Protein 4CVU (pdb70)

Organism: Trichoderma harzianum (NCBI:txid5544)

Secondary structure (DSSP, 8-state):
-PPEEEEGGGS-EEEE-SSS--EEEE-SS--HHHHHHHTTSS--TTSTTHHHHTHHHHTS-EEEEEPPPP-----TTEEEEEEES--BSSEEEEETTEEEE----TT--EEEE-HHHHHH-SSSPPEEEEEPPHHHHHHHHHH-TTS----TTTS--SSSS-GGGS-S-GGGG-BTTB------B--S-EEEEEEETTS--EEEEEEEEEEETT--TTS---TTSPEEEEEEEEEES-PPSSEEEEEEEEE--EEEEEE-EEEEE-SSEEEEEEEE-TTSSPPB--TTSS-B--EEEEEEEEETT-SS-SEEEEEEE----EEEE-SBPPHHHHHHTPPSBB--EEEETTEE--EEEEEE--S-SSGGG--HHHHHHHHHHHHHTT-SEEEE-TTS-PPPHHHHHHHHHHT-EEEEE-S-BSS-----HHHHHHHHHHHHHHHHHHTT-TTEEEEES-BSIIIIIHHHHHHH-TTTHHHHHHHHHIIIIIIHHHHHHHH-SS--EESSSS-S-EEEE-TTSSSSEEE-TT---TT-B-S-EEE----TTSTT-GGGS---S-EEEE---B---HHHHHHHS-GGG-STT-HHHHHH--SS--SSSS--HHHHHHHHHHHHHHHHHHS-----SSHHHHHHHHHHHHHHHHHHHHHHHHHHHHHGGGSTT---EEEES-SB-SSSSSBS-SB-TTS-B-SHHHHHHHHTSSEEEEEEEETTTTEEEEEEEE-SSS-EEEEEEEEEE-TTSPBPGGGGGS-SEEEEEE-TTEEEEEEEEETTTT---S-GGG-EEEEEEEEEE--TT-SSSSPEEEEEEEEE-SS-GGG-------EEEEEETTTTEEEEEESSS-EEEEEEE--TTEEEEES--SEEE-TT-EEEEEEEEEEESSTTGGGGG-EEE-GGGGG--

Nearest PDB structures (foldseek):
  4cvu-assembly1_A-2  TM=1.001E+00  e=0.000E+00  Trichoderma harzianum
  4uoj-assembly2_B  TM=1.001E+00  e=0.000E+00  Trichoderma harzianum
  6ddu-assembly1_A  TM=9.123E-01  e=2.995E-72  Mus musculus
  6byg-assembly1_A  TM=8.603E-01  e=2.531E-66  Xanthomonas citri pv. citri str. 306
  6bye-assembly1_B  TM=8.693E-01  e=4.840E-65  Xanthomonas citri pv. citri str. 306

Solvent-accessible surface area: 32308 Å² total; per-residue (Å²): 82,128,21,49,96,40,60,0,45,154,40,123,6,35,0,44,14,70,137,72,116,36,92,9,102,11,100,8,53,5,3,0,2,27,6,0,67,89,50,64,67,17,45,40,1,2,54,22,37,26,7,34,80,12,48,98,2,6,56,12,32,1,26,0,43,5,103,76,1,71,67,23,35,112,134,120,109,34,34,1,44,0,0,0,36,1,0,0,0,32,7,39,0,71,0,26,120,83,107,38,10,91,2,52,0,2,8,58,20,33,63,31,71,1,37,92,4,9,76,65,12,161,86,71,5,50,0,19,0,55,0,6,2,1,11,105,52,0,65,68,51,40,77,45,144,100,43,44,92,25,39,83,58,2,36,118,24,21,9,16,46,21,13,6,29,1,3,0,2,0,4,6,1,0,14,31,3,1,3,1,8,3,1,7,0,0,12,35,59,1,35,0,0,9,12,37,84,90,13,62,13,31,32,17,6,1,6,1,4,9,19,9,114,80,16,59,2,8,88,71,19,76,58,117,10,48,0,12,0,40,0,13,0,21,0,6,28,118,17,65,84,164,9,52,2,49,2,89,0,42,71,65,118,98,39,62,79,20,115,13,104,69,49,91,67,74,124,84,27,0,29,2,29,7,52,9,98,31,95,47,8,142,45,0,22,0,40,52,9,24,112,52,30,10,8,36,0,36,1,22,0,26,11,86,90,49,107,92,55,24,3,75,7,100,63,66,1,4,0,8,3,1,12,0,18,3,7,79,11,69,123,77,39,72,95,86,48,28,23,35,8,0,10,1,11,1,29,0,5,40,83,56,2,5,0,4,0,0,0,6,1,7,10,0,8,0,16,36,60,11,65,60,96,55,2,49,49,19,0,42,4,0,40,31,0,31,1,9,0,0,0,10,7,0,0,0,4,11,6,12,63,85,0,2,40,10,0,1,79,45,0,0,0,0,0,1,3,0,3,0,0,32,3,8,11,1,23,62,118,124,18,51,63,19,0,46,18,0,0,41,36,3,0,25,37,0,5,12,1,2,0,0,0,0,2,0,0,0,3,28,1,5,65,69,7,0,56,59,4,87,57,48,50,91,95,59,18,90,138,13,40,33,21,6,39,47,2,5,0,41,22,0,0,62,20,0,12,84,24,2,70,4,0,1,2,4,3,0,1,10,11,38,1,34,57,97,18,59,79,137,66,113,40,0,1,54,5,31,29,109,97,70,71,109,68,68,29,29,1,16,21,71,25,60,55,47,77,10,43,40,3,27,40,44,105,34,10,32,84,4,7,0,0,3,10,0,1,2,2,0,0,0,16,15,45,1,0,98,78,6,9,90,114,151,35,20,53,26,88,15,79,12,0,18,8,3,0,18,6,72,22,23,21,15,86,90,120,32,79,130,29,7,47,78,0,2,69,20,1,34,92,0,0,86,123,5,3,20,66,7,120,31,118,82,100,71,38,43,4,36,17,37,1,21,0,3,7,2,1,0,1,18,4,0,37,16,1,0,10,21,4,1,25,0,3,32,58,75,16,55,4,3,0,0,0,0,13,0,0,4,4,1,4,7,1,0,0,7,0,0,4,4,42,47,30,18,8,1,1,0,0,4,8,1,23,35,6,0,43,26,1,1,0,3,17,13,49,81,65,124,55,50,51,0,52,0,34,0,4,2,14,0,57,63,98,9,51,11,54,0,44,0,38,0,1,31,3,111,18,146,98,13,78,134,15,0,52,13,65,158,62,30,125,9,114,3,28,39,10,52,16,34,79,28,23,87,4,29,8,79,91,86,6,119,24,119,64,51,29,34,0,0,0,14,0,64,2,56,0,102,6,69,43,15,82,53,110,65,94,85,79,58,84,18,64,5,89,19,30,12,14,8,21,56,12,59,98,12,126,21,32,50,4,111,38,107,54,69,61,72,158,104,79,145,74,2,42,0,39,0,72,37,0,1,1,1,22,0,22,2,29,9,20,82,20,2,23,5,10,1,74,15,1,7,14,28,0,72,45,54,71,132,42,104,0,9,32,66,86,49,78,48,100,32,77,39,125,13,14,128,86,11,76,31,42,3,2,69,50,2,68,36,124

B-factor: mean 47.25, std 11.09, range [24.35, 125.66]

Sequence (913 aa):
GKASIHDLALQKWTVTNEYGNITVPGKFPSQAHLDLHAAGVIGESNNGLNDFDLRWIAAQNWTYTSKPISGLSKHSDIATWLVFDGLDTYATVKFCDHIVVGTPDNQFRQWFYDVSSALASCKSDPVLSINFGSVPRIINAINASDEVQHWPASVVYPFEYPNRQWVRKEQNDFGWDWGPAFSPVGPWQPGRIVQLSKGGELYSLNTDIDIFRKGQFNNFAPDQTAPWVVNASLDFLGTLPKHASMSVIITTDASVLYSGKLEGVTQSDMMTVTGSVTIDAHKPKLWWPRDMGNQQLYNITVSVSSAGSKTPILVSQRRVGFRRTILFSSGNITDAQIASGITPGNNWHFEINGHEFYAKGANLIPPDAFWPRVTSDRMNRLFDSVESQNFNMLRVWSSGTYLPDWIYDIADERGVLLWSEFQFSDTLYPDSDDFKANVVGEITYNVRRLNHHASLACWMGGNEFENLMLPIAQGADPATYPYVLGQYENLFITTLFNVLAANSHSISYSPCSANNGWLEIDLDLPVPIVERYYNTTSGHIYGDTDFYNYDTSVSFDTSAYPVGRFANEFGFISMPSIQTWQQAVVDPEELSFNSTTVILRNHHYPAGGLTRNIHNSTLGQVEMTLAVERYYPTPDKTDPVANFSSWCHATQLFQADMYKSEIQFYRRGSGLPERQLGSLYWQLNDIWQAPTWAGLEYDGRWKVLPYVSRRTYEHVIASAFWNYTANELEIWVTSDLWEPVAGEVSLTWVDLKGKPIANNAGMTKSTKFNVGAINTTQIITANIQSDLKIPDTSDAVLVIELTAHGKLPNAASSKTTTFTHHNHFLPVWPNQAKVSDPKLHHLSYNKSTKKFTVEATAGVSLYTWLTHPAGVLGFFDDNAFVLRPGEKKEVGFTLQQDTTGGKWTEQVTVESLWDLTTP

Radius of gyration: 28.89 Å; Cα contacts (8 Å, |Δi|>4): 2274; chains: 1; bounding box: 66×83×69 Å

Foldseek 3Di:
DDKDKDWCQPFWKWKDWDPRPDIFTDGPPFWPLVRCCVRVVDPDCQFFVNLQVVVVRLQTKMKIKTDQDDDDDLDLLKWKKKKAQFWQAFKFKDKLRDGFDTGFARQFIDMGTCNVVSNPRPGRIMIMIIGGSPLVVQVVVVVDPPFDDADCLQQQDQARGRLQAGNAQSCCCPDLFDGNNSITGSQDIIIMIMDGPPAAKAWDAKFWAKDFPPFFFQDDDDLQGWIKIKIKTFIDFDDDPPKWKWKWKPWCPTLDTGTFPPWDDDGGMIMGMDIGHSPRFDAAAAPLFAALTKIKMKMFMGDVPDPGGRDIDIDIFGHKFKHFHWEWCDPVLVVVQAFTFTAGFMAISRHTFFFAAAEDEDLASRNNVDDPLLLLLLVVLRVLLVGQEYEDAARDHQDDPVNLVSCSRNRRAYAEEDRDESHAHDQDPVVLVSVLSSLLRSLRRCNRRPNYRAYEHHEDDLPHSLVVRCVRPVVCSVVSVVSLLVRQFQRNVVSNSVRYRRHHYHSYDWAFGFHAADNVDSRRTHGCRPVDDPRGAGIEDEDDDLPLVCLLPLVPDDQHQAHHEYFAWAADAVLQVVVHYDPVQLALLRLSQLQSSVQPGPSYNDSCSPNSVVNSVSLVCNLVVFAAQFDDPPRNVNSRLSRQSSLVSGQVSLLSRLLSQQQSCAHNNNHRYDHYPHDEHNGRHIGRHQAYSSGDGRLNSQSSSLSSFQKEWDWRAPLVQQKIWIKIFGRAQAKKKWKKAKFKDFQQQHGDPPSQQDDRMDMDIAGHSHMGITDMDRSPPRGHDPDLLGMKIKMKIWIWAGRHPDPDPHIDIGMHTDMDRSGRNNSRPHDQQPWDWDADPVVQKIKIFRAGGKFFQKAKDFDNFWDWAKSHGRHIHGHPDIDIIHIDTSDGPPVPCRRVVIDIDGSVVSNDD

CATH classification: 2.60.120.260 (+4 more: 2.60.40.10, 3.20.20.80, 2.60.40.10)

InterPro domains:
  IPR006102 Glycoside hydrolase family 2, immunoglobulin-like beta-sandwich [PF00703] (276-349)
  IPR008979 Galactose-binding-like domain superfamily [SSF49785] (37-218)
  IPR013783 Immunoglobulin-like fold [G3DSA:2.60.40.10] (225-347)
  IPR013783 Immunoglobulin-like fold [G3DSA:2.60.40.10] (738-853)
  IPR013783 Immunoglobulin-like fold [G3DSA:2.60.40.10] (854-942)
  IPR017853 Glycoside hydrolase superfamily [SSF51445] (346-738)
  IPR036156 Beta-Galactosidase/glucuronidase domain superfamily [SSF49303] (246-349)
  IPR036156 Beta-Galactosidase/glucuronidase domain superfamily [SSF49303] (861-937)
  IPR041447 Mannosidase Ig/CBM-like domain [PF17786] (752-832)
  IPR041625 Beta-mannosidase, Ig-fold domain [PF17753] (860-938)
  IPR050887 Beta-mannosidase glycosyl hydrolases [PTHR43730] (18-939)
  IPR054593 Beta-mannosidase-like, galactose-binding domain-like [PF22666] (38-213)

Structure (mmCIF, N/CA/C/O backbone):
data_4CVU
#
_entry.id   4CVU
#
_cell.length_a   166.456
_cell.length_b   166.456
_cell.length_c   121.452
_cell.angle_alpha   90.00
_cell.angle_beta   90.00
_cell.angle_gamma   90.00
#
_symmetry.space_group_name_H-M   'P 41 21 2'
#
loop_
_entity.id
_entity.type
_entity.pdbx_description
1 polymer BETA-MANNOSIDASE
2 branched beta-D-mannopyranose-(1-4)-2-acetamido-2-deoxy-beta-D-glucopyranose-(1-4)-2-acetamido-2-deoxy-beta-D-glucopyranose
3 branched alpha-D-mannopyranose-(1-2)-alpha-D-mannopyranose-(1-6)-alpha-D-mannopyranose-(1-6)-[alpha-D-mannopyranose-(1-2)-alpha-D-mannopyranose-(1-3)]beta-D-mannopyranose-(1-4)-2-acetamido-2-deoxy-beta-D-glucopyranose-(1-4)-2-acetamido-2-deoxy-beta-D-glucopyranose
4 branched alpha-D-mannopyranose-(1-2)-alpha-D-mannopyranose-(1-3)-[alpha-D-mannopyranose-(2-6)]beta-D-mannopyranose-(1-4)-2-acetamido-2-deoxy-beta-D-glucopyranose-(1-4)-2-acetamido-2-deoxy-beta-D-glucopyranose
5 branched alpha-D-mannopyranose-(1-2)-alpha-D-mannopyranose-(1-2)-alpha-D-mannopyranose-(1-3)-[alpha-D-mannopyranose-(1-2)-alpha-D-mannopyranose-(1-3)-[alpha-D-mannopyranose-(1-2)-alpha-D-mannopyranose-(1-6)]alpha-D-mannopyranose-(1-6)]beta-D-mannopyranose-(1-4)-2-acetamido-2-deoxy-beta-D-glucopyranose-(1-4)-2-acetamido-2-deoxy-beta-D-glucopyranose
6 non-polymer 2-acetamido-2-deoxy-beta-D-glucopyranose
7 non-polymer 'CADMIUM ION'
8 non-polymer 'SODIUM ION'
9 non-polymer 'TETRAETHYLENE GLYCOL'
10 non-polymer DI(HYDROXYETHYL)ETHER
11 non-polymer 'CALCIUM ION'
12 non-polymer 'CHLORIDE ION'
13 water water
#
loop_
_atom_site.group_PDB
_atom_site.id
_atom_site.type_symbol
_atom_site.label_atom_id
_atom_site.label_alt_id
_atom_site.label_comp_id
_atom_site.label_asym_id
_atom_site.label_entity_id
_atom_site.label_seq_id
_atom_site.pdbx_PDB_ins_code
_atom_site.Cartn_x
_atom_site.Cartn_y
_atom_site.Cartn_z
_atom_site.occupancy
_atom_site.B_iso_or_equiv
_atom_site.auth_seq_id
_atom_site.auth_comp_id
_atom_site.auth_asym_id
_atom_site.auth_atom_id
_atom_site.pdbx_PDB_model_num
ATOM 1 N N . GLY A 1 26 ? 51.466 -24.336 -10.666 1.00 77.72 26 GLY A N 1
ATOM 2 C CA . GLY A 1 26 ? 50.167 -24.418 -9.925 1.00 77.60 26 GLY A CA 1
ATOM 3 C C . GLY A 1 26 ? 49.889 -23.224 -9.015 1.00 73.97 26 GLY A C 1
ATOM 4 O O . GLY A 1 26 ? 49.425 -23.376 -7.881 1.00 72.25 26 GLY A O 1
ATOM 5 N N . LYS A 1 27 ? 50.155 -22.028 -9.527 1.00 72.72 27 LYS A N 1
ATOM 6 C CA . LYS A 1 27 ? 49.978 -20.808 -8.754 1.00 73.82 27 LYS A CA 1
ATOM 7 C C . LYS A 1 27 ? 48.502 -20.513 -8.469 1.00 70.54 27 LYS A C 1
ATOM 8 O O . LYS A 1 27 ? 47.602 -20.946 -9.195 1.00 67.32 27 LYS A O 1
ATOM 12 N N . ALA A 1 28 ? 48.273 -19.782 -7.386 1.00 68.87 28 ALA A N 1
ATOM 13 C CA . ALA A 1 28 ? 46.925 -19.381 -7.001 1.00 67.44 28 ALA A CA 1
ATOM 14 C C . ALA A 1 28 ? 46.423 -18.336 -7.990 1.00 62.41 28 ALA A C 1
ATOM 15 O O . ALA A 1 28 ? 47.119 -17.380 -8.279 1.00 64.04 28 ALA A O 1
ATOM 17 N N . SER A 1 29 ? 45.221 -18.538 -8.511 1.00 62.30 29 SER A N 1
ATOM 18 C CA . SER A 1 29 ? 44.605 -17.605 -9.456 1.00 62.73 29 SER A CA 1
ATOM 19 C C . SER A 1 29 ? 43.627 -16.685 -8.696 1.00 61.76 29 SER A C 1
ATOM 20 O O . SER A 1 29 ? 42.688 -17.161 -8.049 1.00 61.15 29 SER A O 1
ATOM 23 N N . ILE A 1 30 ? 43.869 -15.380 -8.766 1.00 60.39 30 ILE A N 1
ATOM 24 C CA . ILE A 1 30 ? 43.078 -14.397 -8.017 1.00 60.38 30 ILE A CA 1
ATOM 25 C C . ILE A 1 30 ? 42.408 -13.356 -8.910 1.00 58.68 30 ILE A C 1
ATOM 26 O O . ILE A 1 30 ? 43.087 -12.642 -9.640 1.00 59.45 30 ILE A O 1
ATOM 31 N N . HIS A 1 31 ? 41.080 -13.270 -8.808 1.00 57.83 31 HIS A N 1
ATOM 32 C CA . HIS A 1 31 ? 40.286 -12.162 -9.358 1.00 56.39 31 HIS A CA 1
ATOM 33 C C . HIS A 1 31 ? 39.911 -11.144 -8.249 1.00 53.00 31 HIS A C 1
ATOM 34 O O . HIS A 1 31 ? 39.113 -11.452 -7.355 1.00 52.90 31 HIS A O 1
ATOM 41 N N . ASP A 1 32 ? 40.484 -9.947 -8.315 1.00 49.25 32 ASP A N 1
ATOM 42 C CA . ASP A 1 32 ? 40.156 -8.871 -7.392 1.00 48.46 32 ASP A CA 1
ATOM 43 C C . ASP A 1 32 ? 38.745 -8.411 -7.711 1.00 46.98 32 ASP A C 1
ATOM 44 O O . ASP A 1 32 ? 38.442 -8.062 -8.842 1.00 49.11 32 ASP A O 1
ATOM 49 N N . LEU A 1 33 ? 37.863 -8.430 -6.715 1.00 46.64 33 LEU A N 1
ATOM 50 C CA . LEU A 1 33 ? 36.477 -7.984 -6.918 1.00 45.91 33 LEU A CA 1
ATOM 51 C C . LEU A 1 33 ? 36.342 -6.501 -7.306 1.00 45.24 33 LEU A C 1
ATOM 52 O O . LEU A 1 33 ? 35.314 -6.100 -7.853 1.00 45.18 33 LEU A O 1
ATOM 57 N N . ALA A 1 34 ? 37.386 -5.707 -7.074 1.00 44.39 34 ALA A N 1
ATOM 58 C CA . ALA A 1 34 ? 37.409 -4.322 -7.493 1.00 44.62 34 ALA A CA 1
ATOM 59 C C . ALA A 1 34 ? 37.400 -4.151 -9.000 1.00 46.38 34 ALA A C 1
ATOM 60 O O . ALA A 1 34 ? 36.923 -3.135 -9.495 1.00 44.72 34 ALA A O 1
ATOM 62 N N . LEU A 1 35 ? 37.955 -5.112 -9.723 1.00 47.53 35 LEU A N 1
ATOM 63 C CA . LEU A 1 35 ? 38.073 -5.019 -11.181 1.00 48.26 35 LEU A CA 1
ATOM 64 C C . LEU A 1 35 ? 36.856 -5.596 -11.857 1.00 50.88 35 LEU A C 1
ATOM 65 O O . LEU A 1 35 ? 36.756 -5.545 -13.076 1.00 54.08 35 LEU A O 1
ATOM 70 N N . GLN A 1 36 ? 35.934 -6.173 -11.077 1.00 51.30 36 GLN A N 1
ATOM 71 C CA . GLN A 1 36 ? 34.684 -6.677 -11.622 1.00 51.44 36 GLN A CA 1
ATOM 72 C C . GLN A 1 36 ? 33.701 -5.526 -11.721 1.00 52.88 36 GLN A C 1
ATOM 73 O O . GLN A 1 36 ? 33.918 -4.462 -11.155 1.00 52.96 36 GLN A O 1
ATOM 79 N N . LYS A 1 37 ? 32.606 -5.750 -12.419 1.00 52.98 37 LYS A N 1
ATOM 80 C CA . LYS A 1 37 ? 31.667 -4.687 -12.715 1.00 53.43 37 LYS A CA 1
ATOM 81 C C . LYS A 1 37 ? 30.393 -4.838 -11.854 1.00 50.83 37 LYS A C 1
ATOM 82 O O . LYS A 1 37 ? 29.712 -5.867 -11.922 1.00 50.19 37 LYS A O 1
ATOM 88 N N . TRP A 1 38 ? 30.097 -3.818 -11.048 1.00 46.42 38 TRP A N 1
ATOM 89 C CA . TRP A 1 38 ? 29.013 -3.874 -10.053 1.00 46.08 38 TRP A CA 1
ATOM 90 C C . TRP A 1 38 ? 27.821 -2.936 -10.340 1.00 45.08 38 TRP A C 1
ATOM 91 O O . TRP A 1 38 ? 27.997 -1.785 -10.765 1.00 44.81 38 TRP A O 1
ATOM 102 N N . THR A 1 39 ? 26.625 -3.423 -10.044 1.00 44.83 39 THR A N 1
ATOM 103 C CA . THR A 1 39 ? 25.407 -2.643 -10.065 1.00 46.00 39 THR A CA 1
ATOM 104 C C . THR A 1 39 ? 24.743 -2.710 -8.699 1.00 46.71 39 THR A C 1
ATOM 105 O O . THR A 1 39 ? 24.717 -3.761 -8.058 1.00 50.13 39 THR A O 1
ATOM 109 N N . VAL A 1 40 ? 24.202 -1.587 -8.243 1.00 45.69 40 VAL A N 1
ATOM 110 C CA . VAL A 1 40 ? 23.529 -1.532 -6.938 1.00 44.26 40 VAL A CA 1
ATOM 111 C C . VAL A 1 40 ? 22.050 -1.276 -7.128 1.00 44.62 40 VAL A C 1
ATOM 112 O O . VAL A 1 40 ? 21.677 -0.328 -7.827 1.00 44.25 40 VAL A O 1
ATOM 116 N N . THR A 1 41 ? 21.224 -2.106 -6.491 1.00 42.87 41 THR A N 1
ATOM 117 C CA . THR A 1 41 ? 19.770 -1.978 -6.568 1.00 45.79 41 THR A CA 1
ATOM 118 C C . THR A 1 41 ? 19.182 -1.917 -5.165 1.00 45.84 41 THR A C 1
ATOM 119 O O . THR A 1 41 ? 19.711 -2.533 -4.249 1.00 44.64 41 THR A O 1
ATOM 123 N N . ASN A 1 42 ? 18.071 -1.200 -5.027 1.00 45.02 42 ASN A N 1
ATOM 124 C CA . ASN A 1 42 ? 17.418 -1.072 -3.745 1.00 45.21 42 ASN A CA 1
ATOM 125 C C . ASN A 1 42 ? 16.487 -2.245 -3.494 1.00 49.03 42 ASN A C 1
ATOM 126 O O . ASN A 1 42 ? 16.518 -3.244 -4.218 1.00 48.30 42 ASN A O 1
ATOM 131 N N . GLU A 1 43 ? 15.677 -2.152 -2.447 1.00 49.18 43 GLU A N 1
ATOM 132 C CA . GLU A 1 43 ? 14.758 -3.225 -2.100 1.00 49.82 43 GLU A CA 1
ATOM 133 C C . GLU A 1 43 ? 13.493 -3.258 -2.963 1.00 51.20 43 GLU A C 1
ATOM 134 O O . GLU A 1 43 ? 12.959 -4.331 -3.233 1.00 52.16 43 GLU A O 1
ATOM 140 N N . TYR A 1 44 ? 13.014 -2.103 -3.398 1.00 50.89 44 TYR A N 1
ATOM 141 C CA . TYR A 1 44 ? 11.719 -2.013 -4.044 1.00 52.83 44 TYR A CA 1
ATOM 142 C C . TYR A 1 44 ? 11.780 -1.996 -5.581 1.00 55.06 44 TYR A C 1
ATOM 143 O O . TYR A 1 44 ? 10.809 -1.653 -6.233 1.00 58.67 44 TYR A O 1
ATOM 152 N N . GLY A 1 45 ? 12.902 -2.394 -6.163 1.00 55.82 45 GLY A N 1
ATOM 153 C CA . GLY A 1 45 ? 13.001 -2.506 -7.625 1.00 56.96 45 GLY A CA 1
ATOM 154 C C . GLY A 1 45 ? 12.998 -1.219 -8.445 1.00 56.80 45 GLY A C 1
ATOM 155 O O . GLY A 1 45 ? 12.935 -1.277 -9.664 1.00 57.23 45 GLY A O 1
ATOM 156 N N . ASN A 1 46 ? 13.093 -0.061 -7.796 1.00 55.25 46 ASN A N 1
ATOM 157 C CA . ASN A 1 46 ? 12.959 1.215 -8.503 1.00 54.49 46 ASN A CA 1
ATOM 158 C C . ASN A 1 46 ? 14.184 2.139 -8.458 1.00 53.15 46 ASN A C 1
ATOM 159 O O . ASN A 1 46 ? 14.119 3.258 -8.936 1.00 52.50 46 ASN A O 1
ATOM 164 N N . ILE A 1 47 ? 15.286 1.664 -7.891 1.00 52.01 47 ILE A N 1
ATOM 165 C CA . ILE A 1 47 ? 16.550 2.395 -7.889 1.00 50.50 47 ILE A CA 1
ATOM 166 C C . ILE A 1 47 ? 17.677 1.478 -8.343 1.00 50.45 47 ILE A C 1
ATOM 167 O O . ILE A 1 47 ? 17.930 0.441 -7.715 1.00 49.51 47 ILE A O 1
ATOM 172 N N . THR A 1 48 ? 18.325 1.851 -9.449 1.00 49.14 48 THR A N 1
ATOM 173 C CA . THR A 1 48 ? 19.456 1.098 -9.992 1.00 50.85 48 THR A CA 1
ATOM 174 C C . THR A 1 48 ? 20.570 2.056 -10.395 1.00 51.47 48 THR A C 1
ATOM 175 O O . THR A 1 48 ? 20.361 2.914 -11.267 1.00 52.21 48 THR A O 1
ATOM 179 N N . VAL A 1 49 ? 21.752 1.888 -9.800 1.00 47.97 49 VAL A N 1
ATOM 180 C CA . VAL A 1 49 ? 22.894 2.766 -10.102 1.00 47.76 49 VAL A CA 1
ATOM 181 C C . VAL A 1 49 ? 24.168 1.949 -10.233 1.00 47.22 49 VAL A C 1
ATOM 182 O O . VAL A 1 49 ? 24.227 0.843 -9.712 1.00 46.26 49 VAL A O 1
ATOM 186 N N . PRO A 1 50 ? 25.203 2.496 -10.910 1.00 47.38 50 PRO A N 1
ATOM 187 C CA . PRO A 1 50 ? 26.500 1.816 -10.945 1.00 46.74 50 PRO A CA 1
ATOM 188 C C . PRO A 1 50 ? 27.101 1.639 -9.549 1.00 46.35 50 PRO A C 1
ATOM 189 O O . PRO A 1 50 ? 26.962 2.498 -8.696 1.00 46.31 50 PRO A O 1
ATOM 193 N N . GLY A 1 51 ? 27.733 0.500 -9.320 1.00 47.90 51 GLY A N 1
ATOM 194 C CA . GLY A 1 51 ? 28.308 0.155 -8.011 1.00 46.51 51 GLY A CA 1
ATOM 195 C C . GLY A 1 51 ? 29.824 0.174 -8.034 1.00 46.57 51 GLY A C 1
ATOM 196 O O . GLY A 1 51 ? 30.447 0.183 -9.096 1.00 46.39 51 GLY A O 1
ATOM 197 N N . LYS A 1 52 ? 30.417 0.201 -6.848 1.00 47.17 52 LYS A N 1
ATOM 198 C CA . LYS A 1 52 ? 31.870 0.086 -6.707 1.00 47.47 52 LYS A CA 1
ATOM 199 C C . LYS A 1 52 ? 32.175 -0.890 -5.578 1.00 47.27 52 LYS A C 1
ATOM 200 O O . LYS A 1 52 ? 31.374 -1.055 -4.642 1.00 44.82 52 LYS A O 1
ATOM 204 N N . PHE A 1 53 ? 33.345 -1.522 -5.667 1.00 46.33 53 PHE A N 1
ATOM 205 C CA . PHE A 1 53 ? 33.798 -2.482 -4.646 1.00 47.08 53 PHE A CA 1
ATOM 206 C C . PHE A 1 53 ? 35.265 -2.164 -4.416 1.00 46.82 53 PHE A C 1
ATOM 207 O O . PHE A 1 53 ? 36.076 -2.225 -5.358 1.00 47.54 53 PHE A O 1
ATOM 215 N N . PRO A 1 54 ? 35.631 -1.797 -3.194 1.00 44.06 54 PRO A N 1
ATOM 216 C CA . PRO A 1 54 ? 34.815 -1.584 -1.986 1.00 42.41 54 PRO A CA 1
ATOM 217 C C . PRO A 1 54 ? 33.981 -0.274 -2.012 1.00 40.80 54 PRO A C 1
ATOM 218 O O . PRO A 1 54 ? 34.410 0.718 -2.568 1.00 39.49 54 PRO A O 1
ATOM 222 N N . SER A 1 55 ? 32.797 -0.309 -1.413 1.00 39.17 55 SER A N 1
ATOM 223 C CA . SER A 1 55 ? 31.967 0.866 -1.207 1.00 38.56 55 SER A CA 1
ATOM 224 C C . SER A 1 55 ? 30.852 0.620 -0.189 1.00 37.50 55 SER A C 1
ATOM 225 O O . SER A 1 55 ? 30.747 -0.442 0.374 1.00 36.66 55 SER A O 1
ATOM 228 N N . GLN A 1 56 ? 30.010 1.632 0.001 1.00 36.38 56 GLN A N 1
ATOM 229 C CA . GLN A 1 56 ? 28.742 1.489 0.674 1.00 36.66 56 GLN A CA 1
ATOM 230 C C . GLN A 1 56 ? 27.679 2.229 -0.127 1.00 37.57 56 GLN A C 1
ATOM 231 O O . GLN A 1 56 ? 27.985 3.142 -0.862 1.00 39.76 56 GLN A O 1
ATOM 237 N N . ALA A 1 57 ? 26.423 1.844 0.032 1.00 38.81 57 ALA A N 1
ATOM 238 C CA . ALA A 1 57 ? 25.346 2.319 -0.818 1.00 39.26 57 ALA A CA 1
ATOM 239 C C . ALA A 1 57 ? 25.164 3.847 -0.852 1.00 37.44 57 ALA A C 1
ATOM 240 O O . ALA A 1 57 ? 24.948 4.405 -1.929 1.00 36.75 57 ALA A O 1
ATOM 242 N N . HIS A 1 58 ? 25.273 4.518 0.303 1.00 38.67 58 HIS A N 1
ATOM 243 C CA . HIS A 1 58 ? 25.253 6.006 0.322 1.00 38.32 58 HIS A CA 1
ATOM 244 C C . HIS A 1 58 ? 26.252 6.584 -0.677 1.00 39.56 58 HIS A C 1
ATOM 245 O O . HIS A 1 58 ? 25.933 7.538 -1.417 1.00 39.80 58 HIS A O 1
ATOM 252 N N . LEU A 1 59 ? 27.445 6.015 -0.727 1.00 38.24 59 LEU A N 1
ATOM 253 C CA . LEU A 1 59 ? 28.481 6.576 -1.598 1.00 39.13 59 LEU A CA 1
ATOM 254 C C . LEU A 1 59 ? 28.150 6.337 -3.085 1.00 38.11 59 LEU A C 1
ATOM 255 O O . LEU A 1 59 ? 28.387 7.206 -3.900 1.00 37.34 59 LEU A O 1
ATOM 260 N N . ASP A 1 60 ? 27.603 5.177 -3.425 1.00 39.01 60 ASP A N 1
ATOM 261 C CA . ASP A 1 60 ? 27.311 4.873 -4.845 1.00 39.65 60 ASP A CA 1
ATOM 262 C C . ASP A 1 60 ? 26.077 5.649 -5.330 1.00 41.97 60 ASP A C 1
ATOM 263 O O . ASP A 1 60 ? 26.033 6.108 -6.491 1.00 41.66 60 ASP A O 1
ATOM 268 N N . LEU A 1 61 ? 25.088 5.823 -4.434 1.00 39.62 61 LEU A N 1
ATOM 269 C CA . LEU A 1 61 ? 23.947 6.714 -4.650 1.00 39.51 61 LEU A CA 1
ATOM 270 C C . LEU A 1 61 ? 24.341 8.191 -4.855 1.00 39.33 61 LEU A C 1
ATOM 271 O O . LEU A 1 61 ? 23.797 8.858 -5.730 1.00 39.76 61 LEU A O 1
ATOM 276 N N . HIS A 1 62 ? 25.260 8.699 -4.040 1.00 37.67 62 HIS A N 1
ATOM 277 C CA . HIS A 1 62 ? 25.763 10.053 -4.200 1.00 36.37 62 HIS A CA 1
ATOM 278 C C . HIS A 1 62 ? 26.514 10.185 -5.517 1.00 37.53 62 HIS A C 1
ATOM 279 O O . HIS A 1 62 ? 26.290 11.133 -6.242 1.00 39.39 62 HIS A O 1
ATOM 286 N N . ALA A 1 63 ? 27.382 9.229 -5.828 1.00 38.53 63 ALA A N 1
ATOM 287 C CA . ALA A 1 63 ? 28.153 9.257 -7.096 1.00 40.18 63 ALA A CA 1
ATOM 288 C C . ALA A 1 63 ? 27.251 9.350 -8.326 1.00 41.75 63 ALA A C 1
ATOM 289 O O . ALA A 1 63 ? 27.574 10.065 -9.272 1.00 42.46 63 ALA A O 1
ATOM 291 N N . ALA A 1 64 ? 26.113 8.642 -8.310 1.00 42.38 64 ALA A N 1
ATOM 292 C CA . ALA A 1 64 ? 25.152 8.670 -9.443 1.00 42.87 64 ALA A CA 1
ATOM 293 C C . ALA A 1 64 ? 24.211 9.896 -9.471 1.00 43.44 64 ALA A C 1
ATOM 294 O O . ALA A 1 64 ? 23.434 10.056 -10.399 1.00 44.71 64 ALA A O 1
ATOM 296 N N . GLY A 1 65 ? 24.267 10.734 -8.455 1.00 42.76 65 GLY A N 1
ATOM 297 C CA . GLY A 1 65 ? 23.464 11.954 -8.434 1.00 43.69 65 GLY A CA 1
ATOM 298 C C . GLY A 1 65 ? 22.063 11.758 -7.867 1.00 43.22 65 GLY A C 1
ATOM 299 O O . GLY A 1 65 ? 21.229 12.654 -7.956 1.00 42.96 65 GLY A O 1
ATOM 300 N N . VAL A 1 66 ? 21.827 10.608 -7.249 1.00 42.88 66 VAL A N 1
ATOM 301 C CA . VAL A 1 66 ? 20.531 10.319 -6.631 1.00 43.66 66 VAL A CA 1
ATOM 302 C C . VAL A 1 66 ? 20.407 11.097 -5.308 1.00 43.73 66 VAL A C 1
ATOM 303 O O . VAL A 1 66 ? 19.331 11.565 -4.931 1.00 41.51 66 VAL A O 1
ATOM 307 N N . ILE A 1 67 ? 21.522 11.250 -4.611 1.00 41.70 67 ILE A N 1
ATOM 308 C CA . ILE A 1 67 ? 21.534 12.077 -3.423 1.00 41.31 67 ILE A CA 1
ATOM 309 C C . ILE A 1 67 ? 22.695 13.076 -3.437 1.00 42.87 67 ILE A C 1
ATOM 310 O O . ILE A 1 67 ? 23.653 12.916 -4.206 1.00 42.58 67 ILE A O 1
ATOM 315 N N . GLY A 1 68 ? 22.590 14.100 -2.591 1.00 41.96 68 GLY A N 1
ATOM 316 C CA . GLY A 1 68 ? 23.688 15.012 -2.370 1.00 42.40 68 GLY A CA 1
ATOM 317 C C . GLY A 1 68 ? 24.641 14.472 -1.301 1.00 39.95 68 GLY A C 1
ATOM 318 O O . GLY A 1 68 ? 24.420 13.399 -0.702 1.00 40.32 68 GLY A O 1
ATOM 319 N N . GLU A 1 69 ? 25.703 15.196 -1.072 1.00 39.12 69 GLU A N 1
ATOM 320 C CA . GLU A 1 69 ? 26.743 14.749 -0.200 1.00 37.89 69 GLU A CA 1
ATOM 321 C C . GLU A 1 69 ? 26.019 14.422 1.074 1.00 38.02 69 GLU A C 1
ATOM 322 O O . GLU A 1 69 ? 25.205 15.190 1.518 1.00 36.04 69 GLU A O 1
ATOM 328 N N . SER A 1 70 ? 26.265 13.225 1.583 1.00 38.46 70 SER A N 1
ATOM 329 C CA . SER A 1 70 ? 25.575 12.818 2.782 1.00 38.30 70 SER A CA 1
ATOM 330 C C . SER A 1 70 ? 25.782 13.759 3.961 1.00 38.38 70 SER A C 1
ATOM 331 O O . SER A 1 70 ? 24.835 13.970 4.667 1.00 38.77 70 SER A O 1
ATOM 334 N N . ASN A 1 71 ? 26.975 14.353 4.149 1.00 36.15 71 ASN A N 1
ATOM 335 C CA . ASN A 1 71 ? 27.212 15.252 5.313 1.00 36.84 71 ASN A CA 1
ATOM 336 C C . ASN A 1 71 ? 26.415 16.569 5.316 1.00 35.52 71 ASN A C 1
ATOM 337 O O . ASN A 1 71 ? 26.438 17.276 6.287 1.00 34.37 71 ASN A O 1
ATOM 342 N N . ASN A 1 72 ? 25.823 16.934 4.177 1.00 34.12 72 ASN A N 1
ATOM 343 C CA . ASN A 1 72 ? 25.128 18.217 4.027 1.00 34.11 72 ASN A CA 1
ATOM 344 C C . ASN A 1 72 ? 23.806 18.411 4.746 1.00 33.97 72 ASN A C 1
ATOM 345 O O . ASN A 1 72 ? 23.017 17.486 4.839 1.00 32.63 72 ASN A O 1
ATOM 350 N N . GLY A 1 73 ? 23.580 19.630 5.265 1.00 33.83 73 GLY A N 1
ATOM 351 C CA . GLY A 1 73 ? 22.238 20.104 5.603 1.00 35.38 73 GLY A CA 1
ATOM 352 C C . GLY A 1 73 ? 21.570 19.275 6.694 1.00 38.22 73 GLY A C 1
ATOM 353 O O . GLY A 1 73 ? 22.164 19.085 7.772 1.00 34.95 73 GLY A O 1
ATOM 354 N N . LEU A 1 74 ? 20.344 18.795 6.444 1.00 37.72 74 LEU A N 1
ATOM 355 C CA . LEU A 1 74 ? 19.663 17.964 7.448 1.00 38.84 74 LEU A CA 1
ATOM 356 C C . LEU A 1 74 ? 19.539 16.547 6.940 1.00 37.93 74 LEU A C 1
ATOM 357 O O . LEU A 1 74 ? 18.566 15.862 7.252 1.00 38.48 74 LEU A O 1
ATOM 362 N N . ASN A 1 75 ? 20.547 16.103 6.181 1.00 37.49 75 ASN A N 1
ATOM 363 C CA . ASN A 1 75 ? 20.593 14.744 5.606 1.00 37.23 75 ASN A CA 1
ATOM 364 C C . ASN A 1 75 ? 20.623 13.614 6.593 1.00 37.85 75 ASN A C 1
ATOM 365 O O . ASN A 1 75 ? 20.321 12.493 6.212 1.00 38.10 75 ASN A O 1
ATOM 370 N N . ASP A 1 76 ? 20.999 13.890 7.843 1.00 37.50 76 ASP A N 1
ATOM 371 C CA . ASP A 1 76 ? 20.930 12.860 8.881 1.00 37.83 76 ASP A CA 1
ATOM 372 C C . ASP A 1 76 ? 19.485 12.441 9.005 1.00 36.94 76 ASP A C 1
ATOM 373 O O . ASP A 1 76 ? 19.220 11.313 9.342 1.00 37.14 76 ASP A O 1
ATOM 378 N N . PHE A 1 77 ? 18.555 13.370 8.754 1.00 38.85 77 PHE A N 1
ATOM 379 C CA . PHE A 1 77 ? 17.127 13.075 8.785 1.00 39.85 77 PHE A CA 1
ATOM 380 C C . PHE A 1 77 ? 16.644 12.616 7.422 1.00 40.91 77 PHE A C 1
ATOM 381 O O . PHE A 1 77 ? 16.057 11.519 7.295 1.00 40.71 77 PHE A O 1
ATOM 389 N N . ASP A 1 78 ? 16.938 13.428 6.418 1.00 38.95 78 ASP A N 1
ATOM 390 C CA . ASP A 1 78 ? 16.360 13.276 5.103 1.00 41.57 78 ASP A CA 1
ATOM 391 C C . ASP A 1 78 ? 16.787 12.000 4.392 1.00 42.31 78 ASP A C 1
ATOM 392 O O . ASP A 1 78 ? 16.092 11.549 3.479 1.00 42.21 78 ASP A O 1
ATOM 397 N N . LEU A 1 79 ? 17.932 11.420 4.786 1.00 42.52 79 LEU A N 1
ATOM 398 C CA . LEU A 1 79 ? 18.448 10.209 4.121 1.00 42.43 79 LEU A CA 1
ATOM 399 C C . LEU A 1 79 ? 18.078 8.868 4.790 1.00 42.31 79 LEU A C 1
ATOM 400 O O . LEU A 1 79 ? 18.550 7.816 4.367 1.00 40.77 79 LEU A O 1
ATOM 405 N N . ARG A 1 80 ? 17.211 8.902 5.800 1.00 40.41 80 ARG A N 1
ATOM 406 C CA . ARG A 1 80 ? 16.909 7.702 6.555 1.00 41.29 80 ARG A CA 1
ATOM 407 C C . ARG A 1 80 ? 16.189 6.612 5.736 1.00 40.39 80 ARG A C 1
ATOM 408 O O . ARG A 1 80 ? 16.281 5.430 6.063 1.00 38.74 80 ARG A O 1
ATOM 416 N N . TRP A 1 81 ? 15.556 6.989 4.627 1.00 40.82 81 TRP A N 1
ATOM 417 C CA . TRP A 1 81 ? 15.010 5.996 3.712 1.00 42.59 81 TRP A CA 1
ATOM 418 C C . TRP A 1 81 ? 16.043 5.009 3.187 1.00 42.02 81 TRP A C 1
ATOM 419 O O . TRP A 1 81 ? 15.687 3.956 2.645 1.00 41.13 81 TRP A O 1
ATOM 430 N N . ILE A 1 82 ? 17.321 5.357 3.287 1.00 39.97 82 ILE A N 1
ATOM 431 C CA . ILE A 1 82 ? 18.377 4.494 2.812 1.00 39.24 82 ILE A CA 1
ATOM 432 C C . ILE A 1 82 ? 18.659 3.416 3.835 1.00 39.50 82 ILE A C 1
ATOM 433 O O . ILE A 1 82 ? 18.598 2.227 3.512 1.00 41.89 82 ILE A O 1
ATOM 438 N N . ALA A 1 83 ? 18.937 3.801 5.081 1.00 39.80 83 ALA A N 1
ATOM 439 C CA . ALA A 1 83 ? 19.207 2.803 6.125 1.00 39.83 83 ALA A CA 1
ATOM 440 C C . ALA A 1 83 ? 18.003 1.863 6.350 1.00 41.74 83 ALA A C 1
ATOM 441 O O . ALA A 1 83 ? 18.175 0.753 6.820 1.00 42.50 83 ALA A O 1
ATOM 443 N N . ALA A 1 84 ? 16.801 2.346 6.097 1.00 42.08 84 ALA A N 1
ATOM 444 C CA . ALA A 1 84 ? 15.601 1.581 6.342 1.00 43.16 84 ALA A CA 1
ATOM 445 C C . ALA A 1 84 ? 15.327 0.413 5.366 1.00 45.01 84 ALA A C 1
ATOM 446 O O . ALA A 1 84 ? 14.388 -0.337 5.578 1.00 47.62 84 ALA A O 1
ATOM 448 N N . GLN A 1 85 ? 16.100 0.280 4.292 1.00 43.08 85 GLN A N 1
ATOM 449 C CA . GLN A 1 85 ? 15.900 -0.794 3.311 1.00 44.88 85 GLN A CA 1
ATOM 450 C C . GLN A 1 85 ? 17.153 -1.583 2.904 1.00 45.47 85 GLN A C 1
ATOM 451 O O . GLN A 1 85 ? 18.253 -1.193 3.198 1.00 43.35 85 GLN A O 1
ATOM 457 N N . ASN A 1 86 ? 16.960 -2.716 2.241 1.00 45.05 86 ASN A N 1
ATOM 458 C CA . ASN A 1 86 ? 18.049 -3.520 1.669 1.00 46.11 86 ASN A CA 1
ATOM 459 C C . ASN A 1 86 ? 18.712 -2.938 0.430 1.00 44.75 86 ASN A C 1
ATOM 460 O O . ASN A 1 86 ? 18.075 -2.329 -0.373 1.00 45.49 86 ASN A O 1
ATOM 465 N N . TRP A 1 87 ? 19.997 -3.160 0.285 1.00 42.85 87 TRP A N 1
ATOM 466 C CA . TRP A 1 87 ? 20.732 -2.800 -0.923 1.00 42.53 87 TRP A CA 1
ATOM 467 C C . TRP A 1 87 ? 21.504 -4.002 -1.404 1.00 41.91 87 TRP A C 1
ATOM 468 O O . TRP A 1 87 ? 22.196 -4.634 -0.648 1.00 42.53 87 TRP A O 1
ATOM 479 N N . THR A 1 88 ? 21.422 -4.292 -2.687 1.00 42.96 88 THR A N 1
ATOM 480 C CA . THR A 1 88 ? 22.085 -5.452 -3.217 1.00 43.30 88 THR A CA 1
ATOM 481 C C . THR A 1 88 ? 23.143 -5.039 -4.217 1.00 44.95 88 THR A C 1
ATOM 482 O O . THR A 1 88 ? 22.849 -4.279 -5.177 1.00 45.67 88 THR A O 1
ATOM 486 N N . TYR A 1 89 ? 24.357 -5.541 -3.984 1.00 44.83 89 TYR A N 1
ATOM 487 C CA . TYR A 1 89 ? 25.506 -5.385 -4.901 1.00 46.07 89 TYR A CA 1
ATOM 488 C C . TYR A 1 89 ? 25.575 -6.610 -5.821 1.00 49.01 89 TYR A C 1
ATOM 489 O O . TYR A 1 89 ? 25.757 -7.733 -5.350 1.00 49.78 89 TYR A O 1
ATOM 498 N N . THR A 1 90 ? 25.430 -6.404 -7.128 1.00 50.06 90 THR A N 1
ATOM 499 C CA . THR A 1 90 ? 25.400 -7.520 -8.088 1.00 51.71 90 THR A CA 1
ATOM 500 C C . THR A 1 90 ? 26.455 -7.325 -9.154 1.00 52.48 90 THR A C 1
ATOM 501 O O . THR A 1 90 ? 26.510 -6.260 -9.763 1.00 50.94 90 THR A O 1
ATOM 505 N N . SER A 1 91 ? 27.262 -8.364 -9.395 1.00 53.47 91 SER A N 1
ATOM 506 C CA . SER A 1 91 ? 28.248 -8.339 -10.488 1.00 52.42 91 SER A CA 1
ATOM 507 C C . SER A 1 91 ? 27.651 -8.699 -11.826 1.00 53.96 91 SER A C 1
ATOM 508 O O . SER A 1 91 ? 26.586 -9.303 -11.903 1.00 56.55 91 SER A O 1
ATOM 511 N N . LYS A 1 92 ? 28.367 -8.338 -12.882 1.00 55.89 92 LYS A N 1
ATOM 512 C CA . LYS A 1 92 ? 28.137 -8.907 -14.184 1.00 59.19 92 LYS A CA 1
ATOM 513 C C . LYS A 1 92 ? 28.700 -10.331 -14.121 1.00 59.86 92 LYS A C 1
ATOM 514 O O . LYS A 1 92 ? 29.522 -10.636 -13.243 1.00 61.58 92 LYS A O 1
ATOM 520 N N . PRO A 1 93 ? 28.264 -11.200 -15.045 1.00 61.37 93 PRO A N 1
ATOM 521 C CA . PRO A 1 93 ? 28.840 -12.541 -15.108 1.00 61.95 93 PRO A CA 1
ATOM 522 C C . PRO A 1 93 ? 30.366 -12.488 -15.069 1.00 62.73 93 PRO A C 1
ATOM 523 O O . PRO A 1 93 ? 30.964 -11.737 -15.851 1.00 60.95 93 PRO A O 1
ATOM 527 N N . ILE A 1 94 ? 30.971 -13.248 -14.138 1.00 61.59 94 ILE A N 1
ATOM 528 C CA . ILE A 1 94 ? 32.429 -13.249 -13.926 1.00 59.13 94 ILE A CA 1
ATOM 529 C C . ILE A 1 94 ? 33.081 -14.199 -14.921 1.00 60.93 94 ILE A C 1
ATOM 530 O O . ILE A 1 94 ? 32.748 -15.382 -14.969 1.00 61.59 94 ILE A O 1
ATOM 535 N N . SER A 1 95 ? 34.008 -13.687 -15.714 1.00 58.41 95 SER A N 1
ATOM 536 C CA . SER A 1 95 ? 34.669 -14.493 -16.729 1.00 60.29 95 SER A CA 1
ATOM 537 C C . SER A 1 95 ? 36.040 -14.967 -16.236 1.00 60.57 95 SER A C 1
ATOM 538 O O . SER A 1 95 ? 36.543 -14.491 -15.213 1.00 61.17 95 SER A O 1
ATOM 541 N N . GLY A 1 96 ? 36.621 -15.932 -16.948 1.00 60.98 96 GLY A N 1
ATOM 542 C CA . GLY A 1 96 ? 37.985 -16.393 -16.686 1.00 61.82 96 GLY A CA 1
ATOM 543 C C . GLY A 1 96 ? 38.218 -17.355 -15.519 1.00 61.16 96 GLY A C 1
ATOM 544 O O . GLY A 1 96 ? 39.354 -17.572 -15.132 1.00 62.52 96 GLY A O 1
ATOM 545 N N . LEU A 1 97 ? 37.169 -17.919 -14.933 1.00 60.90 97 LEU A N 1
ATOM 546 C CA . LEU A 1 97 ? 37.359 -18.925 -13.876 1.00 61.79 97 LEU A CA 1
ATOM 547 C C . LEU A 1 97 ? 37.499 -20.305 -14.557 1.00 64.22 97 LEU A C 1
ATOM 548 O O . LEU A 1 97 ? 36.797 -20.591 -15.525 1.00 63.42 97 LEU A O 1
ATOM 553 N N . SER A 1 98 ? 38.422 -21.133 -14.072 1.00 64.86 98 SER A N 1
ATOM 554 C CA . SER A 1 98 ? 38.531 -22.508 -14.551 1.00 66.80 98 SER A CA 1
ATOM 555 C C . SER A 1 98 ? 37.384 -23.354 -14.009 1.00 67.33 98 SER A C 1
ATOM 556 O O . SER A 1 98 ? 37.034 -23.253 -12.830 1.00 66.68 98 SER A O 1
ATOM 559 N N . LYS A 1 99 ? 36.827 -24.202 -14.868 1.00 70.63 99 LYS A N 1
ATOM 560 C CA . LYS A 1 99 ? 35.754 -25.122 -14.478 1.00 72.78 99 LYS A CA 1
ATOM 561 C C . LYS A 1 99 ? 36.237 -26.562 -14.237 1.00 75.40 99 LYS A C 1
ATOM 562 O O . LYS A 1 99 ? 35.418 -27.471 -14.104 1.00 71.03 99 LYS A O 1
ATOM 568 N N . HIS A 1 100 ? 37.553 -26.760 -14.153 1.00 76.85 100 HIS A N 1
ATOM 569 C CA . HIS A 1 100 ? 38.112 -28.077 -13.834 1.00 79.36 100 HIS A CA 1
ATOM 570 C C . HIS A 1 100 ? 37.825 -28.404 -12.370 1.00 77.33 100 HIS A C 1
ATOM 571 O O . HIS A 1 100 ? 38.015 -27.568 -11.498 1.00 75.72 100 HIS A O 1
ATOM 578 N N . SER A 1 101 ? 37.371 -29.622 -12.093 1.00 78.42 101 SER A N 1
ATOM 579 C CA . SER A 1 101 ? 37.030 -30.022 -10.713 1.00 76.33 101 SER A CA 1
ATOM 580 C C . SER A 1 101 ? 38.265 -30.390 -9.851 1.00 75.56 101 SER A C 1
ATOM 581 O O . SER A 1 101 ? 38.133 -30.677 -8.656 1.00 71.40 101 SER A O 1
ATOM 584 N N . ASP A 1 102 ? 39.458 -30.355 -10.465 1.00 80.12 102 ASP A N 1
ATOM 585 C CA . ASP A 1 102 ? 40.757 -30.391 -9.744 1.00 80.48 102 ASP A CA 1
ATOM 586 C C . ASP A 1 102 ? 40.990 -29.120 -8.889 1.00 82.46 102 ASP A C 1
ATOM 587 O O . ASP A 1 102 ? 42.010 -29.014 -8.185 1.00 80.65 102 ASP A O 1
ATOM 592 N N . ILE A 1 103 ? 40.049 -28.173 -8.955 1.00 78.55 103 ILE A N 1
ATOM 593 C CA . ILE A 1 103 ? 40.263 -26.797 -8.483 1.00 75.17 103 ILE A CA 1
ATOM 594 C C . ILE A 1 103 ? 39.251 -26.376 -7.410 1.00 69.52 103 ILE A C 1
ATOM 595 O O . ILE A 1 103 ? 38.069 -26.661 -7.518 1.00 69.92 103 ILE A O 1
ATOM 600 N N . ALA A 1 104 ? 39.736 -25.714 -6.367 1.00 65.93 104 ALA A N 1
ATOM 601 C CA . ALA A 1 104 ? 38.869 -25.178 -5.325 1.00 63.71 104 ALA A CA 1
ATOM 602 C C . ALA A 1 104 ? 38.700 -23.664 -5.555 1.00 62.87 104 ALA A C 1
ATOM 603 O O . ALA A 1 104 ? 39.691 -22.943 -5.697 1.00 59.89 104 ALA A O 1
ATOM 605 N N . THR A 1 105 ? 37.447 -23.206 -5.581 1.00 60.78 105 THR A N 1
ATOM 606 C CA . THR A 1 105 ? 37.136 -21.797 -5.796 1.00 57.95 105 THR A CA 1
ATOM 607 C C . THR A 1 105 ? 36.562 -21.215 -4.518 1.00 57.26 105 THR A C 1
ATOM 608 O O . THR A 1 105 ? 35.510 -21.651 -4.062 1.00 55.48 105 THR A O 1
ATOM 612 N N . TRP A 1 106 ? 37.252 -20.207 -3.968 1.00 57.08 106 TRP A N 1
ATOM 613 C CA . TRP A 1 106 ? 36.836 -19.527 -2.742 1.00 55.49 106 TRP A CA 1
ATOM 614 C C . TRP A 1 106 ? 36.463 -18.056 -2.978 1.00 52.98 106 TRP A C 1
ATOM 615 O O . TRP A 1 106 ? 37.058 -17.375 -3.807 1.00 51.14 106 TRP A O 1
ATOM 626 N N . LEU A 1 107 ? 35.469 -17.593 -2.229 1.00 52.20 107 LEU A N 1
ATOM 627 C CA . LEU A 1 107 ? 35.228 -16.159 -2.053 1.00 51.82 107 LEU A CA 1
ATOM 628 C C . LEU A 1 107 ? 35.923 -15.747 -0.768 1.00 50.51 107 LEU A C 1
ATOM 629 O O . LEU A 1 107 ? 35.714 -16.356 0.283 1.00 49.17 107 LEU A O 1
ATOM 634 N N . VAL A 1 108 ? 36.746 -14.712 -0.848 1.00 51.18 108 VAL A N 1
ATOM 635 C CA . VAL A 1 108 ? 37.376 -14.157 0.347 1.00 50.50 108 VAL A CA 1
ATOM 636 C C . VAL A 1 108 ? 36.981 -12.693 0.480 1.00 47.28 108 VAL A C 1
ATOM 637 O O . VAL A 1 108 ? 37.259 -11.898 -0.406 1.00 45.30 108 VAL A O 1
ATOM 641 N N . PHE A 1 109 ? 36.343 -12.369 1.602 1.00 45.11 109 PHE A N 1
ATOM 642 C CA . PHE A 1 109 ? 35.834 -11.017 1.880 1.00 45.41 109 PHE A CA 1
ATOM 643 C C . PHE A 1 109 ? 36.510 -10.454 3.116 1.00 43.40 109 PHE A C 1
ATOM 644 O O . PHE A 1 109 ? 36.331 -10.968 4.222 1.00 43.59 109 PHE A O 1
ATOM 652 N N . ASP A 1 110 ? 37.311 -9.416 2.940 1.00 43.93 110 ASP A N 1
ATOM 653 C CA . ASP A 1 110 ? 37.991 -8.818 4.085 1.00 43.38 110 ASP A CA 1
ATOM 654 C C . ASP A 1 110 ? 37.037 -7.950 4.942 1.00 44.49 110 ASP A C 1
ATOM 655 O O . ASP A 1 110 ? 37.343 -7.653 6.120 1.00 42.71 110 ASP A O 1
ATOM 660 N N . GLY A 1 111 ? 35.876 -7.592 4.387 1.00 42.03 111 GLY A N 1
ATOM 661 C CA . GLY A 1 111 ? 34.863 -6.913 5.196 1.00 41.93 111 GLY A CA 1
ATOM 662 C C . GLY A 1 111 ? 33.552 -6.667 4.476 1.00 42.13 111 GLY A C 1
ATOM 663 O O . GLY A 1 111 ? 33.535 -6.115 3.366 1.00 42.36 111 GLY A O 1
ATOM 664 N N . LEU A 1 112 ? 32.454 -7.098 5.100 1.00 40.38 112 LEU A N 1
ATOM 665 C CA . LEU A 1 112 ? 31.127 -6.859 4.586 1.00 41.97 112 LEU A CA 1
ATOM 666 C C . LEU A 1 112 ? 30.310 -6.234 5.711 1.00 42.20 112 LEU A C 1
ATOM 667 O O . LEU A 1 112 ? 30.332 -6.706 6.831 1.00 41.34 112 LEU A O 1
ATOM 672 N N . ASP A 1 113 ? 29.596 -5.157 5.394 1.00 42.51 113 ASP A N 1
ATOM 673 C CA . ASP A 1 113 ? 28.969 -4.305 6.393 1.00 41.06 113 ASP A CA 1
ATOM 674 C C . ASP A 1 113 ? 27.486 -4.288 6.146 1.00 41.34 113 ASP A C 1
ATOM 675 O O . ASP A 1 113 ? 27.061 -3.732 5.121 1.00 43.16 113 ASP A O 1
ATOM 680 N N . THR A 1 114 ? 26.668 -4.944 6.984 1.00 41.15 114 THR A N 1
ATOM 681 C CA . THR A 1 114 ? 27.047 -5.991 7.945 1.00 41.59 114 THR A CA 1
ATOM 682 C C . THR A 1 114 ? 26.275 -7.332 7.650 1.00 42.50 114 THR A C 1
ATOM 683 O O . THR A 1 114 ? 26.853 -8.277 7.131 1.00 42.16 114 THR A O 1
ATOM 687 N N . TYR A 1 115 ? 24.975 -7.386 7.986 1.00 42.28 115 TYR A N 1
ATOM 688 C CA . TYR A 1 115 ? 24.123 -8.537 7.675 1.00 40.88 115 TYR A CA 1
ATOM 689 C C . TYR A 1 115 ? 23.962 -8.603 6.158 1.00 42.57 115 TYR A C 1
ATOM 690 O O . TYR A 1 115 ? 23.502 -7.640 5.536 1.00 42.65 115 TYR A O 1
ATOM 699 N N . ALA A 1 116 ? 24.351 -9.728 5.567 1.00 43.15 116 ALA A N 1
ATOM 700 C CA . ALA A 1 116 ? 24.328 -9.896 4.116 1.00 44.42 116 ALA A CA 1
ATOM 701 C C . ALA A 1 116 ? 23.921 -11.339 3.739 1.00 46.17 116 ALA A C 1
ATOM 702 O O . ALA A 1 116 ? 23.987 -12.268 4.539 1.00 45.46 116 ALA A O 1
ATOM 704 N N . THR A 1 117 ? 23.477 -11.490 2.508 1.00 46.16 117 THR A N 1
ATOM 705 C CA . THR A 1 117 ? 23.183 -12.801 1.963 1.00 48.72 117 THR A CA 1
ATOM 706 C C . THR A 1 117 ? 24.011 -12.905 0.684 1.00 48.98 117 THR A C 1
ATOM 707 O O . THR A 1 117 ? 23.764 -12.177 -0.271 1.00 48.01 117 THR A O 1
ATOM 711 N N . VAL A 1 118 ? 25.010 -13.780 0.690 1.00 47.71 118 VAL A N 1
ATOM 712 C CA . VAL A 1 118 ? 25.907 -13.922 -0.450 1.00 49.05 118 VAL A CA 1
ATOM 713 C C . VAL A 1 118 ? 25.386 -15.042 -1.353 1.00 50.39 118 VAL A C 1
ATOM 714 O O . VAL A 1 118 ? 25.074 -16.136 -0.860 1.00 51.98 118 VAL A O 1
ATOM 718 N N . LYS A 1 119 ? 25.295 -14.762 -2.654 1.00 50.18 119 LYS A N 1
ATOM 719 C CA . LYS A 1 119 ? 24.859 -15.727 -3.651 1.00 53.95 119 LYS A CA 1
ATOM 720 C C . LYS A 1 119 ? 25.847 -15.826 -4.794 1.00 55.92 119 LYS A C 1
ATOM 721 O O . LYS A 1 119 ? 26.354 -14.822 -5.277 1.00 54.91 119 LYS A O 1
ATOM 727 N N . PHE A 1 120 ? 26.085 -17.050 -5.249 1.00 55.32 120 PHE A N 1
ATOM 728 C CA . PHE A 1 120 ? 26.996 -17.305 -6.347 1.00 56.39 120 PHE A CA 1
ATOM 729 C C . PHE A 1 120 ? 26.291 -18.278 -7.298 1.00 59.83 120 PHE A C 1
ATOM 730 O O . PHE A 1 120 ? 25.912 -19.396 -6.909 1.00 58.60 120 PHE A O 1
ATOM 738 N N . CYS A 1 121 ? 26.108 -17.828 -8.535 1.00 62.05 121 CYS A N 1
ATOM 739 C CA . CYS A 1 121 ? 25.238 -18.494 -9.506 1.00 65.41 121 CYS A CA 1
ATOM 740 C C . CYS A 1 121 ? 23.897 -18.854 -8.866 1.00 66.15 121 CYS A C 1
ATOM 741 O O . CYS A 1 121 ? 23.465 -20.002 -8.916 1.00 68.70 121 CYS A O 1
ATOM 744 N N . ASP A 1 122 ? 23.281 -17.902 -8.190 1.00 64.57 122 ASP A N 1
ATOM 745 C CA . ASP A 1 122 ? 21.931 -18.048 -7.638 1.00 69.02 122 ASP A CA 1
ATOM 746 C C . ASP A 1 122 ? 21.781 -18.975 -6.399 1.00 67.12 122 ASP A C 1
ATOM 747 O O . ASP A 1 122 ? 20.686 -19.224 -5.932 1.00 65.95 122 ASP A O 1
ATOM 752 N N . HIS A 1 123 ? 22.895 -19.429 -5.849 1.00 64.70 123 HIS A N 1
ATOM 753 C CA . HIS A 1 123 ? 22.907 -20.241 -4.658 1.00 63.53 123 HIS A CA 1
ATOM 754 C C . HIS A 1 123 ? 23.355 -19.452 -3.442 1.00 59.91 123 HIS A C 1
ATOM 755 O O . HIS A 1 123 ? 24.397 -18.874 -3.479 1.00 57.71 123 HIS A O 1
ATOM 762 N N . ILE A 1 124 ? 22.592 -19.485 -2.360 1.00 58.48 124 ILE A N 1
ATOM 763 C CA . ILE A 1 124 ? 23.032 -18.854 -1.143 1.00 55.69 124 ILE A CA 1
ATOM 764 C C . ILE A 1 124 ? 24.193 -19.659 -0.615 1.00 57.71 124 ILE A C 1
ATOM 765 O O . ILE A 1 124 ? 24.041 -20.800 -0.237 1.00 54.63 124 ILE A O 1
ATOM 770 N N . VAL A 1 125 ? 25.357 -19.035 -0.578 1.00 54.72 125 VAL A N 1
ATOM 771 C CA A VAL A 1 125 ? 26.561 -19.702 -0.102 0.50 55.51 125 VAL A CA 1
ATOM 772 C CA B VAL A 1 125 ? 26.558 -19.711 -0.081 0.50 55.11 125 VAL A CA 1
ATOM 773 C C . VAL A 1 125 ? 27.010 -19.195 1.283 1.00 54.32 125 VAL A C 1
ATOM 774 O O . VAL A 1 125 ? 27.867 -19.807 1.922 1.00 52.99 125 VAL A O 1
ATOM 781 N N . GLY A 1 126 ? 26.433 -18.081 1.749 1.00 52.38 126 GLY A N 1
ATOM 782 C CA . GLY A 1 126 ? 26.792 -17.546 3.064 1.00 52.01 126 GLY A CA 1
ATOM 783 C C . GLY A 1 126 ? 25.919 -16.411 3.554 1.00 50.59 126 GLY A C 1
ATOM 784 O O . GLY A 1 126 ? 25.330 -15.704 2.756 1.00 51.42 126 GLY A O 1
ATOM 785 N N . THR A 1 127 ? 25.833 -16.255 4.874 1.00 49.93 127 THR A N 1
ATOM 786 C CA . THR A 1 127 ? 25.037 -15.186 5.477 1.00 51.36 127 THR A CA 1
ATOM 787 C C . THR A 1 127 ? 25.813 -14.461 6.581 1.00 49.17 127 THR A C 1
ATOM 788 O O . THR A 1 127 ? 25.467 -14.589 7.763 1.00 46.93 127 THR A O 1
ATOM 792 N N . PRO A 1 128 ? 26.860 -13.688 6.183 1.00 47.22 128 PRO A N 1
ATOM 793 C CA . PRO A 1 128 ? 27.732 -12.958 7.111 1.00 47.00 128 PRO A CA 1
ATOM 794 C C . PRO A 1 128 ? 26.970 -12.009 8.040 1.00 45.47 128 PRO A C 1
ATOM 795 O O . PRO A 1 128 ? 25.988 -11.374 7.624 1.00 45.83 128 PRO A O 1
ATOM 799 N N . ASP A 1 129 ? 27.415 -11.906 9.285 1.00 45.15 129 ASP A N 1
ATOM 800 C CA . ASP A 1 129 ? 26.796 -10.976 10.232 1.00 44.56 129 ASP A CA 1
ATOM 801 C C . ASP A 1 129 ? 27.784 -10.296 11.175 1.00 42.68 129 ASP A C 1
ATOM 802 O O . ASP A 1 129 ? 27.518 -10.145 12.360 1.00 42.11 129 ASP A O 1
ATOM 807 N N . ASN A 1 130 ? 28.928 -9.894 10.637 1.00 41.66 130 ASN A N 1
ATOM 808 C CA . ASN A 1 130 ? 29.938 -9.183 11.423 1.00 42.29 130 ASN A CA 1
ATOM 809 C C . ASN A 1 130 ? 30.783 -8.306 10.538 1.00 39.20 130 ASN A C 1
ATOM 810 O O . ASN A 1 130 ? 31.540 -8.785 9.695 1.00 40.47 130 ASN A O 1
ATOM 815 N N . GLN A 1 131 ? 30.666 -7.003 10.741 1.00 39.60 131 GLN A N 1
ATOM 816 C CA . GLN A 1 131 ? 31.472 -6.042 10.014 1.00 39.21 131 GLN A CA 1
ATOM 817 C C . GLN A 1 131 ? 32.966 -6.299 10.174 1.00 39.33 131 GLN A C 1
ATOM 818 O O . GLN A 1 131 ? 33.725 -6.033 9.270 1.00 38.97 131 GLN A O 1
ATOM 824 N N . PHE A 1 132 ? 33.371 -6.783 11.352 1.00 38.73 132 PHE A N 1
ATOM 825 C CA . PHE A 1 132 ? 34.766 -6.849 11.763 1.00 38.18 132 PHE A CA 1
ATOM 826 C C . PHE A 1 132 ? 35.463 -8.204 11.469 1.00 40.88 132 PHE A C 1
ATOM 827 O O . PHE A 1 132 ? 36.547 -8.450 12.021 1.00 39.89 132 PHE A O 1
ATOM 835 N N . ARG A 1 133 ? 34.865 -9.041 10.600 1.00 41.19 133 ARG A N 1
ATOM 836 C CA . ARG A 1 133 ? 35.395 -10.382 10.267 1.00 41.87 133 ARG A CA 1
ATOM 837 C C . ARG A 1 133 ? 35.705 -10.569 8.791 1.00 42.43 133 ARG A C 1
ATOM 838 O O . ARG A 1 133 ? 35.032 -10.017 7.924 1.00 40.16 133 ARG A O 1
ATOM 846 N N . GLN A 1 134 ? 36.745 -11.373 8.537 1.00 42.52 134 GLN A N 1
ATOM 847 C CA . GLN A 1 134 ? 37.063 -11.843 7.205 1.00 43.63 134 GLN A CA 1
ATOM 848 C C . GLN A 1 134 ? 36.221 -13.089 6.986 1.00 46.85 134 GLN A C 1
ATOM 849 O O . GLN A 1 134 ? 36.261 -14.030 7.810 1.00 47.45 134 GLN A O 1
ATOM 855 N N . TRP A 1 135 ? 35.452 -13.096 5.899 1.00 46.05 135 TRP A N 1
ATOM 856 C CA . TRP A 1 135 ? 34.603 -14.235 5.586 1.00 48.83 135 TRP A CA 1
ATOM 857 C C . TRP A 1 135 ? 35.128 -14.917 4.335 1.00 49.56 135 TRP A C 1
ATOM 858 O O . TRP A 1 135 ? 35.582 -14.248 3.411 1.00 48.53 135 TRP A O 1
ATOM 869 N N . PHE A 1 136 ? 35.057 -16.250 4.309 1.00 50.92 136 PHE A N 1
ATOM 870 C CA . PHE A 1 136 ? 35.432 -17.031 3.128 1.00 50.89 136 PHE A CA 1
ATOM 871 C C . PHE A 1 136 ? 34.491 -18.228 2.910 1.00 52.66 136 PHE A C 1
ATOM 872 O O . PHE A 1 136 ? 34.083 -18.890 3.849 1.00 49.22 136 PHE A O 1
ATOM 880 N N . TYR A 1 137 ? 34.140 -18.459 1.647 1.00 53.37 137 TYR A N 1
ATOM 881 C CA . TYR A 1 137 ? 33.125 -19.429 1.275 1.00 54.09 137 TYR A CA 1
ATOM 882 C C . TYR A 1 137 ? 33.597 -20.240 0.080 1.00 54.88 137 TYR A C 1
ATOM 883 O O . TYR A 1 137 ? 34.101 -19.695 -0.889 1.00 54.49 137 TYR A O 1
ATOM 892 N N . ASP A 1 138 ? 33.445 -21.558 0.174 1.00 57.17 138 ASP A N 1
ATOM 893 C CA . ASP A 1 138 ? 33.814 -22.465 -0.911 1.00 58.79 138 ASP A CA 1
ATOM 894 C C . ASP A 1 138 ? 32.654 -22.535 -1.903 1.00 56.55 138 ASP A C 1
ATOM 895 O O . ASP A 1 138 ? 31.607 -23.083 -1.588 1.00 59.72 138 ASP A O 1
ATOM 900 N N . VAL A 1 139 ? 32.847 -21.980 -3.095 1.00 56.88 139 VAL A N 1
ATOM 901 C CA . VAL A 1 139 ? 31.791 -21.960 -4.125 1.00 59.37 139 VAL A CA 1
ATOM 902 C C . VAL A 1 139 ? 32.035 -22.954 -5.272 1.00 60.60 139 VAL A C 1
ATOM 903 O O . VAL A 1 139 ? 31.432 -22.828 -6.352 1.00 58.33 139 VAL A O 1
ATOM 907 N N . SER A 1 140 ? 32.877 -23.955 -5.030 1.00 59.51 140 SER A N 1
ATOM 908 C CA . SER A 1 140 ? 33.247 -24.894 -6.089 1.00 61.98 140 SER A CA 1
ATOM 909 C C . SER A 1 140 ? 32.035 -25.553 -6.735 1.00 61.87 140 SER A C 1
ATOM 910 O O . SER A 1 140 ? 31.957 -25.648 -7.964 1.00 63.97 140 SER A O 1
ATOM 913 N N . SER A 1 141 ? 31.088 -25.986 -5.905 1.00 61.63 141 SER A N 1
ATOM 914 C CA . SER A 1 141 ? 29.917 -26.726 -6.390 1.00 64.36 141 SER A CA 1
ATOM 915 C C . SER A 1 141 ? 28.887 -25.813 -7.070 1.00 63.12 141 SER A C 1
ATOM 916 O O . SER A 1 141 ? 28.243 -26.202 -8.026 1.00 60.69 141 SER A O 1
ATOM 919 N N . ALA A 1 142 ? 28.738 -24.583 -6.581 1.00 65.11 142 ALA A N 1
ATOM 920 C CA . ALA A 1 142 ? 27.880 -23.606 -7.256 1.00 61.59 142 ALA A CA 1
ATOM 921 C C . ALA A 1 142 ? 28.421 -23.330 -8.659 1.00 61.02 142 ALA A C 1
ATOM 922 O O . ALA A 1 142 ? 27.671 -23.311 -9.625 1.00 62.33 142 ALA A O 1
ATOM 924 N N . LEU A 1 143 ? 29.733 -23.152 -8.760 1.00 60.54 143 LEU A N 1
ATOM 925 C CA . LEU A 1 143 ? 30.385 -22.939 -10.047 1.00 62.04 143 LEU A CA 1
ATOM 926 C C . LEU A 1 143 ? 30.150 -24.118 -10.994 1.00 66.13 143 LEU A C 1
ATOM 927 O O . LEU A 1 143 ? 29.867 -23.920 -12.170 1.00 65.99 143 LEU A O 1
ATOM 932 N N . ALA A 1 144 ? 30.264 -25.340 -10.475 1.00 67.20 144 ALA A N 1
ATOM 933 C CA . ALA A 1 144 ? 30.102 -26.547 -11.299 1.00 69.80 144 ALA A CA 1
ATOM 934 C C . ALA A 1 144 ? 28.697 -26.673 -11.866 1.00 69.14 144 ALA A C 1
ATOM 935 O O . ALA A 1 144 ? 28.540 -27.015 -13.018 1.00 72.68 144 ALA A O 1
ATOM 937 N N . SER A 1 145 ? 27.682 -26.385 -11.058 1.00 69.88 145 SER A N 1
ATOM 938 C CA . SER A 1 145 ? 26.283 -26.389 -11.521 1.00 72.54 145 SER A CA 1
ATOM 939 C C . SER A 1 145 ? 25.945 -25.227 -12.476 1.00 70.96 145 SER A C 1
ATOM 940 O O . SER A 1 145 ? 24.902 -25.248 -13.135 1.00 69.65 145 SER A O 1
ATOM 943 N N . CYS A 1 146 ? 26.810 -24.220 -12.542 1.00 69.76 146 CYS A N 1
ATOM 944 C CA . CYS A 1 146 ? 26.477 -22.992 -13.263 1.00 71.94 146 CYS A CA 1
ATOM 945 C C . CYS A 1 146 ? 26.504 -23.201 -14.760 1.00 73.01 146 CYS A C 1
ATOM 946 O O . CYS A 1 146 ? 27.531 -23.561 -15.330 1.00 75.20 146 CYS A O 1
ATOM 949 N N . LYS A 1 147 ? 25.367 -22.933 -15.385 1.00 73.57 147 LYS A N 1
ATOM 950 C CA . LYS A 1 147 ? 25.175 -23.159 -16.820 1.00 73.75 147 LYS A CA 1
ATOM 951 C C . LYS A 1 147 ? 25.823 -22.060 -17.695 1.00 75.91 147 LYS A C 1
ATOM 952 O O . LYS A 1 147 ? 26.000 -22.244 -18.896 1.00 74.53 147 LYS A O 1
ATOM 956 N N . SER A 1 148 ? 26.176 -20.927 -17.080 1.00 72.92 148 SER A N 1
ATOM 957 C CA . SER A 1 148 ? 26.996 -19.884 -17.713 1.00 71.79 148 SER A CA 1
ATOM 958 C C . SER A 1 148 ? 27.923 -19.211 -16.669 1.00 69.53 148 SER A C 1
ATOM 959 O O . SER A 1 148 ? 28.012 -19.667 -15.530 1.00 67.53 148 SER A O 1
ATOM 962 N N . ASP A 1 149 ? 28.613 -18.146 -17.070 1.00 66.39 149 ASP A N 1
ATOM 963 C CA . ASP A 1 149 ? 29.492 -17.394 -16.169 1.00 66.97 149 ASP A CA 1
ATOM 964 C C . ASP A 1 149 ? 28.759 -16.928 -14.908 1.00 62.22 149 ASP A C 1
ATOM 965 O O . ASP A 1 149 ? 27.652 -16.404 -14.994 1.00 60.90 149 ASP A O 1
ATOM 970 N N . PRO A 1 150 ? 29.383 -17.111 -13.733 1.00 60.05 150 PRO A N 1
ATOM 971 C CA . PRO A 1 150 ? 28.629 -16.920 -12.497 1.00 57.12 150 PRO A CA 1
ATOM 972 C C . PRO A 1 150 ? 28.475 -15.448 -12.097 1.00 56.34 150 PRO A C 1
ATOM 973 O O . PRO A 1 150 ? 29.384 -14.649 -12.286 1.00 53.62 150 PRO A O 1
ATOM 977 N N . VAL A 1 151 ? 27.297 -15.116 -11.581 1.00 54.42 151 VAL A N 1
ATOM 978 C CA . VAL A 1 151 ? 27.010 -13.807 -11.039 1.00 52.99 151 VAL A CA 1
ATOM 979 C C . VAL A 1 151 ? 27.131 -13.931 -9.524 1.00 53.50 151 VAL A C 1
ATOM 980 O O . VAL A 1 151 ? 26.576 -14.864 -8.911 1.00 53.11 151 VAL A O 1
ATOM 984 N N . LEU A 1 152 ? 27.907 -13.023 -8.946 1.00 52.34 152 LEU A N 1
ATOM 985 C CA . LEU A 1 152 ? 28.013 -12.865 -7.503 1.00 51.81 152 LEU A CA 1
ATOM 986 C C . LEU A 1 152 ? 27.126 -11.715 -7.070 1.00 52.60 152 LEU A C 1
ATOM 987 O O . LEU A 1 152 ? 27.240 -10.613 -7.614 1.00 51.79 152 LEU A O 1
ATOM 992 N N . SER A 1 153 ? 26.233 -11.972 -6.117 1.00 50.94 153 SER A N 1
ATOM 993 C CA . SER A 1 153 ? 25.403 -10.930 -5.571 1.00 51.77 153 SER A CA 1
ATOM 994 C C . SER A 1 153 ? 25.457 -10.974 -4.061 1.00 51.24 153 SER A C 1
ATOM 995 O O . SER A 1 153 ? 25.564 -12.060 -3.474 1.00 52.28 153 SER A O 1
ATOM 998 N N . ILE A 1 154 ? 25.389 -9.785 -3.456 1.00 47.70 154 ILE A N 1
ATOM 999 C CA . ILE A 1 154 ? 25.452 -9.624 -2.014 1.00 47.20 154 ILE A CA 1
ATOM 1000 C C . ILE A 1 154 ? 24.313 -8.718 -1.552 1.00 46.01 154 ILE A C 1
ATOM 1001 O O . ILE A 1 154 ? 24.342 -7.481 -1.733 1.00 46.27 154 ILE A O 1
ATOM 1006 N N . ASN A 1 155 ? 23.296 -9.318 -0.969 1.00 45.05 155 ASN A N 1
ATOM 1007 C CA . ASN A 1 155 ? 22.108 -8.579 -0.558 1.00 44.91 155 ASN A CA 1
ATOM 1008 C C . ASN A 1 155 ? 22.274 -8.131 0.888 1.00 42.60 155 ASN A C 1
ATOM 1009 O O . ASN A 1 155 ? 22.239 -8.958 1.777 1.00 42.58 155 ASN A O 1
ATOM 1014 N N . PHE A 1 156 ? 22.485 -6.824 1.094 1.00 41.80 156 PHE A N 1
ATOM 1015 C CA . PHE A 1 156 ? 22.738 -6.236 2.418 1.00 40.19 156 PHE A CA 1
ATOM 1016 C C . PHE A 1 156 ? 21.449 -5.790 3.102 1.00 40.60 156 PHE A C 1
ATOM 1017 O O . PHE A 1 156 ? 20.645 -5.073 2.511 1.00 42.01 156 PHE A O 1
ATOM 1025 N N . GLY A 1 157 ? 21.237 -6.227 4.347 1.00 41.49 157 GLY A N 1
ATOM 1026 C CA . GLY A 1 157 ? 20.018 -5.882 5.081 1.00 41.66 157 GLY A CA 1
ATOM 1027 C C . GLY A 1 157 ? 19.939 -4.445 5.543 1.00 41.45 157 GLY A C 1
ATOM 1028 O O . GLY A 1 157 ? 20.937 -3.722 5.583 1.00 39.81 157 GLY A O 1
ATOM 1029 N N . SER A 1 158 ? 18.724 -4.019 5.867 1.00 41.62 158 SER A N 1
ATOM 1030 C CA . SER A 1 158 ? 18.487 -2.842 6.674 1.00 41.33 158 SER A CA 1
ATOM 1031 C C . SER A 1 158 ? 18.836 -3.248 8.109 1.00 41.82 158 SER A C 1
ATOM 1032 O O . SER A 1 158 ? 18.227 -4.159 8.638 1.00 40.34 158 SER A O 1
ATOM 1035 N N . VAL A 1 159 ? 19.845 -2.591 8.710 1.00 39.07 159 VAL A N 1
ATOM 1036 C CA . VAL A 1 159 ? 20.327 -3.009 10.015 1.00 39.11 159 VAL A CA 1
ATOM 1037 C C . VAL A 1 159 ? 19.357 -2.678 11.169 1.00 41.89 159 VAL A C 1
ATOM 1038 O O . VAL A 1 159 ? 19.151 -3.518 12.061 1.00 44.67 159 VAL A O 1
ATOM 1042 N N . PRO A 1 160 ? 18.760 -1.466 11.175 1.00 42.60 160 PRO A N 1
ATOM 1043 C CA . PRO A 1 160 ? 17.755 -1.110 12.159 1.00 43.81 160 PRO A CA 1
ATOM 1044 C C . PRO A 1 160 ? 16.589 -2.087 12.203 1.00 42.81 160 PRO A C 1
ATOM 1045 O O . PRO A 1 160 ? 16.108 -2.434 13.274 1.00 43.95 160 PRO A O 1
ATOM 1049 N N . ARG A 1 161 ? 16.138 -2.496 11.033 1.00 43.56 161 ARG A N 1
ATOM 1050 C CA . ARG A 1 161 ? 15.010 -3.433 10.931 1.00 47.09 161 ARG A CA 1
ATOM 1051 C C . ARG A 1 161 ? 15.372 -4.779 11.525 1.00 46.42 161 ARG A C 1
ATOM 1052 O O . ARG A 1 161 ? 14.599 -5.342 12.295 1.00 50.72 161 ARG A O 1
ATOM 1060 N N . ILE A 1 162 ? 16.560 -5.272 11.191 1.00 45.96 162 ILE A N 1
ATOM 1061 C CA . ILE A 1 162 ? 17.008 -6.554 11.696 1.00 44.64 162 ILE A CA 1
ATOM 1062 C C . ILE A 1 162 ? 17.217 -6.502 13.230 1.00 45.64 162 ILE A C 1
ATOM 1063 O O . ILE A 1 162 ? 16.754 -7.388 13.942 1.00 46.15 162 ILE A O 1
ATOM 1068 N N . ILE A 1 163 ? 17.901 -5.479 13.749 1.00 45.06 163 ILE A N 1
ATOM 1069 C CA . ILE A 1 163 ? 18.085 -5.359 15.228 1.00 43.88 163 ILE A CA 1
ATOM 1070 C C . ILE A 1 163 ? 16.778 -5.050 15.982 1.00 45.15 163 ILE A C 1
ATOM 1071 O O . ILE A 1 163 ? 16.616 -5.442 17.163 1.00 44.06 163 ILE A O 1
ATOM 1076 N N . ASN A 1 164 ? 15.853 -4.343 15.333 1.00 44.14 164 ASN A N 1
ATOM 1077 C CA . ASN A 1 164 ? 14.526 -4.181 15.905 1.00 47.26 164 ASN A CA 1
ATOM 1078 C C . ASN A 1 164 ? 13.807 -5.540 16.009 1.00 48.00 164 ASN A C 1
ATOM 1079 O O . ASN A 1 164 ? 13.204 -5.819 17.030 1.00 49.90 164 ASN A O 1
ATOM 1084 N N . ALA A 1 165 ? 13.932 -6.366 14.977 1.00 49.83 165 ALA A N 1
ATOM 1085 C CA . ALA A 1 165 ? 13.302 -7.696 14.953 1.00 53.50 165 ALA A CA 1
ATOM 1086 C C . ALA A 1 165 ? 13.919 -8.617 16.006 1.00 55.43 165 ALA A C 1
ATOM 1087 O O . ALA A 1 165 ? 13.197 -9.336 16.697 1.00 55.71 165 ALA A O 1
ATOM 1089 N N . ILE A 1 166 ? 15.248 -8.566 16.151 1.00 54.07 166 ILE A N 1
ATOM 1090 C CA . ILE A 1 166 ? 15.947 -9.317 17.195 1.00 53.11 166 ILE A CA 1
ATOM 1091 C C . ILE A 1 166 ? 15.438 -8.903 18.576 1.00 55.59 166 ILE A C 1
ATOM 1092 O O . ILE A 1 166 ? 15.093 -9.763 19.419 1.00 53.42 166 ILE A O 1
ATOM 1097 N N . ASN A 1 167 ? 15.390 -7.595 18.816 1.00 53.37 167 ASN A N 1
ATOM 1098 C CA . ASN A 1 167 ? 15.007 -7.108 20.132 1.00 54.15 167 ASN A CA 1
ATOM 1099 C C . ASN A 1 167 ? 13.528 -7.428 20.508 1.00 55.31 167 ASN A C 1
ATOM 1100 O O . ASN A 1 167 ? 13.206 -7.645 21.673 1.00 54.10 167 ASN A O 1
ATOM 1105 N N . ALA A 1 168 ? 12.646 -7.391 19.520 1.00 55.90 168 ALA A N 1
ATOM 1106 C CA . ALA A 1 168 ? 11.208 -7.530 19.758 1.00 58.91 168 ALA A CA 1
ATOM 1107 C C . ALA A 1 168 ? 10.859 -8.895 20.377 1.00 60.49 168 ALA A C 1
ATOM 1108 O O . ALA A 1 168 ? 9.866 -9.018 21.080 1.00 62.00 168 ALA A O 1
ATOM 1110 N N . SER A 1 169 ? 11.674 -9.910 20.102 1.00 59.45 169 SER A N 1
ATOM 1111 C CA . SER A 1 169 ? 11.480 -11.246 20.646 1.00 60.08 169 SER A CA 1
ATOM 1112 C C . SER A 1 169 ? 11.616 -11.235 22.157 1.00 62.16 169 SER A C 1
ATOM 1113 O O . SER A 1 169 ? 12.585 -10.706 22.686 1.00 59.38 169 SER A O 1
ATOM 1116 N N . ASP A 1 170 ? 10.653 -11.849 22.838 1.00 64.30 170 ASP A N 1
ATOM 1117 C CA . ASP A 1 170 ? 10.693 -12.006 24.296 1.00 67.15 170 ASP A CA 1
ATOM 1118 C C . ASP A 1 170 ? 11.665 -13.100 24.730 1.00 62.26 170 ASP A C 1
ATOM 1119 O O . ASP A 1 170 ? 11.873 -13.277 25.925 1.00 63.65 170 ASP A O 1
ATOM 1124 N N . GLU A 1 171 ? 12.241 -13.826 23.768 1.00 58.81 171 GLU A N 1
ATOM 1125 C CA . GLU A 1 171 ? 13.240 -14.865 24.035 1.00 58.17 171 GLU A CA 1
ATOM 1126 C C . GLU A 1 171 ? 14.695 -14.374 24.192 1.00 60.26 171 GLU A C 1
ATOM 1127 O O . GLU A 1 171 ? 15.579 -15.172 24.515 1.00 59.74 171 GLU A O 1
ATOM 1129 N N . VAL A 1 172 ? 14.958 -13.089 23.937 1.00 55.17 172 VAL A N 1
ATOM 1130 C CA . VAL A 1 172 ? 16.321 -12.543 24.077 1.00 54.00 172 VAL A CA 1
ATOM 1131 C C . VAL A 1 172 ? 16.432 -11.660 25.314 1.00 51.92 172 VAL A C 1
ATOM 1132 O O . VAL A 1 172 ? 15.430 -11.230 25.896 1.00 52.04 172 VAL A O 1
ATOM 1136 N N . GLN A 1 173 ? 17.666 -11.372 25.685 1.00 50.97 173 GLN A N 1
ATOM 1137 C CA . GLN A 1 173 ? 17.941 -10.478 26.794 1.00 50.46 173 GLN A CA 1
ATOM 1138 C C . GLN A 1 173 ? 17.452 -9.048 26.551 1.00 48.64 173 GLN A C 1
ATOM 1139 O O . GLN A 1 173 ? 17.460 -8.531 25.418 1.00 48.68 173 GLN A O 1
ATOM 1145 N N . HIS A 1 174 ? 16.999 -8.436 27.636 1.00 47.19 174 HIS A N 1
ATOM 1146 C CA . HIS A 1 174 ? 16.647 -7.032 27.664 1.00 47.87 174 HIS A CA 1
ATOM 1147 C C . HIS A 1 174 ? 17.274 -6.380 28.877 1.00 48.49 174 HIS A C 1
ATOM 1148 O O . HIS A 1 174 ? 17.536 -7.046 29.880 1.00 47.69 174 HIS A O 1
ATOM 1155 N N . TRP A 1 175 ? 17.518 -5.078 28.759 1.00 46.22 175 TRP A N 1
ATOM 1156 C CA . TRP A 1 175 ? 18.199 -4.323 29.783 1.00 46.16 175 TRP A CA 1
ATOM 1157 C C . TRP A 1 175 ? 17.331 -3.120 30.119 1.00 46.65 175 TRP A C 1
ATOM 1158 O O . TRP A 1 175 ? 16.452 -2.734 29.313 1.00 46.01 175 TRP A O 1
ATOM 1169 N N . PRO A 1 176 ? 17.590 -2.501 31.279 1.00 46.17 176 PRO A N 1
ATOM 1170 C CA . PRO A 1 176 ? 16.921 -1.246 31.624 1.00 48.18 176 PRO A CA 1
ATOM 1171 C C . PRO A 1 176 ? 17.162 -0.175 30.569 1.00 47.01 176 PRO A C 1
ATOM 1172 O O . PRO A 1 176 ? 18.198 -0.179 29.908 1.00 46.07 176 PRO A O 1
ATOM 1176 N N . ALA A 1 177 ? 16.187 0.716 30.425 1.00 47.24 177 ALA A N 1
ATOM 1177 C CA . ALA A 1 177 ? 16.209 1.757 29.429 1.00 47.42 177 ALA A CA 1
ATOM 1178 C C . ALA A 1 177 ? 17.472 2.630 29.533 1.00 47.04 177 ALA A C 1
ATOM 1179 O O . ALA A 1 177 ? 18.055 2.986 28.525 1.00 46.33 177 ALA A O 1
ATOM 1181 N N . SER A 1 178 ? 17.907 2.932 30.755 1.00 47.50 178 SER A N 1
ATOM 1182 C CA . SER A 1 178 ? 19.080 3.767 30.959 1.00 47.35 178 SER A CA 1
ATOM 1183 C C . SER A 1 178 ? 20.378 3.108 30.456 1.00 46.34 178 SER A C 1
ATOM 1184 O O . SER A 1 178 ? 21.323 3.800 30.089 1.00 44.64 178 SER A O 1
ATOM 1187 N N . VAL A 1 179 ? 20.399 1.775 30.425 1.00 44.52 179 VAL A N 1
ATOM 1188 C CA . VAL A 1 179 ? 21.556 1.007 29.977 1.00 43.44 179 VAL A CA 1
ATOM 1189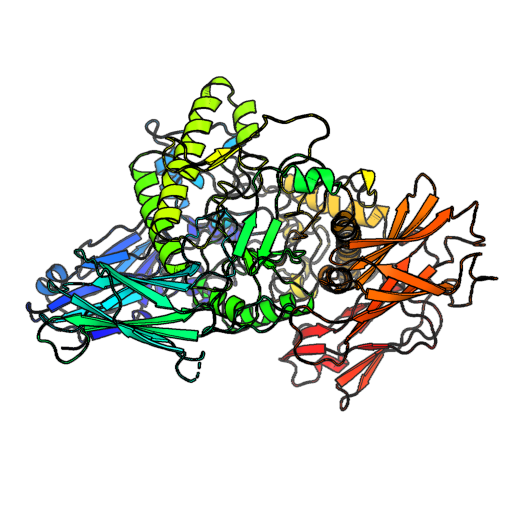 C C . VAL A 1 179 ? 21.640 0.956 28.435 1.00 42.78 179 VAL A C 1
ATOM 1190 O O . VAL A 1 179 ? 22.735 0.980 27.889 1.00 43.36 179 VAL A O 1
ATOM 1194 N N . VAL A 1 180 ? 20.506 0.894 27.753 1.00 43.80 180 VAL A N 1
ATOM 1195 C CA . VAL A 1 180 ? 20.476 0.792 26.272 1.00 43.02 180 VAL A CA 1
ATOM 1196 C C . VAL A 1 180 ? 19.914 2.063 25.606 1.00 42.54 180 VAL A C 1
ATOM 1197 O O . VAL A 1 180 ? 19.483 2.056 24.461 1.00 42.59 180 VAL A O 1
ATOM 1201 N N . TYR A 1 181 ? 19.901 3.152 26.354 1.00 43.50 181 TYR A N 1
ATOM 1202 C CA . TYR A 1 181 ? 19.462 4.447 25.864 1.00 43.59 181 TYR A CA 1
ATOM 1203 C C . TYR A 1 181 ? 20.170 4.782 24.567 1.00 41.32 181 TYR A C 1
ATOM 1204 O O . TYR A 1 181 ? 21.399 4.761 24.523 1.00 42.19 181 TYR A O 1
ATOM 1213 N N . PRO A 1 182 ? 19.424 5.053 23.498 1.00 41.10 182 PRO A N 1
ATOM 1214 C CA . PRO A 1 182 ? 20.116 5.297 22.234 1.00 40.62 182 PRO A CA 1
ATOM 1215 C C . PRO A 1 182 ? 20.656 6.718 22.056 1.00 41.28 182 PRO A C 1
ATOM 1216 O O . PRO A 1 182 ? 20.394 7.596 22.889 1.00 40.98 182 PRO A O 1
ATOM 1220 N N . PHE A 1 183 ? 21.390 6.907 20.953 1.00 39.81 183 PHE A N 1
ATOM 1221 C CA . PHE A 1 183 ? 21.794 8.215 20.464 1.00 39.49 183 PHE A CA 1
ATOM 1222 C C . PHE A 1 183 ? 20.746 8.584 19.443 1.00 40.05 183 PHE A C 1
ATOM 1223 O O . PHE A 1 183 ? 19.971 9.533 19.638 1.00 38.40 183 PHE A O 1
ATOM 1231 N N . GLU A 1 184 ? 20.703 7.810 18.360 1.00 39.54 184 GLU A N 1
ATOM 1232 C CA . GLU A 1 184 ? 19.617 7.912 17.417 1.00 40.01 184 GLU A CA 1
ATOM 1233 C C . GLU A 1 184 ? 18.892 6.562 17.302 1.00 41.22 184 GLU A C 1
ATOM 1234 O O . GLU A 1 184 ? 17.856 6.413 17.943 1.00 43.60 184 GLU A O 1
ATOM 1240 N N . TYR A 1 185 ? 19.397 5.604 16.508 1.00 40.06 185 TYR A N 1
ATOM 1241 C CA . TYR A 1 185 ? 18.760 4.266 16.441 1.00 40.83 185 TYR A CA 1
ATOM 1242 C C . TYR A 1 185 ? 18.927 3.461 17.731 1.00 39.77 185 TYR A C 1
ATOM 1243 O O . TYR A 1 185 ? 19.975 3.468 18.319 1.00 38.04 185 TYR A O 1
ATOM 1252 N N . PRO A 1 186 ? 17.876 2.774 18.173 1.00 40.29 186 PRO A N 1
ATOM 1253 C CA . PRO A 1 186 ? 17.947 1.863 19.307 1.00 39.79 186 PRO A CA 1
ATOM 1254 C C . PRO A 1 186 ? 18.463 0.500 18.916 1.00 40.60 186 PRO A C 1
ATOM 1255 O O . PRO A 1 186 ? 18.550 0.164 17.750 1.00 39.50 186 PRO A O 1
ATOM 1259 N N . ASN A 1 187 ? 18.760 -0.304 19.919 1.00 39.69 187 ASN A N 1
ATOM 1260 C CA . ASN A 1 187 ? 19.095 -1.713 19.751 1.00 40.12 187 ASN A CA 1
ATOM 1261 C C . ASN A 1 187 ? 20.461 -2.096 19.201 1.00 40.71 187 ASN A C 1
ATOM 1262 O O . ASN A 1 187 ? 20.644 -3.246 18.868 1.00 40.58 187 ASN A O 1
ATOM 1267 N N . ARG A 1 188 ? 21.417 -1.162 19.161 1.00 37.87 188 ARG A N 1
ATOM 1268 C CA . ARG A 1 188 ? 22.729 -1.373 18.564 1.00 39.46 188 ARG A CA 1
ATOM 1269 C C . ARG A 1 188 ? 23.553 -2.469 19.247 1.00 38.64 188 ARG A C 1
ATOM 1270 O O . ARG A 1 188 ? 24.458 -3.015 18.680 1.00 36.92 188 ARG A O 1
ATOM 1278 N N . GLN A 1 189 ? 23.224 -2.780 20.498 1.00 40.26 189 GLN A N 1
ATOM 1279 C CA . GLN A 1 189 ? 23.982 -3.785 21.230 1.00 40.49 189 GLN A CA 1
ATOM 1280 C C . GLN A 1 189 ? 23.894 -5.177 20.561 1.00 41.88 189 GLN A C 1
ATOM 1281 O O . GLN A 1 189 ? 24.735 -6.050 20.815 1.00 41.03 189 GLN A O 1
ATOM 1287 N N . TRP A 1 190 ? 22.876 -5.371 19.721 1.00 41.47 190 TRP A N 1
ATOM 1288 C CA . TRP A 1 190 ? 22.597 -6.683 19.097 1.00 44.09 190 TRP A CA 1
ATOM 1289 C C . TRP A 1 190 ? 23.375 -6.926 17.815 1.00 43.01 190 TRP A C 1
ATOM 1290 O O . TRP A 1 190 ? 23.342 -8.021 17.285 1.00 44.02 190 TRP A O 1
ATOM 1301 N N . VAL A 1 191 ? 24.094 -5.922 17.321 1.00 41.59 191 VAL A N 1
ATOM 1302 C CA . VAL A 1 191 ? 24.781 -6.083 16.028 1.00 39.52 191 VAL A CA 1
ATOM 1303 C C . VAL A 1 191 ? 26.267 -5.777 16.110 1.00 38.67 191 VAL A C 1
ATOM 1304 O O . VAL A 1 191 ? 26.665 -4.755 16.638 1.00 37.59 191 VAL A O 1
ATOM 1308 N N . ARG A 1 192 ? 27.086 -6.664 15.563 1.00 37.97 192 ARG A N 1
ATOM 1309 C CA . ARG A 1 192 ? 28.513 -6.424 15.447 1.00 36.95 192 ARG A CA 1
ATOM 1310 C C . ARG A 1 192 ? 28.791 -5.534 14.228 1.00 37.53 192 ARG A C 1
ATOM 1311 O O . ARG A 1 192 ? 29.203 -6.000 13.155 1.00 36.66 192 ARG A O 1
ATOM 1319 N N . LYS A 1 193 ? 28.550 -4.235 14.450 1.00 36.78 193 LYS A N 1
ATOM 1320 C CA . LYS A 1 193 ? 28.688 -3.155 13.468 1.00 36.91 193 LYS A CA 1
ATOM 1321 C C . LYS A 1 193 ? 29.171 -1.967 14.279 1.00 34.43 193 LYS A C 1
ATOM 1322 O O . LYS A 1 193 ? 28.898 -1.828 15.507 1.00 34.38 193 LYS A O 1
ATOM 1328 N N . GLU A 1 194 ? 29.914 -1.118 13.603 1.00 34.83 194 GLU A N 1
ATOM 1329 C CA . GLU A 1 194 ? 30.539 0.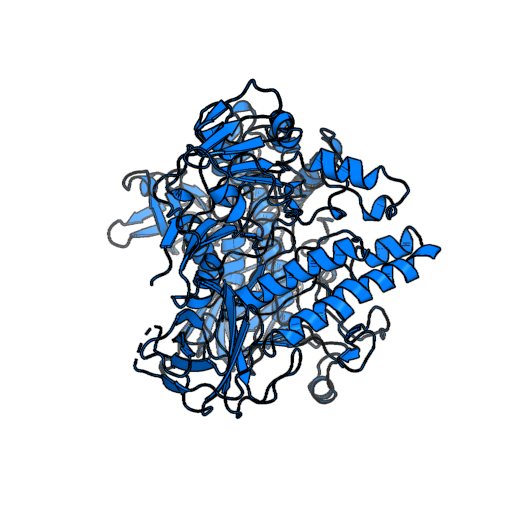069 14.181 1.00 32.22 194 GLU A CA 1
ATOM 1330 C C . GLU A 1 194 ? 29.431 0.824 14.857 1.00 31.71 194 GLU A C 1
ATOM 1331 O O . GLU A 1 194 ? 28.459 1.211 14.275 1.00 30.57 194 GLU A O 1
ATOM 1337 N N . GLN A 1 195 ? 29.563 0.990 16.166 1.00 31.54 195 GLN A N 1
ATOM 1338 C CA . GLN A 1 195 ? 28.495 1.500 16.927 1.00 30.52 195 GLN A CA 1
ATOM 1339 C C . GLN A 1 195 ? 28.087 2.927 16.607 1.00 30.44 195 GLN A C 1
ATOM 1340 O O . GLN A 1 195 ? 26.930 3.227 16.697 1.00 30.71 195 GLN A O 1
ATOM 1346 N N . ASN A 1 196 ? 29.019 3.796 16.251 1.00 29.75 196 ASN A N 1
ATOM 1347 C CA . ASN A 1 196 ? 28.719 5.137 15.933 1.00 30.44 196 ASN A CA 1
ATOM 1348 C C . ASN A 1 196 ? 27.920 5.313 14.661 1.00 31.33 196 ASN A C 1
ATOM 1349 O O . ASN A 1 196 ? 27.407 6.352 14.431 1.00 29.95 196 ASN A O 1
ATOM 1354 N N . ASP A 1 197 ? 27.770 4.249 13.909 1.00 33.05 197 ASP A N 1
ATOM 1355 C CA . ASP A 1 197 ? 26.966 4.260 12.680 1.00 33.94 197 ASP A CA 1
ATOM 1356 C C . ASP A 1 197 ? 25.473 4.492 12.936 1.00 35.59 197 ASP A C 1
ATOM 1357 O O . ASP A 1 197 ? 24.741 4.831 12.032 1.00 36.70 197 ASP A O 1
ATOM 1362 N N . PHE A 1 198 ? 25.042 4.289 14.183 1.00 35.71 198 PHE A N 1
ATOM 1363 C CA . PHE A 1 198 ? 23.693 4.578 14.615 1.00 37.10 198 PHE A CA 1
ATOM 1364 C C . PHE A 1 198 ? 23.565 5.914 15.356 1.00 38.59 198 PHE A C 1
ATOM 1365 O O . PHE A 1 198 ? 22.546 6.154 16.047 1.00 36.95 198 PHE A O 1
ATOM 1373 N N . GLY A 1 199 ? 24.620 6.750 15.227 1.00 35.70 199 GLY A N 1
ATOM 1374 C CA . GLY A 1 199 ? 24.660 8.065 15.766 1.00 36.12 199 GLY A CA 1
ATOM 1375 C C . GLY A 1 199 ? 25.564 8.155 16.972 1.00 36.35 199 GLY A C 1
ATOM 1376 O O . GLY A 1 199 ? 25.700 7.199 17.702 1.00 36.44 199 GLY A O 1
ATOM 1377 N N . TRP A 1 200 ? 26.209 9.303 17.171 1.00 36.19 200 TRP A N 1
ATOM 1378 C CA . TRP A 1 200 ? 26.890 9.574 18.461 1.00 34.25 200 TRP A CA 1
ATOM 1379 C C . TRP A 1 200 ? 26.716 11.065 18.741 1.00 34.21 200 TRP A C 1
ATOM 1380 O O . TRP A 1 200 ? 26.136 11.821 17.919 1.00 34.46 200 TRP A O 1
ATOM 1391 N N . ASP A 1 201 ? 27.210 11.506 19.898 1.00 33.54 201 ASP A N 1
ATOM 1392 C CA . ASP A 1 201 ? 27.073 12.883 20.295 1.00 32.80 201 ASP A CA 1
ATOM 1393 C C . ASP A 1 201 ? 28.035 13.833 19.571 1.00 30.16 201 ASP A C 1
ATOM 1394 O O . ASP A 1 201 ? 28.006 15.006 19.856 1.00 30.53 201 ASP A O 1
ATOM 1399 N N . TRP A 1 202 ? 28.786 13.341 18.585 1.00 30.13 202 TRP A N 1
ATOM 1400 C CA . TRP A 1 202 ? 29.545 14.175 17.681 1.00 29.20 202 TRP A CA 1
ATOM 1401 C C . TRP A 1 202 ? 29.351 13.792 16.213 1.00 29.46 202 TRP A C 1
ATOM 1402 O O . TRP A 1 202 ? 30.083 14.283 15.408 1.00 30.07 202 TRP A O 1
ATOM 1413 N N . GLY A 1 203 ? 28.429 12.918 15.885 1.00 31.39 203 GLY A N 1
ATOM 1414 C CA . GLY A 1 203 ? 28.321 12.399 14.482 1.00 32.93 203 GLY A CA 1
ATOM 1415 C C . GLY A 1 203 ? 26.937 11.936 14.134 1.00 33.57 203 GLY A C 1
ATOM 1416 O O . GLY A 1 203 ? 26.066 11.790 15.032 1.00 32.16 203 GLY A O 1
ATOM 1417 N N . PRO A 1 204 ? 26.680 11.752 12.814 1.00 33.20 204 PRO A N 1
ATOM 1418 C CA . PRO A 1 204 ? 25.379 11.384 12.259 1.00 32.93 204 PRO A CA 1
ATOM 1419 C C . PRO A 1 204 ? 25.139 9.878 12.317 1.00 34.44 204 PRO A C 1
ATOM 1420 O O . PRO A 1 204 ? 26.051 9.083 12.722 1.00 34.30 204 PRO A O 1
ATOM 1424 N N . ALA A 1 205 ? 23.941 9.469 11.919 1.00 32.51 205 ALA A N 1
ATOM 1425 C CA . ALA A 1 205 ? 23.542 8.084 11.989 1.00 33.35 205 ALA A CA 1
ATOM 1426 C C . ALA A 1 205 ? 23.099 7.577 10.644 1.00 34.51 205 ALA A C 1
ATOM 1427 O O . ALA A 1 205 ? 21.880 7.401 10.436 1.00 34.68 205 ALA A O 1
ATOM 1429 N N . PHE A 1 206 ? 24.054 7.300 9.764 1.00 33.96 206 PHE A N 1
ATOM 1430 C CA . PHE A 1 206 ? 23.722 6.893 8.390 1.00 35.57 206 PHE A CA 1
ATOM 1431 C C . PHE A 1 206 ? 23.502 5.397 8.185 1.00 35.29 206 PHE A C 1
ATOM 1432 O O . PHE A 1 206 ? 22.970 4.994 7.141 1.00 36.37 206 PHE A O 1
ATOM 1440 N N . SER A 1 207 ? 23.945 4.585 9.159 1.00 35.29 207 SER A N 1
ATOM 1441 C CA . SER A 1 207 ? 23.896 3.127 9.083 1.00 33.51 207 SER A CA 1
ATOM 1442 C C . SER A 1 207 ? 24.167 2.600 7.663 1.00 34.27 207 SER A C 1
ATOM 1443 O O . SER A 1 207 ? 23.328 1.875 7.099 1.00 33.14 207 SER A O 1
ATOM 1446 N N . PRO A 1 208 ? 25.367 2.876 7.136 1.00 34.82 208 PRO A N 1
ATOM 1447 C CA . PRO A 1 208 ? 25.721 2.453 5.775 1.00 35.99 208 PRO A CA 1
ATOM 1448 C C . PRO A 1 208 ? 25.967 0.954 5.690 1.00 35.45 208 PRO A C 1
ATOM 1449 O O . PRO A 1 208 ? 26.209 0.278 6.728 1.00 37.44 208 PRO A O 1
ATOM 1453 N N . VAL A 1 209 ? 25.838 0.429 4.475 1.00 36.33 209 VAL A N 1
ATOM 1454 C CA . VAL A 1 209 ? 26.021 -1.004 4.216 1.00 37.67 209 VAL A CA 1
ATOM 1455 C C . VAL A 1 209 ? 26.712 -1.164 2.888 1.00 38.86 209 VAL A C 1
ATOM 1456 O O . VAL A 1 209 ? 26.566 -0.308 2.005 1.00 36.27 209 VAL A O 1
ATOM 1460 N N . GLY A 1 210 ? 27.463 -2.252 2.771 1.00 37.65 210 GLY A N 1
ATOM 1461 C CA . GLY A 1 210 ? 28.153 -2.570 1.524 1.00 39.60 210 GLY A CA 1
ATOM 1462 C C . GLY A 1 210 ? 29.449 -3.331 1.749 1.00 39.04 210 GLY A C 1
ATOM 1463 O O . GLY A 1 210 ? 29.833 -3.598 2.909 1.00 38.71 210 GLY A O 1
ATOM 1464 N N . PRO A 1 211 ? 30.133 -3.670 0.648 1.00 39.88 211 PRO A N 1
ATOM 1465 C CA . PRO A 1 211 ? 31.411 -4.319 0.714 1.00 39.82 211 PRO A CA 1
ATOM 1466 C C . PRO A 1 211 ? 32.436 -3.272 1.123 1.00 39.76 211 PRO A C 1
ATOM 1467 O O . PRO A 1 211 ? 33.054 -2.620 0.282 1.00 40.29 211 PRO A O 1
ATOM 1471 N N . TRP A 1 212 ? 32.600 -3.096 2.421 1.00 38.53 212 TRP A N 1
ATOM 1472 C CA . TRP A 1 212 ? 33.351 -1.986 2.949 1.00 39.15 212 TRP A CA 1
ATOM 1473 C C . TRP A 1 212 ? 34.852 -2.160 2.967 1.00 41.74 212 TRP A C 1
ATOM 1474 O O . TRP A 1 212 ? 35.575 -1.232 3.226 1.00 41.50 212 TRP A O 1
ATOM 1485 N N . GLN A 1 213 ? 35.312 -3.366 2.711 1.00 42.45 213 GLN A N 1
ATOM 1486 C CA . GLN A 1 213 ? 36.730 -3.650 2.615 1.00 43.61 213 GLN A CA 1
ATOM 1487 C C . GLN A 1 213 ? 36.982 -4.540 1.394 1.00 44.57 213 GLN A C 1
ATOM 1488 O O . GLN A 1 213 ? 36.069 -5.028 0.782 1.00 43.74 213 GLN A O 1
ATOM 1494 N N . PRO A 1 214 ? 38.289 -4.689 1.040 1.00 44.76 214 PRO A N 1
ATOM 1495 C CA . PRO A 1 214 ? 38.535 -5.480 -0.177 1.00 45.69 214 PRO A CA 1
ATOM 1496 C C . PRO A 1 214 ? 38.137 -6.933 -0.142 1.00 44.24 214 PRO A C 1
ATOM 1497 O O . PRO A 1 214 ? 37.907 -7.517 0.892 1.00 43.98 214 PRO A O 1
ATOM 1501 N N . GLY A 1 215 ? 38.018 -7.498 -1.319 1.00 44.51 215 GLY A N 1
ATOM 1502 C CA . GLY A 1 215 ? 37.580 -8.868 -1.464 1.00 46.43 215 GLY A CA 1
ATOM 1503 C C . GLY A 1 215 ? 38.032 -9.442 -2.782 1.00 48.76 215 GLY A C 1
ATOM 1504 O O . GLY A 1 215 ? 38.369 -8.711 -3.704 1.00 48.73 215 GLY A O 1
ATOM 1505 N N . ARG A 1 216 ? 38.047 -10.758 -2.877 1.00 51.73 216 ARG A N 1
ATOM 1506 C CA . ARG A 1 216 ? 38.477 -11.390 -4.111 1.00 53.06 216 ARG A CA 1
ATOM 1507 C C . ARG A 1 216 ? 38.034 -12.829 -4.233 1.00 53.63 216 ARG A C 1
ATOM 1508 O O . ARG A 1 216 ? 37.531 -13.398 -3.299 1.00 50.52 216 ARG A O 1
ATOM 1516 N N . ILE A 1 217 ? 38.202 -13.378 -5.427 1.00 53.84 217 ILE A N 1
ATOM 1517 C CA . ILE A 1 217 ? 37.973 -14.795 -5.669 1.00 55.05 217 ILE A CA 1
ATOM 1518 C C . ILE A 1 217 ? 39.304 -15.501 -5.829 1.00 57.32 217 ILE A C 1
ATOM 1519 O O . ILE A 1 217 ? 40.173 -15.018 -6.538 1.00 54.44 217 ILE A O 1
ATOM 1524 N N . VAL A 1 218 ? 39.476 -16.613 -5.114 1.00 56.05 218 VAL A N 1
ATOM 1525 C CA . VAL A 1 218 ? 40.726 -17.366 -5.155 1.00 57.35 218 VAL A CA 1
ATOM 1526 C C . VAL A 1 218 ? 40.456 -18.766 -5.716 1.00 57.75 218 VAL A C 1
ATOM 1527 O O . VAL A 1 218 ? 39.641 -19.498 -5.155 1.00 56.12 218 VAL A O 1
ATOM 1531 N N . GLN A 1 219 ? 41.117 -19.103 -6.833 1.00 58.17 219 GLN A N 1
ATOM 1532 C CA . GLN A 1 219 ? 41.104 -20.460 -7.387 1.00 58.37 219 GLN A CA 1
ATOM 1533 C C . GLN A 1 219 ? 42.420 -21.201 -7.107 1.00 59.52 219 GLN A C 1
ATOM 1534 O O . GLN A 1 219 ? 43.493 -20.799 -7.560 1.00 58.69 219 GLN A O 1
ATOM 1540 N N . LEU A 1 220 ? 42.300 -22.281 -6.334 1.00 61.24 220 LEU A N 1
ATOM 1541 C CA . LEU A 1 220 ? 43.449 -23.078 -5.876 1.00 63.82 220 LEU A CA 1
ATOM 1542 C C . LEU A 1 220 ? 43.468 -24.445 -6.546 1.00 65.36 220 LEU A C 1
ATOM 1543 O O . LEU A 1 220 ? 42.478 -25.169 -6.483 1.00 66.28 220 LEU A O 1
ATOM 1548 N N . SER A 1 221 ? 44.600 -24.795 -7.156 1.00 69.01 221 SER A N 1
ATOM 1549 C CA . SER A 1 221 ? 44.770 -26.097 -7.810 1.00 69.45 221 SER A CA 1
ATOM 1550 C C . SER A 1 221 ? 45.420 -27.131 -6.878 1.00 68.20 221 SER A C 1
ATOM 1551 O O . SER A 1 221 ? 46.244 -26.789 -6.018 1.00 66.36 221 SER A O 1
ATOM 1554 N N . LYS A 1 222 ? 45.032 -28.396 -7.058 1.00 68.72 222 LYS A N 1
ATOM 1555 C CA . LYS A 1 222 ? 45.533 -29.521 -6.243 1.00 68.68 222 LYS A CA 1
ATOM 1556 C C . LYS A 1 222 ? 47.052 -29.623 -6.273 1.00 66.35 222 LYS A C 1
ATOM 1557 O O . LYS A 1 222 ? 47.654 -29.536 -7.329 1.00 67.81 222 LYS A O 1
ATOM 1559 N N . GLY A 1 223 ? 47.662 -29.785 -5.101 1.00 66.73 223 GLY A N 1
ATOM 1560 C CA . GLY A 1 223 ? 49.125 -29.840 -4.976 1.00 67.42 223 GLY A CA 1
ATOM 1561 C C . GLY A 1 223 ? 49.869 -28.558 -5.333 1.00 70.50 223 GLY A C 1
ATOM 1562 O O . GLY A 1 223 ? 51.071 -28.583 -5.608 1.00 69.03 223 GLY A O 1
ATOM 1563 N N . GLY A 1 224 ? 49.164 -27.427 -5.311 1.00 69.39 224 GLY A N 1
ATOM 1564 C CA . GLY A 1 224 ? 49.745 -26.160 -5.731 1.00 69.65 224 GLY A CA 1
ATOM 1565 C C . GLY A 1 224 ? 49.953 -25.180 -4.589 1.00 68.92 224 GLY A C 1
ATOM 1566 O O . GLY A 1 224 ? 50.073 -25.558 -3.415 1.00 66.22 224 GLY A O 1
ATOM 1567 N N . GLU A 1 225 ? 49.994 -23.908 -4.957 1.00 67.02 225 GLU A N 1
ATOM 1568 C CA . GLU A 1 225 ? 50.210 -22.829 -4.009 1.00 66.62 225 GLU A CA 1
ATOM 1569 C C . GLU A 1 225 ? 49.019 -22.729 -3.059 1.00 61.90 225 GLU A C 1
ATOM 1570 O O . GLU A 1 225 ? 47.891 -22.984 -3.443 1.00 61.79 225 GLU A O 1
ATOM 1576 N N . LEU A 1 226 ? 49.272 -22.361 -1.816 1.00 59.72 226 LEU A N 1
ATOM 1577 C CA . LEU A 1 226 ? 48.200 -22.042 -0.885 1.00 58.83 226 LEU A CA 1
ATOM 1578 C C . LEU A 1 226 ? 47.886 -20.517 -0.969 1.00 57.22 226 LEU A C 1
ATOM 1579 O O . LEU A 1 226 ? 48.630 -19.762 -1.584 1.00 56.75 226 LEU A O 1
ATOM 1584 N N . TYR A 1 227 ? 46.787 -20.103 -0.351 1.00 54.59 227 TYR A N 1
ATOM 1585 C CA . TYR A 1 227 ? 46.420 -18.679 -0.257 1.00 54.75 227 TYR A CA 1
ATOM 1586 C C . TYR A 1 227 ? 46.475 -18.184 1.194 1.00 52.74 227 TYR A C 1
ATOM 1587 O O . TYR A 1 227 ? 45.930 -18.816 2.082 1.00 51.83 227 TYR A O 1
ATOM 1596 N N . SER A 1 228 ? 47.106 -17.043 1.418 1.00 52.99 228 SER A N 1
ATOM 1597 C CA . SER A 1 228 ? 47.270 -16.506 2.771 1.00 53.08 228 SER A CA 1
ATOM 1598 C C . SER A 1 228 ? 46.041 -15.689 3.202 1.00 52.35 228 SER A C 1
ATOM 1599 O O . SER A 1 228 ? 45.689 -14.710 2.556 1.00 50.65 228 SER A O 1
ATOM 1602 N N . LEU A 1 229 ? 45.401 -16.097 4.294 1.00 51.02 229 LEU A N 1
ATOM 1603 C CA . LEU A 1 229 ? 44.263 -15.358 4.847 1.00 51.29 229 LEU A CA 1
ATOM 1604 C C . LEU A 1 229 ? 44.676 -14.252 5.807 1.00 49.91 229 LEU A C 1
ATOM 1605 O O . LEU A 1 229 ? 44.171 -13.131 5.725 1.00 48.79 229 LEU A O 1
ATOM 1610 N N . ASN A 1 230 ? 45.577 -14.583 6.722 1.00 46.48 230 ASN A N 1
ATOM 1611 C CA . ASN A 1 230 ? 45.895 -13.740 7.880 1.00 46.24 230 ASN A CA 1
ATOM 1612 C C . ASN A 1 230 ? 47.175 -14.298 8.555 1.00 46.39 230 ASN A C 1
ATOM 1613 O O . ASN A 1 230 ? 47.411 -15.509 8.549 1.00 49.00 230 ASN A O 1
ATOM 1618 N N . THR A 1 231 ? 47.981 -13.423 9.150 1.00 46.93 231 THR A N 1
ATOM 1619 C CA . THR A 1 231 ? 49.281 -13.824 9.717 1.00 46.22 231 THR A CA 1
ATOM 1620 C C . THR A 1 231 ? 49.549 -13.101 11.039 1.00 45.93 231 THR A C 1
ATOM 1621 O O . THR A 1 231 ? 49.567 -11.869 11.085 1.00 46.38 231 THR A O 1
ATOM 1625 N N . ASP A 1 232 ? 49.730 -13.875 12.110 1.00 44.41 232 ASP A N 1
ATOM 1626 C CA . ASP A 1 232 ? 50.046 -13.342 13.437 1.00 43.34 232 ASP A CA 1
ATOM 1627 C C . ASP A 1 232 ? 51.547 -13.463 13.629 1.00 42.98 232 ASP A C 1
ATOM 1628 O O . ASP A 1 232 ? 52.079 -14.592 13.668 1.00 44.11 232 ASP A O 1
ATOM 1633 N N . ILE A 1 233 ? 52.229 -12.318 13.718 1.00 41.67 233 ILE A N 1
ATOM 1634 C CA . ILE A 1 233 ? 53.646 -12.255 14.106 1.00 41.78 233 ILE A CA 1
ATOM 1635 C C . ILE A 1 233 ? 53.687 -11.658 15.496 1.00 42.18 233 ILE A C 1
ATOM 1636 O O . ILE A 1 233 ? 53.087 -10.558 15.739 1.00 40.61 233 ILE A O 1
ATOM 1641 N N . ASP A 1 234 ? 54.326 -12.371 16.410 1.00 41.00 234 ASP A N 1
ATOM 1642 C CA . ASP A 1 234 ? 54.424 -11.942 17.809 1.00 42.22 234 ASP A CA 1
ATOM 1643 C C . ASP A 1 234 ? 55.908 -11.919 18.152 1.00 44.22 234 ASP A C 1
ATOM 1644 O O . ASP A 1 234 ? 56.552 -12.976 18.228 1.00 44.25 234 ASP A O 1
ATOM 1649 N N . ILE A 1 235 ? 56.456 -10.715 18.255 1.00 41.36 235 ILE A N 1
ATOM 1650 C CA . ILE A 1 235 ? 57.829 -10.525 18.656 1.00 44.55 235 ILE A CA 1
ATOM 1651 C C . ILE A 1 235 ? 57.823 -10.034 20.094 1.00 44.83 235 ILE A C 1
ATOM 1652 O O . ILE A 1 235 ? 57.260 -8.971 20.401 1.00 44.91 235 ILE A O 1
ATOM 1657 N N . PHE A 1 236 ? 58.402 -10.837 20.972 1.00 43.20 236 PHE A N 1
ATOM 1658 C CA . PHE A 1 236 ? 58.415 -10.552 22.407 1.00 43.90 236 PHE A CA 1
ATOM 1659 C C . PHE A 1 236 ? 59.758 -10.976 23.016 1.00 45.19 236 PHE A C 1
ATOM 1660 O O . PHE A 1 236 ? 60.564 -11.625 22.352 1.00 44.96 236 PHE A O 1
ATOM 1668 N N . ARG A 1 237 ? 59.993 -10.574 24.263 1.00 45.47 237 ARG A N 1
ATOM 1669 C CA . ARG A 1 237 ? 61.178 -11.008 24.989 1.00 47.90 237 ARG A CA 1
ATOM 1670 C C . ARG A 1 237 ? 60.894 -12.385 25.550 1.00 49.03 237 ARG A C 1
ATOM 1671 O O . ARG A 1 237 ? 59.767 -12.697 25.963 1.00 47.75 237 ARG A O 1
ATOM 1679 N N . LYS A 1 238 ? 61.919 -13.217 25.590 1.00 51.19 238 LYS A N 1
ATOM 1680 C CA . LYS A 1 238 ? 61.731 -14.553 26.095 1.00 51.73 238 LYS A CA 1
ATOM 1681 C C . LYS A 1 238 ? 61.235 -14.490 27.553 1.00 49.84 238 LYS A C 1
ATOM 1682 O O . LYS A 1 238 ? 61.735 -13.716 28.364 1.00 50.01 238 LYS A O 1
ATOM 1688 N N . GLY A 1 239 ? 60.226 -15.288 27.865 1.00 49.28 239 GLY A N 1
ATOM 1689 C CA . GLY A 1 239 ? 59.607 -15.293 29.200 1.00 50.26 239 GLY A CA 1
ATOM 1690 C C . GLY A 1 239 ? 58.517 -14.232 29.411 1.00 49.39 239 GLY A C 1
ATOM 1691 O O . GLY A 1 239 ? 57.927 -14.166 30.479 1.00 47.73 239 GLY A O 1
ATOM 1692 N N . GLN A 1 240 ? 58.275 -13.392 28.407 1.00 47.72 240 GLN A N 1
ATOM 1693 C CA . GLN A 1 240 ? 57.331 -12.262 28.544 1.00 47.38 240 GLN A CA 1
ATOM 1694 C C . GLN A 1 240 ? 55.896 -12.747 28.601 1.00 47.34 240 GLN A C 1
ATOM 1695 O O . GLN A 1 240 ? 55.482 -13.600 27.816 1.00 47.32 240 GLN A O 1
ATOM 1701 N N . PHE A 1 241 ? 55.122 -12.151 29.487 1.00 48.54 241 PHE A N 1
ATOM 1702 C CA . PHE A 1 241 ? 53.687 -12.340 29.507 1.00 48.81 241 PHE A CA 1
ATOM 1703 C C . PHE A 1 241 ? 52.907 -11.014 29.477 1.00 46.61 241 PHE A C 1
ATOM 1704 O O . PHE A 1 241 ? 53.435 -9.979 29.833 1.00 49.11 241 PHE A O 1
ATOM 1712 N N . ASN A 1 242 ? 51.655 -11.058 29.082 1.00 44.41 242 ASN A N 1
ATOM 1713 C CA . ASN A 1 242 ? 50.839 -9.865 29.024 1.00 43.12 242 ASN A CA 1
ATOM 1714 C C . ASN A 1 242 ? 50.720 -9.168 30.367 1.00 42.47 242 ASN A C 1
ATOM 1715 O O . ASN A 1 242 ? 50.503 -9.801 31.373 1.00 41.80 242 ASN A O 1
ATOM 1720 N N . ASN A 1 243 ? 50.858 -7.851 30.360 1.00 42.37 243 ASN A N 1
ATOM 1721 C CA . ASN A 1 243 ? 50.614 -7.029 31.538 1.00 40.87 243 ASN A CA 1
ATOM 1722 C C . ASN A 1 243 ? 51.736 -7.035 32.596 1.00 40.49 243 ASN A C 1
ATOM 1723 O O . ASN A 1 243 ? 51.612 -6.441 33.634 1.00 41.28 243 ASN A O 1
ATOM 1728 N N . PHE A 1 244 ? 52.852 -7.695 32.307 1.00 42.36 244 PHE A N 1
ATOM 1729 C CA . PHE A 1 244 ? 54.003 -7.747 33.215 1.00 41.97 244 PHE A CA 1
ATOM 1730 C C . PHE A 1 244 ? 55.265 -7.247 32.487 1.00 43.17 244 PHE A C 1
ATOM 1731 O O . PHE A 1 244 ? 55.460 -7.514 31.281 1.00 41.35 244 PHE A O 1
ATOM 1739 N N . ALA A 1 245 ? 56.080 -6.475 33.200 1.00 42.76 245 ALA A N 1
ATOM 1740 C CA . ALA A 1 245 ? 57.278 -5.881 32.619 1.00 43.62 245 ALA A CA 1
ATOM 1741 C C . ALA A 1 245 ? 58.243 -6.989 32.185 1.00 45.01 245 ALA A C 1
ATOM 1742 O O . ALA A 1 245 ? 58.594 -7.817 32.999 1.00 45.19 245 ALA A O 1
ATOM 1744 N N . PRO A 1 246 ? 58.619 -7.035 30.891 1.00 45.12 246 PRO A N 1
ATOM 1745 C CA . PRO A 1 246 ? 59.527 -8.087 30.455 1.00 47.23 246 PRO A CA 1
ATOM 1746 C C . PRO A 1 246 ? 60.992 -7.834 30.849 1.00 46.70 246 PRO A C 1
ATOM 1747 O O . PRO A 1 246 ? 61.352 -6.752 31.330 1.00 46.38 246 PRO A O 1
ATOM 1751 N N . ASP A 1 247 ? 61.811 -8.859 30.657 1.00 49.66 247 ASP A N 1
ATOM 1752 C CA . ASP A 1 247 ? 63.269 -8.775 30.885 1.00 49.53 247 ASP A CA 1
ATOM 1753 C C . ASP A 1 247 ? 63.936 -8.182 29.648 1.00 46.70 247 ASP A C 1
ATOM 1754 O O . ASP A 1 247 ? 63.922 -8.809 28.573 1.00 46.08 247 ASP A O 1
ATOM 1759 N N . GLN A 1 248 ? 64.503 -6.989 29.809 1.00 45.25 248 GLN A N 1
ATOM 1760 C CA . GLN A 1 248 ? 65.093 -6.252 28.693 1.00 46.35 248 GLN A CA 1
ATOM 1761 C C . GLN A 1 248 ? 66.437 -6.834 28.215 1.00 49.83 248 GLN A C 1
ATOM 1762 O O . GLN A 1 248 ? 66.916 -6.474 27.135 1.00 50.70 248 GLN A O 1
ATOM 1768 N N . THR A 1 249 ? 67.029 -7.728 29.011 1.00 50.23 249 THR A N 1
ATOM 1769 C CA . THR A 1 249 ? 68.316 -8.355 28.679 1.00 51.67 249 THR A CA 1
ATOM 1770 C C . THR A 1 249 ? 68.145 -9.701 27.950 1.00 53.49 249 THR A C 1
ATOM 1771 O O . THR A 1 249 ? 69.111 -10.284 27.516 1.00 55.50 249 THR A O 1
ATOM 1775 N N . ALA A 1 250 ? 66.908 -10.176 27.817 1.00 53.22 250 ALA A N 1
ATOM 1776 C CA . ALA A 1 250 ? 66.613 -11.490 27.293 1.00 51.42 250 ALA A CA 1
ATOM 1777 C C . ALA A 1 250 ? 66.562 -11.531 25.775 1.00 51.17 250 ALA A C 1
ATOM 1778 O O . ALA A 1 250 ? 66.393 -10.503 25.133 1.00 49.39 250 ALA A O 1
ATOM 1780 N N . PRO A 1 251 ? 66.724 -12.729 25.196 1.00 51.68 251 PRO A N 1
ATOM 1781 C CA . PRO A 1 251 ? 66.623 -12.849 23.732 1.00 54.10 251 PRO A CA 1
ATOM 1782 C C . PRO A 1 251 ? 65.210 -12.600 23.167 1.00 52.17 251 PRO A C 1
ATOM 1783 O O . PRO A 1 251 ? 64.210 -12.769 23.870 1.00 50.26 251 PRO A O 1
ATOM 1787 N N . TRP A 1 252 ? 65.153 -12.205 21.903 1.00 52.09 252 TRP A N 1
ATOM 1788 C CA . TRP A 1 252 ? 63.866 -11.994 21.221 1.00 52.73 252 TRP A CA 1
ATOM 1789 C C . TRP A 1 252 ? 63.333 -13.330 20.724 1.00 54.27 252 TRP A C 1
ATOM 1790 O O . TRP A 1 252 ? 64.102 -14.152 20.247 1.00 56.10 252 TRP A O 1
ATOM 1801 N N . VAL A 1 253 ? 62.035 -13.570 20.876 1.00 50.76 253 VAL A N 1
ATOM 1802 C CA . VAL A 1 253 ? 61.395 -14.697 20.225 1.00 49.30 253 VAL A CA 1
ATOM 1803 C C . VAL A 1 253 ? 60.491 -14.122 19.149 1.00 50.93 253 VAL A C 1
ATOM 1804 O O . VAL A 1 253 ? 59.693 -13.213 19.430 1.00 51.20 253 VAL A O 1
ATOM 1808 N N . VAL A 1 254 ? 60.667 -14.597 17.921 1.00 48.74 254 VAL A N 1
ATOM 1809 C CA . VAL A 1 254 ? 59.797 -14.283 16.803 1.00 47.54 254 VAL A CA 1
ATOM 1810 C C . VAL A 1 254 ? 58.895 -15.482 16.536 1.00 49.92 254 VAL A C 1
ATOM 1811 O O . VAL A 1 254 ? 59.370 -16.530 16.147 1.00 50.54 254 VAL A O 1
ATOM 1815 N N . ASN A 1 255 ? 57.595 -15.328 16.774 1.00 48.91 255 ASN A N 1
ATOM 1816 C CA . ASN A 1 255 ? 56.624 -16.373 16.547 1.00 49.81 255 ASN A CA 1
ATOM 1817 C C . ASN A 1 255 ? 55.747 -16.030 15.346 1.00 49.78 255 ASN A C 1
ATOM 1818 O O . ASN A 1 255 ? 55.241 -14.926 15.261 1.00 47.99 255 ASN A O 1
ATOM 1823 N N . ALA A 1 256 ? 55.572 -16.968 14.430 1.00 47.56 256 ALA A N 1
ATOM 1824 C CA . ALA A 1 256 ? 54.848 -16.718 13.205 1.00 46.29 256 ALA A CA 1
ATOM 1825 C C . ALA A 1 256 ? 53.789 -17.772 13.031 1.00 47.92 256 ALA A C 1
ATOM 1826 O O . ALA A 1 256 ? 54.101 -18.928 12.913 1.00 49.25 256 ALA A O 1
ATOM 1828 N N . SER A 1 257 ? 52.527 -17.360 12.998 1.00 46.66 257 SER A N 1
ATOM 1829 C CA . SER A 1 257 ? 51.397 -18.258 12.843 1.00 46.12 257 SER A CA 1
ATOM 1830 C C . SER A 1 257 ? 50.573 -17.802 11.629 1.00 48.33 257 SER A C 1
ATOM 1831 O O . SER A 1 257 ? 50.090 -16.646 11.570 1.00 44.56 257 SER A O 1
ATOM 1834 N N . LEU A 1 258 ? 50.430 -18.684 10.653 1.00 47.13 258 LEU A N 1
ATOM 1835 C CA . LEU A 1 258 ? 49.823 -18.315 9.362 1.00 48.46 258 LEU A CA 1
ATOM 1836 C C . LEU A 1 258 ? 48.505 -19.041 9.089 1.00 49.00 258 LEU A C 1
ATOM 1837 O O . LEU A 1 258 ? 48.478 -20.277 9.102 1.00 49.06 258 LEU A O 1
ATOM 1842 N N . ASP A 1 259 ? 47.439 -18.278 8.814 1.00 46.39 259 ASP A N 1
ATOM 1843 C CA . ASP A 1 259 ? 46.158 -18.828 8.376 1.00 46.63 259 ASP A CA 1
ATOM 1844 C C . ASP A 1 259 ? 46.117 -18.876 6.841 1.00 48.33 259 ASP A C 1
ATOM 1845 O O . ASP A 1 259 ? 46.676 -18.004 6.189 1.00 48.32 259 ASP A O 1
ATOM 1850 N N . PHE A 1 260 ? 45.461 -19.893 6.274 1.00 49.56 260 PHE A N 1
ATOM 1851 C CA . PHE A 1 260 ? 45.485 -20.113 4.816 1.00 50.13 260 PHE A CA 1
ATOM 1852 C C . PHE A 1 260 ? 44.289 -20.930 4.290 1.00 50.85 260 PHE A C 1
ATOM 1853 O O . PHE A 1 260 ? 43.529 -21.507 5.058 1.00 50.90 260 PHE A O 1
ATOM 1861 N N . LEU A 1 261 ? 44.114 -20.917 2.974 1.00 51.66 261 LEU A N 1
ATOM 1862 C CA . LEU A 1 261 ? 43.313 -21.904 2.255 1.00 57.82 261 LEU A CA 1
ATOM 1863 C C . LEU A 1 261 ? 44.262 -22.620 1.237 1.00 56.44 261 LEU A C 1
ATOM 1864 O O . LEU A 1 261 ? 45.220 -22.011 0.820 1.00 57.55 261 LEU A O 1
ATOM 1869 N N . GLY A 1 262 ? 44.101 -23.890 0.851 1.00 64.06 262 GLY A N 1
ATOM 1870 C CA . GLY A 1 262 ? 43.346 -24.944 1.503 1.00 63.76 262 GLY A CA 1
ATOM 1871 C C . GLY A 1 262 ? 44.250 -26.040 2.117 1.00 62.77 262 GLY A C 1
ATOM 1872 O O . GLY A 1 262 ? 44.364 -26.129 3.345 1.00 61.63 262 GLY A O 1
ATOM 1873 N N . THR A 1 263 ? 44.896 -26.883 1.302 1.00 64.09 263 THR A N 1
ATOM 1874 C CA . THR A 1 263 ? 45.521 -28.138 1.844 1.00 63.81 263 THR A CA 1
ATOM 1875 C C . THR A 1 263 ? 47.055 -28.124 2.023 1.00 60.66 263 THR A C 1
ATOM 1876 O O . THR A 1 263 ? 47.803 -28.191 1.052 1.00 61.28 263 THR A O 1
ATOM 1880 N N . LEU A 1 264 ? 47.512 -28.049 3.269 1.00 58.20 264 LEU A N 1
ATOM 1881 C CA . LEU A 1 264 ? 48.940 -28.096 3.580 1.00 59.35 264 LEU A CA 1
ATOM 1882 C C . LEU A 1 264 ? 49.316 -29.534 3.971 1.00 63.23 264 LEU A C 1
ATOM 1883 O O . LEU A 1 264 ? 48.794 -30.051 4.966 1.00 59.66 264 LEU A O 1
ATOM 1888 N N . PRO A 1 265 ? 50.226 -30.170 3.210 1.00 65.25 265 PRO A N 1
ATOM 1889 C CA . PRO A 1 265 ? 50.584 -31.559 3.577 1.00 69.52 265 PRO A CA 1
ATOM 1890 C C . PRO A 1 265 ? 51.274 -31.695 4.940 1.00 68.44 265 PRO A C 1
ATOM 1891 O O . PRO A 1 265 ? 51.851 -30.739 5.463 1.00 65.73 265 PRO A O 1
ATOM 1895 N N . LYS A 1 266 ? 51.208 -32.902 5.495 1.00 72.59 266 LYS A N 1
ATOM 1896 C CA . LYS A 1 266 ? 51.824 -33.222 6.785 1.00 71.14 266 LYS A CA 1
ATOM 1897 C C . LYS A 1 266 ? 53.337 -32.985 6.741 1.00 69.67 266 LYS A C 1
ATOM 1898 O O . LYS A 1 266 ? 53.936 -32.971 5.669 1.00 67.88 266 LYS A O 1
ATOM 1900 N N . HIS A 1 267 ? 53.932 -32.774 7.916 1.00 72.64 267 HIS A N 1
ATOM 1901 C CA . HIS A 1 267 ? 55.376 -32.518 8.051 1.00 77.40 267 HIS A CA 1
ATOM 1902 C C . HIS A 1 267 ? 55.859 -31.297 7.246 1.00 75.32 267 HIS A C 1
ATOM 1903 O O . HIS A 1 267 ? 56.829 -31.369 6.497 1.00 76.06 267 HIS A O 1
ATOM 1910 N N . ALA A 1 268 ? 55.168 -30.168 7.415 1.00 75.30 268 ALA A N 1
ATOM 1911 C CA . ALA A 1 268 ? 55.554 -28.907 6.766 1.00 71.34 268 ALA A CA 1
ATOM 1912 C C . ALA A 1 268 ? 56.657 -28.206 7.547 1.00 65.08 268 ALA A C 1
ATOM 1913 O O . ALA A 1 268 ? 56.744 -28.338 8.764 1.00 65.39 268 ALA A O 1
ATOM 1915 N N . SER A 1 269 ? 57.486 -27.455 6.830 1.00 64.84 269 SER A N 1
ATOM 1916 C CA . SER A 1 269 ? 58.618 -26.733 7.409 1.00 65.66 269 SER A CA 1
ATOM 1917 C C . SER A 1 269 ? 58.554 -25.222 7.119 1.00 62.77 269 SER A C 1
ATOM 1918 O O . SER A 1 269 ? 58.011 -24.812 6.093 1.00 61.56 269 SER A O 1
ATOM 1921 N N . MET A 1 270 ? 59.162 -24.423 7.996 1.00 60.66 270 MET A N 1
ATOM 1922 C CA . MET A 1 270 ? 59.067 -22.965 7.907 1.00 62.64 270 MET A CA 1
ATOM 1923 C C . MET A 1 270 ? 60.440 -22.306 8.025 1.00 62.45 270 MET A C 1
ATOM 1924 O O . MET A 1 270 ? 61.275 -22.676 8.862 1.00 63.51 270 MET A O 1
ATOM 1929 N N . SER A 1 271 ? 60.665 -21.326 7.168 1.00 60.66 271 SER A N 1
ATOM 1930 C CA . SER A 1 271 ? 61.874 -20.524 7.191 1.00 61.78 271 SER A CA 1
ATOM 1931 C C . SER A 1 271 ? 61.495 -19.038 7.139 1.00 61.59 271 SER A C 1
ATOM 1932 O O . SER A 1 271 ? 60.396 -18.693 6.685 1.00 60.35 271 SER A O 1
ATOM 1935 N N . VAL A 1 272 ? 62.392 -18.171 7.605 1.00 61.31 272 VAL A N 1
ATOM 1936 C CA . VAL A 1 272 ? 62.164 -16.726 7.592 1.00 60.22 272 VAL A CA 1
ATOM 1937 C C . VAL A 1 272 ? 63.402 -15.954 7.185 1.00 61.26 272 VAL A C 1
ATOM 1938 O O . VAL A 1 272 ? 64.517 -16.333 7.538 1.00 63.41 272 VAL A O 1
ATOM 1942 N N . ILE A 1 273 ? 63.193 -14.876 6.435 1.00 60.11 273 ILE A N 1
ATOM 1943 C CA . ILE A 1 273 ? 64.218 -13.862 6.190 1.00 60.88 273 ILE A CA 1
ATOM 1944 C C . ILE A 1 273 ? 63.739 -12.554 6.815 1.00 59.31 273 ILE A C 1
ATOM 1945 O O . ILE A 1 273 ? 62.647 -12.070 6.499 1.00 60.06 273 ILE A O 1
ATOM 1950 N N . ILE A 1 274 ? 64.544 -12.000 7.709 1.00 58.67 274 ILE A N 1
ATOM 1951 C CA . ILE A 1 274 ? 64.257 -10.732 8.362 1.00 56.50 274 ILE A CA 1
ATOM 1952 C C . ILE A 1 274 ? 65.310 -9.746 7.902 1.00 59.40 274 ILE A C 1
ATOM 1953 O O . ILE A 1 274 ? 66.492 -9.940 8.144 1.00 59.94 274 ILE A O 1
ATOM 1958 N N . THR A 1 275 ? 64.850 -8.667 7.273 1.00 60.15 275 THR A N 1
ATOM 1959 C CA A THR A 1 275 ? 65.713 -7.704 6.604 0.50 61.25 275 THR A CA 1
ATOM 1960 C CA B THR A 1 275 ? 65.718 -7.689 6.613 0.50 61.03 275 THR A CA 1
ATOM 1961 C C . THR A 1 275 ? 65.331 -6.268 6.995 1.00 63.02 275 THR A C 1
ATOM 1962 O O . THR A 1 275 ? 64.206 -6.008 7.441 1.00 60.34 275 THR A O 1
ATOM 1969 N N . ASP A 1 276 ? 66.264 -5.340 6.816 1.00 66.25 276 ASP A N 1
ATOM 1970 C CA . ASP A 1 276 ? 66.016 -3.948 7.148 1.00 70.31 276 ASP A CA 1
ATOM 1971 C C . ASP A 1 276 ? 64.913 -3.403 6.245 1.00 71.73 276 ASP A C 1
ATOM 1972 O O . ASP A 1 276 ? 64.962 -3.583 5.026 1.00 72.07 276 ASP A O 1
ATOM 1977 N N . ALA A 1 277 ? 63.928 -2.731 6.851 1.00 70.38 277 ALA A N 1
ATOM 1978 C CA . ALA A 1 277 ? 62.733 -2.308 6.133 1.00 68.80 277 ALA A CA 1
ATOM 1979 C C . ALA A 1 277 ? 63.024 -1.252 5.072 1.00 71.26 277 ALA A C 1
ATOM 1980 O O . ALA A 1 277 ? 62.330 -1.211 4.044 1.00 71.33 277 ALA A O 1
ATOM 1982 N N . SER A 1 282 ? 70.719 -5.530 3.981 1.00 74.99 282 SER A N 1
ATOM 1983 C CA . SER A 1 282 ? 71.027 -5.761 5.386 1.00 73.01 282 SER A CA 1
ATOM 1984 C C . SER A 1 282 ? 70.100 -6.826 5.981 1.00 71.92 282 SER A C 1
ATOM 1985 O O . SER A 1 282 ? 68.961 -6.525 6.332 1.00 67.10 282 SER A O 1
ATOM 1988 N N . VAL A 1 283 ? 70.590 -8.067 6.070 1.00 67.60 283 VAL A N 1
ATOM 1989 C CA . VAL A 1 283 ? 69.850 -9.164 6.683 1.00 65.79 283 VAL A CA 1
ATOM 1990 C C . VAL A 1 283 ? 70.114 -9.209 8.191 1.00 65.75 283 VAL A C 1
ATOM 1991 O O . VAL A 1 283 ? 71.257 -9.210 8.639 1.00 67.52 283 VAL A O 1
ATOM 1995 N N . LEU A 1 284 ? 69.045 -9.235 8.971 1.00 63.13 284 LEU A N 1
ATOM 1996 C CA . LEU A 1 284 ? 69.146 -9.453 10.399 1.00 62.55 284 LEU A CA 1
ATOM 1997 C C . LEU A 1 284 ? 69.234 -10.948 10.668 1.00 62.82 284 LEU A C 1
ATOM 1998 O O . LEU A 1 284 ? 69.972 -11.378 11.528 1.00 62.82 284 LEU A O 1
ATOM 2003 N N . TYR A 1 285 ? 68.455 -11.737 9.943 1.00 62.98 285 TYR A N 1
ATOM 2004 C CA . TYR A 1 285 ? 68.367 -13.154 10.211 1.00 64.49 285 TYR A CA 1
ATOM 2005 C C . TYR A 1 285 ? 67.777 -13.915 9.018 1.00 66.55 285 TYR A C 1
ATOM 2006 O O . TYR A 1 285 ? 66.791 -13.487 8.397 1.00 64.18 285 TYR A O 1
ATOM 2015 N N . SER A 1 286 ? 68.411 -15.031 8.684 1.00 63.73 286 SER A N 1
ATOM 2016 C CA . SER A 1 286 ? 67.846 -15.986 7.767 1.00 64.84 286 SER A CA 1
ATOM 2017 C C . SER A 1 286 ? 67.995 -17.365 8.393 1.00 70.14 286 SER A C 1
ATOM 2018 O O . SER A 1 286 ? 69.106 -17.803 8.701 1.00 69.40 286 SER A O 1
ATOM 2021 N N . GLY A 1 287 ? 66.879 -18.048 8.597 1.00 69.13 287 GLY A N 1
ATOM 2022 C CA . GLY A 1 287 ? 66.904 -19.321 9.300 1.00 71.68 287 GLY A CA 1
ATOM 2023 C C . GLY A 1 287 ? 65.617 -20.101 9.190 1.00 72.36 287 GLY A C 1
ATOM 2024 O O . GLY A 1 287 ? 64.610 -19.620 8.649 1.00 68.71 287 GLY A O 1
ATOM 2025 N N . LYS A 1 288 ? 65.659 -21.323 9.701 1.00 69.84 288 LYS A N 1
ATOM 2026 C CA . LYS A 1 288 ? 64.463 -22.137 9.826 1.00 70.37 288 LYS A CA 1
ATOM 2027 C C . LYS A 1 288 ? 63.752 -21.764 11.123 1.00 65.65 288 LYS A C 1
ATOM 2028 O O . LYS A 1 288 ? 64.346 -21.180 12.026 1.00 65.87 288 LYS A O 1
ATOM 2032 N N . LEU A 1 289 ? 62.469 -22.087 11.187 1.00 63.71 289 LEU A N 1
ATOM 2033 C CA . LEU A 1 289 ? 61.704 -21.964 12.416 1.00 63.26 289 LEU A CA 1
ATOM 2034 C C . LEU A 1 289 ? 61.654 -23.328 13.094 1.00 64.06 289 LEU A C 1
ATOM 2035 O O . LEU A 1 289 ? 61.781 -24.359 12.428 1.00 61.58 289 LEU A O 1
ATOM 2040 N N . GLU A 1 290 ? 61.433 -23.321 14.406 1.00 62.06 290 GLU A N 1
ATOM 2041 C CA . GLU A 1 290 ? 61.420 -24.547 15.201 1.00 61.51 290 GLU A CA 1
ATOM 2042 C C . GLU A 1 290 ? 60.098 -24.692 15.936 1.00 61.22 290 GLU A C 1
ATOM 2043 O O . GLU A 1 290 ? 59.331 -23.724 16.063 1.00 58.12 290 GLU A O 1
ATOM 2049 N N . GLY A 1 291 ? 59.827 -25.903 16.406 1.00 55.82 291 GLY A N 1
ATOM 2050 C CA . GLY A 1 291 ? 58.596 -26.206 17.099 1.00 56.28 291 GLY A CA 1
ATOM 2051 C C . GLY A 1 291 ? 57.379 -25.992 16.218 1.00 55.95 291 GLY A C 1
ATOM 2052 O O . GLY A 1 291 ? 56.348 -25.544 16.678 1.00 54.78 291 GLY A O 1
ATOM 2053 N N . VAL A 1 292 ? 57.503 -26.346 14.946 1.00 56.93 292 VAL A N 1
ATOM 2054 C CA . VAL A 1 292 ? 56.430 -26.198 13.994 1.00 55.82 292 VAL A CA 1
ATOM 2055 C C . VAL A 1 292 ? 55.225 -27.036 14.410 1.00 57.47 292 VAL A C 1
ATOM 2056 O O . VAL A 1 292 ? 55.377 -28.188 14.786 1.00 57.76 292 VAL A O 1
ATOM 2060 N N . THR A 1 293 ? 54.043 -26.425 14.386 1.00 56.24 293 THR A N 1
ATOM 2061 C CA . THR A 1 293 ? 52.762 -27.130 14.521 1.00 57.77 293 THR A CA 1
ATOM 2062 C C . THR A 1 293 ? 51.840 -26.745 13.357 1.00 56.89 293 THR A C 1
ATOM 2063 O O . THR A 1 293 ? 51.971 -25.665 12.782 1.00 57.53 293 THR A O 1
ATOM 2067 N N . GLN A 1 294 ? 50.921 -27.634 13.008 1.00 56.13 294 GLN A N 1
ATOM 2068 C CA . GLN A 1 294 ? 49.959 -27.368 11.957 1.00 57.88 294 GLN A CA 1
ATOM 2069 C C . GLN A 1 294 ? 48.596 -28.011 12.213 1.00 58.16 294 GLN A C 1
ATOM 2070 O O . GLN A 1 294 ? 48.469 -28.992 12.948 1.00 60.22 294 GLN A O 1
ATOM 2076 N N . SER A 1 295 ? 47.579 -27.420 11.601 1.00 56.68 295 SER A N 1
ATOM 2077 C CA . SER A 1 295 ? 46.227 -27.939 11.618 1.00 55.80 295 SER A CA 1
ATOM 2078 C C . SER A 1 295 ? 45.621 -27.692 10.234 1.00 54.47 295 SER A C 1
ATOM 2079 O O . SER A 1 295 ? 46.329 -27.361 9.300 1.00 56.00 295 SER A O 1
ATOM 2082 N N . ASP A 1 296 ? 44.321 -27.876 10.093 1.00 56.43 296 ASP A N 1
ATOM 2083 C CA . ASP A 1 296 ? 43.656 -27.777 8.789 1.00 58.30 296 ASP A CA 1
ATOM 2084 C C . ASP A 1 296 ? 43.944 -26.475 8.011 1.00 58.76 296 ASP A C 1
ATOM 2085 O O . ASP A 1 296 ? 44.235 -26.516 6.812 1.00 58.80 296 ASP A O 1
ATOM 2090 N N A MET A 1 297 ? 43.842 -25.341 8.698 0.50 57.66 297 MET A N 1
ATOM 2091 N N B MET A 1 297 ? 43.839 -25.336 8.693 0.50 57.93 297 MET A N 1
ATOM 2092 C CA A MET A 1 297 ? 44.020 -24.025 8.078 0.50 57.87 297 MET A CA 1
ATOM 2093 C CA B MET A 1 297 ? 44.031 -24.021 8.073 0.50 58.36 297 MET A CA 1
ATOM 2094 C C A MET A 1 297 ? 45.090 -23.134 8.698 0.50 55.80 297 MET A C 1
ATOM 2095 C C B MET A 1 297 ? 45.110 -23.137 8.678 0.50 55.99 297 MET A C 1
ATOM 2096 O O A MET A 1 297 ? 45.113 -21.952 8.461 0.50 55.23 297 MET A O 1
ATOM 2097 O O B MET A 1 297 ? 45.118 -21.950 8.465 0.50 55.33 297 MET A O 1
ATOM 2106 N N . THR A 1 298 ? 45.982 -23.704 9.468 1.00 53.95 298 THR A N 1
ATOM 2107 C CA . THR A 1 298 ? 47.001 -22.901 10.122 1.00 53.47 298 THR A CA 1
ATOM 2108 C C . THR A 1 298 ? 48.324 -23.624 10.279 1.00 55.28 298 THR A C 1
ATOM 2109 O O . THR A 1 298 ? 48.361 -24.841 10.464 1.00 54.59 298 THR A O 1
ATOM 2113 N N . VAL A 1 299 ? 49.407 -22.860 10.167 1.00 54.18 299 VAL A N 1
ATOM 2114 C CA . VAL A 1 299 ? 50.747 -23.383 10.393 1.00 53.83 299 VAL A CA 1
ATOM 2115 C C . VAL A 1 299 ? 51.547 -22.348 11.193 1.00 53.93 299 VAL A C 1
ATOM 2116 O O . VAL A 1 299 ? 51.482 -21.132 10.915 1.00 53.31 299 VAL A O 1
ATOM 2120 N N . THR A 1 300 ? 52.273 -22.833 12.200 1.00 51.71 300 THR A N 1
ATOM 2121 C CA . THR A 1 300 ? 52.955 -21.986 13.168 1.00 51.38 300 THR A CA 1
ATOM 2122 C C . THR A 1 300 ? 54.366 -22.470 13.465 1.00 52.97 300 THR A C 1
ATOM 2123 O O . THR A 1 300 ? 54.611 -23.682 13.558 1.00 54.40 300 THR A O 1
ATOM 2127 N N . GLY A 1 301 ? 55.288 -21.535 13.638 1.00 52.65 301 GLY A N 1
ATOM 2128 C CA . GLY A 1 301 ? 56.636 -21.851 14.131 1.00 53.66 301 GLY A CA 1
ATOM 2129 C C . GLY A 1 301 ? 57.290 -20.641 14.761 1.00 53.96 301 GLY A C 1
ATOM 2130 O O . GLY A 1 301 ? 56.791 -19.508 14.624 1.00 51.79 301 GLY A O 1
ATOM 2131 N N . SER A 1 302 ? 58.409 -20.859 15.454 1.00 54.28 302 SER A N 1
ATOM 2132 C CA . SER A 1 302 ? 59.125 -19.761 16.094 1.00 54.20 302 SER A CA 1
ATOM 2133 C C . SER A 1 302 ? 60.629 -19.848 15.941 1.00 57.12 302 SER A C 1
ATOM 2134 O O . SER A 1 302 ? 61.172 -20.877 15.537 1.00 60.19 302 SER A O 1
ATOM 2137 N N . VAL A 1 303 ? 61.298 -18.756 16.284 1.00 54.16 303 VAL A N 1
ATOM 2138 C CA . VAL A 1 303 ? 62.758 -18.708 16.286 1.00 57.13 303 VAL A CA 1
ATOM 2139 C C . VAL A 1 303 ? 63.236 -17.708 17.318 1.00 56.39 303 VAL A C 1
ATOM 2140 O O . VAL A 1 303 ? 62.563 -16.709 17.577 1.00 54.64 303 VAL A O 1
ATOM 2144 N N . THR A 1 304 ? 64.382 -17.974 17.925 1.00 54.10 304 THR A N 1
ATOM 2145 C CA . THR A 1 304 ? 64.908 -17.095 18.973 1.00 56.60 304 THR A CA 1
ATOM 2146 C C . THR A 1 304 ? 66.145 -16.372 18.448 1.00 56.20 304 THR A C 1
ATOM 2147 O O . THR A 1 304 ? 66.940 -16.979 17.769 1.00 57.73 304 THR A O 1
ATOM 2151 N N . ILE A 1 305 ? 66.276 -15.081 18.757 1.00 55.81 305 ILE A N 1
ATOM 2152 C CA . ILE A 1 305 ? 67.367 -14.221 18.259 1.00 59.13 305 ILE A CA 1
ATOM 2153 C C . ILE A 1 305 ? 68.097 -13.498 19.401 1.00 60.78 305 ILE A C 1
ATOM 2154 O O . ILE A 1 305 ? 67.463 -13.049 20.358 1.00 59.07 305 ILE A O 1
ATOM 2159 N N . ASP A 1 306 ? 69.415 -13.382 19.287 1.00 65.29 306 ASP A N 1
ATOM 2160 C CA . ASP A 1 306 ? 70.206 -12.809 20.358 1.00 67.94 306 ASP A CA 1
ATOM 2161 C C . ASP A 1 306 ? 69.753 -11.380 20.608 1.00 64.07 306 ASP A C 1
ATOM 2162 O O . ASP A 1 306 ? 69.565 -10.608 19.669 1.00 60.17 306 ASP A O 1
ATOM 2167 N N . ALA A 1 307 ? 69.603 -11.053 21.886 1.00 61.66 307 ALA A N 1
ATOM 2168 C CA . ALA A 1 307 ? 69.196 -9.715 22.320 1.00 62.96 307 ALA A CA 1
ATOM 2169 C C . ALA A 1 307 ? 70.027 -8.601 21.688 1.00 63.46 307 ALA A C 1
ATOM 2170 O O . ALA A 1 307 ? 69.556 -7.490 21.523 1.00 64.95 307 ALA A O 1
ATOM 2172 N N . HIS A 1 308 ? 71.263 -8.900 21.331 1.00 63.82 308 HIS A N 1
ATOM 2173 C CA . HIS A 1 308 ? 72.160 -7.903 20.780 1.00 64.01 308 HIS A CA 1
ATOM 2174 C C . HIS A 1 308 ? 71.958 -7.623 19.290 1.00 61.85 308 HIS A C 1
ATOM 2175 O O . HIS A 1 308 ? 72.522 -6.664 18.787 1.00 64.36 308 HIS A O 1
ATOM 2177 N N . LYS A 1 309 ? 71.190 -8.439 18.574 1.00 60.33 309 LYS A N 1
ATOM 2178 C CA . LYS A 1 309 ? 71.134 -8.300 17.105 1.00 59.59 309 LYS A CA 1
ATOM 2179 C C . LYS A 1 309 ? 70.163 -7.193 16.603 1.00 59.35 309 LYS A C 1
ATOM 2180 O O . LYS A 1 309 ? 70.563 -6.303 15.868 1.00 58.00 309 LYS A O 1
ATOM 2182 N N . PRO A 1 310 ? 68.886 -7.252 16.994 1.00 59.67 310 PRO A N 1
ATOM 2183 C CA . PRO A 1 310 ? 67.939 -6.288 16.402 1.00 57.08 310 PRO A CA 1
ATOM 2184 C C . PRO A 1 310 ? 67.985 -4.903 17.040 1.00 55.34 310 PRO A C 1
ATOM 2185 O O . PRO A 1 310 ? 68.048 -4.797 18.256 1.00 52.57 310 PRO A O 1
ATOM 2189 N N . LYS A 1 311 ? 67.956 -3.866 16.200 1.00 54.97 311 LYS A N 1
ATOM 2190 C CA . LYS A 1 311 ? 67.825 -2.488 16.649 1.00 54.69 311 LYS A CA 1
ATOM 2191 C C . LYS A 1 311 ? 66.374 -2.161 17.048 1.00 52.19 311 LYS A C 1
ATOM 2192 O O . LYS A 1 311 ? 65.442 -2.595 16.380 1.00 49.87 311 LYS A O 1
ATOM 2198 N N . LEU A 1 312 ? 66.206 -1.423 18.147 1.00 50.91 312 LEU A N 1
ATOM 2199 C CA . LEU A 1 312 ? 64.893 -1.212 18.760 1.00 49.28 312 LEU A CA 1
ATOM 2200 C C . LEU A 1 312 ? 64.027 -0.132 18.074 1.00 46.84 312 LEU A C 1
ATOM 2201 O O . LEU A 1 312 ? 64.523 0.863 17.576 1.00 48.75 312 LEU A O 1
ATOM 2206 N N . TRP A 1 313 ? 62.734 -0.385 18.039 1.00 45.31 313 TRP A N 1
ATOM 2207 C CA . TRP A 1 313 ? 61.743 0.610 17.645 1.00 45.50 313 TRP A CA 1
ATOM 2208 C C . TRP A 1 313 ? 61.412 1.478 18.851 1.00 43.46 313 TRP A C 1
ATOM 2209 O O . TRP A 1 313 ? 61.226 0.969 19.965 1.00 43.44 313 TRP A O 1
ATOM 2220 N N . TRP A 1 314 ? 61.352 2.779 18.608 1.00 43.00 314 TRP A N 1
ATOM 2221 C CA . TRP A 1 314 ? 60.899 3.751 19.601 1.00 42.89 314 TRP A CA 1
ATOM 2222 C C . TRP A 1 314 ? 59.803 4.651 18.999 1.00 41.86 314 TRP A C 1
ATOM 2223 O O . TRP A 1 314 ? 59.760 4.873 17.784 1.00 39.85 314 TRP A O 1
ATOM 2234 N N . PRO A 1 315 ? 58.941 5.192 19.850 1.00 40.50 315 PRO A N 1
ATOM 2235 C CA . PRO A 1 315 ? 58.034 6.271 19.406 1.00 41.33 315 PRO A CA 1
ATOM 2236 C C . PRO A 1 315 ? 58.778 7.542 18.933 1.00 41.04 315 PRO A C 1
ATOM 2237 O O . PRO A 1 315 ? 59.992 7.678 19.122 1.00 42.31 315 PRO A O 1
ATOM 2241 N N . ARG A 1 316 ? 58.051 8.451 18.305 1.00 40.79 316 ARG A N 1
ATOM 2242 C CA . ARG A 1 316 ? 58.628 9.716 17.852 1.00 40.36 316 ARG A CA 1
ATOM 2243 C C . ARG A 1 316 ? 59.195 10.527 19.014 1.00 41.64 316 ARG A C 1
ATOM 2244 O O . ARG A 1 316 ? 58.627 10.545 20.107 1.00 40.62 316 ARG A O 1
ATOM 2252 N N . ASP A 1 317 ? 60.329 11.192 18.752 1.00 43.47 317 ASP A N 1
ATOM 2253 C CA . ASP A 1 317 ? 61.082 11.945 19.769 1.00 44.76 317 ASP A CA 1
ATOM 2254 C C . ASP A 1 317 ? 61.580 11.079 20.959 1.00 43.39 317 ASP A C 1
ATOM 2255 O O . ASP A 1 317 ? 61.927 11.612 22.011 1.00 43.60 317 ASP A O 1
ATOM 2260 N N . MET A 1 318 ? 61.626 9.757 20.773 1.00 43.41 318 MET A N 1
ATOM 2261 C CA . MET A 1 318 ? 62.300 8.869 21.714 1.00 44.51 318 MET A CA 1
ATOM 2262 C C . MET A 1 318 ? 63.367 7.997 21.032 1.00 44.45 318 MET A C 1
ATOM 2263 O O . MET A 1 318 ? 63.873 7.073 21.642 1.00 44.36 318 MET A O 1
ATOM 2268 N N . GLY A 1 319 ? 63.697 8.259 19.772 1.00 44.36 319 GLY A N 1
ATOM 2269 C CA . GLY A 1 319 ? 64.670 7.442 19.079 1.00 45.15 319 GLY A CA 1
ATOM 2270 C C . GLY A 1 319 ? 64.226 7.142 17.679 1.00 46.18 319 GLY A C 1
ATOM 2271 O O . GLY A 1 319 ? 63.418 7.875 17.115 1.00 45.19 319 GLY A O 1
ATOM 2272 N N . ASN A 1 320 ? 64.741 6.054 17.110 1.00 47.06 320 ASN A N 1
ATOM 2273 C CA . ASN A 1 320 ? 64.440 5.745 15.701 1.00 48.57 320 ASN A CA 1
ATOM 2274 C C . ASN A 1 320 ? 63.250 4.838 15.589 1.00 47.84 320 ASN A C 1
ATOM 2275 O O . ASN A 1 320 ? 62.985 4.047 16.494 1.00 46.33 320 ASN A O 1
ATOM 2280 N N . GLN A 1 321 ? 62.561 4.935 14.452 1.00 47.05 321 GLN A N 1
ATOM 2281 C CA . GLN A 1 321 ? 61.432 4.083 14.173 1.00 47.16 321 GLN A CA 1
ATOM 2282 C C . GLN A 1 321 ? 61.900 2.888 13.343 1.00 47.60 321 GLN A C 1
ATOM 2283 O O . GLN A 1 321 ? 61.427 2.641 12.246 1.00 47.29 321 GLN A O 1
ATOM 2289 N N . GLN A 1 322 ? 62.831 2.130 13.918 1.00 49.66 322 GLN A N 1
ATOM 2290 C CA . GLN A 1 322 ? 63.425 0.985 13.239 1.00 48.10 322 GLN A CA 1
ATOM 2291 C C . GLN A 1 322 ? 62.388 -0.091 12.960 1.00 45.57 322 GLN A C 1
ATOM 2292 O O . GLN A 1 322 ? 61.749 -0.601 13.874 1.00 43.97 322 GLN A O 1
ATOM 2298 N N . LEU A 1 323 ? 62.251 -0.444 11.696 1.00 45.38 323 LEU A N 1
ATOM 2299 C CA . LEU A 1 323 ? 61.340 -1.505 11.300 1.00 48.48 323 LEU A CA 1
ATOM 2300 C C . LEU A 1 323 ? 62.102 -2.514 10.451 1.00 49.62 323 LEU A C 1
ATOM 2301 O O . LEU A 1 323 ? 63.133 -2.178 9.886 1.00 49.06 323 LEU A O 1
ATOM 2306 N N . TYR A 1 324 ? 61.541 -3.719 10.338 1.00 48.49 324 TYR A N 1
ATOM 2307 C CA . TYR A 1 324 ? 62.117 -4.769 9.532 1.00 50.61 324 TYR A CA 1
ATOM 2308 C C . TYR A 1 324 ? 61.033 -5.475 8.738 1.00 50.19 324 TYR A C 1
ATOM 2309 O O . TYR A 1 324 ? 59.923 -5.615 9.222 1.00 49.42 324 TYR A O 1
ATOM 2318 N N . ASN A 1 325 ? 61.365 -5.938 7.538 1.00 51.47 325 ASN A N 1
ATOM 2319 C CA . ASN A 1 325 ? 60.499 -6.851 6.806 1.00 53.89 325 ASN A CA 1
ATOM 2320 C C . ASN A 1 325 ? 60.825 -8.313 7.162 1.00 57.19 325 ASN A C 1
ATOM 2321 O O . ASN A 1 325 ? 61.981 -8.711 7.157 1.00 58.24 325 ASN A O 1
ATOM 2326 N N . ILE A 1 326 ? 59.796 -9.085 7.486 1.00 56.90 326 ILE A N 1
ATOM 2327 C CA . ILE A 1 326 ? 59.915 -10.494 7.762 1.00 58.00 326 ILE A CA 1
ATOM 2328 C C . ILE A 1 326 ? 59.064 -11.206 6.738 1.00 59.73 326 ILE A C 1
ATOM 2329 O O . ILE A 1 326 ? 57.841 -11.016 6.701 1.00 57.82 326 ILE A O 1
ATOM 2334 N N . THR A 1 327 ? 59.727 -11.996 5.888 1.00 57.95 327 THR A N 1
ATOM 2335 C CA . THR A 1 327 ? 59.054 -12.861 4.931 1.00 58.19 327 THR A CA 1
ATOM 2336 C C . THR A 1 327 ? 59.127 -14.296 5.459 1.00 61.05 327 THR A C 1
ATOM 2337 O O . THR A 1 327 ? 60.216 -14.794 5.792 1.00 59.45 327 THR A O 1
ATOM 2341 N N . VAL A 1 328 ? 57.967 -14.948 5.543 1.00 59.63 328 VAL A N 1
ATOM 2342 C CA . VAL A 1 328 ? 57.844 -16.301 6.091 1.00 59.38 328 VAL A CA 1
ATOM 2343 C C . VAL A 1 328 ? 57.398 -17.243 4.992 1.00 59.61 328 VAL A C 1
ATOM 2344 O O . VAL A 1 328 ? 56.347 -17.033 4.410 1.00 58.19 328 VAL A O 1
ATOM 2348 N N . SER A 1 329 ? 58.181 -18.288 4.722 1.00 61.27 329 SER A N 1
ATOM 2349 C CA . SER A 1 329 ? 57.851 -19.273 3.686 1.00 62.61 329 SER A CA 1
ATOM 2350 C C . SER A 1 329 ? 57.547 -20.644 4.304 1.00 64.71 329 SER A C 1
ATOM 2351 O O . SER A 1 329 ? 58.251 -21.101 5.212 1.00 65.95 329 SER A O 1
ATOM 2354 N N . VAL A 1 330 ? 56.497 -21.285 3.804 1.00 63.05 330 VAL A N 1
ATOM 2355 C CA . VAL A 1 330 ? 56.120 -22.614 4.231 1.00 65.98 330 VAL A CA 1
ATOM 2356 C C . VAL A 1 330 ? 56.369 -23.608 3.092 1.00 67.98 330 VAL A C 1
ATOM 2357 O O . VAL A 1 330 ? 55.822 -23.474 1.999 1.00 62.40 330 VAL A O 1
ATOM 2361 N N . SER A 1 331 ? 57.224 -24.594 3.364 1.00 72.78 331 SER A N 1
ATOM 2362 C CA . SER A 1 331 ? 57.527 -25.651 2.404 1.00 75.70 331 SER A CA 1
ATOM 2363 C C . SER A 1 331 ? 57.127 -27.009 2.942 1.00 76.01 331 SER A C 1
ATOM 2364 O O . SER A 1 331 ? 56.918 -27.195 4.150 1.00 72.43 331 SER A O 1
ATOM 2367 N N . SER A 1 332 ? 57.026 -27.953 2.014 1.00 80.17 332 SER A N 1
ATOM 2368 C CA . SER A 1 332 ? 56.539 -29.296 2.310 1.00 82.15 332 SER A CA 1
ATOM 2369 C C . SER A 1 332 ? 57.581 -30.306 1.886 1.00 84.34 332 SER A C 1
ATOM 2370 O O . SER A 1 332 ? 58.148 -30.183 0.802 1.00 82.60 332 SER A O 1
ATOM 2373 N N . ALA A 1 333 ? 57.826 -31.298 2.746 1.00 90.65 333 ALA A N 1
ATOM 2374 C CA . ALA A 1 333 ? 58.753 -32.397 2.452 1.00 93.80 333 ALA A CA 1
ATOM 2375 C C . ALA A 1 333 ? 58.631 -32.8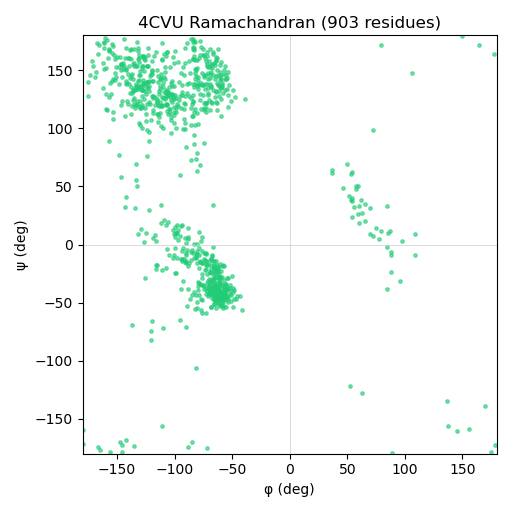28 0.992 1.00 94.48 333 ALA A C 1
ATOM 2376 O O . ALA A 1 333 ? 57.529 -33.122 0.512 1.00 91.90 333 ALA A O 1
ATOM 2378 N N . GLY A 1 334 ? 59.760 -32.817 0.285 1.00 97.20 334 GLY A N 1
ATOM 2379 C CA . GLY A 1 334 ? 59.797 -33.189 -1.132 1.00 100.88 334 GLY A CA 1
ATOM 2380 C C . GLY A 1 334 ? 59.720 -32.025 -2.108 1.00 101.69 334 GLY A C 1
ATOM 2381 O O . GLY A 1 334 ? 60.286 -32.101 -3.203 1.00 104.22 334 GLY A O 1
ATOM 2382 N N . SER A 1 335 ? 59.027 -30.950 -1.723 1.00 99.45 335 SER A N 1
ATOM 2383 C CA . SER A 1 335 ? 58.829 -29.798 -2.605 1.00 95.63 335 SER A CA 1
ATOM 2384 C C . SER A 1 335 ? 60.058 -28.902 -2.638 1.00 93.13 335 SER A C 1
ATOM 2385 O O . SER A 1 335 ? 60.632 -28.575 -1.600 1.00 88.76 335 SER A O 1
ATOM 2387 N N . LYS A 1 336 ? 60.453 -28.518 -3.847 1.00 95.61 336 LYS A N 1
ATOM 2388 C CA . LYS A 1 336 ? 61.598 -27.633 -4.062 1.00 97.89 336 LYS A CA 1
ATOM 2389 C C . LYS A 1 336 ? 61.311 -26.186 -3.604 1.00 97.30 336 LYS A C 1
ATOM 2390 O O . LYS A 1 336 ? 62.195 -25.513 -3.062 1.00 99.34 336 LYS A O 1
ATOM 2392 N N . THR A 1 337 ? 60.077 -25.722 -3.811 1.00 91.77 337 THR A N 1
ATOM 2393 C CA . THR A 1 337 ? 59.723 -24.317 -3.571 1.00 87.82 337 THR A CA 1
ATOM 2394 C C . THR A 1 337 ? 58.554 -24.177 -2.580 1.00 82.12 337 THR A C 1
ATOM 2395 O O . THR A 1 337 ? 57.726 -25.080 -2.462 1.00 80.52 337 THR A O 1
ATOM 2399 N N . PRO A 1 338 ? 58.481 -23.038 -1.870 1.00 78.48 338 PRO A N 1
ATOM 2400 C CA . PRO A 1 338 ? 57.388 -22.813 -0.923 1.00 73.44 338 PRO A CA 1
ATOM 2401 C C . PRO A 1 338 ? 56.029 -22.790 -1.578 1.00 66.97 338 PRO A C 1
ATOM 2402 O O . PRO A 1 338 ? 55.907 -22.370 -2.710 1.00 67.44 338 PRO A O 1
ATOM 2406 N N . ILE A 1 339 ? 55.028 -23.274 -0.865 1.00 64.74 339 ILE A N 1
ATOM 2407 C CA . ILE A 1 339 ? 53.645 -23.205 -1.327 1.00 66.52 339 ILE A CA 1
ATOM 2408 C C . ILE A 1 339 ? 52.822 -22.131 -0.588 1.00 61.50 339 ILE A C 1
ATOM 2409 O O . ILE A 1 339 ? 51.696 -21.874 -0.975 1.00 62.13 339 ILE A O 1
ATOM 2414 N N . LEU A 1 340 ? 53.379 -21.548 0.480 1.00 60.11 340 LEU A N 1
ATOM 2415 C CA . LEU A 1 340 ? 52.748 -20.420 1.203 1.00 58.93 340 LEU A CA 1
ATOM 2416 C C . LEU A 1 340 ? 53.819 -19.418 1.635 1.00 57.33 340 LEU A C 1
ATOM 2417 O O . LEU A 1 340 ? 54.766 -19.769 2.316 1.00 57.89 340 LEU A O 1
ATOM 2422 N N . VAL A 1 341 ? 53.668 -18.169 1.219 1.00 57.93 341 VAL A N 1
ATOM 2423 C CA . VAL A 1 341 ? 54.611 -17.102 1.548 1.00 56.92 341 VAL A CA 1
ATOM 2424 C C . VAL A 1 341 ? 53.824 -15.921 2.115 1.00 55.80 341 VAL A C 1
ATOM 2425 O O . VAL A 1 341 ? 52.769 -15.580 1.601 1.00 59.21 341 VAL A O 1
ATOM 2429 N N . SER A 1 342 ? 54.302 -15.330 3.196 1.00 55.83 342 SER A N 1
ATOM 2430 C CA . SER A 1 342 ? 53.612 -14.186 3.826 1.00 57.05 342 SER A CA 1
ATOM 2431 C C . SER A 1 342 ? 54.655 -13.178 4.254 1.00 56.92 342 SER A C 1
ATOM 2432 O O . SER A 1 342 ? 55.702 -13.560 4.766 1.00 58.20 342 SER A O 1
ATOM 2435 N N . GLN A 1 343 ? 54.376 -11.898 4.041 1.00 55.98 343 GLN A N 1
ATOM 2436 C CA . GLN A 1 343 ? 55.289 -10.835 4.415 1.00 55.17 343 GLN A CA 1
ATOM 2437 C C . GLN A 1 343 ? 54.576 -9.775 5.247 1.00 53.43 343 GLN A C 1
ATOM 2438 O O . GLN A 1 343 ? 53.493 -9.353 4.904 1.00 54.69 343 GLN A O 1
ATOM 2444 N N . ARG A 1 344 ? 55.194 -9.385 6.351 1.00 51.73 344 ARG A N 1
ATOM 2445 C CA . ARG A 1 344 ? 54.746 -8.288 7.176 1.00 49.78 344 ARG A CA 1
ATOM 2446 C C . ARG A 1 344 ? 55.910 -7.350 7.505 1.00 47.73 344 ARG A C 1
ATOM 2447 O O . ARG A 1 344 ? 57.076 -7.743 7.444 1.00 49.92 344 ARG A O 1
ATOM 2455 N N . ARG A 1 345 ? 55.596 -6.115 7.878 1.00 46.05 345 ARG A N 1
ATOM 2456 C CA . ARG A 1 345 ? 56.610 -5.203 8.407 1.00 44.78 345 ARG A CA 1
ATOM 2457 C C . ARG A 1 345 ? 56.467 -5.131 9.929 1.00 43.52 345 ARG A C 1
ATOM 2458 O O . ARG A 1 345 ? 55.380 -4.928 10.453 1.00 44.17 345 ARG A O 1
ATOM 2466 N N . VAL A 1 346 ? 57.568 -5.323 10.634 1.00 44.05 346 VAL A N 1
ATOM 2467 C CA . VAL A 1 346 ? 57.546 -5.471 12.093 1.00 44.27 346 VAL A CA 1
ATOM 2468 C C . VAL A 1 346 ? 58.579 -4.602 12.813 1.00 42.93 346 VAL A C 1
ATOM 2469 O O . VAL A 1 346 ? 59.467 -4.050 12.202 1.00 43.06 346 VAL A O 1
ATOM 2473 N N . GLY A 1 347 ? 58.464 -4.524 14.135 1.00 44.14 347 GLY A N 1
ATOM 2474 C CA . GLY A 1 347 ? 59.452 -3.850 14.975 1.00 43.67 347 GLY A CA 1
ATOM 2475 C C . GLY A 1 347 ? 59.815 -4.692 16.187 1.00 46.04 347 GLY A C 1
ATOM 2476 O O . GLY A 1 347 ? 59.018 -5.533 16.643 1.00 45.48 347 GLY A O 1
ATOM 2477 N N . PHE A 1 348 ? 61.024 -4.479 16.690 1.00 46.13 348 PHE A N 1
ATOM 2478 C CA . PHE A 1 348 ? 61.481 -5.085 17.917 1.00 46.55 348 PHE A CA 1
ATOM 2479 C C . PHE A 1 348 ? 61.367 -4.064 19.015 1.00 45.78 348 PHE A C 1
ATOM 2480 O O . PHE A 1 348 ? 62.141 -3.117 19.068 1.00 47.96 348 PHE A O 1
ATOM 2488 N N . ARG A 1 349 ? 60.349 -4.245 19.853 1.00 45.95 349 ARG A N 1
ATOM 2489 C CA A ARG A 1 349 ? 60.180 -3.445 21.055 0.50 44.43 349 ARG A CA 1
ATOM 2490 C CA B ARG A 1 349 ? 60.112 -3.397 21.016 0.50 43.47 349 ARG A CA 1
ATOM 2491 C C . ARG A 1 349 ? 59.207 -4.086 22.012 1.00 42.98 349 ARG A C 1
ATOM 2492 O O . ARG A 1 349 ? 58.439 -4.965 21.641 1.00 44.28 349 ARG A O 1
ATOM 2507 N N . THR A 1 350 ? 59.283 -3.656 23.259 1.00 42.20 350 THR A N 1
ATOM 2508 C CA . THR A 1 350 ? 58.327 -4.061 24.271 1.00 42.50 350 THR A CA 1
ATOM 2509 C C . THR A 1 350 ? 57.482 -2.852 24.595 1.00 41.10 350 THR A C 1
ATOM 2510 O O . THR A 1 350 ? 58.009 -1.732 24.709 1.00 41.25 350 THR A O 1
ATOM 2514 N N . ILE A 1 351 ? 56.177 -3.057 24.691 1.00 39.48 351 ILE A N 1
ATOM 2515 C CA . ILE A 1 351 ? 55.275 -2.036 25.185 1.00 38.82 351 ILE A CA 1
ATOM 2516 C C . ILE A 1 351 ? 54.378 -2.614 26.253 1.00 38.83 351 ILE A C 1
ATOM 2517 O O . ILE A 1 351 ? 53.633 -3.550 26.002 1.00 40.34 351 ILE A O 1
ATOM 2522 N N . LEU A 1 352 ? 54.510 -2.072 27.465 1.00 38.66 352 LEU A N 1
ATOM 2523 C CA . LEU A 1 352 ? 53.760 -2.499 28.619 1.00 38.01 352 LEU A CA 1
ATOM 2524 C C . LEU A 1 352 ? 52.692 -1.476 28.979 1.00 38.96 352 LEU A C 1
ATOM 2525 O O . LEU A 1 352 ? 52.994 -0.265 29.043 1.00 38.28 352 LEU A O 1
ATOM 2530 N N . PHE A 1 353 ? 51.470 -1.938 29.207 1.00 37.20 353 PHE A N 1
ATOM 2531 C CA . PHE A 1 353 ? 50.469 -1.150 29.897 1.00 38.17 353 PHE A CA 1
ATOM 2532 C C . PHE A 1 353 ? 50.437 -1.666 31.330 1.00 38.34 353 PHE A C 1
ATOM 2533 O O . PHE A 1 353 ? 50.100 -2.811 31.567 1.00 39.01 353 PHE A O 1
ATOM 2541 N N . SER A 1 354 ? 50.765 -0.788 32.271 1.00 39.14 354 SER A N 1
ATOM 2542 C CA . SER A 1 354 ? 50.931 -1.157 33.669 1.00 39.63 354 SER A CA 1
ATOM 2543 C C . SER A 1 354 ? 49.737 -0.673 34.488 1.00 39.92 354 SER A C 1
ATOM 2544 O O . SER A 1 354 ? 49.548 0.534 34.633 1.00 38.92 354 SER A O 1
ATOM 2547 N N . SER A 1 355 ? 48.941 -1.608 34.985 1.00 39.07 355 SER A N 1
ATOM 2548 C CA . SER A 1 355 ? 47.745 -1.327 35.769 1.00 39.49 355 SER A CA 1
ATOM 2549 C C . SER A 1 355 ? 47.644 -2.073 37.109 1.00 39.51 355 SER A C 1
ATOM 2550 O O . SER A 1 355 ? 46.578 -2.108 37.714 1.00 40.07 355 SER A O 1
ATOM 2553 N N . GLY A 1 356 ? 48.734 -2.667 37.561 1.00 40.18 356 GLY A N 1
ATOM 2554 C CA . GLY A 1 356 ? 48.750 -3.449 38.799 1.00 40.43 356 GLY A CA 1
ATOM 2555 C C . GLY A 1 356 ? 49.047 -2.546 39.955 1.00 41.81 356 GLY A C 1
ATOM 2556 O O . GLY A 1 356 ? 49.156 -1.309 39.776 1.00 40.19 356 GLY A O 1
ATOM 2557 N N . ASN A 1 357 ? 49.207 -3.145 41.141 1.00 42.64 357 ASN A N 1
ATOM 2558 C CA . ASN A 1 357 ? 49.380 -2.362 42.364 1.00 44.58 357 ASN A CA 1
ATOM 2559 C C . ASN A 1 357 ? 50.617 -1.463 42.348 1.00 45.23 357 ASN A C 1
ATOM 2560 O O . ASN A 1 357 ? 51.652 -1.824 41.787 1.00 43.92 357 ASN A O 1
ATOM 2565 N N . ILE A 1 358 ? 50.509 -0.325 43.027 1.00 45.82 358 ILE A N 1
ATOM 2566 C CA . ILE A 1 358 ? 51.652 0.510 43.323 1.00 46.51 358 ILE A CA 1
ATOM 2567 C C . ILE A 1 358 ? 52.518 -0.258 44.315 1.00 47.09 358 ILE A C 1
ATOM 2568 O O . ILE A 1 358 ? 52.056 -0.602 45.384 1.00 47.61 358 ILE A O 1
ATOM 2573 N N . THR A 1 359 ? 53.779 -0.491 43.961 1.00 49.13 359 THR A N 1
ATOM 2574 C CA . THR A 1 359 ? 54.673 -1.355 44.748 1.00 49.55 359 THR A CA 1
ATOM 2575 C C . THR A 1 359 ? 55.213 -0.665 45.991 1.00 51.26 359 THR A C 1
ATOM 2576 O O . THR A 1 359 ? 55.188 0.568 46.102 1.00 52.03 359 THR A O 1
ATOM 2580 N N . ASP A 1 360 ? 55.732 -1.453 46.933 1.00 53.68 360 ASP A N 1
ATOM 2581 C CA . ASP A 1 360 ? 56.354 -0.886 48.142 1.00 54.54 360 ASP A CA 1
ATOM 2582 C C . ASP A 1 360 ? 57.482 0.061 47.762 1.00 54.10 360 ASP A C 1
ATOM 2583 O O . ASP A 1 360 ? 57.622 1.132 48.337 1.00 53.65 360 ASP A O 1
ATOM 2588 N N . ALA A 1 361 ? 58.275 -0.355 46.776 1.00 54.59 361 ALA A N 1
ATOM 2589 C CA . ALA A 1 361 ? 59.321 0.483 46.190 1.00 53.64 361 ALA A CA 1
ATOM 2590 C C . ALA A 1 361 ? 58.785 1.830 45.700 1.00 53.49 361 ALA A C 1
ATOM 2591 O O . ALA A 1 361 ? 59.383 2.890 45.936 1.00 53.12 361 ALA A O 1
ATOM 2593 N N . GLN A 1 362 ? 57.664 1.814 45.005 1.00 53.77 362 GLN A N 1
ATOM 2594 C CA . GLN A 1 362 ? 57.097 3.080 44.519 1.00 51.67 362 GLN A CA 1
ATOM 2595 C C . GLN A 1 362 ? 56.628 3.915 45.718 1.00 50.84 362 GLN A C 1
ATOM 2596 O O . GLN A 1 362 ? 56.845 5.130 45.785 1.00 49.35 362 GLN A O 1
ATOM 2602 N N . ILE A 1 363 ? 55.975 3.260 46.670 1.00 52.25 363 ILE A N 1
ATOM 2603 C CA . ILE A 1 363 ? 55.506 3.952 47.863 1.00 53.06 363 ILE A CA 1
ATOM 2604 C C . ILE A 1 363 ? 56.661 4.628 48.623 1.00 55.78 363 ILE A C 1
ATOM 2605 O O . ILE A 1 363 ? 56.564 5.801 48.989 1.00 54.71 363 ILE A O 1
ATOM 2610 N N . ALA A 1 364 ? 57.756 3.901 48.841 1.00 55.93 364 ALA A N 1
ATOM 2611 C CA . ALA A 1 364 ? 58.916 4.464 49.542 1.00 55.94 364 ALA A CA 1
ATOM 2612 C C . ALA A 1 364 ? 59.571 5.600 48.751 1.00 57.23 364 ALA A C 1
ATOM 2613 O O . ALA A 1 364 ? 60.217 6.467 49.341 1.00 58.73 364 ALA A O 1
ATOM 2615 N N . SER A 1 365 ? 59.394 5.619 47.428 1.00 53.27 365 SER A N 1
ATOM 2616 C CA . SER A 1 365 ? 59.864 6.730 46.632 1.00 53.92 365 SER A CA 1
ATOM 2617 C C . SER A 1 365 ? 58.975 7.981 46.788 1.00 55.06 365 SER A C 1
ATOM 2618 O O . SER A 1 365 ? 59.371 9.077 46.388 1.00 55.47 365 SER A O 1
ATOM 2621 N N . GLY A 1 366 ? 57.800 7.818 47.397 1.00 52.62 366 GLY A N 1
ATOM 2622 C CA . GLY A 1 366 ? 56.903 8.925 47.664 1.00 52.31 366 GLY A CA 1
ATOM 2623 C C . GLY A 1 366 ? 55.647 8.954 46.805 1.00 50.60 366 GLY A C 1
ATOM 2624 O O . GLY A 1 366 ? 54.911 9.920 46.827 1.00 51.00 366 GLY A O 1
ATOM 2625 N N . ILE A 1 367 ? 55.400 7.894 46.054 1.00 49.16 367 ILE A N 1
ATOM 2626 C CA . ILE A 1 367 ? 54.206 7.792 45.222 1.00 48.12 367 ILE A CA 1
ATOM 2627 C C . ILE A 1 367 ? 53.022 7.278 46.035 1.00 46.25 367 ILE A C 1
ATOM 2628 O O . ILE A 1 367 ? 53.118 6.261 46.705 1.00 48.25 367 ILE A O 1
ATOM 2633 N N . THR A 1 368 ? 51.907 7.986 45.968 1.00 44.40 368 THR A N 1
ATOM 2634 C CA . THR A 1 368 ? 50.648 7.510 46.530 1.00 44.41 368 THR A CA 1
ATOM 2635 C C . THR A 1 368 ? 50.283 6.072 46.120 1.00 43.68 368 THR A C 1
ATOM 2636 O O . THR A 1 368 ? 50.328 5.723 44.924 1.00 43.67 368 THR A O 1
ATOM 2640 N N . PRO A 1 369 ? 49.892 5.250 47.111 1.00 43.91 369 PRO A N 1
ATOM 2641 C CA . PRO A 1 369 ? 49.482 3.851 46.921 1.00 44.72 369 PRO A CA 1
ATOM 2642 C C . PRO A 1 369 ? 48.197 3.763 46.126 1.00 44.34 369 PRO A C 1
ATOM 2643 O O . PRO A 1 369 ? 47.485 4.757 45.978 1.00 42.47 369 PRO A O 1
ATOM 2647 N N . GLY A 1 370 ? 47.934 2.568 45.625 1.00 44.00 370 GLY A N 1
ATOM 2648 C CA . GLY A 1 370 ? 46.823 2.311 44.745 1.00 44.49 370 GLY A CA 1
ATOM 2649 C C . GLY A 1 370 ? 47.250 1.423 43.596 1.00 43.64 370 GLY A C 1
ATOM 2650 O O . GLY A 1 370 ? 47.919 0.403 43.784 1.00 43.88 370 GLY A O 1
ATOM 2651 N N . ASN A 1 371 ? 46.829 1.817 42.396 1.00 41.85 371 ASN A N 1
ATOM 2652 C CA . ASN A 1 371 ? 47.173 1.070 41.204 1.00 41.90 371 ASN A CA 1
ATOM 2653 C C . ASN A 1 371 ? 47.718 2.001 40.125 1.00 40.80 371 ASN A C 1
ATOM 2654 O O . ASN A 1 371 ? 47.270 3.110 39.963 1.00 38.98 371 ASN A O 1
ATOM 2659 N N . ASN A 1 372 ? 48.636 1.486 39.365 1.00 40.65 372 ASN A N 1
ATOM 2660 C CA . ASN A 1 372 ? 49.255 2.225 38.333 1.00 40.54 372 ASN A CA 1
ATOM 2661 C C . ASN A 1 372 ? 48.248 2.385 37.250 1.00 39.78 372 ASN A C 1
ATOM 2662 O O . ASN A 1 372 ? 47.227 1.702 37.253 1.00 39.24 372 ASN A O 1
ATOM 2667 N N . TRP A 1 373 ? 48.535 3.288 36.338 1.00 37.75 373 TRP A N 1
ATOM 2668 C CA . TRP A 1 373 ? 47.945 3.327 34.992 1.00 36.86 373 TRP A CA 1
ATOM 2669 C C . TRP A 1 373 ? 48.930 4.101 34.138 1.00 37.88 373 TRP A C 1
ATOM 2670 O O . TRP A 1 373 ? 48.826 5.283 34.050 1.00 37.55 373 TRP A O 1
ATOM 2681 N N . HIS A 1 374 ? 49.890 3.411 33.549 1.00 39.44 374 HIS A N 1
ATOM 2682 C CA . HIS A 1 374 ? 50.877 4.018 32.689 1.00 39.67 374 HIS A CA 1
ATOM 2683 C C . HIS A 1 374 ? 51.470 3.052 31.665 1.00 40.00 374 HIS A C 1
ATOM 2684 O O . HIS A 1 374 ? 51.243 1.882 31.708 1.00 40.66 374 HIS A O 1
ATOM 2691 N N . PHE A 1 375 ? 52.260 3.606 30.766 1.00 40.22 375 PHE A N 1
ATOM 2692 C CA . PHE A 1 375 ? 52.882 2.861 29.715 1.00 41.03 375 PHE A CA 1
ATOM 2693 C C . PHE A 1 375 ? 54.411 2.867 29.881 1.00 41.06 375 PHE A C 1
ATOM 2694 O O . PHE A 1 375 ? 54.962 3.836 30.389 1.00 42.39 375 PHE A O 1
ATOM 2702 N N . GLU A 1 376 ? 55.078 1.811 29.436 1.00 40.96 376 GLU A N 1
ATOM 2703 C CA . GLU A 1 376 ? 56.546 1.727 29.376 1.00 42.63 376 GLU A CA 1
ATOM 2704 C C . GLU A 1 376 ? 57.016 1.233 28.006 1.00 42.27 376 GLU A C 1
ATOM 2705 O O . GLU A 1 376 ? 56.481 0.258 27.489 1.00 41.30 376 GLU A O 1
ATOM 2711 N N . ILE A 1 377 ? 58.010 1.892 27.427 1.00 41.48 377 ILE A N 1
ATOM 2712 C CA . ILE A 1 377 ? 58.530 1.486 26.121 1.00 41.98 377 ILE A CA 1
ATOM 2713 C C . ILE A 1 377 ? 59.950 0.982 26.291 1.00 44.05 377 ILE A C 1
ATOM 2714 O O . ILE A 1 377 ? 60.807 1.691 26.751 1.00 42.15 377 ILE A O 1
ATOM 2719 N N . ASN A 1 378 ? 60.155 -0.284 25.943 1.00 45.29 378 ASN A N 1
ATOM 2720 C CA . ASN A 1 378 ? 61.437 -0.932 26.111 1.00 45.65 378 ASN A CA 1
ATOM 2721 C C . ASN A 1 378 ? 61.931 -0.732 27.554 1.00 45.66 378 ASN A C 1
ATOM 2722 O O . ASN A 1 378 ? 63.055 -0.449 27.765 1.00 46.42 378 ASN A O 1
ATOM 2727 N N . GLY A 1 379 ? 61.057 -0.852 28.516 1.00 45.32 379 GLY A N 1
ATOM 2728 C CA . GLY A 1 379 ? 61.434 -0.749 29.907 1.00 46.20 379 GLY A CA 1
ATOM 2729 C C . GLY A 1 379 ? 61.439 0.640 30.501 1.00 47.83 379 GLY A C 1
ATOM 2730 O O . GLY A 1 379 ? 61.520 0.776 31.693 1.00 48.94 379 GLY A O 1
ATOM 2731 N N . HIS A 1 380 ? 61.288 1.671 29.683 1.00 48.45 380 HIS A N 1
ATOM 2732 C CA . HIS A 1 380 ? 61.277 3.062 30.184 1.00 49.38 380 HIS A CA 1
ATOM 2733 C C . HIS A 1 380 ? 59.862 3.616 30.271 1.00 45.93 380 HIS A C 1
ATOM 2734 O O . HIS A 1 380 ? 59.110 3.563 29.301 1.00 44.69 380 HIS A O 1
ATOM 2741 N N . GLU A 1 381 ? 59.505 4.115 31.451 1.00 44.18 381 GLU A N 1
ATOM 2742 C CA . GLU A 1 381 ? 58.345 4.996 31.616 1.00 42.64 381 GLU A CA 1
ATOM 2743 C C . GLU A 1 381 ? 58.429 6.198 30.692 1.00 42.05 381 GLU A C 1
ATOM 2744 O O . GLU A 1 381 ? 59.515 6.751 30.476 1.00 40.04 381 GLU A O 1
ATOM 2750 N N . PHE A 1 382 ? 57.283 6.642 30.162 1.00 40.12 382 PHE A N 1
ATOM 2751 C CA . PHE A 1 382 ? 57.252 7.902 29.445 1.00 40.18 382 PHE A CA 1
ATOM 2752 C C . PHE A 1 382 ? 55.926 8.621 29.688 1.00 39.70 382 PHE A C 1
ATOM 2753 O O . PHE A 1 382 ? 54.918 7.968 30.022 1.00 39.83 382 PHE A O 1
ATOM 2761 N N . TYR A 1 383 ? 55.928 9.941 29.523 1.00 38.91 383 TYR A N 1
ATOM 2762 C CA . TYR A 1 383 ? 54.695 10.719 29.631 1.00 38.11 383 TYR A CA 1
ATOM 2763 C C . TYR A 1 383 ? 53.942 10.646 28.289 1.00 37.58 383 TYR A C 1
ATOM 2764 O O . TYR A 1 383 ? 54.469 11.129 27.284 1.00 37.33 383 TYR A O 1
ATOM 2773 N N . ALA A 1 384 ? 52.749 10.060 28.276 1.00 35.73 384 ALA A N 1
ATOM 2774 C CA . ALA A 1 384 ? 51.971 9.967 27.018 1.00 35.63 384 ALA A CA 1
ATOM 2775 C C . ALA A 1 384 ? 51.290 11.293 26.736 1.00 34.27 384 ALA A C 1
ATOM 2776 O O . ALA A 1 384 ? 50.803 11.953 27.654 1.00 33.20 384 ALA A O 1
ATOM 2778 N N . LYS A 1 385 ? 51.329 11.719 25.474 1.00 32.86 385 LYS A N 1
ATOM 2779 C CA . LYS A 1 385 ? 50.783 12.996 25.101 1.00 33.43 385 LYS A CA 1
ATOM 2780 C C . LYS A 1 385 ? 50.006 12.758 23.813 1.00 33.59 385 LYS A C 1
ATOM 2781 O O . LYS A 1 385 ? 50.562 12.195 22.898 1.00 32.99 385 LYS A O 1
ATOM 2787 N N . GLY A 1 386 ? 48.736 13.114 23.777 1.00 33.35 386 GLY A N 1
ATOM 2788 C CA . GLY A 1 386 ? 47.976 13.021 22.526 1.00 34.74 386 GLY A CA 1
ATOM 2789 C C . GLY A 1 386 ? 46.494 13.228 22.742 1.00 34.95 386 GLY A C 1
ATOM 2790 O O . GLY A 1 386 ? 46.093 14.158 23.492 1.00 33.28 386 GLY A O 1
ATOM 2791 N N . ALA A 1 387 ? 45.695 12.405 22.043 1.00 33.70 387 ALA A N 1
ATOM 2792 C CA . ALA A 1 387 ? 44.224 12.601 21.942 1.00 33.94 387 ALA A CA 1
ATOM 2793 C C . ALA A 1 387 ? 43.487 11.326 21.530 1.00 32.22 387 ALA A C 1
ATOM 2794 O O . ALA A 1 387 ? 44.127 10.304 21.282 1.00 33.43 387 ALA A O 1
ATOM 2796 N N . ASN A 1 388 ? 42.151 11.398 21.469 1.00 32.05 388 ASN A N 1
ATOM 2797 C CA . ASN A 1 388 ? 41.308 10.269 21.061 1.00 32.08 388 ASN A CA 1
ATOM 2798 C C . ASN A 1 388 ? 40.958 10.382 19.571 1.00 31.58 388 ASN A C 1
ATOM 2799 O O . ASN A 1 388 ? 40.458 11.385 19.127 1.00 31.49 388 ASN A O 1
ATOM 2804 N N . LEU A 1 389 ? 41.265 9.359 18.829 1.00 31.57 389 LEU A N 1
ATOM 2805 C CA . LEU A 1 389 ? 40.973 9.292 17.395 1.00 31.21 389 LEU A CA 1
ATOM 2806 C C . LEU A 1 389 ? 39.618 8.635 17.213 1.00 31.76 389 LEU A C 1
ATOM 2807 O O . LEU A 1 389 ? 39.403 7.489 17.634 1.00 32.68 389 LEU A O 1
ATOM 2812 N N . ILE A 1 390 ? 38.705 9.348 16.572 1.00 30.88 390 ILE A N 1
ATOM 2813 C CA . ILE A 1 390 ? 37.406 8.811 16.195 1.00 30.30 390 ILE A CA 1
ATOM 2814 C C . ILE A 1 390 ? 37.418 8.592 14.669 1.00 31.38 390 ILE A C 1
ATOM 2815 O O . ILE A 1 390 ? 38.331 9.062 13.981 1.00 31.30 390 ILE A O 1
ATOM 2820 N N . PRO A 1 391 ? 36.457 7.842 14.144 1.00 32.38 391 PRO A N 1
ATOM 2821 C CA . PRO A 1 391 ? 36.495 7.630 12.678 1.00 33.51 391 PRO A CA 1
ATOM 2822 C C . PRO A 1 391 ? 36.458 8.960 11.937 1.00 33.47 391 PRO A C 1
ATOM 2823 O O . PRO A 1 391 ? 35.603 9.788 12.219 1.00 35.07 391 PRO A O 1
ATOM 2827 N N . PRO A 1 392 ? 37.366 9.163 10.985 1.00 35.80 392 PRO A N 1
ATOM 2828 C CA . PRO A 1 392 ? 37.374 10.452 10.203 1.00 36.85 392 PRO A CA 1
ATOM 2829 C C . PRO A 1 392 ? 36.169 10.653 9.255 1.00 35.50 392 PRO A C 1
ATOM 2830 O O . PRO A 1 392 ? 35.960 11.769 8.788 1.00 34.12 392 PRO A O 1
ATOM 2834 N N . ASP A 1 393 ? 35.364 9.613 9.002 1.00 34.52 393 ASP A N 1
ATOM 2835 C CA . ASP A 1 393 ? 34.295 9.703 8.031 1.00 35.64 393 ASP A CA 1
ATOM 2836 C C . ASP A 1 393 ? 33.194 8.754 8.464 1.00 36.50 393 ASP A C 1
ATOM 2837 O O . ASP A 1 393 ? 33.442 7.772 9.168 1.00 37.91 393 ASP A O 1
ATOM 2842 N N . ALA A 1 394 ? 31.960 9.057 8.076 1.00 35.67 394 ALA A N 1
ATOM 2843 C CA . ALA A 1 394 ? 30.885 8.116 8.335 1.00 35.53 394 ALA A CA 1
ATOM 2844 C C . ALA A 1 394 ? 30.936 6.931 7.346 1.00 36.24 394 ALA A C 1
ATOM 2845 O O . ALA A 1 394 ? 30.282 5.899 7.575 1.00 37.05 394 ALA A O 1
ATOM 2847 N N . PHE A 1 395 ? 31.685 7.087 6.256 1.00 34.27 395 PHE A N 1
ATOM 2848 C CA . PHE A 1 395 ? 31.829 6.061 5.242 1.00 33.67 395 PHE A CA 1
ATOM 2849 C C . PHE A 1 395 ? 33.302 5.677 5.057 1.00 34.35 395 PHE A C 1
ATOM 2850 O O . PHE A 1 395 ? 34.068 6.319 4.344 1.00 36.53 395 PHE A O 1
ATOM 2858 N N . TRP A 1 396 ? 33.688 4.609 5.712 1.00 34.29 396 TRP A N 1
ATOM 2859 C CA . TRP A 1 396 ? 35.090 4.195 5.775 1.00 34.44 396 TRP A CA 1
ATOM 2860 C C . TRP A 1 396 ? 35.708 3.986 4.390 1.00 34.76 396 TRP A C 1
ATOM 2861 O O . TRP A 1 396 ? 36.838 4.385 4.171 1.00 33.85 396 TRP A O 1
ATOM 2872 N N . PRO A 1 397 ? 34.942 3.435 3.440 1.00 35.66 397 PRO A N 1
ATOM 2873 C CA . PRO A 1 397 ? 35.566 3.285 2.133 1.00 36.48 397 PRO A CA 1
ATOM 2874 C C . PRO A 1 397 ? 36.176 4.543 1.505 1.00 37.18 397 PRO A C 1
ATOM 2875 O O . PRO A 1 397 ? 37.127 4.425 0.736 1.00 39.72 397 PRO A O 1
ATOM 2879 N N . ARG A 1 398 ? 35.661 5.739 1.798 1.00 35.94 398 ARG A N 1
ATOM 2880 C CA . ARG A 1 398 ? 36.211 6.918 1.120 1.00 36.39 398 ARG A CA 1
ATOM 2881 C C . ARG A 1 398 ? 37.369 7.535 1.887 1.00 35.27 398 ARG A C 1
ATOM 2882 O O . ARG A 1 398 ? 37.932 8.550 1.473 1.00 34.08 398 ARG A O 1
ATOM 2890 N N . VAL A 1 399 ? 37.738 6.933 3.025 1.00 35.09 399 VAL A N 1
ATOM 2891 C CA . VAL A 1 399 ? 38.881 7.402 3.738 1.00 34.51 399 VAL A CA 1
ATOM 2892 C C . VAL A 1 399 ? 40.170 7.042 3.031 1.00 34.76 399 VAL A C 1
ATOM 2893 O O . VAL A 1 399 ? 40.499 5.867 2.904 1.00 36.45 399 VAL A O 1
ATOM 2897 N N . THR A 1 400 ? 40.925 8.065 2.612 1.00 35.20 400 THR A N 1
ATOM 2898 C CA . THR A 1 400 ? 42.101 7.891 1.827 1.00 35.39 400 THR A CA 1
ATOM 2899 C C . THR A 1 400 ? 43.399 7.994 2.603 1.00 36.96 400 THR A C 1
ATOM 2900 O O . THR A 1 400 ? 43.475 8.491 3.773 1.00 36.78 400 THR A O 1
ATOM 2904 N N . SER A 1 401 ? 44.415 7.457 1.946 1.00 36.61 401 SER A N 1
ATOM 2905 C CA . SER A 1 401 ? 45.805 7.566 2.381 1.00 38.43 401 SER A CA 1
ATOM 2906 C C . SER A 1 401 ? 46.264 9.032 2.538 1.00 37.99 401 SER A C 1
ATOM 2907 O O . SER A 1 401 ? 46.850 9.416 3.564 1.00 37.61 401 SER A O 1
ATOM 2910 N N . ASP A 1 402 ? 45.962 9.859 1.546 1.00 38.84 402 ASP A N 1
ATOM 2911 C CA . ASP A 1 402 ? 46.225 11.294 1.645 1.00 38.81 402 ASP A CA 1
ATOM 2912 C C . ASP A 1 402 ? 45.548 11.930 2.845 1.00 37.37 402 ASP A C 1
ATOM 2913 O O . ASP A 1 402 ? 46.169 12.701 3.559 1.00 35.51 402 ASP A O 1
ATOM 2918 N N . ARG A 1 403 ? 44.262 11.626 3.040 1.00 37.03 403 ARG A N 1
ATOM 2919 C CA . ARG A 1 403 ? 43.513 12.184 4.140 1.00 36.63 403 ARG A CA 1
ATOM 2920 C C . ARG A 1 403 ? 44.142 11.770 5.479 1.00 36.02 403 ARG A C 1
ATOM 2921 O O . ARG A 1 403 ? 44.224 12.575 6.391 1.00 38.83 403 ARG A O 1
ATOM 2929 N N . MET A 1 404 ? 44.566 10.510 5.603 1.00 36.02 404 MET A N 1
ATOM 2930 C CA . MET A 1 404 ? 45.095 10.018 6.876 1.00 36.45 404 MET A CA 1
ATOM 2931 C C . MET A 1 404 ? 46.555 10.458 7.063 1.00 36.58 404 MET A C 1
ATOM 2932 O O . MET A 1 404 ? 46.979 10.744 8.173 1.00 34.45 404 MET A O 1
ATOM 2937 N N . ASN A 1 405 ? 47.307 10.576 5.971 1.00 35.03 405 ASN A N 1
ATOM 2938 C CA . ASN A 1 405 ? 48.629 11.179 6.074 1.00 36.53 405 ASN A CA 1
ATOM 2939 C C . ASN A 1 405 ? 48.601 12.641 6.578 1.00 36.05 405 ASN A C 1
ATOM 2940 O O . ASN A 1 405 ? 49.369 12.986 7.500 1.00 35.45 405 ASN A O 1
ATOM 2945 N N . ARG A 1 406 ? 47.675 13.464 6.054 1.00 34.41 406 ARG A N 1
ATOM 2946 C CA . ARG A 1 406 ? 47.520 14.843 6.554 1.00 33.06 406 ARG A CA 1
ATOM 2947 C C . ARG A 1 406 ? 47.160 14.865 8.037 1.00 33.04 406 ARG A C 1
ATOM 2948 O O . ARG A 1 406 ? 47.614 15.714 8.799 1.00 31.74 406 ARG A O 1
ATOM 2956 N N . LEU A 1 407 ? 46.264 13.959 8.423 1.00 33.74 407 LEU A N 1
ATOM 2957 C CA . LEU A 1 407 ? 45.892 13.845 9.837 1.00 33.28 407 LEU A CA 1
ATOM 2958 C C . LEU A 1 407 ? 47.104 13.448 10.689 1.00 34.82 407 LEU A C 1
ATOM 2959 O O . LEU A 1 407 ? 47.269 13.946 11.838 1.00 35.75 407 LEU A O 1
ATOM 2964 N N . PHE A 1 408 ? 47.913 12.512 10.209 1.00 33.84 408 PHE A N 1
ATOM 2965 C CA . PHE A 1 408 ? 49.105 12.160 11.003 1.00 35.53 408 PHE A CA 1
ATOM 2966 C C . PHE A 1 408 ? 50.142 13.281 11.052 1.00 35.62 408 PHE A C 1
ATOM 2967 O O . PHE A 1 408 ? 50.755 13.479 12.094 1.00 34.55 408 PHE A O 1
ATOM 2975 N N . ASP A 1 409 ? 50.286 14.044 9.968 1.00 33.95 409 ASP A N 1
ATOM 2976 C CA . ASP A 1 409 ? 51.134 15.235 10.029 1.00 34.95 409 ASP A CA 1
ATOM 2977 C C . ASP A 1 409 ? 50.697 16.139 11.190 1.00 34.10 409 ASP A C 1
ATOM 2978 O O . ASP A 1 409 ? 51.525 16.659 11.879 1.00 35.45 409 ASP A O 1
ATOM 2983 N N . SER A 1 410 ? 49.385 16.371 11.327 1.00 34.95 410 SER A N 1
ATOM 2984 C CA . SER A 1 410 ? 48.843 17.278 12.357 1.00 34.89 410 SER A CA 1
ATOM 2985 C C . SER A 1 410 ? 49.051 16.717 13.766 1.00 34.87 410 SER A C 1
ATOM 2986 O O . SER A 1 410 ? 49.211 17.469 14.739 1.00 35.95 410 SER A O 1
ATOM 2989 N N . VAL A 1 411 ? 49.023 15.382 13.873 1.00 35.96 411 VAL A N 1
ATOM 2990 C CA . VAL A 1 411 ? 49.284 14.671 15.147 1.00 34.98 411 VAL A CA 1
ATOM 2991 C C . VAL A 1 411 ? 50.754 14.886 15.608 1.00 36.08 411 VAL A C 1
ATOM 2992 O O . VAL A 1 411 ? 51.030 15.224 16.768 1.00 36.93 411 VAL A O 1
ATOM 2996 N N . GLU A 1 412 ? 51.691 14.643 14.703 1.00 36.82 412 GLU A N 1
ATOM 2997 C CA . GLU A 1 412 ? 53.130 14.841 15.000 1.00 37.79 412 GLU A CA 1
ATOM 2998 C C . GLU A 1 412 ? 53.424 16.291 15.384 1.00 37.48 412 GLU A C 1
ATOM 2999 O O . GLU A 1 412 ? 54.092 16.576 16.426 1.00 38.11 412 GLU A O 1
ATOM 3005 N N . SER A 1 413 ? 52.843 17.209 14.601 1.00 37.11 413 SER A N 1
ATOM 3006 C CA . SER A 1 413 ? 53.086 18.625 14.802 1.00 36.05 413 SER A CA 1
ATOM 3007 C C . SER A 1 413 ? 52.615 19.145 16.154 1.00 36.59 413 SER A C 1
ATOM 3008 O O . SER A 1 413 ? 53.123 20.167 16.631 1.00 36.13 413 SER A O 1
ATOM 3011 N N . GLN A 1 414 ? 51.685 18.455 16.758 1.00 35.03 414 GLN A N 1
ATOM 3012 C CA . GLN A 1 414 ? 51.132 18.827 18.043 1.00 35.81 414 GLN A CA 1
ATOM 3013 C C . GLN A 1 414 ? 51.937 18.220 19.165 1.00 35.49 414 GLN A C 1
ATOM 3014 O O . GLN A 1 414 ? 51.594 18.361 20.305 1.00 37.49 414 GLN A O 1
ATOM 3020 N N . ASN A 1 415 ? 53.033 17.589 18.811 1.00 37.12 415 ASN A N 1
ATOM 3021 C CA . ASN A 1 415 ? 53.941 16.866 19.689 1.00 38.46 415 ASN A CA 1
ATOM 3022 C C . ASN A 1 415 ? 53.336 15.614 20.344 1.00 37.97 415 ASN A C 1
ATOM 3023 O O . ASN A 1 415 ? 53.695 15.311 21.453 1.00 38.07 415 ASN A O 1
ATOM 3028 N N . PHE A 1 416 ? 52.451 14.901 19.640 1.00 34.38 416 PHE A N 1
ATOM 3029 C CA . PHE A 1 416 ? 51.857 13.679 20.143 1.00 34.95 416 PHE A CA 1
ATOM 3030 C C . PHE A 1 416 ? 52.881 12.535 20.191 1.00 35.71 416 PHE A C 1
ATOM 3031 O O . PHE A 1 416 ? 53.813 12.533 19.464 1.00 36.02 416 PHE A O 1
ATOM 3039 N N . ASN A 1 417 ? 52.714 11.579 21.081 1.00 34.23 417 ASN A N 1
ATOM 3040 C CA . ASN A 1 417 ? 53.341 10.279 20.937 1.00 33.93 417 ASN A CA 1
ATOM 3041 C C . ASN A 1 417 ? 52.343 9.147 21.024 1.00 33.80 417 ASN A C 1
ATOM 3042 O O . ASN A 1 417 ? 52.727 7.987 20.869 1.00 34.31 417 ASN A O 1
ATOM 3047 N N . MET A 1 418 ? 51.050 9.476 21.173 1.00 32.56 418 MET A N 1
ATOM 3048 C CA . MET A 1 418 ? 50.006 8.463 21.316 1.00 33.26 418 MET A CA 1
ATOM 3049 C C . MET A 1 418 ? 48.655 8.982 20.830 1.00 31.90 418 MET A C 1
ATOM 3050 O O . MET A 1 418 ? 48.349 10.176 20.990 1.00 31.95 418 MET A O 1
ATOM 3055 N N . LEU A 1 419 ? 47.899 8.081 20.187 1.00 32.72 419 LEU A N 1
ATOM 3056 C CA . LEU A 1 419 ? 46.473 8.198 19.996 1.00 32.56 419 LEU A CA 1
ATOM 3057 C C . LEU A 1 419 ? 45.768 7.039 20.672 1.00 34.25 419 LEU A C 1
ATOM 3058 O O . LEU A 1 419 ? 46.216 5.871 20.601 1.00 36.42 419 LEU A O 1
ATOM 3063 N N . ARG A 1 420 ? 44.626 7.327 21.292 1.00 33.62 420 ARG A N 1
ATOM 3064 C CA . ARG A 1 420 ? 43.714 6.291 21.678 1.00 34.36 420 ARG A CA 1
ATOM 3065 C C . ARG A 1 420 ? 42.717 6.068 20.576 1.00 34.14 420 ARG A C 1
ATOM 3066 O O . ARG A 1 420 ? 41.947 6.975 20.273 1.00 34.37 420 ARG A O 1
ATOM 3074 N N . VAL A 1 421 ? 42.729 4.873 19.998 1.00 34.20 421 VAL A N 1
ATOM 3075 C CA . VAL A 1 421 ? 41.804 4.497 18.951 1.00 35.14 421 VAL A CA 1
ATOM 3076 C C . VAL A 1 421 ? 40.503 4.040 19.629 1.00 34.79 421 VAL A C 1
ATOM 3077 O O . VAL A 1 421 ? 40.336 2.886 20.009 1.00 35.39 421 VAL A O 1
ATOM 3081 N N . TRP A 1 422 ? 39.593 5.000 19.744 1.00 35.20 422 TRP A N 1
ATOM 3082 C CA . TRP A 1 422 ? 38.375 4.926 20.506 1.00 35.20 422 TRP A CA 1
ATOM 3083 C C . TRP A 1 422 ? 37.403 3.860 20.009 1.00 35.43 422 TRP A C 1
ATOM 3084 O O . TRP A 1 422 ? 37.220 3.704 18.812 1.00 34.10 422 TRP A O 1
ATOM 3095 N N . SER A 1 423 ? 36.770 3.137 20.930 1.00 35.40 423 SER A N 1
ATOM 3096 C CA . SER A 1 423 ? 35.677 2.204 20.557 1.00 35.29 423 SER A CA 1
ATOM 3097 C C . SER A 1 423 ? 34.338 2.879 20.853 1.00 34.29 423 SER A C 1
ATOM 3098 O O . SER A 1 423 ? 34.195 3.475 21.919 1.00 34.85 423 SER A O 1
ATOM 3101 N N . SER A 1 424 ? 33.343 2.794 19.961 1.00 34.35 424 SER A N 1
ATOM 3102 C CA . SER A 1 424 ? 33.354 2.030 18.732 1.00 33.82 424 SER A CA 1
ATOM 3103 C C . SER A 1 424 ? 32.915 2.849 17.556 1.00 34.38 424 SER A C 1
ATOM 3104 O O . SER A 1 424 ? 31.761 3.308 17.479 1.00 33.14 424 SER A O 1
ATOM 3107 N N . GLY A 1 425 ? 33.968 3.208 16.836 1.00 37.81 425 GLY A N 1
ATOM 3108 C CA . GLY A 1 425 ? 34.143 3.066 15.394 1.00 38.68 425 GLY A CA 1
ATOM 3109 C C . GLY A 1 425 ? 34.589 1.636 15.106 1.00 35.96 425 GLY A C 1
ATOM 3110 O O . GLY A 1 425 ? 33.771 0.694 15.180 1.00 34.21 425 GLY A O 1
ATOM 3111 N N . THR A 1 426 ? 35.856 1.455 14.771 1.00 35.85 426 THR A N 1
ATOM 3112 C CA . THR A 1 426 ? 36.253 0.178 14.223 1.00 36.81 426 THR A CA 1
ATOM 3113 C C . THR A 1 426 ? 37.693 -0.243 14.424 1.00 37.95 426 THR A C 1
ATOM 3114 O O . THR A 1 426 ? 38.513 0.583 14.820 1.00 38.87 426 THR A O 1
ATOM 3118 N N . TYR A 1 427 ? 38.003 -1.510 14.075 1.00 36.93 427 TYR A N 1
ATOM 3119 C CA . TYR A 1 427 ? 39.393 -1.983 13.971 1.00 37.02 427 TYR A CA 1
ATOM 3120 C C . TYR A 1 427 ? 40.010 -1.384 12.727 1.00 37.91 427 TYR A C 1
ATOM 3121 O O . TYR A 1 427 ? 39.507 -1.585 11.633 1.00 38.26 427 TYR A O 1
ATOM 3130 N N . LEU A 1 428 ? 41.112 -0.645 12.895 1.00 39.12 428 LEU A N 1
ATOM 3131 C CA . LEU A 1 428 ? 41.708 0.049 11.773 1.00 38.49 428 LEU A CA 1
ATOM 3132 C C . LEU A 1 428 ? 42.316 -0.913 10.786 1.00 41.63 428 LEU A C 1
ATOM 3133 O O . LEU A 1 428 ? 42.909 -1.951 11.149 1.00 40.93 428 LEU A O 1
ATOM 3138 N N . PRO A 1 429 ? 42.196 -0.579 9.510 1.00 41.59 429 PRO A N 1
ATOM 3139 C CA . PRO A 1 429 ? 42.866 -1.393 8.499 1.00 41.71 429 PRO A CA 1
ATOM 3140 C C . PRO A 1 429 ? 44.386 -1.340 8.632 1.00 41.86 429 PRO A C 1
ATOM 3141 O O . PRO A 1 429 ? 44.919 -0.364 9.164 1.00 41.63 429 PRO A O 1
ATOM 3145 N N . ASP A 1 430 ? 45.070 -2.391 8.165 1.00 41.83 430 ASP A N 1
ATOM 3146 C CA . ASP A 1 430 ? 46.519 -2.485 8.201 1.00 41.73 430 ASP A CA 1
ATOM 3147 C C . ASP A 1 430 ? 47.218 -1.189 7.728 1.00 40.31 430 ASP A C 1
ATOM 3148 O O . ASP A 1 430 ? 48.193 -0.755 8.342 1.00 41.05 430 ASP A O 1
ATOM 3153 N N . TRP A 1 431 ? 46.742 -0.599 6.637 1.00 39.59 431 TRP A N 1
ATOM 3154 C CA . TRP A 1 431 ? 47.418 0.550 6.079 1.00 40.33 431 TRP A CA 1
ATOM 3155 C C . TRP A 1 431 ? 47.492 1.769 7.014 1.00 39.59 431 TRP A C 1
ATOM 3156 O O . TRP A 1 431 ? 48.424 2.551 6.901 1.00 38.73 431 TRP A O 1
ATOM 3167 N N . ILE A 1 432 ? 46.566 1.889 7.964 1.00 39.33 432 ILE A N 1
ATOM 3168 C CA . ILE A 1 432 ? 46.573 3.006 8.902 1.00 39.85 432 ILE A CA 1
ATOM 3169 C C . ILE A 1 432 ? 47.575 2.747 10.045 1.00 38.98 432 ILE A C 1
ATOM 3170 O O . ILE A 1 432 ? 48.289 3.658 10.440 1.00 38.51 432 ILE A O 1
ATOM 3175 N N . TYR A 1 433 ? 47.594 1.531 10.587 1.00 38.08 433 TYR A N 1
ATOM 3176 C CA . TYR A 1 433 ? 48.629 1.124 11.544 1.00 38.03 433 TYR A CA 1
ATOM 3177 C C . TYR A 1 433 ? 50.010 1.251 10.894 1.00 38.80 433 TYR A C 1
ATOM 3178 O O . TYR A 1 433 ? 50.962 1.590 11.557 1.00 38.57 433 TYR A O 1
ATOM 3187 N N . ASP A 1 434 ? 50.121 0.997 9.592 1.00 38.01 434 ASP A N 1
ATOM 3188 C CA . ASP A 1 434 ? 51.394 1.199 8.902 1.00 38.52 434 ASP A CA 1
ATOM 3189 C C . ASP A 1 434 ? 51.924 2.610 9.031 1.00 36.53 434 ASP A C 1
ATOM 3190 O O . ASP A 1 434 ? 53.134 2.813 9.211 1.00 38.16 434 ASP A O 1
ATOM 3195 N N . ILE A 1 435 ? 51.039 3.579 8.910 1.00 33.82 435 ILE A N 1
ATOM 3196 C CA . ILE A 1 435 ? 51.403 4.964 8.997 1.00 33.21 435 ILE A CA 1
ATOM 3197 C C . ILE A 1 435 ? 51.895 5.225 10.431 1.00 33.62 435 ILE A C 1
ATOM 3198 O O . ILE A 1 435 ? 52.942 5.821 10.678 1.00 33.84 435 ILE A O 1
ATOM 3203 N N . ALA A 1 436 ? 51.143 4.739 11.373 1.00 33.61 436 ALA A N 1
ATOM 3204 C CA . ALA A 1 436 ? 51.542 4.906 12.793 1.00 33.79 436 ALA A CA 1
ATOM 3205 C C . ALA A 1 436 ? 52.914 4.285 13.039 1.00 35.48 436 ALA A C 1
ATOM 3206 O O . ALA A 1 436 ? 53.836 4.952 13.496 1.00 35.95 436 ALA A O 1
ATOM 3208 N N . ASP A 1 437 ? 53.076 3.020 12.657 1.00 36.18 437 ASP A N 1
ATOM 3209 C CA . ASP A 1 437 ? 54.360 2.311 12.752 1.00 37.83 437 ASP A CA 1
ATOM 3210 C C . ASP A 1 437 ? 55.576 3.140 12.346 1.00 39.07 437 ASP A C 1
ATOM 3211 O O . ASP A 1 437 ? 56.544 3.283 13.099 1.00 39.18 437 ASP A O 1
ATOM 3216 N N . GLU A 1 438 ? 55.540 3.667 11.126 1.00 39.08 438 GLU A N 1
ATOM 3217 C CA . GLU A 1 438 ? 56.694 4.351 10.572 1.00 39.78 438 GLU A CA 1
ATOM 3218 C C . GLU A 1 438 ? 56.947 5.748 11.106 1.00 39.70 438 GLU A C 1
ATOM 3219 O O . GLU A 1 438 ? 58.088 6.211 11.076 1.00 39.85 438 GLU A O 1
ATOM 3225 N N . ARG A 1 439 ? 55.901 6.421 11.584 1.00 39.98 439 ARG A N 1
ATOM 3226 C CA . ARG A 1 439 ? 56.013 7.737 12.203 1.00 39.12 439 ARG A CA 1
ATOM 3227 C C . ARG A 1 439 ? 56.272 7.669 13.710 1.00 39.59 439 ARG A C 1
ATOM 3228 O O . ARG A 1 439 ? 56.656 8.668 14.317 1.00 40.06 439 ARG A O 1
ATOM 3236 N N . GLY A 1 440 ? 55.993 6.537 14.329 1.00 38.58 440 GLY A N 1
ATOM 3237 C CA . GLY A 1 440 ? 56.214 6.415 15.779 1.00 39.46 440 GLY A CA 1
ATOM 3238 C C . GLY A 1 440 ? 55.115 6.910 16.707 1.00 39.10 440 GLY A C 1
ATOM 3239 O O . GLY A 1 440 ? 55.395 7.401 17.810 1.00 39.29 440 GLY A O 1
ATOM 3240 N N . VAL A 1 441 ? 53.860 6.780 16.274 1.00 37.81 441 VAL A N 1
ATOM 3241 C CA . VAL A 1 441 ? 52.734 7.154 17.103 1.00 36.73 441 VAL A CA 1
ATOM 3242 C C . VAL A 1 441 ? 52.182 5.882 17.743 1.00 35.52 441 VAL A C 1
ATOM 3243 O O . VAL A 1 441 ? 51.719 4.964 17.056 1.00 34.69 441 VAL A O 1
ATOM 3247 N N . LEU A 1 442 ? 52.216 5.795 19.082 1.00 34.48 442 LEU A N 1
ATOM 3248 C CA . LEU A 1 442 ? 51.631 4.633 19.754 1.00 33.69 442 LEU A CA 1
ATOM 3249 C C . LEU A 1 442 ? 50.134 4.640 19.601 1.00 33.89 442 LEU A C 1
ATOM 3250 O O . LEU A 1 442 ? 49.519 5.716 19.750 1.00 34.76 442 LEU A O 1
ATOM 3255 N N . LEU A 1 443 ? 49.538 3.482 19.282 1.00 33.26 443 LEU A N 1
ATOM 3256 C CA . LEU A 1 443 ? 48.112 3.327 19.154 1.00 33.38 443 LEU A CA 1
ATOM 3257 C C . LEU A 1 443 ? 47.516 2.453 20.260 1.00 33.89 443 LEU A C 1
ATOM 3258 O O . LEU A 1 443 ? 47.578 1.225 20.199 1.00 34.37 443 LEU A O 1
ATOM 3263 N N . TRP A 1 444 ? 46.910 3.078 21.240 1.00 33.19 444 TRP A N 1
ATOM 3264 C CA . TRP A 1 444 ? 46.178 2.361 22.228 1.00 34.71 444 TRP A CA 1
ATOM 3265 C C . TRP A 1 444 ? 44.887 1.922 21.572 1.00 35.15 444 TRP A C 1
ATOM 3266 O O . TRP A 1 444 ? 44.074 2.737 21.325 1.00 36.54 444 TRP A O 1
ATOM 3277 N N . SER A 1 445 ? 44.669 0.630 21.418 1.00 33.91 445 SER A N 1
ATOM 3278 C CA . SER A 1 445 ? 43.584 0.102 20.662 1.00 35.15 445 SER A CA 1
ATOM 3279 C C . SER A 1 445 ? 42.519 -0.586 21.480 1.00 37.15 445 SER A C 1
ATOM 3280 O O . SER A 1 445 ? 42.767 -0.971 22.613 1.00 35.49 445 SER A O 1
ATOM 3283 N N . GLU A 1 446 ? 41.329 -0.687 20.899 1.00 36.86 446 GLU A N 1
ATOM 3284 C CA . GLU A 1 446 ? 40.168 -1.162 21.656 1.00 37.18 446 GLU A CA 1
ATOM 3285 C C . GLU A 1 446 ? 39.307 -2.098 20.827 1.00 36.91 446 GLU A C 1
ATOM 3286 O O . GLU A 1 446 ? 39.302 -2.036 19.598 1.00 36.77 446 GLU A O 1
ATOM 3292 N N . PHE A 1 447 ? 38.592 -2.983 21.514 1.00 38.04 447 PHE A N 1
ATOM 3293 C CA . PHE A 1 447 ? 37.596 -3.835 20.881 1.00 37.70 447 PHE A CA 1
ATOM 3294 C C . PHE A 1 447 ? 36.267 -3.077 20.719 1.00 37.56 447 PHE A C 1
ATOM 3295 O O . PHE A 1 447 ? 35.944 -2.210 21.535 1.00 35.14 447 PHE A O 1
ATOM 3303 N N . GLN A 1 448 ? 35.460 -3.417 19.696 1.00 36.24 448 GLN A N 1
ATOM 3304 C CA . GLN A 1 448 ? 34.312 -2.560 19.348 1.00 35.02 448 GLN A CA 1
ATOM 3305 C C . GLN A 1 448 ? 33.099 -2.704 20.270 1.00 36.09 448 GLN A C 1
ATOM 3306 O O . GLN A 1 448 ? 32.063 -3.214 19.898 1.00 36.53 448 GLN A O 1
ATOM 3312 N N . PHE A 1 449 ? 33.245 -2.262 21.509 1.00 36.29 449 PHE A N 1
ATOM 3313 C CA . PHE A 1 449 ? 32.163 -2.301 22.455 1.00 37.63 449 PHE A CA 1
ATOM 3314 C C . PHE A 1 449 ? 32.162 -0.982 23.258 1.00 37.90 449 PHE A C 1
ATOM 3315 O O . PHE A 1 449 ? 33.202 -0.575 23.773 1.00 36.27 449 PHE A O 1
ATOM 3323 N N . SER A 1 450 ? 31.001 -0.322 23.365 1.00 37.85 450 SER A N 1
ATOM 3324 C CA . SER A 1 450 ? 31.013 1.084 23.757 1.00 38.10 450 SER A CA 1
ATOM 3325 C C . SER A 1 450 ? 29.708 1.684 24.334 1.00 38.80 450 SER A C 1
ATOM 3326 O O . SER A 1 450 ? 28.681 1.726 23.666 1.00 38.52 450 SER A O 1
ATOM 3329 N N . ASP A 1 451 ? 29.774 2.106 25.598 1.00 39.72 451 ASP A N 1
ATOM 3330 C CA . ASP A 1 451 ? 28.756 2.914 26.222 1.00 41.58 451 ASP A CA 1
ATOM 3331 C C . ASP A 1 451 ? 27.371 2.241 26.259 1.00 41.92 451 ASP A C 1
ATOM 3332 O O . ASP A 1 451 ? 26.333 2.891 26.158 1.00 40.14 451 ASP A O 1
ATOM 3337 N N . THR A 1 452 ? 27.384 0.931 26.394 1.00 40.51 452 THR A N 1
ATOM 3338 C CA . THR A 1 452 ? 26.187 0.165 26.671 1.00 40.65 452 THR A CA 1
ATOM 3339 C C . THR A 1 452 ? 26.662 -1.207 27.104 1.00 40.71 452 THR A C 1
ATOM 3340 O O . THR A 1 452 ? 27.866 -1.507 27.038 1.00 39.63 452 THR A O 1
ATOM 3344 N N . LEU A 1 453 ? 25.718 -2.022 27.579 1.00 41.90 453 LEU A N 1
ATOM 3345 C CA . LEU A 1 453 ? 26.009 -3.402 27.957 1.00 42.62 453 LEU A CA 1
ATOM 3346 C C . LEU A 1 453 ? 25.548 -4.294 26.834 1.00 42.75 453 LEU A C 1
ATOM 3347 O O . LEU A 1 453 ? 24.688 -3.901 26.071 1.00 42.60 453 LEU A O 1
ATOM 3352 N N . TYR A 1 454 ? 26.139 -5.489 26.742 1.00 41.93 454 TYR A N 1
ATOM 3353 C CA . TYR A 1 454 ? 26.009 -6.320 25.562 1.00 42.95 454 TYR A CA 1
ATOM 3354 C C . TYR A 1 454 ? 25.491 -7.731 25.887 1.00 43.48 454 TYR A C 1
ATOM 3355 O O . TYR A 1 454 ? 25.559 -8.181 27.058 1.00 41.04 454 TYR A O 1
ATOM 3364 N N . PRO A 1 455 ? 24.978 -8.420 24.855 1.00 44.00 455 PRO A N 1
ATOM 3365 C CA . PRO A 1 455 ? 24.574 -9.835 25.015 1.00 46.07 455 PRO A CA 1
ATOM 3366 C C . PRO A 1 455 ? 25.755 -10.737 25.339 1.00 46.35 455 PRO A C 1
ATOM 3367 O O . PRO A 1 455 ? 26.909 -10.390 25.073 1.00 44.03 455 PRO A O 1
ATOM 3371 N N . ASP A 1 456 ? 25.452 -11.886 25.929 1.00 48.23 456 ASP A N 1
ATOM 3372 C CA . ASP A 1 456 ? 26.466 -12.906 26.203 1.00 48.50 456 ASP A CA 1
ATOM 3373 C C . ASP A 1 456 ? 25.901 -14.326 25.999 1.00 50.71 456 ASP A C 1
ATOM 3374 O O . ASP A 1 456 ? 26.346 -15.270 26.653 1.00 48.06 456 ASP A O 1
ATOM 3379 N N . SER A 1 457 ? 24.974 -14.460 25.047 1.00 49.49 457 SER A N 1
ATOM 3380 C CA . SER A 1 457 ? 24.484 -15.766 24.630 1.00 51.39 457 SER A CA 1
ATOM 3381 C C . SER A 1 457 ? 25.625 -16.471 23.895 1.00 52.12 457 SER A C 1
ATOM 3382 O O . SER A 1 457 ? 26.641 -15.854 23.581 1.00 50.37 457 SER A O 1
ATOM 3385 N N . ASP A 1 458 ? 25.461 -17.766 23.637 1.00 53.56 458 ASP A N 1
ATOM 3386 C CA . ASP A 1 458 ? 26.505 -18.584 23.008 1.00 52.56 458 ASP A CA 1
ATOM 3387 C C . ASP A 1 458 ? 26.773 -18.165 21.559 1.00 49.49 458 ASP A C 1
ATOM 3388 O O . ASP A 1 458 ? 27.907 -18.142 21.129 1.00 48.33 458 ASP A O 1
ATOM 3393 N N . ASP A 1 459 ? 25.735 -17.847 20.805 1.00 48.88 459 ASP A N 1
ATOM 3394 C CA . ASP A 1 459 ? 25.935 -17.468 19.401 1.00 52.57 459 ASP A CA 1
ATOM 3395 C C . ASP A 1 459 ? 26.620 -16.092 19.276 1.00 50.27 459 ASP A C 1
ATOM 3396 O O . ASP A 1 459 ? 27.506 -15.928 18.443 1.00 48.35 459 ASP A O 1
ATOM 3401 N N . PHE A 1 460 ? 26.191 -15.136 20.104 1.00 50.17 460 PHE A N 1
ATOM 3402 C CA . PHE A 1 460 ? 26.786 -13.773 20.108 1.00 48.88 460 PHE A CA 1
ATOM 3403 C C . PHE A 1 460 ? 28.266 -13.851 20.458 1.00 48.17 460 PHE A C 1
ATOM 3404 O O . PHE A 1 460 ? 29.122 -13.347 19.724 1.00 49.45 460 PHE A O 1
ATOM 3412 N N . LYS A 1 461 ? 28.569 -14.535 21.551 1.00 48.87 461 LYS A N 1
ATOM 3413 C CA . LYS A 1 461 ? 29.967 -14.788 21.917 1.00 50.43 461 LYS A CA 1
ATOM 3414 C C . LYS A 1 461 ? 30.762 -15.459 20.802 1.00 47.12 461 LYS A C 1
ATOM 3415 O O . LYS A 1 461 ? 31.890 -15.038 20.495 1.00 46.25 461 LYS A O 1
ATOM 3421 N N . ALA A 1 462 ? 30.208 -16.506 20.212 1.00 44.46 462 ALA A N 1
ATOM 3422 C CA . ALA A 1 462 ? 30.938 -17.196 19.140 1.00 45.00 462 ALA A CA 1
ATOM 3423 C C . ALA A 1 462 ? 31.306 -16.188 18.027 1.00 41.72 462 ALA A C 1
ATOM 3424 O O . ALA A 1 462 ? 32.416 -16.199 17.529 1.00 40.41 462 ALA A O 1
ATOM 3426 N N . ASN A 1 463 ? 30.368 -15.298 17.697 1.00 41.02 463 ASN A N 1
ATOM 3427 C CA . ASN A 1 463 ? 30.587 -14.270 16.676 1.00 41.59 463 ASN A CA 1
ATOM 3428 C C . ASN A 1 463 ? 31.694 -13.304 17.125 1.00 39.29 463 ASN A C 1
ATOM 3429 O O . ASN A 1 463 ? 32.630 -13.057 16.398 1.00 39.12 463 ASN A O 1
ATOM 3434 N N . VAL A 1 464 ? 31.599 -12.831 18.360 1.00 39.42 464 VAL A N 1
ATOM 3435 C CA . VAL A 1 464 ? 32.633 -11.953 18.933 1.00 39.25 464 VAL A CA 1
ATOM 3436 C C . VAL A 1 464 ? 34.007 -12.617 18.871 1.00 39.04 464 VAL A C 1
ATOM 3437 O O . VAL A 1 464 ? 35.009 -11.995 18.503 1.00 37.75 464 VAL A O 1
ATOM 3441 N N . VAL A 1 465 ? 34.070 -13.904 19.242 1.00 40.30 465 VAL A N 1
ATOM 3442 C CA . VAL A 1 465 ? 35.341 -14.634 19.244 1.00 39.89 465 VAL A CA 1
ATOM 3443 C C . VAL A 1 465 ? 35.923 -14.709 17.833 1.00 39.73 465 VAL A C 1
ATOM 3444 O O . VAL A 1 465 ? 37.126 -14.567 17.653 1.00 40.44 465 VAL A O 1
ATOM 3448 N N . GLY A 1 466 ? 35.078 -14.883 16.823 1.00 40.49 466 GLY A N 1
ATOM 3449 C CA . GLY A 1 466 ? 35.568 -14.813 15.437 1.00 41.79 466 GLY A CA 1
ATOM 3450 C C . GLY A 1 466 ? 36.243 -13.454 15.222 1.00 41.63 466 GLY A C 1
ATOM 3451 O O . GLY A 1 466 ? 37.342 -13.366 14.678 1.00 40.88 466 GLY A O 1
ATOM 3452 N N . GLU A 1 467 ? 35.581 -12.427 15.731 1.00 40.40 467 GLU A N 1
ATOM 3453 C CA . GLU A 1 467 ? 36.033 -11.029 15.593 1.00 42.39 467 GLU A CA 1
ATOM 3454 C C . GLU A 1 467 ? 37.297 -10.758 16.368 1.00 40.10 467 GLU A C 1
ATOM 3455 O O . GLU A 1 467 ? 38.261 -10.257 15.797 1.00 40.09 467 GLU A O 1
ATOM 3461 N N . ILE A 1 468 ? 37.317 -11.069 17.666 1.00 40.24 468 ILE A N 1
ATOM 3462 C CA . ILE A 1 468 ? 38.514 -10.803 18.445 1.00 39.76 468 ILE A CA 1
ATOM 3463 C C . ILE A 1 468 ? 39.724 -11.588 17.928 1.00 41.41 468 ILE A C 1
ATOM 3464 O O . ILE A 1 468 ? 40.813 -11.042 17.864 1.00 40.94 468 ILE A O 1
ATOM 3469 N N . THR A 1 469 ? 39.516 -12.852 17.554 1.00 41.76 469 THR A N 1
ATOM 3470 C CA . THR A 1 469 ? 40.600 -13.709 17.072 1.00 42.43 469 THR A CA 1
ATOM 3471 C C . THR A 1 469 ? 41.201 -13.221 15.741 1.00 42.24 469 THR A C 1
ATOM 3472 O O . THR A 1 469 ? 42.422 -13.123 15.588 1.00 41.82 469 THR A O 1
ATOM 3476 N N . TYR A 1 470 ? 40.342 -12.888 14.793 1.00 42.59 470 TYR A N 1
ATOM 3477 C CA . TYR A 1 470 ? 40.799 -12.351 13.505 1.00 43.09 470 TYR A CA 1
ATOM 3478 C C . TYR A 1 470 ? 41.603 -11.027 13.657 1.00 42.25 470 TYR A C 1
ATOM 3479 O O . TYR A 1 470 ? 42.711 -10.885 13.161 1.00 39.52 470 TYR A O 1
ATOM 3488 N N . ASN A 1 471 ? 41.022 -10.056 14.356 1.00 42.85 471 ASN A N 1
ATOM 3489 C CA . ASN A 1 471 ? 41.668 -8.742 14.469 1.00 41.43 471 ASN A CA 1
ATOM 3490 C C . ASN A 1 471 ? 42.911 -8.716 15.371 1.00 40.89 471 ASN A C 1
ATOM 3491 O O . ASN A 1 471 ? 43.899 -8.071 15.005 1.00 39.17 471 ASN A O 1
ATOM 3496 N N . VAL A 1 472 ? 42.886 -9.421 16.510 1.00 40.88 472 VAL A N 1
ATOM 3497 C CA . VAL A 1 472 ? 44.092 -9.559 17.364 1.00 41.10 472 VAL A CA 1
ATOM 3498 C C . VAL A 1 472 ? 45.254 -10.185 16.579 1.00 42.43 472 VAL A C 1
ATOM 3499 O O . VAL A 1 472 ? 46.394 -9.681 16.627 1.00 41.87 472 VAL A O 1
ATOM 3503 N N . ARG A 1 473 ? 44.968 -11.265 15.849 1.00 42.90 473 ARG A N 1
ATOM 3504 C CA . ARG A 1 473 ? 45.986 -11.917 14.990 1.00 44.73 473 ARG A CA 1
ATOM 3505 C C . ARG A 1 473 ? 46.464 -11.007 13.861 1.00 43.68 473 ARG A C 1
ATOM 3506 O O . ARG A 1 473 ? 47.678 -10.911 13.611 1.00 43.50 473 ARG A O 1
ATOM 3514 N N . ARG A 1 474 ? 45.509 -10.348 13.199 1.00 42.63 474 ARG A N 1
ATOM 3515 C CA . ARG A 1 474 ? 45.808 -9.435 12.076 1.00 42.74 474 ARG A CA 1
ATOM 3516 C C . ARG A 1 474 ? 46.750 -8.297 12.474 1.00 41.46 474 ARG A C 1
ATOM 3517 O O . ARG A 1 474 ? 47.684 -7.990 11.745 1.00 41.36 474 ARG A O 1
ATOM 3525 N N . LEU A 1 475 ? 46.488 -7.705 13.637 1.00 40.79 475 LEU A N 1
ATOM 3526 C CA . LEU A 1 475 ? 47.125 -6.441 14.044 1.00 40.18 475 LEU A CA 1
ATOM 3527 C C . LEU A 1 475 ? 48.385 -6.594 14.877 1.00 41.62 475 LEU A C 1
ATOM 3528 O O . LEU A 1 475 ? 49.147 -5.638 15.003 1.00 41.06 475 LEU A O 1
ATOM 3533 N N . ASN A 1 476 ? 48.627 -7.813 15.397 1.00 41.93 476 ASN A N 1
ATOM 3534 C CA . ASN A 1 476 ? 49.644 -8.045 16.421 1.00 41.05 476 ASN A CA 1
ATOM 3535 C C . ASN A 1 476 ? 51.073 -7.661 16.034 1.00 41.21 476 ASN A C 1
ATOM 3536 O O . ASN A 1 476 ? 51.871 -7.317 16.889 1.00 39.91 476 ASN A O 1
ATOM 3541 N N . HIS A 1 477 ? 51.380 -7.720 14.744 1.00 40.62 477 HIS A N 1
ATOM 3542 C CA . HIS A 1 477 ? 52.736 -7.452 14.278 1.00 42.60 477 HIS A CA 1
ATOM 3543 C C . HIS A 1 477 ? 53.117 -5.982 14.147 1.00 43.20 477 HIS A C 1
ATOM 3544 O O . HIS A 1 477 ? 54.265 -5.677 13.832 1.00 42.28 477 HIS A O 1
ATOM 3551 N N . HIS A 1 478 ? 52.133 -5.084 14.299 1.00 41.35 478 HIS A N 1
ATOM 3552 C CA . HIS A 1 478 ? 52.381 -3.652 14.181 1.00 39.96 478 HIS A CA 1
ATOM 3553 C C . HIS A 1 478 ? 53.101 -3.112 15.386 1.00 38.82 478 HIS A C 1
ATOM 3554 O O . HIS A 1 478 ? 52.587 -3.218 16.505 1.00 39.30 478 HIS A O 1
ATOM 3561 N N . ALA A 1 479 ? 54.275 -2.505 15.171 1.00 39.28 479 ALA A N 1
ATOM 3562 C CA . ALA A 1 479 ? 55.027 -1.910 16.301 1.00 39.58 479 ALA A CA 1
ATOM 3563 C C . ALA A 1 479 ? 54.281 -0.778 17.018 1.00 41.74 479 ALA A C 1
ATOM 3564 O O . ALA A 1 479 ? 54.470 -0.567 18.222 1.00 40.48 479 ALA A O 1
ATOM 3566 N N . SER A 1 480 ? 53.401 -0.083 16.287 1.00 40.93 480 SER A N 1
ATOM 3567 C CA . SER A 1 480 ? 52.606 1.016 16.880 1.00 40.36 480 SER A CA 1
ATOM 3568 C C . SER A 1 480 ? 51.550 0.532 17.897 1.00 39.40 480 SER A C 1
ATOM 3569 O O . SER A 1 480 ? 51.125 1.293 18.758 1.00 40.65 480 SER A O 1
ATOM 3572 N N . LEU A 1 481 ? 51.125 -0.721 17.800 1.00 38.27 481 LEU A N 1
ATOM 3573 C CA . LEU A 1 481 ? 50.066 -1.244 18.647 1.00 39.14 481 LEU A CA 1
ATOM 3574 C C . LEU A 1 481 ? 50.568 -1.240 20.072 1.00 38.95 481 LEU A C 1
ATOM 3575 O O . LEU A 1 481 ? 51.622 -1.774 20.358 1.00 38.96 481 LEU A O 1
ATOM 3580 N N . ALA A 1 482 ? 49.815 -0.631 20.973 1.00 38.25 482 ALA A N 1
ATOM 3581 C CA . ALA A 1 482 ? 50.333 -0.377 22.310 1.00 38.42 482 ALA A CA 1
ATOM 3582 C C . ALA A 1 482 ? 49.600 -1.095 23.438 1.00 38.00 482 ALA A C 1
ATOM 3583 O O . ALA A 1 482 ? 50.131 -1.235 24.552 1.00 38.36 482 ALA A O 1
ATOM 3585 N N . CYS A 1 483 ? 48.395 -1.554 23.159 1.00 37.06 483 CYS A N 1
ATOM 3586 C CA . CYS A 1 483 ? 47.570 -2.244 24.143 1.00 37.29 483 CYS A CA 1
ATOM 3587 C C . CYS A 1 483 ? 46.227 -2.565 23.490 1.00 38.31 483 CYS A C 1
ATOM 3588 O O . CYS A 1 483 ? 45.910 -2.038 22.411 1.00 37.70 483 CYS A O 1
ATOM 3591 N N . TRP A 1 484 ? 45.482 -3.469 24.123 1.00 37.76 484 TRP A N 1
ATOM 3592 C CA . TRP A 1 484 ? 44.102 -3.723 23.783 1.00 38.86 484 TRP A CA 1
ATOM 3593 C C . TRP A 1 484 ? 43.273 -3.497 25.021 1.00 40.09 484 TRP A C 1
ATOM 3594 O O . TRP A 1 484 ? 43.599 -4.000 26.095 1.00 40.33 484 TRP A O 1
ATOM 3605 N N . MET A 1 485 ? 42.195 -2.748 24.872 1.00 39.71 485 MET A N 1
ATOM 3606 C CA . MET A 1 485 ? 41.231 -2.615 25.938 1.00 40.94 485 MET A CA 1
ATOM 3607 C C . MET A 1 485 ? 39.900 -3.100 25.390 1.00 39.51 485 MET A C 1
ATOM 3608 O O . MET A 1 485 ? 39.618 -2.986 24.165 1.00 39.74 485 MET A O 1
ATOM 3613 N N . GLY A 1 486 ? 39.138 -3.731 26.274 1.00 40.25 486 GLY A N 1
ATOM 3614 C CA . GLY A 1 486 ? 37.933 -4.494 25.898 1.00 40.03 486 GLY A CA 1
ATOM 3615 C C . GLY A 1 486 ? 36.784 -3.644 25.389 1.00 39.96 486 GLY A C 1
ATOM 3616 O O . GLY A 1 486 ? 35.927 -4.108 24.611 1.00 40.40 486 GLY A O 1
ATOM 3617 N N . GLY A 1 487 ? 36.771 -2.370 25.789 1.00 39.82 487 GLY A N 1
ATOM 3618 C CA . GLY A 1 487 ? 35.696 -1.478 25.364 1.00 39.97 487 GLY A CA 1
ATOM 3619 C C . GLY A 1 487 ? 35.584 -0.209 26.164 1.00 42.09 487 GLY A C 1
ATOM 3620 O O . GLY A 1 487 ? 36.231 -0.033 27.214 1.00 43.84 487 GLY A O 1
ATOM 3621 N N . ASN A 1 488 ? 34.741 0.674 25.681 1.00 41.74 488 ASN A N 1
ATOM 3622 C CA . ASN A 1 488 ? 34.662 2.021 26.215 1.00 42.78 488 ASN A CA 1
ATOM 3623 C C . ASN A 1 488 ? 33.604 2.156 27.298 1.00 42.23 488 ASN A C 1
ATOM 3624 O O . ASN A 1 488 ? 32.478 1.807 27.119 1.00 40.63 488 ASN A O 1
ATOM 3629 N N . GLU A 1 489 ? 34.022 2.717 28.431 1.00 44.06 489 GLU A N 1
ATOM 3630 C CA . GLU A 1 489 ? 33.140 3.120 29.552 1.00 44.93 489 GLU A CA 1
ATOM 3631 C C . GLU A 1 489 ? 32.257 2.075 30.272 1.00 43.08 489 GLU A C 1
ATOM 3632 O O . GLU A 1 489 ? 31.071 2.298 30.455 1.00 44.23 489 GLU A O 1
ATOM 3638 N N . PHE A 1 490 ? 32.842 0.961 30.689 1.00 40.14 490 PHE A N 1
ATOM 3639 C CA . PHE A 1 490 ? 32.118 -0.051 31.358 1.00 41.12 490 PHE A CA 1
ATOM 3640 C C . PHE A 1 490 ? 32.126 0.171 32.869 1.00 40.69 490 PHE A C 1
ATOM 3641 O O . PHE A 1 490 ? 31.150 0.558 33.406 1.00 40.08 490 PHE A O 1
ATOM 3649 N N . GLU A 1 491 ? 33.259 -0.029 33.508 1.00 40.49 491 GLU A N 1
ATOM 3650 C CA . GLU A 1 491 ? 33.340 -0.031 34.960 1.00 41.07 491 GLU A CA 1
ATOM 3651 C C . GLU A 1 491 ? 33.185 1.355 35.602 1.00 41.85 491 GLU A C 1
ATOM 3652 O O . GLU A 1 491 ? 32.846 1.485 36.799 1.00 41.59 491 GLU A O 1
ATOM 3658 N N . ASN A 1 492 ? 33.509 2.394 34.836 1.00 41.19 492 ASN A N 1
ATOM 3659 C CA . ASN A 1 492 ? 33.401 3.761 35.346 1.00 42.24 492 ASN A CA 1
ATOM 3660 C C . ASN A 1 492 ? 32.040 4.419 35.084 1.00 43.56 492 ASN A C 1
ATOM 3661 O O . ASN A 1 492 ? 31.731 5.455 35.702 1.00 42.04 492 ASN A O 1
ATOM 3666 N N . LEU A 1 493 ? 31.239 3.839 34.180 1.00 44.30 493 LEU A N 1
ATOM 3667 C CA . LEU A 1 493 ? 29.961 4.448 33.766 1.00 43.53 493 LEU A CA 1
ATOM 3668 C C . LEU A 1 493 ? 28.788 3.444 33.649 1.00 44.96 493 LEU A C 1
ATOM 3669 O O . LEU A 1 493 ? 27.853 3.470 34.446 1.00 44.02 493 LEU A O 1
ATOM 3674 N N . MET A 1 494 ? 28.829 2.564 32.660 1.00 45.04 494 MET A N 1
ATOM 3675 C CA . MET A 1 494 ? 27.664 1.737 32.357 1.00 46.16 494 MET A CA 1
ATOM 3676 C C . MET A 1 494 ? 27.338 0.670 33.388 1.00 45.70 494 MET A C 1
ATOM 3677 O O . MET A 1 494 ? 26.161 0.409 33.640 1.00 46.20 494 MET A O 1
ATOM 3682 N N . LEU A 1 495 ? 28.355 0.063 33.988 1.00 42.59 495 LEU A N 1
ATOM 3683 C CA . LEU A 1 495 ? 28.113 -0.882 35.063 1.00 42.72 495 LEU A CA 1
ATOM 3684 C C . LEU A 1 495 ? 27.443 -0.249 36.296 1.00 44.00 495 LEU A C 1
ATOM 3685 O O . LEU A 1 495 ? 26.456 -0.774 36.800 1.00 42.06 495 LEU A O 1
ATOM 3690 N N . PRO A 1 496 ? 27.951 0.900 36.772 1.00 44.02 496 PRO A N 1
ATOM 3691 C CA . PRO A 1 496 ? 27.217 1.522 37.898 1.00 44.22 496 PRO A CA 1
ATOM 3692 C C . PRO A 1 496 ? 25.812 2.038 37.520 1.00 44.57 496 PRO A C 1
ATOM 3693 O O . PRO A 1 496 ? 24.924 2.012 38.352 1.00 43.22 496 PRO A O 1
ATOM 3697 N N . ILE A 1 497 ? 25.604 2.430 36.263 1.00 44.91 497 ILE A N 1
ATOM 3698 C CA . ILE A 1 497 ? 24.250 2.760 35.786 1.00 46.47 497 ILE A CA 1
ATOM 3699 C C . ILE A 1 497 ? 23.356 1.494 35.889 1.00 46.87 497 ILE A C 1
ATOM 3700 O O . ILE A 1 497 ? 22.237 1.555 36.377 1.00 47.37 497 ILE A O 1
ATOM 3705 N N . ALA A 1 498 ? 23.886 0.369 35.460 1.00 47.09 498 ALA A N 1
ATOM 3706 C CA . ALA A 1 498 ? 23.171 -0.879 35.567 1.00 48.38 498 ALA A CA 1
ATOM 3707 C C . ALA A 1 498 ? 22.904 -1.286 37.031 1.00 49.50 498 ALA A C 1
ATOM 3708 O O . ALA A 1 498 ? 21.806 -1.722 37.331 1.00 51.23 498 ALA A O 1
ATOM 3710 N N . GLN A 1 499 ? 23.864 -1.115 37.922 1.00 48.53 499 GLN A N 1
ATOM 3711 C CA . GLN A 1 499 ? 23.614 -1.375 39.326 1.00 51.46 499 GLN A CA 1
ATOM 3712 C C . GLN A 1 499 ? 22.511 -0.497 39.888 1.00 52.91 499 GLN A C 1
ATOM 3713 O O . GLN A 1 499 ? 21.620 -0.994 40.561 1.00 53.58 499 GLN A O 1
ATOM 3719 N N . GLY A 1 500 ? 22.560 0.790 39.606 1.00 50.99 500 GLY A N 1
ATOM 3720 C CA . GLY A 1 500 ? 21.511 1.685 39.994 1.00 53.19 500 GLY A CA 1
ATOM 3721 C C . GLY A 1 500 ? 20.156 1.363 39.387 1.00 52.17 500 GLY A C 1
ATOM 3722 O O . GLY A 1 500 ? 19.153 1.462 40.024 1.00 54.30 500 GLY A O 1
ATOM 3723 N N . ALA A 1 501 ? 20.130 1.021 38.125 1.00 50.70 501 ALA A N 1
ATOM 3724 C CA . ALA A 1 501 ? 18.879 0.901 37.401 1.00 51.02 501 ALA A CA 1
ATOM 3725 C C . ALA A 1 501 ? 18.157 -0.401 37.725 1.00 54.36 501 ALA A C 1
ATOM 3726 O O . ALA A 1 501 ? 16.939 -0.429 37.728 1.00 54.86 501 ALA A O 1
ATOM 3728 N N . ASP A 1 502 ? 18.898 -1.475 37.979 1.00 52.81 502 ASP A N 1
ATOM 3729 C CA . ASP A 1 502 ? 18.288 -2.783 38.308 1.00 54.61 502 ASP A CA 1
ATOM 3730 C C . ASP A 1 502 ? 19.178 -3.574 39.251 1.00 51.69 502 ASP A C 1
ATOM 3731 O O . ASP A 1 502 ? 19.875 -4.474 38.814 1.00 51.65 502 ASP A O 1
ATOM 3736 N N . PRO A 1 503 ? 19.177 -3.210 40.548 1.00 53.15 503 PRO A N 1
ATOM 3737 C CA . PRO A 1 503 ? 20.061 -3.803 41.548 1.00 54.05 503 PRO A CA 1
ATOM 3738 C C . PRO A 1 503 ? 19.970 -5.329 41.623 1.00 57.91 503 PRO A C 1
ATOM 3739 O O . PRO A 1 503 ? 20.984 -6.001 41.816 1.00 54.83 503 PRO A O 1
ATOM 3743 N N . ALA A 1 504 ? 18.766 -5.873 41.466 1.00 58.69 504 ALA A N 1
ATOM 3744 C CA . ALA A 1 504 ? 18.567 -7.318 41.642 1.00 58.87 504 ALA A CA 1
ATOM 3745 C C . ALA A 1 504 ? 19.257 -8.136 40.549 1.00 58.34 504 ALA A C 1
ATOM 3746 O O . ALA A 1 504 ? 19.796 -9.197 40.826 1.00 59.10 504 ALA A O 1
ATOM 3748 N N . THR A 1 505 ? 19.243 -7.628 39.316 1.00 56.23 505 THR A N 1
ATOM 3749 C CA . THR A 1 505 ? 19.839 -8.318 38.179 1.00 55.03 505 THR A CA 1
ATOM 3750 C C . THR A 1 505 ? 21.341 -7.958 37.955 1.00 53.54 505 THR A C 1
ATOM 3751 O O . THR A 1 505 ? 22.033 -8.579 37.169 1.00 52.19 505 THR A O 1
ATOM 3755 N N . TYR A 1 506 ? 21.837 -6.969 38.676 1.00 51.97 506 TYR A N 1
ATOM 3756 C CA . TYR A 1 506 ? 23.205 -6.491 38.487 1.00 50.00 506 TYR A CA 1
ATOM 3757 C C . TYR A 1 506 ? 24.303 -7.570 38.620 1.00 49.63 506 TYR A C 1
ATOM 3758 O O . TYR A 1 506 ? 25.195 -7.621 37.788 1.00 50.23 506 TYR A O 1
ATOM 3767 N N . PRO A 1 507 ? 24.242 -8.443 39.647 1.00 50.81 507 PRO A N 1
ATOM 3768 C CA . PRO A 1 507 ? 25.303 -9.465 39.706 1.00 50.46 507 PRO A CA 1
ATOM 3769 C C . PRO A 1 507 ? 25.317 -10.381 38.488 1.00 49.81 507 PRO A C 1
ATOM 3770 O O . PRO A 1 507 ? 26.385 -10.828 38.056 1.00 47.72 507 PRO A O 1
ATOM 3774 N N . TYR A 1 508 ? 24.135 -10.634 37.929 1.00 49.12 508 TYR A N 1
ATOM 3775 C CA . TYR A 1 508 ? 24.047 -11.377 36.688 1.00 50.22 508 TYR A CA 1
ATOM 3776 C C . TYR A 1 508 ? 24.763 -10.624 35.569 1.00 47.54 508 TYR A C 1
ATOM 3777 O O . TYR A 1 508 ? 25.572 -11.221 34.886 1.00 46.70 508 TYR A O 1
ATOM 3786 N N . VAL A 1 509 ? 24.457 -9.331 35.370 1.00 47.66 509 VAL A N 1
ATOM 3787 C CA . VAL A 1 509 ? 25.091 -8.589 34.254 1.00 47.20 509 VAL A CA 1
ATOM 3788 C C . VAL A 1 509 ? 26.573 -8.336 34.510 1.00 44.92 509 VAL A C 1
ATOM 3789 O O . VAL A 1 509 ? 27.324 -8.301 33.571 1.00 42.88 509 VAL A O 1
ATOM 3793 N N . LEU A 1 510 ? 26.991 -8.209 35.774 1.00 44.68 510 LEU A N 1
ATOM 3794 C CA . LEU A 1 510 ? 28.424 -8.156 36.078 1.00 46.21 510 LEU A CA 1
ATOM 3795 C C . LEU A 1 510 ? 29.126 -9.460 35.637 1.00 46.06 510 LEU A C 1
ATOM 3796 O O . LEU A 1 510 ? 30.221 -9.421 35.065 1.00 46.83 510 LEU A O 1
ATOM 3801 N N . GLY A 1 511 ? 28.483 -10.610 35.863 1.00 45.95 511 GLY A N 1
ATOM 3802 C CA . GLY A 1 511 ? 29.055 -11.912 35.467 1.00 44.99 511 GLY A CA 1
ATOM 3803 C C . GLY A 1 511 ? 29.210 -12.066 33.967 1.00 43.65 511 GLY A C 1
ATOM 3804 O O . GLY A 1 511 ? 30.169 -12.655 33.504 1.00 46.48 511 GLY A O 1
ATOM 3805 N N . GLN A 1 512 ? 28.277 -11.520 33.208 1.00 43.32 512 GLN A N 1
ATOM 3806 C CA . GLN A 1 512 ? 28.380 -11.535 31.754 1.00 44.35 512 GLN A CA 1
ATOM 3807 C C . GLN A 1 512 ? 29.553 -10.668 31.285 1.00 43.60 512 GLN A C 1
ATOM 3808 O O . GLN A 1 512 ? 30.239 -11.020 30.315 1.00 42.88 512 GLN A O 1
ATOM 3814 N N . TYR A 1 513 ? 29.736 -9.526 31.965 1.00 42.55 513 TYR A N 1
ATOM 3815 C CA . TYR A 1 513 ? 30.846 -8.626 31.702 1.00 41.76 513 TYR A CA 1
ATOM 3816 C C . TYR A 1 513 ? 32.167 -9.350 31.879 1.00 40.55 513 TYR A C 1
ATOM 3817 O O . TYR A 1 513 ? 33.002 -9.345 30.977 1.00 40.39 513 TYR A O 1
ATOM 3826 N N . GLU A 1 514 ? 32.350 -9.947 33.048 1.00 42.08 514 GLU A N 1
ATOM 3827 C CA . GLU A 1 514 ? 33.555 -10.723 33.334 1.00 42.59 514 GLU A CA 1
ATOM 3828 C C . GLU A 1 514 ? 33.699 -11.869 32.347 1.00 41.25 514 GLU A C 1
ATOM 3829 O O . GLU A 1 514 ? 34.769 -12.101 31.809 1.00 41.68 514 GLU A O 1
ATOM 3835 N N . ASN A 1 515 ? 32.599 -12.564 32.079 1.00 42.45 515 ASN A N 1
ATOM 3836 C CA . ASN A 1 515 ? 32.646 -13.742 31.224 1.00 42.54 515 ASN A CA 1
ATOM 3837 C C . ASN A 1 515 ? 33.047 -13.356 29.802 1.00 42.26 515 ASN A C 1
ATOM 3838 O O . ASN A 1 515 ? 33.917 -14.008 29.201 1.00 41.63 515 ASN A O 1
ATOM 3843 N N . LEU A 1 516 ? 32.450 -12.282 29.272 1.00 41.33 516 LEU A N 1
ATOM 3844 C CA . LEU A 1 516 ? 32.788 -11.867 27.889 1.00 41.48 516 LEU A CA 1
ATOM 3845 C C . LEU A 1 516 ? 34.135 -11.151 27.833 1.00 42.94 516 LEU A C 1
ATOM 3846 O O . LEU A 1 516 ? 35.052 -11.574 27.100 1.00 42.09 516 LEU A O 1
ATOM 3851 N N . PHE A 1 517 ? 34.261 -10.077 28.617 1.00 42.94 517 PHE A N 1
ATOM 3852 C CA . PHE A 1 517 ? 35.410 -9.162 28.471 1.00 43.60 517 PHE A CA 1
ATOM 3853 C C . PHE A 1 517 ? 36.680 -9.629 29.206 1.00 45.15 517 PHE A C 1
ATOM 3854 O O . PHE A 1 517 ? 37.765 -9.117 28.960 1.00 45.13 517 PHE A O 1
ATOM 3862 N N . ILE A 1 518 ? 36.576 -10.635 30.067 1.00 45.59 518 ILE A N 1
ATOM 3863 C CA . ILE A 1 518 ? 37.780 -11.110 30.747 1.00 43.51 518 ILE A CA 1
ATOM 3864 C C . ILE A 1 518 ? 38.051 -12.592 30.414 1.00 44.74 518 ILE A C 1
ATOM 3865 O O . ILE A 1 518 ? 39.039 -12.905 29.773 1.00 44.44 518 ILE A O 1
ATOM 3870 N N . THR A 1 519 ? 37.161 -13.484 30.851 1.00 44.45 519 THR A N 1
ATOM 3871 C CA . THR A 1 519 ? 37.320 -14.927 30.649 1.00 44.88 519 THR A CA 1
ATOM 3872 C C . THR A 1 519 ? 37.459 -15.247 29.155 1.00 44.80 519 THR A C 1
ATOM 3873 O O . THR A 1 519 ? 38.429 -15.855 28.764 1.00 46.31 519 THR A O 1
ATOM 3877 N N . THR A 1 520 ? 36.547 -14.790 28.309 1.00 45.74 520 THR A N 1
ATOM 3878 C CA . THR A 1 520 ? 36.639 -15.122 26.873 1.00 46.19 520 THR A CA 1
ATOM 3879 C C . THR A 1 520 ? 37.721 -14.282 26.198 1.00 45.58 520 THR A C 1
ATOM 3880 O O . THR A 1 520 ? 38.693 -14.817 25.660 1.00 44.68 520 THR A O 1
ATOM 3884 N N . LEU A 1 521 ? 37.556 -12.965 26.266 1.00 43.42 521 LEU A N 1
ATOM 3885 C CA . LEU A 1 521 ? 38.437 -12.049 25.537 1.00 43.57 521 LEU A CA 1
ATOM 3886 C C . LEU A 1 521 ? 39.909 -12.053 25.999 1.00 40.04 521 LEU A C 1
ATOM 3887 O O . LEU A 1 521 ? 40.801 -12.069 25.163 1.00 39.32 521 LEU A O 1
ATOM 3892 N N . PHE A 1 522 ? 40.182 -12.016 27.296 1.00 39.46 522 PHE A N 1
ATOM 3893 C CA . PHE A 1 522 ? 41.601 -12.044 27.718 1.00 40.53 522 PHE A CA 1
ATOM 3894 C C . PHE A 1 522 ? 42.274 -13.354 27.319 1.00 40.60 522 PHE A C 1
ATOM 3895 O O . PHE A 1 522 ? 43.440 -13.364 26.939 1.00 39.86 522 PHE A O 1
ATOM 3903 N N . ASN A 1 523 ? 41.549 -14.472 27.450 1.00 41.88 523 ASN A N 1
ATOM 3904 C CA . ASN A 1 523 ? 42.084 -15.761 26.975 1.00 42.73 523 ASN A CA 1
ATOM 3905 C C . ASN A 1 523 ? 42.363 -15.758 25.497 1.00 41.04 523 ASN A C 1
ATOM 3906 O O . ASN A 1 523 ? 43.400 -16.198 25.090 1.00 40.47 523 ASN A O 1
ATOM 3911 N N . VAL A 1 524 ? 41.454 -15.199 24.703 1.00 42.28 524 VAL A N 1
ATOM 3912 C CA . VAL A 1 524 ? 41.678 -15.105 23.242 1.00 41.50 524 VAL A CA 1
ATOM 3913 C C . VAL A 1 524 ? 42.911 -14.259 22.898 1.00 43.03 524 VAL A C 1
ATOM 3914 O O . VAL A 1 524 ? 43.738 -14.656 22.064 1.00 46.87 524 VAL A O 1
ATOM 3918 N N . LEU A 1 525 ? 43.073 -13.108 23.535 1.00 43.57 525 LEU A N 1
ATOM 3919 C CA . LEU A 1 525 ? 44.269 -12.277 23.293 1.00 42.89 525 LEU A CA 1
ATOM 3920 C C . LEU A 1 525 ? 45.567 -12.992 23.716 1.00 42.47 525 LEU A C 1
ATOM 3921 O O . LEU A 1 525 ? 46.572 -12.977 22.979 1.00 41.06 525 LEU A O 1
ATOM 3926 N N . ALA A 1 526 ? 45.545 -13.526 24.937 1.00 41.55 526 ALA A N 1
ATOM 3927 C CA . ALA A 1 526 ? 46.689 -14.261 25.469 1.00 44.77 526 ALA A CA 1
ATOM 3928 C C . ALA A 1 526 ? 47.074 -15.487 24.611 1.00 43.98 526 ALA A C 1
ATOM 3929 O O . ALA A 1 526 ? 48.262 -15.788 24.456 1.00 43.53 526 ALA A O 1
ATOM 3931 N N . ALA A 1 527 ? 46.088 -16.138 24.028 1.00 44.63 527 ALA A N 1
ATOM 3932 C CA . ALA A 1 527 ? 46.348 -17.222 23.102 1.00 46.43 527 ALA A CA 1
ATOM 3933 C C . ALA A 1 527 ? 47.118 -16.761 21.867 1.00 47.83 527 ALA A C 1
ATOM 3934 O O . ALA A 1 527 ? 47.855 -17.537 21.267 1.00 49.83 527 ALA A O 1
ATOM 3936 N N . ASN A 1 528 ? 46.942 -15.500 21.474 1.00 48.05 528 ASN A N 1
ATOM 3937 C CA . ASN A 1 528 ? 47.492 -14.988 20.196 1.00 46.35 528 ASN A CA 1
ATOM 3938 C C . ASN A 1 528 ? 48.536 -13.882 20.302 1.00 45.30 528 ASN A C 1
ATOM 3939 O O . ASN A 1 528 ? 49.021 -13.381 19.277 1.00 47.27 528 ASN A O 1
ATOM 3944 N N . SER A 1 529 ? 48.908 -13.528 21.527 1.00 44.15 529 SER A N 1
ATOM 3945 C CA . SER A 1 529 ? 49.899 -12.472 21.767 1.00 43.98 529 SER A CA 1
ATOM 3946 C C . SER A 1 529 ? 50.515 -12.590 23.156 1.00 43.41 529 SER A C 1
ATOM 3947 O O . SER A 1 529 ? 49.778 -12.693 24.141 1.00 43.84 529 SER A O 1
ATOM 3950 N N . HIS A 1 530 ? 51.849 -12.576 23.229 1.00 44.35 530 HIS A N 1
ATOM 3951 C CA . HIS A 1 530 ? 52.585 -12.493 24.515 1.00 46.04 530 HIS A CA 1
ATOM 3952 C C . HIS A 1 530 ? 53.026 -11.040 24.805 1.00 45.96 530 HIS A C 1
ATOM 3953 O O . HIS A 1 530 ? 53.442 -10.736 25.919 1.00 47.38 530 HIS A O 1
ATOM 3960 N N . SER A 1 531 ? 52.910 -10.173 23.791 1.00 43.03 531 SER A N 1
ATOM 3961 C CA . SER A 1 531 ? 53.528 -8.860 23.797 1.00 43.32 531 SER A CA 1
ATOM 3962 C C . SER A 1 531 ? 52.573 -7.696 24.173 1.00 41.71 531 SER A C 1
ATOM 3963 O O . SER A 1 531 ? 53.019 -6.660 24.670 1.00 42.07 531 SER A O 1
ATOM 3966 N N . ILE A 1 532 ? 51.271 -7.879 23.960 1.00 40.13 532 ILE A N 1
ATOM 3967 C CA . ILE A 1 532 ? 50.320 -6.773 24.106 1.00 38.94 532 ILE A CA 1
ATOM 3968 C C . ILE A 1 532 ? 49.473 -6.911 25.366 1.00 38.61 532 ILE A C 1
ATOM 3969 O O . ILE A 1 532 ? 48.735 -7.885 25.503 1.00 39.24 532 ILE A O 1
ATOM 3974 N N . SER A 1 533 ? 49.568 -5.915 26.253 1.00 37.78 533 SER A N 1
ATOM 3975 C CA . SER A 1 533 ? 48.814 -5.909 27.520 1.00 38.66 533 SER A CA 1
ATOM 3976 C C . SER A 1 533 ? 47.325 -5.578 27.320 1.00 38.81 533 SER A C 1
ATOM 3977 O O . SER A 1 533 ? 46.915 -5.101 26.260 1.00 38.20 533 SER A O 1
ATOM 3980 N N . TYR A 1 534 ? 46.535 -5.794 28.365 1.00 38.30 534 TYR A N 1
ATOM 3981 C CA . TYR A 1 534 ? 45.102 -5.786 28.237 1.00 38.60 534 TYR A CA 1
ATOM 3982 C C . TYR A 1 534 ? 44.457 -5.157 29.420 1.00 39.68 534 TYR A C 1
ATOM 3983 O O . TYR A 1 534 ? 44.970 -5.202 30.550 1.00 41.02 534 TYR A O 1
ATOM 3992 N N . SER A 1 535 ? 43.304 -4.564 29.153 1.00 39.63 535 SER A N 1
ATOM 3993 C CA . SER A 1 535 ? 42.425 -4.132 30.194 1.00 39.59 535 SER A CA 1
ATOM 3994 C C . SER A 1 535 ? 41.009 -4.414 29.711 1.00 38.23 535 SER A C 1
ATOM 3995 O O . SER A 1 535 ? 40.710 -4.215 28.516 1.00 37.05 535 SER A O 1
ATOM 3998 N N . PRO A 1 536 ? 40.145 -4.879 30.620 1.00 38.08 536 PRO A N 1
ATOM 3999 C CA . PRO A 1 536 ? 38.798 -5.221 30.204 1.00 39.88 536 PRO A CA 1
ATOM 4000 C C . PRO A 1 536 ? 37.939 -3.999 29.794 1.00 40.23 536 PRO A C 1
ATOM 4001 O O . PRO A 1 536 ? 36.924 -4.176 29.133 1.00 39.68 536 PRO A O 1
ATOM 4005 N N . CYS A 1 537 ? 38.341 -2.781 30.194 1.00 39.95 537 CYS A N 1
ATOM 4006 C CA . CYS A 1 537 ? 37.696 -1.560 29.669 1.00 40.30 537 CYS A CA 1
ATOM 4007 C C . CYS A 1 537 ? 38.599 -0.354 29.778 1.00 38.94 537 CYS A C 1
ATOM 4008 O O . CYS A 1 537 ? 39.634 -0.379 30.463 1.00 38.67 537 CYS A O 1
ATOM 4011 N N . SER A 1 538 ? 38.180 0.700 29.091 1.00 39.48 538 SER A N 1
ATOM 4012 C CA . SER A 1 538 ? 38.985 1.902 28.875 1.00 38.38 538 SER A CA 1
ATOM 4013 C C . SER A 1 538 ? 39.335 2.655 30.134 1.00 38.15 538 SER A C 1
ATOM 4014 O O . SER A 1 538 ? 40.292 3.414 30.125 1.00 36.72 538 SER A O 1
ATOM 4017 N N . ALA A 1 539 ? 38.537 2.501 31.186 1.00 37.65 539 ALA A N 1
ATOM 4018 C CA . ALA A 1 539 ? 38.784 3.164 32.448 1.00 36.38 539 ALA A CA 1
ATOM 4019 C C . ALA A 1 539 ? 38.357 2.300 33.606 1.00 36.90 539 ALA A C 1
ATOM 4020 O O . ALA A 1 539 ? 37.190 1.903 33.694 1.00 38.91 539 ALA A O 1
ATOM 4022 N N . ASN A 1 540 ? 39.287 2.027 34.506 1.00 36.69 540 ASN A N 1
ATOM 4023 C CA . ASN A 1 540 ? 39.005 1.219 35.670 1.00 38.09 540 ASN A CA 1
ATOM 4024 C C . ASN A 1 540 ? 40.062 1.420 36.770 1.00 37.21 540 ASN A C 1
ATOM 4025 O O . ASN A 1 540 ? 41.054 2.100 36.584 1.00 35.70 540 ASN A O 1
ATOM 4030 N N . ASN A 1 541 ? 39.817 0.828 37.930 1.00 38.91 541 ASN A N 1
ATOM 4031 C CA . ASN A 1 541 ? 40.702 0.974 39.083 1.00 41.18 541 ASN A CA 1
ATOM 4032 C C . ASN A 1 541 ? 41.844 -0.041 39.163 1.00 42.47 541 ASN A C 1
ATOM 4033 O O . ASN A 1 541 ? 42.515 -0.158 40.204 1.00 45.90 541 ASN A O 1
ATOM 4038 N N . GLY A 1 542 ? 42.091 -0.735 38.054 1.00 42.41 542 GLY A N 1
ATOM 4039 C CA . GLY A 1 542 ? 43.175 -1.688 37.975 1.00 42.80 542 GLY A CA 1
ATOM 4040 C C . GLY A 1 542 ? 42.789 -3.081 38.413 1.00 43.23 542 GLY A C 1
ATOM 4041 O O . GLY A 1 542 ? 41.622 -3.334 38.785 1.00 41.98 542 GLY A O 1
ATOM 4042 N N . TRP A 1 543 ? 43.781 -3.975 38.367 1.00 42.74 543 TRP A N 1
ATOM 4043 C CA . TRP A 1 543 ? 43.598 -5.382 38.738 1.00 43.88 543 TRP A CA 1
ATOM 4044 C C . TRP A 1 543 ? 44.281 -5.738 40.062 1.00 46.18 543 TRP A C 1
ATOM 4045 O O . TRP A 1 543 ? 45.309 -5.171 40.434 1.00 45.85 543 TRP A O 1
ATOM 4056 N N . LEU A 1 544 ? 43.685 -6.684 40.769 1.00 48.27 544 LEU A N 1
ATOM 4057 C CA . LEU A 1 544 ? 44.282 -7.289 41.966 1.00 48.16 544 LEU A CA 1
ATOM 4058 C C . LEU A 1 544 ? 45.179 -8.501 41.629 1.00 48.67 544 LEU A C 1
ATOM 4059 O O . LEU A 1 544 ? 46.193 -8.715 42.286 1.00 48.51 544 LEU A O 1
ATOM 4064 N N . GLU A 1 545 ? 44.774 -9.316 40.649 1.00 49.61 545 GLU A N 1
ATOM 4065 C CA . GLU A 1 545 ? 45.552 -10.490 40.194 1.00 51.24 545 GLU A CA 1
ATOM 4066 C C . GLU A 1 545 ? 45.345 -10.699 38.696 1.00 49.02 545 GLU A C 1
ATOM 4067 O O . GLU A 1 545 ? 44.275 -10.374 38.166 1.00 45.81 545 GLU A O 1
ATOM 4073 N N . ILE A 1 546 ? 46.362 -11.248 38.041 1.00 45.04 546 ILE A N 1
ATOM 4074 C CA . ILE A 1 546 ? 46.231 -11.793 36.705 1.00 45.37 546 ILE A CA 1
ATOM 4075 C C . ILE A 1 546 ? 46.818 -13.201 36.722 1.00 47.60 546 ILE A C 1
ATOM 4076 O O . ILE A 1 546 ? 47.997 -13.378 36.986 1.00 47.74 546 ILE A O 1
ATOM 4081 N N . ASP A 1 547 ? 45.973 -14.190 36.446 1.00 49.60 547 ASP A N 1
ATOM 4082 C CA . ASP A 1 547 ? 46.425 -15.587 36.461 1.00 48.30 547 ASP A CA 1
ATOM 4083 C C . ASP A 1 547 ? 45.489 -16.448 35.644 1.00 46.76 547 ASP A C 1
ATOM 4084 O O . ASP A 1 547 ? 44.307 -16.602 35.992 1.00 48.88 547 ASP A O 1
ATOM 4089 N N . LEU A 1 548 ? 46.014 -17.016 34.561 1.00 46.06 548 LEU A N 1
ATOM 4090 C CA . LEU A 1 548 ? 45.204 -17.827 33.650 1.00 46.27 548 LEU A CA 1
ATOM 4091 C C . LEU A 1 548 ? 44.643 -19.111 34.291 1.00 46.77 548 LEU A C 1
ATOM 4092 O O . LEU A 1 548 ? 43.728 -19.715 33.729 1.00 46.55 548 LEU A O 1
ATOM 4097 N N . ASP A 1 549 ? 45.167 -19.502 35.459 1.00 47.73 549 ASP A N 1
ATOM 4098 C CA . ASP A 1 549 ? 44.602 -20.629 36.226 1.00 50.80 549 ASP A CA 1
ATOM 4099 C C . ASP A 1 549 ? 43.264 -20.292 36.904 1.00 52.42 549 ASP A C 1
ATOM 4100 O O . ASP A 1 549 ? 42.570 -21.187 37.363 1.00 52.72 549 ASP A O 1
ATOM 4105 N N . LEU A 1 550 ? 42.914 -19.010 36.986 1.00 51.03 550 LEU A N 1
ATOM 4106 C CA . LEU A 1 550 ? 41.671 -18.582 37.645 1.00 52.30 550 LEU A CA 1
ATOM 4107 C C . LEU A 1 550 ? 40.487 -18.618 36.678 1.00 49.76 550 LEU A C 1
ATOM 4108 O O . LEU A 1 550 ? 40.656 -18.383 35.470 1.00 52.12 550 LEU A O 1
ATOM 4113 N N . PRO A 1 551 ? 39.285 -18.918 37.198 1.00 51.73 551 PRO A N 1
ATOM 4114 C CA . PRO A 1 551 ? 38.099 -18.943 36.340 1.00 51.59 551 PRO A CA 1
ATOM 4115 C C . PRO A 1 551 ? 37.835 -17.588 35.687 1.00 49.12 551 PRO A C 1
ATOM 4116 O O . PRO A 1 551 ? 37.465 -17.545 34.514 1.00 49.38 551 PRO A O 1
ATOM 4120 N N . VAL A 1 552 ? 38.036 -16.507 36.438 1.00 49.17 552 VAL A N 1
ATOM 4121 C CA . VAL A 1 552 ? 38.131 -15.144 35.860 1.00 48.46 552 VAL A CA 1
ATOM 4122 C C . VAL A 1 552 ? 39.591 -14.668 35.981 1.00 46.80 552 VAL A C 1
ATOM 4123 O O . VAL A 1 552 ? 40.014 -14.250 37.068 1.00 49.46 552 VAL A O 1
ATOM 4127 N N . PRO A 1 553 ? 40.369 -14.763 34.882 1.00 44.43 553 PRO A N 1
ATOM 4128 C CA . PRO A 1 553 ? 41.846 -14.637 34.917 1.00 43.15 553 PRO A CA 1
ATOM 4129 C C . PRO A 1 553 ? 42.390 -13.261 35.316 1.00 44.75 553 PRO A C 1
ATOM 4130 O O . PRO A 1 553 ? 43.562 -13.156 35.681 1.00 45.32 553 PRO A O 1
ATOM 4134 N N . ILE A 1 554 ? 41.567 -12.211 35.187 1.00 42.01 554 ILE A N 1
ATOM 4135 C CA . ILE A 1 554 ? 41.909 -10.879 35.673 1.00 42.27 554 ILE A CA 1
ATOM 4136 C C . ILE A 1 554 ? 40.931 -10.542 36.788 1.00 40.30 554 ILE A C 1
ATOM 4137 O O . ILE A 1 554 ? 39.750 -10.414 36.556 1.00 40.94 554 ILE A O 1
ATOM 4142 N N . VAL A 1 555 ? 41.425 -10.450 38.008 1.00 41.20 555 VAL A N 1
ATOM 4143 C CA . VAL A 1 555 ? 40.571 -10.154 39.155 1.00 41.13 555 VAL A CA 1
ATOM 4144 C C . VAL A 1 555 ? 40.620 -8.629 39.316 1.00 40.13 555 VAL A C 1
ATOM 4145 O O . VAL A 1 555 ? 41.598 -8.078 39.834 1.00 40.41 555 VAL A O 1
ATOM 4149 N N . GLU A 1 556 ? 39.586 -7.966 38.802 1.00 41.26 556 GLU A N 1
ATOM 4150 C CA . GLU A 1 556 ? 39.460 -6.475 38.897 1.00 40.24 556 GLU A CA 1
ATOM 4151 C C . GLU A 1 556 ? 39.299 -5.981 40.319 1.00 41.19 556 GLU A C 1
ATOM 4152 O O . GLU A 1 556 ? 38.659 -6.613 41.130 1.00 42.44 556 GLU A O 1
ATOM 4158 N N . ARG A 1 557 ? 39.922 -4.846 40.614 1.00 43.76 557 ARG A N 1
ATOM 4159 C CA . ARG A 1 557 ? 39.725 -4.160 41.890 1.00 43.61 557 ARG A CA 1
ATOM 4160 C C . ARG A 1 557 ? 38.311 -3.678 42.083 1.00 43.47 557 ARG A C 1
ATOM 4161 O O . ARG A 1 557 ? 37.764 -3.747 43.162 1.00 44.33 557 ARG A O 1
ATOM 4169 N N . TYR A 1 558 ? 37.733 -3.169 41.010 1.00 44.35 558 TYR A N 1
ATOM 4170 C CA . TYR A 1 558 ? 36.434 -2.524 41.087 1.00 45.24 558 TYR A CA 1
ATOM 4171 C C . TYR A 1 558 ? 36.481 -1.459 42.200 1.00 48.17 558 TYR A C 1
ATOM 4172 O O . TYR A 1 558 ? 37.291 -0.583 42.168 1.00 49.08 558 TYR A O 1
ATOM 4181 N N . TYR A 1 559 ? 35.617 -1.584 43.187 1.00 48.49 559 TYR A N 1
ATOM 4182 C CA . TYR A 1 559 ? 35.420 -0.568 44.207 1.00 50.57 559 TYR A CA 1
ATOM 4183 C C . TYR A 1 559 ? 35.978 -1.027 45.574 1.00 51.85 559 TYR A C 1
ATOM 4184 O O . TYR A 1 559 ? 35.603 -0.504 46.605 1.00 53.50 559 TYR A O 1
ATOM 4193 N N . ASN A 1 560 ? 36.886 -1.994 45.540 1.00 50.07 560 ASN A N 1
ATOM 4194 C CA . ASN A 1 560 ? 37.627 -2.439 46.727 1.00 52.31 560 ASN A CA 1
ATOM 4195 C C . ASN A 1 560 ? 38.769 -1.479 46.954 1.00 51.57 560 ASN A C 1
ATOM 4196 O O . ASN A 1 560 ? 39.920 -1.816 46.696 1.00 51.60 560 ASN A O 1
ATOM 4201 N N . THR A 1 561 ? 38.440 -0.284 47.433 1.00 52.16 561 THR A N 1
ATOM 4202 C CA . THR A 1 561 ? 39.410 0.801 47.520 1.00 52.60 561 THR A CA 1
ATOM 4203 C C . THR A 1 561 ? 39.671 1.230 48.953 1.00 56.26 561 THR A C 1
ATOM 4204 O O . THR A 1 561 ? 38.929 0.870 49.883 1.00 54.52 561 THR A O 1
ATOM 4208 N N . THR A 1 562 ? 40.746 1.991 49.120 1.00 55.49 562 THR A N 1
ATOM 4209 C CA . THR A 1 562 ? 41.109 2.530 50.417 1.00 56.79 562 THR A CA 1
ATOM 4210 C C . THR A 1 562 ? 41.112 4.051 50.308 1.00 57.01 562 THR A C 1
ATOM 4211 O O . THR A 1 562 ? 41.538 4.612 49.275 1.00 53.64 562 THR A O 1
ATOM 4215 N N . SER A 1 563 ? 40.629 4.720 51.356 1.00 58.13 563 SER A N 1
ATOM 4216 C CA . SER A 1 563 ? 40.667 6.194 51.410 1.00 58.03 563 SER A CA 1
ATOM 4217 C C . SER A 1 563 ? 42.113 6.684 51.298 1.00 55.21 563 SER A C 1
ATOM 4218 O O . SER A 1 563 ? 43.031 6.091 51.853 1.00 57.20 563 SER A O 1
ATOM 4221 N N . GLY A 1 564 ? 42.322 7.754 50.546 1.00 54.84 564 GLY A N 1
ATOM 4222 C CA . GLY A 1 564 ? 43.666 8.290 50.379 1.00 53.32 564 GLY A CA 1
ATOM 4223 C C . GLY A 1 564 ? 44.437 7.657 49.217 1.00 52.04 564 GLY A C 1
ATOM 4224 O O . GLY A 1 564 ? 45.373 8.262 48.707 1.00 52.46 564 GLY A O 1
ATOM 4225 N N . HIS A 1 565 ? 44.085 6.438 48.809 1.00 49.86 565 HIS A N 1
ATOM 4226 C CA . HIS A 1 565 ? 44.776 5.777 47.688 1.00 47.38 565 HIS A CA 1
ATOM 4227 C C . HIS A 1 565 ? 44.230 6.255 46.357 1.00 45.54 565 HIS A C 1
ATOM 4228 O O . HIS A 1 565 ? 43.112 6.761 46.298 1.00 44.61 565 HIS A O 1
ATOM 4235 N N . ILE A 1 566 ? 45.025 6.094 45.299 1.00 43.04 566 ILE A N 1
ATOM 4236 C CA . ILE A 1 566 ? 44.659 6.582 43.952 1.00 41.13 566 ILE A CA 1
ATOM 4237 C C . ILE A 1 566 ? 44.735 5.427 42.950 1.00 40.45 566 ILE A C 1
ATOM 4238 O O . ILE A 1 566 ? 45.682 4.639 42.987 1.00 39.49 566 ILE A O 1
ATOM 4243 N N . TYR A 1 567 ? 43.751 5.350 42.060 1.00 39.33 567 TYR A N 1
ATOM 4244 C CA . TYR A 1 567 ? 43.651 4.267 41.125 1.00 39.38 567 TYR A CA 1
ATOM 4245 C C . TYR A 1 567 ? 43.193 4.816 39.789 1.00 38.99 567 TYR A C 1
ATOM 4246 O O . TYR A 1 567 ? 42.393 5.735 39.726 1.00 38.63 567 TYR A O 1
ATOM 4255 N N . GLY A 1 568 ? 43.667 4.216 38.727 1.00 39.73 568 GLY A N 1
ATOM 4256 C CA . GLY A 1 568 ? 43.025 4.390 37.430 1.00 38.37 568 GLY A CA 1
ATOM 4257 C C . GLY A 1 568 ? 43.317 5.652 36.687 1.00 38.33 568 GLY A C 1
ATOM 4258 O O . GLY A 1 568 ? 43.928 6.573 37.191 1.00 39.82 568 GLY A O 1
ATOM 4259 N N . ASP A 1 569 ? 42.851 5.679 35.446 1.00 37.22 569 ASP A N 1
ATOM 4260 C CA . ASP A 1 569 ? 42.845 6.877 34.658 1.00 37.85 569 ASP A CA 1
ATOM 4261 C C . ASP A 1 569 ? 41.611 7.740 34.971 1.00 39.93 569 ASP A C 1
ATOM 4262 O O . ASP A 1 569 ? 40.690 7.284 35.645 1.00 41.29 569 ASP A O 1
ATOM 4267 N N . THR A 1 570 ? 41.623 8.996 34.507 1.00 39.07 570 THR A N 1
ATOM 4268 C CA . THR A 1 570 ? 40.549 9.954 34.786 1.00 39.52 570 THR A CA 1
ATOM 4269 C C . THR A 1 570 ? 39.853 10.474 33.508 1.00 41.22 570 THR A C 1
ATOM 4270 O O . THR A 1 570 ? 40.470 10.550 32.457 1.00 39.05 570 THR A O 1
ATOM 4274 N N . ASP A 1 571 ? 38.571 10.816 33.652 1.00 45.22 571 ASP A N 1
ATOM 4275 C CA . ASP A 1 571 ? 37.816 11.670 32.691 1.00 46.31 571 ASP A CA 1
ATOM 4276 C C . ASP A 1 571 ? 37.540 13.079 33.258 1.00 47.80 571 ASP A C 1
ATOM 4277 O O . ASP A 1 571 ? 37.597 13.327 34.469 1.00 46.79 571 ASP A O 1
ATOM 4282 N N . PHE A 1 572 ? 37.213 14.027 32.409 1.00 46.62 572 PHE A N 1
ATOM 4283 C CA . PHE A 1 572 ? 36.749 15.287 32.949 1.00 47.89 572 PHE A CA 1
ATOM 4284 C C . PHE A 1 572 ? 35.862 15.965 31.963 1.00 48.76 572 PHE A C 1
ATOM 4285 O O . PHE A 1 572 ? 36.310 16.455 30.923 1.00 46.86 572 PHE A O 1
ATOM 4293 N N . TYR A 1 573 ? 34.576 15.960 32.293 1.00 48.57 573 TYR A N 1
ATOM 4294 C CA . TYR A 1 573 ? 33.609 16.626 31.461 1.00 47.08 573 TYR A CA 1
ATOM 4295 C C . TYR A 1 573 ? 32.698 17.467 32.324 1.00 48.09 573 TYR A C 1
ATOM 4296 O O . TYR A 1 573 ? 31.479 17.390 32.208 1.00 55.00 573 TYR A O 1
ATOM 4305 N N . ASN A 1 574 ? 33.269 18.282 33.184 1.00 46.52 574 ASN A N 1
ATOM 4306 C CA . ASN A 1 574 ? 32.467 19.225 33.937 1.00 46.02 574 ASN A CA 1
ATOM 4307 C C . ASN A 1 574 ? 32.084 20.415 33.037 1.00 46.61 574 ASN A C 1
ATOM 4308 O O . ASN A 1 574 ? 32.944 21.145 32.563 1.00 46.19 574 ASN A O 1
ATOM 4313 N N . TYR A 1 575 ? 30.780 20.589 32.795 1.00 47.21 575 TYR A N 1
ATOM 4314 C CA . TYR A 1 575 ? 30.261 21.590 31.850 1.00 44.89 575 TYR A CA 1
ATOM 4315 C C . TYR A 1 575 ? 29.754 22.858 32.576 1.00 46.53 575 TYR A C 1
ATOM 4316 O O . TYR A 1 575 ? 29.171 23.780 31.977 1.00 43.78 575 TYR A O 1
ATOM 4325 N N . ASP A 1 576 ? 30.028 22.920 33.871 1.00 44.98 576 ASP A N 1
ATOM 4326 C CA . ASP A 1 576 ? 29.765 24.093 34.659 1.00 46.10 576 ASP A CA 1
ATOM 4327 C C . ASP A 1 576 ? 30.879 25.112 34.431 1.00 45.68 576 ASP A C 1
ATOM 4328 O O . ASP A 1 576 ? 31.962 24.983 35.008 1.00 45.01 576 ASP A O 1
ATOM 4333 N N . THR A 1 577 ? 30.588 26.146 33.638 1.00 43.84 577 THR A N 1
ATOM 4334 C CA . THR A 1 577 ? 31.622 27.076 33.189 1.00 44.70 577 THR A CA 1
ATOM 4335 C C . THR A 1 577 ? 32.205 27.941 34.296 1.00 44.70 577 THR A C 1
ATOM 4336 O O . THR A 1 577 ? 33.205 28.569 34.077 1.00 43.77 577 THR A O 1
ATOM 4340 N N . SER A 1 578 ? 31.579 27.977 35.470 1.00 46.06 578 SER A N 1
ATOM 4341 C CA . SER A 1 578 ? 32.130 28.720 36.606 1.00 46.44 578 SER A CA 1
ATOM 4342 C C . SER A 1 578 ? 33.367 28.081 37.273 1.00 46.21 578 SER A C 1
ATOM 4343 O O . SER A 1 578 ? 34.058 28.752 38.043 1.00 46.83 578 SER A O 1
ATOM 4346 N N . VAL A 1 579 ? 33.640 26.799 37.025 1.00 44.18 579 VAL A N 1
ATOM 4347 C CA . VAL A 1 579 ? 34.824 26.165 37.584 1.00 41.30 579 VAL A CA 1
ATOM 4348 C C . VAL A 1 579 ? 35.835 25.677 36.549 1.00 41.64 579 VAL A C 1
ATOM 4349 O O . VAL A 1 579 ? 36.824 24.995 36.908 1.00 40.18 579 VAL A O 1
ATOM 4353 N N . SER A 1 580 ? 35.615 26.023 35.270 1.00 38.48 580 SER A N 1
ATOM 4354 C CA . SER A 1 580 ? 36.424 25.491 34.187 1.00 38.49 580 SER A CA 1
ATOM 4355 C C . SER A 1 580 ? 37.918 25.702 34.325 1.00 37.54 580 SER A C 1
ATOM 4356 O O . SER A 1 580 ? 38.688 24.893 33.871 1.00 39.90 580 SER A O 1
ATOM 4359 N N . PHE A 1 581 ? 38.322 26.821 34.912 1.00 37.89 581 PHE A N 1
ATOM 4360 C CA . PHE A 1 581 ? 39.738 27.165 35.099 1.00 36.86 581 PHE A CA 1
ATOM 4361 C C . PHE A 1 581 ? 40.173 27.039 36.550 1.00 37.16 581 PHE A C 1
ATOM 4362 O O . PHE A 1 581 ? 41.202 27.563 36.945 1.00 38.23 581 PHE A O 1
ATOM 4370 N N . ASP A 1 582 ? 39.380 26.340 37.317 1.00 38.10 582 ASP A N 1
ATOM 4371 C CA . ASP A 1 582 ? 39.654 26.132 38.746 1.00 39.41 582 ASP A CA 1
ATOM 4372 C C . ASP A 1 582 ? 40.290 24.780 38.963 1.00 39.81 582 ASP A C 1
ATOM 4373 O O . ASP A 1 582 ? 39.613 23.742 38.988 1.00 38.92 582 ASP A O 1
ATOM 4378 N N . THR A 1 583 ? 41.607 24.759 39.122 1.00 41.43 583 THR A N 1
ATOM 4379 C CA . THR A 1 583 ? 42.332 23.488 39.224 1.00 43.93 583 THR A CA 1
ATOM 4380 C C . THR A 1 583 ? 41.919 22.606 40.407 1.00 44.94 583 THR A C 1
ATOM 4381 O O . THR A 1 583 ? 42.190 21.402 40.384 1.00 46.22 583 THR A O 1
ATOM 4385 N N . SER A 1 584 ? 41.234 23.161 41.411 1.00 44.37 584 SER A N 1
ATOM 4386 C CA . SER A 1 584 ? 40.721 22.300 42.477 1.00 46.48 584 SER A CA 1
ATOM 4387 C C . SER A 1 584 ? 39.488 21.483 42.030 1.00 46.87 584 SER A C 1
ATOM 4388 O O . SER A 1 584 ? 39.056 20.598 42.756 1.00 46.58 584 SER A O 1
ATOM 4391 N N . ALA A 1 585 ? 38.955 21.750 40.826 1.00 45.11 585 ALA A N 1
ATOM 4392 C CA . ALA A 1 585 ? 37.891 20.943 40.275 1.00 44.81 585 ALA A CA 1
ATOM 4393 C C . ALA A 1 585 ? 38.371 19.798 39.352 1.00 44.95 585 ALA A C 1
ATOM 4394 O O . ALA A 1 585 ? 37.579 18.903 39.049 1.00 41.18 585 ALA A O 1
ATOM 4396 N N . TYR A 1 586 ? 39.645 19.815 38.945 1.00 43.17 586 TYR A N 1
ATOM 4397 C CA . TYR A 1 586 ? 40.204 18.757 38.092 1.00 43.11 586 TYR A CA 1
ATOM 4398 C C . TYR A 1 586 ? 40.518 17.440 38.843 1.00 43.30 586 TYR A C 1
ATOM 4399 O O . TYR A 1 586 ? 40.870 17.453 40.015 1.00 41.73 586 TYR A O 1
ATOM 4408 N N . PRO A 1 587 ? 40.382 16.298 38.157 1.00 43.36 587 PRO A N 1
ATOM 4409 C CA . PRO A 1 587 ? 40.582 15.006 38.854 1.00 43.32 587 PRO A CA 1
ATOM 4410 C C . PRO A 1 587 ? 42.062 14.715 39.109 1.00 42.71 587 PRO A C 1
ATOM 4411 O O . PRO A 1 587 ? 42.888 14.986 38.235 1.00 43.23 587 PRO A O 1
ATOM 4415 N N . VAL A 1 588 ? 42.396 14.218 40.302 1.00 42.52 588 VAL A N 1
ATOM 4416 C CA . VAL A 1 588 ? 43.753 13.758 40.628 1.00 43.02 588 VAL A CA 1
ATOM 4417 C C . VAL A 1 588 ? 43.912 12.264 40.309 1.00 43.76 588 VAL A C 1
ATOM 4418 O O . VAL A 1 588 ? 43.462 11.436 41.069 1.00 44.67 588 VAL A O 1
ATOM 4422 N N . GLY A 1 589 ? 44.517 11.924 39.163 1.00 41.43 589 GLY A N 1
ATOM 4423 C CA . GLY A 1 589 ? 44.702 10.533 38.749 1.00 40.09 589 GLY A CA 1
ATOM 4424 C C . GLY A 1 589 ? 46.075 10.182 38.200 1.00 37.46 589 GLY A C 1
ATOM 4425 O O . GLY A 1 589 ? 46.991 11.001 38.225 1.00 38.79 589 GLY A O 1
ATOM 4426 N N . ARG A 1 590 ? 46.220 8.969 37.699 1.00 36.01 590 ARG A N 1
ATOM 4427 C CA . ARG A 1 590 ? 47.500 8.464 37.195 1.00 37.04 590 ARG A CA 1
ATOM 4428 C C . ARG A 1 590 ? 47.696 8.768 35.677 1.00 37.84 590 ARG A C 1
ATOM 4429 O O . ARG A 1 590 ? 48.804 8.654 35.120 1.00 38.02 590 ARG A O 1
ATOM 4437 N N . PHE A 1 591 ? 46.616 9.155 35.020 1.00 37.02 591 PHE A N 1
ATOM 4438 C CA . PHE A 1 591 ? 46.623 9.282 33.538 1.00 35.73 591 PHE A CA 1
ATOM 4439 C C . PHE A 1 591 ? 45.278 9.844 33.173 1.00 35.05 591 PHE A C 1
ATOM 4440 O O . PHE A 1 591 ? 44.262 9.414 33.727 1.00 34.77 591 PHE A O 1
ATOM 4448 N N . ALA A 1 592 ? 45.237 10.772 32.212 1.00 35.16 592 ALA A N 1
ATOM 4449 C CA . ALA A 1 592 ? 43.993 11.397 31.839 1.00 34.13 592 ALA A CA 1
ATOM 4450 C C . ALA A 1 592 ? 43.730 10.955 30.411 1.00 34.97 592 ALA A C 1
ATOM 4451 O O . ALA A 1 592 ? 44.432 11.386 29.517 1.00 35.00 592 ALA A O 1
ATOM 4453 N N . ASN A 1 593 ? 42.787 10.036 30.224 1.00 35.56 593 ASN A N 1
ATOM 4454 C CA . ASN A 1 593 ? 42.545 9.435 28.915 1.00 36.62 593 ASN A CA 1
ATOM 4455 C C . ASN A 1 593 ? 41.454 10.105 28.095 1.00 35.66 593 ASN A C 1
ATOM 4456 O O . ASN A 1 593 ? 41.313 9.813 26.891 1.00 38.12 593 ASN A O 1
ATOM 4461 N N . GLU A 1 594 ? 40.692 10.976 28.770 1.00 36.86 594 GLU A N 1
ATOM 4462 C CA . GLU A 1 594 ? 39.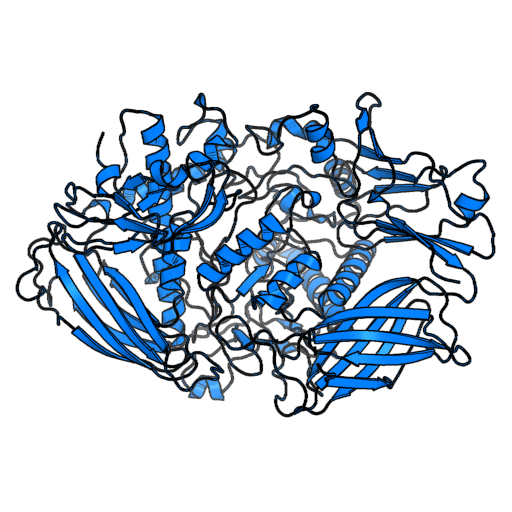536 11.721 28.212 1.00 37.16 594 GLU A CA 1
ATOM 4463 C C . GLU A 1 594 ? 39.264 13.007 28.960 1.00 36.90 594 GLU A C 1
ATOM 4464 O O . GLU A 1 594 ? 39.094 13.009 30.194 1.00 37.40 594 GLU A O 1
ATOM 4470 N N . PHE A 1 595 ? 39.146 14.096 28.213 1.00 37.46 595 PHE A N 1
ATOM 4471 C CA . PHE A 1 595 ? 38.674 15.373 28.783 1.00 37.86 595 PHE A CA 1
ATOM 4472 C C . PHE A 1 595 ? 38.367 16.375 27.696 1.00 35.91 595 PHE A C 1
ATOM 4473 O O . PHE A 1 595 ? 39.038 16.401 26.649 1.00 40.36 595 PHE A O 1
ATOM 4481 N N . GLY A 1 596 ? 37.327 17.177 27.913 1.00 35.74 596 GLY A N 1
ATOM 4482 C CA . GLY A 1 596 ? 36.972 18.219 26.917 1.00 34.36 596 GLY A CA 1
ATOM 4483 C C . GLY A 1 596 ? 35.715 19.031 27.135 1.00 32.99 596 GLY A C 1
ATOM 4484 O O . GLY A 1 596 ? 35.047 18.928 28.180 1.00 34.90 596 GLY A O 1
ATOM 4485 N N . PHE A 1 597 ? 35.468 19.916 26.164 1.00 31.48 597 PHE A N 1
ATOM 4486 C CA . PHE A 1 597 ? 34.347 20.859 26.096 1.00 29.90 597 PHE A CA 1
ATOM 4487 C C . PHE A 1 597 ? 34.145 21.034 24.572 1.00 29.42 597 PHE A C 1
ATOM 4488 O O . PHE A 1 597 ? 35.146 21.014 23.884 1.00 29.10 597 PHE A O 1
ATOM 4496 N N . ILE A 1 598 ? 32.925 21.187 24.026 1.00 29.42 598 ILE A N 1
ATOM 4497 C CA . ILE A 1 598 ? 32.732 21.364 22.544 1.00 28.86 598 ILE A CA 1
ATOM 4498 C C . ILE A 1 598 ? 33.013 22.746 21.999 1.00 28.93 598 ILE A C 1
ATOM 4499 O O . ILE A 1 598 ? 32.964 23.730 22.778 1.00 28.16 598 ILE A O 1
ATOM 4504 N N . SER A 1 599 ? 33.259 22.938 20.681 1.00 28.12 599 SER A N 1
ATOM 4505 C CA . SER A 1 599 ? 33.347 24.281 20.240 1.00 26.88 599 SER A CA 1
ATOM 4506 C C . SER A 1 599 ? 32.885 24.208 18.751 1.00 27.36 599 SER A C 1
ATOM 4507 O O . SER A 1 599 ? 32.890 23.120 18.178 1.00 25.90 599 SER A O 1
ATOM 4510 N N . MET A 1 600 ? 32.473 25.351 18.218 1.00 27.81 600 MET A N 1
ATOM 4511 C CA . MET A 1 600 ? 32.027 25.448 16.825 1.00 28.37 600 MET A CA 1
ATOM 4512 C C . MET A 1 600 ? 33.175 25.222 15.913 1.00 29.44 600 MET A C 1
ATOM 4513 O O . MET A 1 600 ? 34.300 25.587 16.226 1.00 29.53 600 MET A O 1
ATOM 4518 N N . PRO A 1 601 ? 32.917 24.709 14.685 1.00 31.04 601 PRO A N 1
ATOM 4519 C CA . PRO A 1 601 ? 34.010 24.756 13.760 1.00 31.16 601 PRO A CA 1
ATOM 4520 C C . PRO A 1 601 ? 34.091 26.121 13.048 1.00 32.24 601 PRO A C 1
ATOM 4521 O O . PRO A 1 601 ? 33.166 26.957 13.138 1.00 33.01 601 PRO A O 1
ATOM 4525 N N . SER A 1 602 ? 35.148 26.310 12.252 1.00 32.54 602 SER A N 1
ATOM 4526 C CA . SER A 1 602 ? 35.301 27.528 11.464 1.00 33.44 602 SER A CA 1
ATOM 4527 C C . SER A 1 602 ? 34.087 27.746 10.563 1.00 33.11 602 SER A C 1
ATOM 4528 O O . SER A 1 602 ? 33.399 26.798 10.198 1.00 32.38 602 SER A O 1
ATOM 4531 N N . ILE A 1 603 ? 33.829 29.007 10.217 1.00 33.07 603 ILE A N 1
ATOM 4532 C CA . ILE A 1 603 ? 32.803 29.293 9.224 1.00 33.66 603 ILE A CA 1
ATOM 4533 C C . ILE A 1 603 ? 33.153 28.647 7.871 1.00 33.33 603 ILE A C 1
ATOM 4534 O O . ILE A 1 603 ? 32.240 28.293 7.110 1.00 33.73 603 ILE A O 1
ATOM 4539 N N . GLN A 1 604 ? 34.442 28.469 7.558 1.00 32.72 604 GLN A N 1
ATOM 4540 C CA . GLN A 1 604 ? 34.793 27.887 6.224 1.00 32.10 604 GLN A CA 1
ATOM 4541 C C . GLN A 1 604 ? 34.372 26.418 6.255 1.00 33.10 604 GLN A C 1
ATOM 4542 O O . GLN A 1 604 ? 33.945 25.859 5.252 1.00 30.85 604 GLN A O 1
ATOM 4548 N N . THR A 1 605 ? 34.500 25.781 7.441 1.00 30.26 605 THR A N 1
ATOM 4549 C CA . THR A 1 605 ? 34.068 24.397 7.588 1.00 30.75 605 THR A CA 1
ATOM 4550 C C . THR A 1 605 ? 32.511 24.343 7.475 1.00 31.73 605 THR A C 1
ATOM 4551 O O . THR A 1 605 ? 31.973 23.643 6.564 1.00 31.70 605 THR A O 1
ATOM 4555 N N . TRP A 1 606 ? 31.791 25.151 8.285 1.00 29.85 606 TRP A N 1
ATOM 4556 C CA . TRP A 1 606 ? 30.321 25.237 8.159 1.00 30.07 606 TRP A CA 1
ATOM 4557 C C . TRP A 1 606 ? 29.918 25.392 6.701 1.00 31.31 606 TRP A C 1
ATOM 4558 O O . TRP A 1 606 ? 28.960 24.756 6.222 1.00 32.48 606 TRP A O 1
ATOM 4569 N N . GLN A 1 607 ? 30.602 26.288 6.030 1.00 32.25 607 GLN A N 1
ATOM 4570 C CA . GLN A 1 607 ? 30.243 26.637 4.656 1.00 33.69 607 GLN A CA 1
ATOM 4571 C C . GLN A 1 607 ? 30.263 25.442 3.690 1.00 34.30 607 GLN A C 1
ATOM 4572 O O . GLN A 1 607 ? 29.694 25.489 2.577 1.00 34.35 607 GLN A O 1
ATOM 4578 N N . GLN A 1 608 ? 30.941 24.374 4.093 1.00 34.53 608 GLN A N 1
ATOM 4579 C CA . GLN A 1 608 ? 31.020 23.175 3.276 1.00 35.01 608 GLN A CA 1
ATOM 4580 C C . GLN A 1 608 ? 29.689 22.420 3.254 1.00 35.64 608 GLN A C 1
ATOM 4581 O O . GLN A 1 608 ? 29.412 21.741 2.299 1.00 36.01 608 GLN A O 1
ATOM 4587 N N . ALA A 1 609 ? 28.939 22.469 4.368 1.00 36.41 609 ALA A N 1
ATOM 4588 C CA . ALA A 1 609 ? 27.840 21.546 4.627 1.00 35.68 609 ALA A CA 1
ATOM 4589 C C . ALA A 1 609 ? 26.473 22.190 4.717 1.00 35.10 609 ALA A C 1
ATOM 4590 O O . ALA A 1 609 ? 25.489 21.518 4.531 1.00 36.45 609 ALA A O 1
ATOM 4592 N N . VAL A 1 610 ? 26.401 23.491 4.977 1.00 34.07 610 VAL A N 1
ATOM 4593 C CA A VAL A 1 610 ? 25.156 24.176 5.301 0.50 34.30 610 VAL A CA 1
ATOM 4594 C CA B VAL A 1 610 ? 25.112 24.145 5.234 0.50 34.03 610 VAL A CA 1
ATOM 4595 C C . VAL A 1 610 ? 24.865 25.367 4.381 1.00 34.20 610 VAL A C 1
ATOM 4596 O O . VAL A 1 610 ? 25.786 26.072 3.993 1.00 34.60 610 VAL A O 1
ATOM 4603 N N . ASP A 1 611 ? 23.581 25.631 4.110 1.00 33.58 611 ASP A N 1
ATOM 4604 C CA . ASP A 1 611 ? 23.185 26.777 3.274 1.00 35.12 611 ASP A CA 1
ATOM 4605 C C . ASP A 1 611 ? 23.635 28.102 3.840 1.00 34.71 611 ASP A C 1
ATOM 4606 O O . ASP A 1 611 ? 23.710 28.265 5.068 1.00 33.97 611 ASP A O 1
ATOM 4611 N N . PRO A 1 612 ? 23.969 29.047 2.965 1.00 35.31 612 PRO A N 1
ATOM 4612 C CA . PRO A 1 612 ? 24.355 30.405 3.385 1.00 36.79 612 PRO A CA 1
ATOM 4613 C C . PRO A 1 612 ? 23.363 31.000 4.390 1.00 37.90 612 PRO A C 1
ATOM 4614 O O . PRO A 1 612 ? 23.778 31.472 5.450 1.00 37.79 612 PRO A O 1
ATOM 4618 N N . GLU A 1 613 ? 22.054 30.903 4.143 1.00 37.91 613 GLU A N 1
ATOM 4619 C CA . GLU A 1 613 ? 21.099 31.490 5.096 1.00 39.25 613 GLU A CA 1
ATOM 4620 C C . GLU A 1 613 ? 21.077 30.811 6.479 1.00 40.15 613 GLU A C 1
ATOM 4621 O O . GLU A 1 613 ? 20.476 31.323 7.429 1.00 40.29 613 GLU A O 1
ATOM 4627 N N . GLU A 1 614 ? 21.668 29.632 6.574 1.00 39.90 614 GLU A N 1
ATOM 4628 C CA . GLU A 1 614 ? 21.736 28.918 7.839 1.00 41.28 614 GLU A CA 1
ATOM 4629 C C . GLU A 1 614 ? 22.971 29.203 8.682 1.00 39.46 614 GLU A C 1
ATOM 4630 O O . GLU A 1 614 ? 23.165 28.574 9.700 1.00 39.38 614 GLU A O 1
ATOM 4636 N N . LEU A 1 615 ? 23.805 30.150 8.264 1.00 38.00 615 LEU A N 1
ATOM 4637 C CA . LEU A 1 615 ? 25.026 30.451 8.967 1.00 37.47 615 LEU A CA 1
ATOM 4638 C C . LEU A 1 615 ? 24.809 31.442 10.110 1.00 36.60 615 LEU A C 1
ATOM 4639 O O . LEU A 1 615 ? 25.199 32.594 10.023 1.00 35.04 615 LEU A O 1
ATOM 4644 N N . SER A 1 616 ? 24.191 30.987 11.193 1.00 35.67 616 SER A N 1
ATOM 4645 C CA . SER A 1 616 ? 24.113 31.805 12.405 1.00 34.57 616 SER A CA 1
ATOM 4646 C C . SER A 1 616 ? 24.152 30.892 13.585 1.00 34.34 616 SER A C 1
ATOM 4647 O O . SER A 1 616 ? 23.810 29.718 13.489 1.00 34.85 616 SER A O 1
ATOM 4650 N N . PHE A 1 617 ? 24.591 31.406 14.719 1.00 34.79 617 PHE A N 1
ATOM 4651 C CA . PHE A 1 617 ? 24.950 30.549 15.847 1.00 35.67 617 PHE A CA 1
ATOM 4652 C C . PHE A 1 617 ? 23.844 29.527 16.126 1.00 35.55 617 PHE A C 1
ATOM 4653 O O . PHE A 1 617 ? 24.093 28.375 16.343 1.00 34.32 617 PHE A O 1
ATOM 4661 N N . ASN A 1 618 ? 22.596 29.983 16.040 1.00 36.72 618 ASN A N 1
ATOM 4662 C CA . ASN A 1 618 ? 21.453 29.206 16.511 1.00 37.45 618 ASN A CA 1
ATOM 4663 C C . ASN A 1 618 ? 20.452 28.972 15.385 1.00 37.19 618 ASN A C 1
ATOM 4664 O O . ASN A 1 618 ? 19.262 28.896 15.624 1.00 38.01 618 ASN A O 1
ATOM 4669 N N . SER A 1 619 ? 20.890 28.901 14.137 1.00 37.01 619 SER A N 1
ATOM 4670 C CA . SER A 1 619 ? 19.947 28.533 13.078 1.00 37.66 619 SER A CA 1
ATOM 4671 C C . SER A 1 619 ? 19.456 27.118 13.356 1.00 39.21 619 SER A C 1
ATOM 4672 O O . SER A 1 619 ? 20.078 26.364 14.124 1.00 38.94 619 SER A O 1
ATOM 4675 N N . THR A 1 620 ? 18.317 26.765 12.762 1.00 40.30 620 THR A N 1
ATOM 4676 C CA . THR A 1 620 ? 17.734 25.474 13.026 1.00 40.06 620 THR A CA 1
ATOM 4677 C C . THR A 1 620 ? 18.668 24.368 12.518 1.00 38.82 620 THR A C 1
ATOM 4678 O O . THR A 1 620 ? 18.851 23.365 13.188 1.00 37.55 620 THR A O 1
ATOM 4682 N N . THR A 1 621 ? 19.278 24.549 11.338 1.00 37.79 621 THR A N 1
ATOM 4683 C CA . THR A 1 621 ? 20.188 23.532 10.854 1.00 37.06 621 THR A CA 1
ATOM 4684 C C . THR A 1 621 ? 21.465 23.373 11.703 1.00 36.07 621 THR A C 1
ATOM 4685 O O . THR A 1 621 ? 21.919 22.261 11.912 1.00 34.42 621 THR A O 1
ATOM 4689 N N . VAL A 1 622 ? 22.042 24.466 12.191 1.00 35.93 622 VAL A N 1
ATOM 4690 C CA . VAL A 1 622 ? 23.272 24.389 12.983 1.00 37.07 622 VAL A CA 1
ATOM 4691 C C . VAL A 1 622 ? 22.963 23.711 14.342 1.00 38.04 622 VAL A C 1
ATOM 4692 O O . VAL A 1 622 ? 23.731 22.860 14.831 1.00 36.45 622 VAL A O 1
ATOM 4696 N N . ILE A 1 623 ? 21.830 24.083 14.939 1.00 38.73 623 ILE A N 1
ATOM 4697 C CA . ILE A 1 623 ? 21.403 23.466 16.202 1.00 38.82 623 ILE A CA 1
ATOM 4698 C C . ILE A 1 623 ? 21.196 21.972 16.012 1.00 39.37 623 ILE A C 1
ATOM 4699 O O . ILE A 1 623 ? 21.696 21.158 16.816 1.00 39.46 623 ILE A O 1
ATOM 4704 N N . LEU A 1 624 ? 20.494 21.599 14.936 1.00 37.86 624 LEU A N 1
ATOM 4705 C CA . LEU A 1 624 ? 20.172 20.172 14.708 1.00 37.64 624 LEU A CA 1
ATOM 4706 C C . LEU A 1 624 ? 21.411 19.322 14.430 1.00 35.97 624 LEU A C 1
ATOM 4707 O O . LEU A 1 624 ? 21.364 18.111 14.553 1.00 35.32 624 LEU A O 1
ATOM 4712 N N . ARG A 1 625 ? 22.516 19.961 14.062 1.00 34.62 625 ARG A N 1
ATOM 4713 C CA . ARG A 1 625 ? 23.775 19.248 13.839 1.00 33.26 625 ARG A CA 1
ATOM 4714 C C . ARG A 1 625 ? 24.619 19.164 15.100 1.00 32.39 625 ARG A C 1
ATOM 4715 O O . ARG A 1 625 ? 25.625 18.438 15.139 1.00 32.67 625 ARG A O 1
ATOM 4723 N N . ASN A 1 626 ? 24.211 19.841 16.147 1.00 32.42 626 ASN A N 1
ATOM 4724 C CA . ASN A 1 626 ? 24.880 19.695 17.443 1.00 32.18 626 ASN A CA 1
ATOM 4725 C C . ASN A 1 626 ? 24.260 18.486 18.128 1.00 33.35 626 ASN A C 1
ATOM 4726 O O . ASN A 1 626 ? 23.072 18.546 18.529 1.00 33.30 626 ASN A O 1
ATOM 4731 N N . HIS A 1 627 ? 25.037 17.402 18.259 1.00 31.27 627 HIS A N 1
ATOM 4732 C CA . HIS A 1 627 ? 24.515 16.227 18.904 1.00 32.53 627 HIS A CA 1
ATOM 4733 C C . HIS A 1 627 ? 24.912 16.149 20.348 1.00 32.34 627 HIS A C 1
ATOM 4734 O O . HIS A 1 627 ? 24.744 15.109 20.963 1.00 33.64 627 HIS A O 1
ATOM 4741 N N . HIS A 1 628 ? 25.435 17.242 20.865 1.00 33.51 628 HIS A N 1
ATOM 4742 C CA . HIS A 1 628 ? 25.656 17.401 22.311 1.00 34.15 628 HIS A CA 1
ATOM 4743 C C . HIS A 1 628 ? 24.538 18.319 22.791 1.00 36.45 628 HIS A C 1
ATOM 4744 O O . HIS A 1 628 ? 24.680 19.531 22.681 1.00 35.57 628 HIS A O 1
ATOM 4751 N N . TYR A 1 629 ? 23.419 17.801 23.318 1.00 38.19 629 TYR A N 1
ATOM 4752 C CA . TYR A 1 629 ? 23.215 16.433 23.746 1.00 40.94 629 TYR A CA 1
ATOM 4753 C C . TYR A 1 629 ? 22.366 15.651 22.752 1.00 41.94 629 TYR A C 1
ATOM 4754 O O . TYR A 1 629 ? 21.526 16.223 22.081 1.00 41.80 629 TYR A O 1
ATOM 4763 N N . PRO A 1 630 ? 22.554 14.327 22.694 1.00 41.82 630 PRO A N 1
ATOM 4764 C CA . PRO A 1 630 ? 21.934 13.567 21.634 1.00 41.40 630 PRO A CA 1
ATOM 4765 C C . PRO A 1 630 ? 20.404 13.375 21.866 1.00 42.09 630 PRO A C 1
ATOM 4766 O O . PRO A 1 630 ? 19.873 13.582 22.975 1.00 40.22 630 PRO A O 1
ATOM 4770 N N . ALA A 1 631 ? 19.745 13.010 20.794 1.00 38.87 631 ALA A N 1
ATOM 4771 C CA . ALA A 1 631 ? 18.307 13.017 20.708 1.00 40.35 631 ALA A CA 1
ATOM 4772 C C . ALA A 1 631 ? 17.653 11.934 21.583 1.00 40.82 631 ALA A C 1
ATOM 4773 O O . ALA A 1 631 ? 16.495 12.071 21.967 1.00 42.74 631 ALA A O 1
ATOM 4775 N N . GLY A 1 632 ? 18.396 10.878 21.895 1.00 40.33 632 GLY A N 1
ATOM 4776 C CA . GLY A 1 632 ? 17.866 9.753 22.635 1.00 41.50 632 GLY A CA 1
ATOM 4777 C C . GLY A 1 632 ? 16.873 8.942 21.818 1.00 42.59 632 GLY A C 1
ATOM 4778 O O . GLY A 1 632 ? 15.929 8.397 22.371 1.00 42.60 632 GLY A O 1
ATOM 4779 N N . GLY A 1 633 ? 17.044 8.868 20.500 1.00 41.36 633 GLY A N 1
ATOM 4780 C CA . GLY A 1 633 ? 16.013 8.264 19.671 1.00 42.69 633 GLY A CA 1
ATOM 4781 C C . GLY A 1 633 ? 15.941 8.974 18.344 1.00 42.36 633 GLY A C 1
ATOM 4782 O O . GLY A 1 633 ? 16.887 9.679 17.964 1.00 41.20 633 GLY A O 1
ATOM 4783 N N . LEU A 1 634 ? 14.822 8.824 17.659 1.00 41.55 634 LEU A N 1
ATOM 4784 C CA . LEU A 1 634 ? 14.707 9.270 16.279 1.00 42.81 634 LEU A CA 1
ATOM 4785 C C . LEU A 1 634 ? 14.061 10.639 16.081 1.00 42.20 634 LEU A C 1
ATOM 4786 O O . LEU A 1 634 ? 13.896 11.067 14.962 1.00 42.39 634 LEU A O 1
ATOM 4791 N N . THR A 1 635 ? 13.717 11.355 17.150 1.00 43.79 635 THR A N 1
ATOM 4792 C CA . THR A 1 635 ? 13.083 12.666 16.984 1.00 45.28 635 THR A CA 1
ATOM 4793 C C . THR A 1 635 ? 14.071 13.776 16.544 1.00 47.07 635 THR A C 1
ATOM 4794 O O . THR A 1 635 ? 15.295 13.611 16.674 1.00 43.90 635 THR A O 1
ATOM 4798 N N . ARG A 1 636 ? 13.518 14.883 16.040 1.00 47.53 636 ARG A N 1
ATOM 4799 C CA . ARG A 1 636 ? 14.281 16.127 15.835 1.00 48.87 636 ARG A CA 1
ATOM 4800 C C . ARG A 1 636 ? 14.303 16.849 17.163 1.00 48.39 636 ARG A C 1
ATOM 4801 O O . ARG A 1 636 ? 13.455 17.691 17.446 1.00 51.16 636 ARG A O 1
ATOM 4809 N N . ASN A 1 637 ? 15.277 16.508 17.980 1.00 44.24 637 ASN A N 1
ATOM 4810 C CA . ASN A 1 637 ? 15.313 16.955 19.350 1.00 43.83 637 ASN A CA 1
ATOM 4811 C C . ASN A 1 637 ? 16.071 18.301 19.491 1.00 44.23 637 ASN A C 1
ATOM 4812 O O . ASN A 1 637 ? 17.274 18.349 19.827 1.00 40.90 637 ASN A O 1
ATOM 4817 N N . ILE A 1 638 ? 15.344 19.387 19.243 1.00 43.90 638 ILE A N 1
ATOM 4818 C CA . ILE A 1 638 ? 15.887 20.759 19.338 1.00 44.81 638 ILE A CA 1
ATOM 4819 C C . ILE A 1 638 ? 16.258 21.075 20.772 1.00 43.07 638 ILE A C 1
ATOM 4820 O O . ILE A 1 638 ? 17.252 21.724 21.031 1.00 43.63 638 ILE A O 1
ATOM 4825 N N . HIS A 1 639 ? 15.465 20.604 21.711 1.00 42.55 639 HIS A N 1
ATOM 4826 C CA . HIS A 1 639 ? 15.716 20.893 23.112 1.00 44.74 639 HIS A CA 1
ATOM 4827 C C . HIS A 1 639 ? 17.101 20.372 23.577 1.00 43.34 639 HIS A C 1
ATOM 4828 O O . HIS A 1 639 ? 17.876 21.094 24.182 1.00 42.95 639 HIS A O 1
ATOM 4835 N N . ASN A 1 640 ? 17.373 19.109 23.304 1.00 42.51 640 ASN A N 1
ATOM 4836 C CA . ASN A 1 640 ? 18.626 18.492 23.724 1.00 42.77 640 ASN A CA 1
ATOM 4837 C C . ASN A 1 640 ? 19.839 19.090 23.039 1.00 40.34 640 ASN A C 1
ATOM 4838 O O . ASN A 1 640 ? 20.888 19.280 23.674 1.00 39.36 640 ASN A O 1
ATOM 4843 N N . SER A 1 641 ? 19.718 19.366 21.742 1.00 37.35 641 SER A N 1
ATOM 4844 C CA . SER A 1 641 ? 20.780 20.015 21.018 1.00 37.47 641 SER A CA 1
ATOM 4845 C C . SER A 1 641 ? 21.074 21.411 21.558 1.00 37.05 641 SER A C 1
ATOM 4846 O O . SER A 1 641 ? 22.250 21.827 21.654 1.00 36.00 641 SER A O 1
ATOM 4849 N N . THR A 1 642 ? 20.006 22.135 21.906 1.00 37.94 642 THR A N 1
ATOM 4850 C CA . THR A 1 642 ? 20.107 23.488 22.415 1.00 39.72 642 THR A CA 1
ATOM 4851 C C . THR A 1 642 ? 20.930 23.544 23.723 1.00 39.68 642 THR A C 1
ATOM 4852 O O . THR A 1 642 ? 21.567 24.552 24.031 1.00 39.48 642 THR A O 1
ATOM 4856 N N . LEU A 1 643 ? 20.923 22.460 24.480 1.00 39.78 643 LEU A N 1
ATOM 4857 C CA . LEU A 1 643 ? 21.663 22.433 25.748 1.00 40.20 643 LEU A CA 1
ATOM 4858 C C . LEU A 1 643 ? 23.151 22.646 25.437 1.00 39.93 643 LEU A C 1
ATOM 4859 O O . LEU A 1 643 ? 23.863 23.275 26.209 1.00 37.69 643 LEU A O 1
ATOM 4864 N N . GLY A 1 644 ? 23.598 22.132 24.288 1.00 36.95 644 GLY A N 1
ATOM 4865 C CA . GLY A 1 644 ? 25.013 22.277 23.938 1.00 37.62 644 GLY A CA 1
ATOM 4866 C C . GLY A 1 644 ? 25.298 23.669 23.472 1.00 38.04 644 GLY A C 1
ATOM 4867 O O . GLY A 1 644 ? 26.357 24.236 23.835 1.00 38.13 644 GLY A O 1
ATOM 4868 N N . GLN A 1 645 ? 24.444 24.168 22.559 1.00 37.74 645 GLN A N 1
ATOM 4869 C CA . GLN A 1 645 ? 24.443 25.570 22.156 1.00 36.82 645 GLN A CA 1
ATOM 4870 C C . GLN A 1 645 ? 24.586 26.521 23.355 1.00 37.50 645 GLN A C 1
ATOM 4871 O O . GLN A 1 645 ? 25.365 27.500 23.315 1.00 36.48 645 GLN A O 1
ATOM 4877 N N . VAL A 1 646 ? 23.846 26.239 24.413 1.00 37.48 646 VAL A N 1
ATOM 4878 C CA . VAL A 1 646 ? 23.873 27.053 25.626 1.00 38.31 646 VAL A CA 1
ATOM 4879 C C . VAL A 1 646 ? 25.206 26.945 26.364 1.00 37.82 646 VAL A C 1
ATOM 4880 O O . VAL A 1 646 ? 25.720 27.944 26.851 1.00 40.02 646 VAL A O 1
ATOM 4884 N N . GLU A 1 647 ? 25.760 25.747 26.462 1.00 37.34 647 GLU A N 1
ATOM 4885 C CA . GLU A 1 647 ? 27.081 25.581 27.109 1.00 36.51 647 GLU A CA 1
ATOM 4886 C C . GLU A 1 647 ? 28.128 26.453 26.432 1.00 35.40 647 GLU A C 1
ATOM 4887 O O . GLU A 1 647 ? 28.895 27.170 27.066 1.00 34.18 647 GLU A O 1
ATOM 4893 N N . MET A 1 648 ? 28.170 26.447 25.098 1.00 33.26 648 MET A N 1
ATOM 4894 C CA . MET A 1 648 ? 29.163 27.243 24.453 1.00 31.90 648 MET A CA 1
ATOM 4895 C C . MET A 1 648 ? 28.916 28.719 24.681 1.00 32.73 648 MET A C 1
ATOM 4896 O O . MET A 1 648 ? 29.867 29.500 24.864 1.00 33.87 648 MET A O 1
ATOM 4901 N N . THR A 1 649 ? 27.652 29.133 24.683 1.00 35.01 649 THR A N 1
ATOM 4902 C CA . THR A 1 649 ? 27.286 30.548 24.793 1.00 35.99 649 THR A CA 1
ATOM 4903 C C . THR A 1 649 ? 27.673 31.072 26.161 1.00 37.07 649 THR A C 1
ATOM 4904 O O . THR A 1 649 ? 28.220 32.173 26.269 1.00 36.34 649 THR A O 1
ATOM 4908 N N . LEU A 1 650 ? 27.403 30.296 27.190 1.00 36.53 650 LEU A N 1
ATOM 4909 C CA . LEU A 1 650 ? 27.736 30.714 28.541 1.00 38.89 650 LEU A CA 1
ATOM 4910 C C . LEU A 1 650 ? 29.264 30.812 28.794 1.00 40.88 650 LEU A C 1
ATOM 4911 O O . LEU A 1 650 ? 29.745 31.720 29.507 1.00 39.49 650 LEU A O 1
ATOM 4916 N N . ALA A 1 651 ? 30.001 29.853 28.225 1.00 40.32 651 ALA A N 1
ATOM 4917 C CA . ALA A 1 651 ? 31.440 29.830 28.293 1.00 39.96 651 ALA A CA 1
ATOM 4918 C C . ALA A 1 651 ? 32.041 31.138 27.776 1.00 39.68 651 ALA A C 1
ATOM 4919 O O . ALA A 1 651 ? 32.844 31.760 28.461 1.00 39.06 651 ALA A O 1
ATOM 4921 N N . VAL A 1 652 ? 31.663 31.518 26.554 1.00 38.51 652 VAL A N 1
ATOM 4922 C CA . VAL A 1 652 ? 32.104 32.746 25.967 1.00 39.47 652 VAL A CA 1
ATOM 4923 C C . VAL A 1 652 ? 31.692 33.961 26.807 1.00 40.21 652 VAL A C 1
ATOM 4924 O O . VAL A 1 652 ? 32.509 34.807 27.073 1.00 39.54 652 VAL A O 1
ATOM 4928 N N . GLU A 1 653 ? 30.423 34.018 27.217 1.00 40.02 653 GLU A N 1
ATOM 4929 C CA . GLU A 1 653 ? 29.900 35.192 27.886 1.00 42.13 653 GLU A CA 1
ATOM 4930 C C . GLU A 1 653 ? 30.625 35.400 29.191 1.00 41.49 653 GLU A C 1
ATOM 4931 O O . GLU A 1 653 ? 30.860 36.516 29.582 1.00 42.42 653 GLU A O 1
ATOM 4937 N N . ARG A 1 654 ? 31.023 34.313 29.826 1.00 42.67 654 ARG A N 1
ATOM 4938 C CA . ARG A 1 654 ? 31.657 34.403 31.152 1.00 44.87 654 ARG A CA 1
ATOM 4939 C C . ARG A 1 654 ? 33.105 34.866 31.085 1.00 44.98 654 ARG A C 1
ATOM 4940 O O . ARG A 1 654 ? 33.567 35.523 32.017 1.00 46.06 654 ARG A O 1
ATOM 4948 N N . TYR A 1 655 ? 33.791 34.571 29.972 1.00 42.42 655 TYR A N 1
ATOM 4949 C CA . TYR A 1 655 ? 35.241 34.731 29.903 1.00 41.59 655 TYR A CA 1
ATOM 4950 C C . TYR A 1 655 ? 35.799 35.578 28.766 1.00 41.48 655 TYR A C 1
ATOM 4951 O O . TYR A 1 655 ? 36.864 36.193 28.943 1.00 40.02 655 TYR A O 1
ATOM 4960 N N . TYR A 1 656 ? 35.098 35.624 27.632 1.00 40.64 656 TYR A N 1
ATOM 4961 C CA . TYR A 1 656 ? 35.638 36.229 26.405 1.00 39.87 656 TYR A CA 1
ATOM 4962 C C . TYR A 1 656 ? 34.784 37.349 25.814 1.00 40.38 656 TYR A C 1
ATOM 4963 O O . TYR A 1 656 ? 33.577 37.368 25.978 1.00 40.92 656 TYR A O 1
ATOM 4972 N N . PRO A 1 657 ? 35.405 38.275 25.078 1.00 40.62 657 PRO A N 1
ATOM 4973 C CA . PRO A 1 657 ? 34.551 39.337 24.558 1.00 42.17 657 PRO A CA 1
ATOM 4974 C C . PRO A 1 657 ? 33.444 38.697 23.730 1.00 40.67 657 PRO A C 1
ATOM 4975 O O . PRO A 1 657 ? 33.682 37.676 23.124 1.00 41.01 657 PRO A O 1
ATOM 4979 N N . THR A 1 658 ? 32.253 39.296 23.735 1.00 39.59 658 THR A N 1
ATOM 4980 C CA . THR A 1 658 ? 31.073 38.734 23.081 1.00 39.29 658 THR A CA 1
ATOM 4981 C C . THR A 1 658 ? 30.831 39.474 21.792 1.00 38.15 658 THR A C 1
ATOM 4982 O O . THR A 1 658 ? 30.426 40.641 21.816 1.00 37.17 658 THR A O 1
ATOM 4986 N N . PRO A 1 659 ? 31.065 38.823 20.653 1.00 37.71 659 PRO A N 1
ATOM 4987 C CA . PRO A 1 659 ? 30.984 39.642 19.442 1.00 38.34 659 PRO A CA 1
ATOM 4988 C C . PRO A 1 659 ? 29.607 40.281 19.204 1.00 40.00 659 PRO A C 1
ATOM 4989 O O . PRO A 1 659 ? 28.592 39.745 19.641 1.00 39.85 659 PRO A O 1
ATOM 4993 N N . ASP A 1 660 ? 29.590 41.395 18.479 1.00 40.12 660 ASP A N 1
ATOM 4994 C CA . ASP A 1 660 ? 28.361 42.049 18.057 1.00 41.75 660 ASP A CA 1
ATOM 4995 C C . ASP A 1 660 ? 28.577 42.697 16.686 1.00 41.65 660 ASP A C 1
ATOM 4996 O O . ASP A 1 660 ? 28.450 43.893 16.534 1.00 42.13 660 ASP A O 1
ATOM 5001 N N . LYS A 1 661 ? 28.943 41.890 15.716 1.00 41.55 661 LYS A N 1
ATOM 5002 C CA . LYS A 1 661 ? 29.325 42.355 14.383 1.00 43.28 661 LYS A CA 1
ATOM 5003 C C . LYS A 1 661 ? 28.116 42.659 13.533 1.00 44.10 661 LYS A C 1
ATOM 5004 O O . LYS A 1 661 ? 27.158 41.903 13.515 1.00 44.21 661 LYS A O 1
ATOM 5010 N N . THR A 1 662 ? 28.203 43.768 12.802 1.00 44.40 662 THR A N 1
ATOM 5011 C CA . THR A 1 662 ? 27.103 44.290 12.037 1.00 44.24 662 THR A CA 1
ATOM 5012 C C . THR A 1 662 ? 26.808 43.385 10.832 1.00 43.52 662 THR A C 1
ATOM 5013 O O . THR A 1 662 ? 25.653 43.119 10.543 1.00 45.98 662 THR A O 1
ATOM 5017 N N . ASP A 1 663 ? 27.839 42.909 10.150 1.00 42.90 663 ASP A N 1
ATOM 5018 C CA . ASP A 1 663 ? 27.687 41.887 9.102 1.00 43.85 663 ASP A CA 1
ATOM 5019 C C . ASP A 1 663 ? 27.383 40.523 9.790 1.00 43.03 663 ASP A C 1
ATOM 5020 O O . ASP A 1 663 ? 28.235 40.005 10.525 1.00 43.84 663 ASP A O 1
ATOM 5025 N N . PRO A 1 664 ? 26.176 39.964 9.575 1.00 41.87 664 PRO A N 1
ATOM 5026 C CA . PRO A 1 664 ? 25.759 38.718 10.277 1.00 40.08 664 PRO A CA 1
ATOM 5027 C C . PRO A 1 664 ? 26.706 37.533 10.051 1.00 38.55 664 PRO A C 1
ATOM 5028 O O . PRO A 1 664 ? 26.877 36.691 10.913 1.00 37.05 664 PRO A O 1
ATOM 5032 N N . VAL A 1 665 ? 27.341 37.509 8.890 1.00 37.05 665 VAL A N 1
ATOM 5033 C CA . VAL A 1 665 ? 28.341 36.504 8.553 1.00 37.87 665 VAL A CA 1
ATOM 5034 C C . VAL A 1 665 ? 29.609 36.629 9.387 1.00 35.88 665 VAL A C 1
ATOM 5035 O O . VAL A 1 665 ? 30.129 35.624 9.830 1.00 36.70 665 VAL A O 1
ATOM 5039 N N . ALA A 1 666 ? 30.086 37.852 9.588 1.00 34.66 666 ALA A N 1
ATOM 5040 C CA . ALA A 1 666 ? 31.241 38.106 10.372 1.00 34.59 666 ALA A CA 1
ATOM 5041 C C . ALA A 1 666 ? 30.867 37.854 11.845 1.00 34.77 666 ALA A C 1
ATOM 5042 O O . ALA A 1 666 ? 31.690 37.419 12.643 1.00 34.93 666 ALA A O 1
ATOM 5044 N N . ASN A 1 667 ? 29.616 38.103 12.187 1.00 35.28 667 ASN A N 1
ATOM 5045 C CA . ASN A 1 667 ? 29.148 37.873 13.570 1.00 35.72 667 ASN A CA 1
ATOM 5046 C C . ASN A 1 667 ? 29.159 36.367 13.962 1.00 35.96 667 ASN A C 1
ATOM 5047 O O . ASN A 1 667 ? 29.498 35.970 15.108 1.00 35.37 667 ASN A O 1
ATOM 5052 N N . PHE A 1 668 ? 28.682 35.559 13.032 1.00 34.29 668 PHE A N 1
ATOM 5053 C CA . PHE A 1 668 ? 28.698 34.100 13.155 1.00 34.55 668 PHE A CA 1
ATOM 5054 C C . PHE A 1 668 ? 30.157 33.630 13.186 1.00 34.48 668 PHE A C 1
ATOM 5055 O O . PHE A 1 668 ? 30.553 32.888 14.093 1.00 34.25 668 PHE A O 1
ATOM 5063 N N . SER A 1 669 ? 30.957 34.014 12.182 1.00 34.00 669 SER A N 1
ATOM 5064 C CA . SER A 1 669 ? 32.337 33.612 12.187 1.00 33.06 669 SER A CA 1
ATOM 5065 C C . SER A 1 669 ? 33.056 33.940 13.504 1.00 33.46 669 SER A C 1
ATOM 5066 O O . SER A 1 669 ? 33.908 33.165 13.970 1.00 33.16 669 SER A O 1
ATOM 5069 N N . SER A 1 670 ? 32.783 35.126 14.013 1.00 34.58 670 SER A N 1
ATOM 5070 C CA . SER A 1 670 ? 33.454 35.639 15.214 1.00 35.76 670 SER A CA 1
ATOM 5071 C C . SER A 1 670 ? 32.980 34.939 16.470 1.00 35.83 670 SER A C 1
ATOM 5072 O O . SER A 1 670 ? 33.780 34.741 17.406 1.00 36.86 670 SER A O 1
ATOM 5075 N N . TRP A 1 671 ? 31.689 34.634 16.544 1.00 36.08 671 TRP A N 1
ATOM 5076 C CA . TRP A 1 671 ? 31.173 33.806 17.660 1.00 35.87 671 TRP A CA 1
ATOM 5077 C C . TRP A 1 671 ? 31.783 32.396 17.578 1.00 34.75 671 TRP A C 1
ATOM 5078 O O . TRP A 1 671 ? 32.124 31.813 18.568 1.00 33.69 671 TRP A O 1
ATOM 5089 N N . CYS A 1 672 ? 31.889 31.814 16.394 1.00 33.38 672 CYS A N 1
ATOM 5090 C CA . CYS A 1 672 ? 32.543 30.513 16.293 1.00 32.18 672 CYS A CA 1
ATOM 5091 C C . CYS A 1 672 ? 33.979 30.491 16.882 1.00 32.70 672 CYS A C 1
ATOM 5092 O O . CYS A 1 672 ? 34.390 29.505 17.471 1.00 33.76 672 CYS A O 1
ATOM 5095 N N . HIS A 1 673 ? 34.730 31.570 16.681 1.00 32.33 673 HIS A N 1
ATOM 5096 C CA . HIS A 1 673 ? 36.124 31.674 17.087 1.00 31.64 673 HIS A CA 1
ATOM 5097 C C . HIS A 1 673 ? 36.233 31.863 18.601 1.00 32.48 673 HIS A C 1
ATOM 5098 O O . HIS A 1 673 ? 37.099 31.260 19.222 1.00 32.28 673 HIS A O 1
ATOM 5105 N N . ALA A 1 674 ? 35.331 32.636 19.203 1.00 32.87 674 ALA A N 1
ATOM 5106 C CA . ALA A 1 674 ? 35.333 32.766 20.695 1.00 34.04 674 ALA A CA 1
ATOM 5107 C C . ALA A 1 674 ? 35.118 31.453 21.430 1.00 33.74 674 ALA A C 1
ATOM 5108 O O . ALA A 1 674 ? 35.719 31.240 22.511 1.00 35.86 674 ALA A O 1
ATOM 5110 N N . THR A 1 675 ? 34.206 30.604 20.923 1.00 34.36 675 THR A N 1
ATOM 5111 C CA . THR A 1 675 ? 33.992 29.266 21.496 1.00 32.70 675 THR A CA 1
ATOM 5112 C C . THR A 1 675 ? 35.275 28.474 21.438 1.00 32.58 675 THR A C 1
ATOM 5113 O O . THR A 1 675 ? 35.591 27.735 22.378 1.00 33.04 675 THR A O 1
ATOM 5117 N N . GLN A 1 676 ? 36.050 28.635 20.350 1.00 31.20 676 GLN A N 1
ATOM 5118 C CA . GLN A 1 676 ? 37.323 27.950 20.219 1.00 31.43 676 GLN A CA 1
ATOM 5119 C C . GLN A 1 676 ? 38.380 28.454 21.190 1.00 30.88 676 GLN A C 1
ATOM 5120 O O . GLN A 1 676 ? 39.212 27.708 21.576 1.00 31.31 676 GLN A O 1
ATOM 5126 N N . LEU A 1 677 ? 38.344 29.735 21.534 1.00 31.53 677 LEU A N 1
ATOM 5127 C CA . LEU A 1 677 ? 39.314 30.302 22.437 1.00 32.35 677 LEU A CA 1
ATOM 5128 C C . LEU A 1 677 ? 39.100 29.722 23.816 1.00 33.47 677 LEU A C 1
ATOM 5129 O O . LEU A 1 677 ? 40.078 29.476 24.554 1.00 32.43 677 LEU A O 1
ATOM 5134 N N . PHE A 1 678 ? 37.827 29.562 24.173 1.00 33.12 678 PHE A N 1
ATOM 5135 C CA . PHE A 1 678 ? 37.491 29.048 25.521 1.00 34.03 678 PHE A CA 1
ATOM 5136 C C . PHE A 1 678 ? 37.958 27.583 25.613 1.00 33.14 678 PHE A C 1
ATOM 5137 O O . PHE A 1 678 ? 38.649 27.229 26.533 1.00 31.30 678 PHE A O 1
ATOM 5145 N N . GLN A 1 679 ? 37.661 26.776 24.582 1.00 31.84 679 GLN A N 1
ATOM 5146 C CA . GLN A 1 679 ? 38.082 25.367 24.539 1.00 32.06 679 GLN A CA 1
ATOM 5147 C C . GLN A 1 679 ? 39.590 25.242 24.611 1.00 32.14 679 GLN A C 1
ATOM 5148 O O . GLN A 1 679 ? 40.075 24.367 25.305 1.00 34.23 679 GLN A O 1
ATOM 5154 N N . ALA A 1 680 ? 40.335 26.029 23.815 1.00 32.89 680 ALA A N 1
ATOM 5155 C CA . ALA A 1 680 ? 41.806 25.959 23.834 1.00 32.57 680 ALA A CA 1
ATOM 5156 C C . ALA A 1 680 ? 42.358 26.232 25.242 1.00 33.67 680 ALA A C 1
ATOM 5157 O O . ALA A 1 680 ? 43.215 25.512 25.741 1.00 33.00 680 ALA A O 1
ATOM 5159 N N . ASP A 1 681 ? 41.875 27.306 25.819 1.00 34.29 681 ASP A N 1
ATOM 5160 C CA . ASP A 1 681 ? 42.395 27.774 27.101 1.00 36.61 681 ASP A CA 1
ATOM 5161 C C . ASP A 1 681 ? 42.060 26.764 28.199 1.00 36.63 681 ASP A C 1
ATOM 5162 O O . ASP A 1 681 ? 42.858 26.552 29.114 1.00 37.98 681 ASP A O 1
ATOM 5167 N N . MET A 1 682 ? 40.848 26.215 28.166 1.00 37.33 682 MET A N 1
ATOM 5168 C CA . MET A 1 682 ? 40.484 25.153 29.125 1.00 39.48 682 MET A CA 1
ATOM 5169 C C . MET A 1 682 ? 41.346 23.889 28.968 1.00 37.84 682 MET A C 1
ATOM 5170 O O . MET A 1 682 ? 41.789 23.347 29.960 1.00 38.38 682 MET A O 1
ATOM 5175 N N . TYR A 1 683 ? 41.628 23.450 27.737 1.00 37.01 683 TYR A N 1
ATOM 5176 C CA . TYR A 1 683 ? 42.444 22.256 27.557 1.00 37.34 683 TYR A CA 1
ATOM 5177 C C . TYR A 1 683 ? 43.861 22.504 28.069 1.00 37.99 683 TYR A C 1
ATOM 5178 O O . TYR A 1 683 ? 44.427 21.668 28.787 1.00 37.94 683 TYR A O 1
ATOM 5187 N N . LYS A 1 684 ? 44.409 23.683 27.738 1.00 38.20 684 LYS A N 1
ATOM 5188 C CA . LYS A 1 684 ? 45.722 24.129 28.238 1.00 37.70 684 LYS A CA 1
ATOM 5189 C C . LYS A 1 684 ? 45.753 24.056 29.743 1.00 37.66 684 LYS A C 1
ATOM 5190 O O . LYS A 1 684 ? 46.694 23.523 30.343 1.00 36.29 684 LYS A O 1
ATOM 5196 N N . SER A 1 685 ? 44.717 24.623 30.338 1.00 37.44 685 SER A N 1
ATOM 5197 C CA . SER A 1 685 ? 44.593 24.606 31.788 1.00 38.22 685 SER A CA 1
ATOM 5198 C C . SER A 1 685 ? 44.596 23.170 32.379 1.00 40.13 685 SER A C 1
ATOM 5199 O O . SER A 1 685 ? 45.181 22.911 33.479 1.00 42.21 685 SER A O 1
ATOM 5202 N N . GLU A 1 686 ? 43.949 22.227 31.687 1.00 36.87 686 GLU A N 1
ATOM 5203 C CA . GLU A 1 686 ? 43.963 20.865 32.150 1.00 36.63 686 GLU A CA 1
ATOM 5204 C C . GLU A 1 686 ? 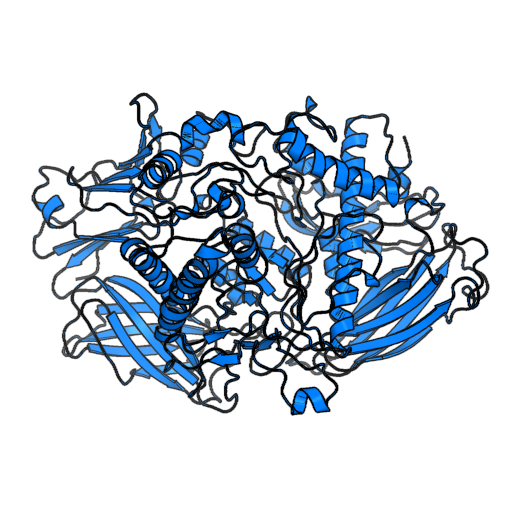45.279 20.187 31.842 1.00 35.38 686 GLU A C 1
ATOM 5205 O O . GLU A 1 686 ? 45.840 19.536 32.695 1.00 34.30 686 GLU A O 1
ATOM 5211 N N . ILE A 1 687 ? 45.785 20.318 30.613 1.00 35.15 687 ILE A N 1
ATOM 5212 C CA . ILE A 1 687 ? 47.003 19.626 30.272 1.00 34.98 687 ILE A CA 1
ATOM 5213 C C . ILE A 1 687 ? 48.204 19.988 31.165 1.00 36.19 687 ILE A C 1
ATOM 5214 O O . ILE A 1 687 ? 48.989 19.119 31.525 1.00 36.98 687 ILE A O 1
ATOM 5219 N N . GLN A 1 688 ? 48.389 21.275 31.447 1.00 38.35 688 GLN A N 1
ATOM 5220 C CA . GLN A 1 688 ? 49.512 21.700 32.277 1.00 40.24 688 GLN A CA 1
ATOM 5221 C C . GLN A 1 688 ? 49.346 21.156 33.710 1.00 40.02 688 GLN A C 1
ATOM 5222 O O . GLN A 1 688 ? 50.312 20.832 34.369 1.00 41.47 688 GLN A O 1
ATOM 5228 N N . PHE A 1 689 ? 48.113 21.040 34.169 1.00 39.48 689 PHE A N 1
ATOM 5229 C CA . PHE A 1 689 ? 47.836 20.451 35.503 1.00 39.33 689 PHE A CA 1
ATOM 5230 C C . PHE A 1 689 ? 48.117 18.928 35.541 1.00 38.71 689 PHE A C 1
ATOM 5231 O O . PHE A 1 689 ? 48.720 18.415 36.479 1.00 37.48 689 PHE A O 1
ATOM 5239 N N . TYR A 1 690 ? 47.714 18.222 34.491 1.00 36.84 690 TYR A N 1
ATOM 5240 C CA . TYR A 1 690 ? 48.027 16.790 34.376 1.00 37.35 690 TYR A CA 1
ATOM 5241 C C . TYR A 1 690 ? 49.549 16.553 34.302 1.00 37.38 690 TYR A C 1
ATOM 5242 O O . TYR A 1 690 ? 50.084 15.679 34.990 1.00 37.33 690 TYR A O 1
ATOM 5251 N N . ARG A 1 691 ? 50.234 17.348 33.477 1.00 36.76 691 ARG A N 1
ATOM 5252 C CA . ARG A 1 691 ? 51.669 17.189 33.311 1.00 36.91 691 ARG A CA 1
ATOM 5253 C C . ARG A 1 691 ? 52.502 17.474 34.542 1.00 37.41 691 ARG A C 1
ATOM 5254 O O . ARG A 1 691 ? 53.431 16.757 34.802 1.00 36.72 691 ARG A O 1
ATOM 5262 N N . ARG A 1 692 ? 52.212 18.574 35.214 1.00 38.74 692 ARG A N 1
ATOM 5263 C CA . ARG A 1 692 ? 52.816 18.870 36.542 1.00 40.42 692 ARG A CA 1
ATOM 5264 C C . ARG A 1 692 ? 52.663 17.719 37.548 1.00 41.37 692 ARG A C 1
ATOM 5265 O O . ARG A 1 692 ? 53.507 17.502 38.443 1.00 42.61 692 ARG A O 1
ATOM 5273 N N . GLY A 1 693 ? 51.536 17.028 37.462 1.00 40.24 693 GLY A N 1
ATOM 5274 C CA . GLY A 1 693 ? 51.282 15.866 38.296 1.00 41.39 693 GLY A CA 1
ATOM 5275 C C . GLY A 1 693 ? 52.308 14.739 38.180 1.00 40.49 693 GLY A C 1
ATOM 5276 O O . GLY A 1 693 ? 52.366 13.901 39.047 1.00 41.70 693 GLY A O 1
ATOM 5277 N N . SER A 1 694 ? 53.105 14.732 37.108 1.00 40.37 694 SER A N 1
ATOM 5278 C CA . SER A 1 694 ? 54.199 13.779 36.937 1.00 41.10 694 SER A CA 1
ATOM 5279 C C . SER A 1 694 ? 55.159 13.819 38.109 1.00 41.37 694 SER A C 1
ATOM 5280 O O . SER A 1 694 ? 55.713 12.796 38.471 1.00 41.43 694 SER A O 1
ATOM 5283 N N . GLY A 1 695 ? 55.367 15.015 38.667 1.00 43.22 695 GLY A N 1
ATOM 5284 C CA . GLY A 1 695 ? 56.248 15.210 39.830 1.00 45.01 695 GLY A CA 1
ATOM 5285 C C . GLY A 1 695 ? 55.582 15.304 41.192 1.00 46.06 695 GLY A C 1
ATOM 5286 O O . GLY A 1 695 ? 56.235 15.668 42.154 1.00 45.22 695 GLY A O 1
ATOM 5287 N N . LEU A 1 696 ? 54.285 14.997 41.275 1.00 44.85 696 LEU A N 1
ATOM 5288 C CA . LEU A 1 696 ? 53.536 15.012 42.567 1.00 45.38 696 LEU A CA 1
ATOM 5289 C C . LEU A 1 696 ? 53.175 13.563 42.950 1.00 44.45 696 LEU A C 1
ATOM 5290 O O . LEU A 1 696 ? 53.432 12.660 42.173 1.00 43.00 696 LEU A O 1
ATOM 5295 N N . PRO A 1 697 ? 52.607 13.331 44.150 1.00 46.70 697 PRO A N 1
ATOM 5296 C CA . PRO A 1 697 ? 52.497 11.938 44.636 1.00 45.80 697 PRO A CA 1
ATOM 5297 C C . PRO A 1 697 ? 51.687 10.989 43.760 1.00 45.65 697 PRO A C 1
ATOM 5298 O O . PRO A 1 697 ? 51.869 9.796 43.844 1.00 43.48 697 PRO A O 1
ATOM 5302 N N . GLU A 1 698 ? 50.792 11.523 42.936 1.00 45.72 698 GLU A N 1
ATOM 5303 C CA . GLU A 1 698 ? 50.076 10.753 41.933 1.00 43.44 698 GLU A CA 1
ATOM 5304 C C . GLU A 1 698 ? 51.018 10.202 40.832 1.00 43.26 698 GLU A C 1
ATOM 5305 O O . GLU A 1 698 ? 50.787 9.139 40.323 1.00 43.09 698 GLU A O 1
ATOM 5311 N N . ARG A 1 699 ? 52.093 10.904 40.537 1.00 42.19 699 ARG A N 1
ATOM 5312 C CA . ARG A 1 699 ? 53.021 10.507 39.503 1.00 41.25 699 ARG A CA 1
ATOM 5313 C C . ARG A 1 699 ? 52.230 10.270 38.217 1.00 39.21 699 ARG A C 1
ATOM 5314 O O . ARG A 1 699 ? 52.079 9.167 37.787 1.00 38.33 699 ARG A O 1
ATOM 5322 N N . GLN A 1 700 ? 51.582 11.314 37.777 1.00 37.86 700 GLN A N 1
ATOM 5323 C CA . GLN A 1 700 ? 50.730 11.283 36.606 1.00 37.51 700 GLN A CA 1
ATOM 5324 C C . GLN A 1 700 ? 51.568 11.086 35.321 1.00 38.02 700 GLN A C 1
ATOM 5325 O O . GLN A 1 700 ? 52.551 11.756 35.139 1.00 38.59 700 GLN A O 1
ATOM 5331 N N . LEU A 1 701 ? 51.136 10.223 34.395 1.00 37.47 701 LEU A N 1
ATOM 5332 C CA . LEU A 1 701 ? 51.945 9.948 33.205 1.00 36.17 701 LEU A CA 1
ATOM 5333 C C . LEU A 1 701 ? 51.217 9.937 31.856 1.00 36.47 701 LEU A C 1
ATOM 5334 O O . LEU A 1 701 ? 51.659 9.225 30.934 1.00 36.05 701 LEU A O 1
ATOM 5339 N N . GLY A 1 702 ? 50.154 10.740 31.705 1.00 35.38 702 GLY A N 1
ATOM 5340 C CA . GLY A 1 702 ? 49.487 10.805 30.418 1.00 34.58 702 GLY A CA 1
ATOM 5341 C C . GLY A 1 702 ? 48.392 11.822 30.265 1.00 34.30 702 GLY A C 1
ATOM 5342 O O . GLY A 1 702 ? 47.660 12.106 31.217 1.00 33.70 702 GLY A O 1
ATOM 5343 N N . SER A 1 703 ? 48.295 12.372 29.036 1.00 33.14 703 SER A N 1
ATOM 5344 C CA . SER A 1 703 ? 47.252 13.283 28.655 1.00 32.37 703 SER A CA 1
ATOM 5345 C C . SER A 1 703 ? 46.779 12.939 27.269 1.00 33.22 703 SER A C 1
ATOM 5346 O O . SER A 1 703 ? 47.556 13.126 26.304 1.00 33.39 703 SER A O 1
ATOM 5349 N N . LEU A 1 704 ? 45.537 12.463 27.169 1.00 32.26 704 LEU A N 1
ATOM 5350 C CA . LEU A 1 704 ? 44.878 12.255 25.852 1.00 33.14 704 LEU A CA 1
ATOM 5351 C C . LEU A 1 704 ? 43.581 13.028 25.819 1.00 33.34 704 LEU A C 1
ATOM 5352 O O . LEU A 1 704 ? 42.554 12.589 26.347 1.00 34.82 704 LEU A O 1
ATOM 5357 N N . TYR A 1 705 ? 43.600 14.198 25.219 1.00 33.90 705 TYR A N 1
ATOM 5358 C CA . TYR A 1 705 ? 42.385 15.001 25.196 1.00 34.31 705 TYR A CA 1
ATOM 5359 C C . TYR A 1 705 ? 41.275 14.406 24.313 1.00 35.04 705 TYR A C 1
ATOM 5360 O O . TYR A 1 705 ? 41.519 13.645 23.349 1.00 33.81 705 TYR A O 1
ATOM 5369 N N . TRP A 1 706 ? 40.045 14.747 24.679 1.00 34.84 706 TRP A N 1
ATOM 5370 C CA . TRP A 1 706 ? 38.858 14.380 23.903 1.00 34.25 706 TRP A CA 1
ATOM 5371 C C . TRP A 1 706 ? 38.457 15.606 23.083 1.00 34.81 706 TRP A C 1
ATOM 5372 O O . TRP A 1 706 ? 38.061 16.617 23.668 1.00 32.48 706 TRP A O 1
ATOM 5383 N N . GLN A 1 707 ? 38.525 15.603 21.744 1.00 33.62 707 GLN A N 1
ATOM 5384 C CA . GLN A 1 707 ? 38.855 14.500 20.872 1.00 33.93 707 GLN A CA 1
ATOM 5385 C C . GLN A 1 707 ? 39.728 15.098 19.776 1.00 32.56 707 GLN A C 1
ATOM 5386 O O . GLN A 1 707 ? 39.762 16.325 19.605 1.00 31.56 707 GLN A O 1
ATOM 5392 N N . LEU A 1 708 ? 40.481 14.257 19.077 1.00 32.28 708 LEU A N 1
ATOM 5393 C CA . LEU A 1 708 ? 41.405 14.781 18.103 1.00 33.39 708 LEU A CA 1
ATOM 5394 C C . LEU A 1 708 ? 40.610 15.419 17.003 1.00 34.63 708 LEU A C 1
ATOM 5395 O O . LEU A 1 708 ? 40.876 16.559 16.615 1.00 36.53 708 LEU A O 1
ATOM 5400 N N . ASN A 1 709 ? 39.638 14.663 16.480 1.00 35.02 709 ASN A N 1
ATOM 5401 C CA . ASN A 1 709 ? 39.154 14.916 15.122 1.00 33.78 709 ASN A CA 1
ATOM 5402 C C . ASN A 1 709 ? 37.635 14.818 14.956 1.00 34.83 709 ASN A C 1
ATOM 5403 O O . ASN A 1 709 ? 36.953 14.272 15.839 1.00 34.01 709 ASN A O 1
ATOM 5408 N N . ASP A 1 710 ? 37.130 15.297 13.801 1.00 33.76 710 ASP A N 1
ATOM 5409 C CA . ASP A 1 710 ? 35.690 15.369 13.495 1.00 34.16 710 ASP A CA 1
ATOM 5410 C C . ASP A 1 710 ? 35.291 14.406 12.374 1.00 35.19 710 ASP A C 1
ATOM 5411 O O . ASP A 1 710 ? 36.039 14.225 11.414 1.00 33.04 710 ASP A O 1
ATOM 5416 N N . ILE A 1 711 ? 34.093 13.829 12.500 1.00 34.12 711 ILE A N 1
ATOM 5417 C CA . ILE A 1 711 ? 33.508 12.972 11.468 1.00 33.69 711 ILE A CA 1
ATOM 5418 C C . ILE A 1 711 ? 32.656 13.738 10.445 1.00 34.65 711 ILE A C 1
ATOM 5419 O O . ILE A 1 711 ? 32.369 13.219 9.360 1.00 35.85 711 ILE A O 1
ATOM 5424 N N . TRP A 1 712 ? 32.278 14.974 10.788 1.00 42.50 712 TRP A N 1
ATOM 5425 C CA . TRP A 1 712 ? 31.509 15.859 9.908 1.00 42.92 712 TRP A CA 1
ATOM 5426 C C . TRP A 1 712 ? 31.531 17.297 10.465 1.00 40.17 712 TRP A C 1
ATOM 5427 O O . TRP A 1 712 ? 32.145 17.560 11.497 1.00 39.67 712 TRP A O 1
ATOM 5438 N N . GLN A 1 713 ? 30.786 18.194 9.840 1.00 40.84 713 GLN A N 1
ATOM 5439 C CA . GLN A 1 713 ? 30.831 19.624 10.158 1.00 40.41 713 GLN A CA 1
ATOM 5440 C C . GLN A 1 713 ? 29.796 19.982 11.221 1.00 41.14 713 GLN A C 1
ATOM 5441 O O . GLN A 1 713 ? 28.610 20.076 10.931 1.00 41.22 713 GLN A O 1
ATOM 5447 N N . ALA A 1 714 ? 30.243 20.193 12.454 1.00 39.55 714 ALA A N 1
ATOM 5448 C CA . ALA A 1 714 ? 29.311 20.299 13.530 1.00 39.86 714 ALA A CA 1
ATOM 5449 C C . ALA A 1 714 ? 30.027 20.731 14.781 1.00 39.22 714 ALA A C 1
ATOM 5450 O O . ALA A 1 714 ? 31.228 20.559 14.898 1.00 40.27 714 ALA A O 1
ATOM 5452 N N . PRO A 1 715 ? 29.306 21.308 15.733 1.00 40.37 715 PRO A N 1
ATOM 5453 C CA . PRO A 1 715 ? 29.998 21.684 16.973 1.00 39.92 715 PRO A CA 1
ATOM 5454 C C . PRO A 1 715 ? 30.338 20.459 17.794 1.00 40.53 715 PRO A C 1
ATOM 5455 O O . PRO A 1 715 ? 29.450 19.676 18.124 1.00 41.63 715 PRO A O 1
ATOM 5459 N N . THR A 1 716 ? 31.629 20.264 18.074 1.00 40.32 716 THR A N 1
ATOM 5460 C CA . THR A 1 716 ? 32.085 19.112 18.880 1.00 39.00 716 THR A CA 1
ATOM 5461 C C . THR A 1 716 ? 33.313 19.384 19.749 1.00 36.83 716 THR A C 1
ATOM 5462 O O . THR A 1 716 ? 33.829 20.504 19.847 1.00 36.40 716 THR A O 1
ATOM 5466 N N . TRP A 1 717 ? 33.853 18.331 20.315 1.00 36.11 717 TRP A N 1
ATOM 5467 C CA . TRP A 1 717 ? 35.090 18.398 21.109 1.00 35.70 717 TRP A CA 1
ATOM 5468 C C . TRP A 1 717 ? 36.387 18.350 20.242 1.00 34.99 717 TRP A C 1
ATOM 5469 O O . TRP A 1 717 ? 37.499 18.377 20.785 1.00 35.07 717 TRP A O 1
ATOM 5480 N N . ALA A 1 718 ? 36.253 18.265 18.906 1.00 34.30 718 ALA A N 1
ATOM 5481 C CA . ALA A 1 718 ? 37.403 18.111 18.037 1.00 33.58 718 ALA A CA 1
ATOM 5482 C C . ALA A 1 718 ? 38.346 19.288 18.085 1.00 33.13 718 ALA A C 1
ATOM 5483 O O . ALA A 1 718 ? 37.929 20.428 18.385 1.00 33.63 718 ALA A O 1
ATOM 5485 N N . GLY A 1 719 ? 39.640 19.011 17.855 1.00 31.93 719 GLY A N 1
ATOM 5486 C CA . GLY A 1 719 ? 40.634 20.018 17.617 1.00 31.06 719 GLY A CA 1
ATOM 5487 C C . GLY A 1 719 ? 40.871 20.153 16.102 1.00 31.76 719 GLY A C 1
ATOM 5488 O O . GLY A 1 719 ? 41.315 21.173 15.668 1.00 32.50 719 GLY A O 1
ATOM 5489 N N . LEU A 1 720 ? 40.597 19.115 15.358 1.00 32.68 720 LEU A N 1
ATOM 5490 C CA . LEU A 1 720 ? 40.780 19.110 13.872 1.00 34.03 720 LEU A CA 1
ATOM 5491 C C . LEU A 1 720 ? 39.428 18.866 13.250 1.00 35.73 720 LEU A C 1
ATOM 5492 O O . LEU A 1 720 ? 38.765 17.886 13.557 1.00 35.64 720 LEU A O 1
ATOM 5497 N N . GLU A 1 721 ? 39.063 19.747 12.326 1.00 36.79 721 GLU A N 1
ATOM 5498 C CA . GLU A 1 721 ? 37.755 19.765 11.717 1.00 37.35 721 GLU A CA 1
ATOM 5499 C C . GLU A 1 721 ? 37.781 18.742 10.555 1.00 39.24 721 GLU A C 1
ATOM 5500 O O . GLU A 1 721 ? 38.847 18.172 10.241 1.00 38.52 721 GLU A O 1
ATOM 5506 N N . TYR A 1 722 ? 36.604 18.462 10.002 1.00 38.44 722 TYR A N 1
ATOM 5507 C CA . TYR A 1 722 ? 36.392 17.357 9.111 1.00 39.96 722 TYR A CA 1
ATOM 5508 C C . TYR A 1 722 ? 37.448 17.292 8.020 1.00 40.50 722 TYR A C 1
ATOM 5509 O O . TYR A 1 722 ? 37.953 16.199 7.688 1.00 38.65 722 TYR A O 1
ATOM 5518 N N . ASP A 1 723 ? 37.827 18.461 7.513 1.00 39.84 723 ASP A N 1
ATOM 5519 C CA . ASP A 1 723 ? 38.701 18.499 6.305 1.00 40.57 723 ASP A CA 1
ATOM 5520 C C . ASP A 1 723 ? 40.156 18.577 6.755 1.00 39.27 723 ASP A C 1
ATOM 5521 O O . ASP A 1 723 ? 41.072 18.599 5.959 1.00 39.82 723 ASP A O 1
ATOM 5526 N N . GLY A 1 724 ? 40.331 18.659 8.069 1.00 37.41 724 GLY A N 1
ATOM 5527 C CA . GLY A 1 724 ? 41.650 18.754 8.646 1.00 38.28 724 GLY A CA 1
ATOM 5528 C C . GLY A 1 724 ? 42.030 20.093 9.253 1.00 36.90 724 GLY A C 1
ATOM 5529 O O . GLY A 1 724 ? 43.061 20.164 9.898 1.00 36.98 724 GLY A O 1
ATOM 5530 N N . ARG A 1 725 ? 41.202 21.140 9.059 1.00 36.16 725 ARG A N 1
ATOM 5531 C CA . ARG A 1 725 ? 41.545 22.508 9.448 1.00 34.87 725 ARG A CA 1
ATOM 5532 C C . ARG A 1 725 ? 41.711 22.503 10.957 1.00 33.85 725 ARG A C 1
ATOM 5533 O O . ARG A 1 725 ? 40.894 21.947 11.619 1.00 33.94 725 ARG A O 1
ATOM 5541 N N . TRP A 1 726 ? 42.733 23.171 11.426 1.00 34.74 726 TRP A N 1
ATOM 5542 C CA . TRP A 1 726 ? 43.001 23.380 12.848 1.00 35.39 726 TRP A CA 1
ATOM 5543 C C . TRP A 1 726 ? 42.080 24.433 13.475 1.00 36.15 726 TRP A C 1
ATOM 5544 O O . TRP A 1 726 ? 41.995 25.553 13.012 1.00 37.16 726 TRP A O 1
ATOM 5555 N N . LYS A 1 727 ? 41.448 24.067 14.582 1.00 37.97 727 LYS A N 1
ATOM 5556 C CA . LYS A 1 727 ? 40.862 25.013 15.497 1.00 38.73 727 LYS A CA 1
ATOM 5557 C C . LYS A 1 727 ? 41.997 25.717 16.220 1.00 39.58 727 LYS A C 1
ATOM 5558 O O . LYS A 1 727 ? 43.169 25.497 15.908 1.00 40.20 727 LYS A O 1
ATOM 5564 N N . VAL A 1 728 ? 41.630 26.562 17.188 1.00 38.85 728 VAL A N 1
ATOM 5565 C CA . VAL A 1 728 ? 42.576 27.174 18.087 1.00 37.93 728 VAL A CA 1
ATOM 5566 C C . VAL A 1 728 ? 43.228 26.099 18.973 1.00 36.36 728 VAL A C 1
ATOM 5567 O O . VAL A 1 728 ? 44.412 26.198 19.243 1.00 35.35 728 VAL A O 1
ATOM 5571 N N . LEU A 1 729 ? 42.473 25.073 19.375 1.00 34.01 729 LEU A N 1
ATOM 5572 C CA . LEU A 1 729 ? 42.963 24.042 20.312 1.00 34.20 729 LEU A CA 1
ATOM 5573 C C . LEU A 1 729 ? 44.332 23.398 19.992 1.00 32.02 729 LEU A C 1
ATOM 5574 O O . LEU A 1 729 ? 45.215 23.347 20.821 1.00 31.37 729 LEU A O 1
ATOM 5579 N N . PRO A 1 730 ? 44.490 22.877 18.792 1.00 30.70 730 PRO A N 1
ATOM 5580 C CA . PRO A 1 730 ? 45.739 22.174 18.469 1.00 29.60 730 PRO A CA 1
ATOM 5581 C C . PRO A 1 730 ? 46.969 23.055 18.483 1.00 29.05 730 PRO A C 1
ATOM 5582 O O . PRO A 1 730 ? 48.056 22.505 18.649 1.00 30.00 730 PRO A O 1
ATOM 5586 N N . TYR A 1 731 ? 46.830 24.361 18.205 1.00 28.35 731 TYR A N 1
ATOM 5587 C CA . TYR A 1 731 ? 47.930 25.318 18.303 1.00 27.88 731 TYR A CA 1
ATOM 5588 C C . TYR A 1 731 ? 48.362 25.483 19.736 1.00 28.36 731 TYR A C 1
ATOM 5589 O O . TYR A 1 731 ? 49.570 25.548 20.041 1.00 29.34 731 TYR A O 1
ATOM 5598 N N . VAL A 1 732 ? 47.395 25.571 20.644 1.00 29.31 732 VAL A N 1
ATOM 5599 C CA . VAL A 1 732 ? 47.671 25.654 22.104 1.00 30.64 732 VAL A CA 1
ATOM 5600 C C . VAL A 1 732 ? 48.199 24.368 22.790 1.00 32.20 732 VAL A C 1
ATOM 5601 O O . VAL A 1 732 ? 49.140 24.402 23.580 1.00 34.06 732 VAL A O 1
ATOM 5605 N N . SER A 1 733 ? 47.585 23.235 22.469 1.00 34.19 733 SER A N 1
ATOM 5606 C CA . SER A 1 733 ? 48.056 21.931 22.914 1.00 34.51 733 SER A CA 1
ATOM 5607 C C . SER A 1 733 ? 49.463 21.593 22.367 1.00 36.19 733 SER A C 1
ATOM 5608 O O . SER A 1 733 ? 50.267 21.007 23.080 1.00 33.03 733 SER A O 1
ATOM 5611 N N . ARG A 1 734 ? 49.771 21.975 21.114 1.00 35.28 734 ARG A N 1
ATOM 5612 C CA . ARG A 1 734 ? 51.151 21.829 20.607 1.00 36.12 734 ARG A CA 1
ATOM 5613 C C . ARG A 1 734 ? 52.167 22.432 21.552 1.00 36.48 734 ARG A C 1
ATOM 5614 O O . ARG A 1 734 ? 53.197 21.792 21.852 1.00 36.87 734 ARG A O 1
ATOM 5622 N N . ARG A 1 735 ? 51.916 23.672 21.999 1.00 36.09 735 ARG A N 1
ATOM 5623 C CA . ARG A 1 735 ? 52.845 24.371 22.874 1.00 37.68 735 ARG A CA 1
ATOM 5624 C C . ARG A 1 735 ? 52.832 23.693 24.208 1.00 37.66 735 ARG A C 1
ATOM 5625 O O . ARG A 1 735 ? 53.892 23.527 24.845 1.00 37.64 735 ARG A O 1
ATOM 5633 N N . THR A 1 736 ? 51.639 23.294 24.633 1.00 38.79 736 THR A N 1
ATOM 5634 C CA . THR A 1 736 ? 51.499 22.718 25.961 1.00 38.87 736 THR A CA 1
ATOM 5635 C C . THR A 1 736 ? 51.970 21.242 26.006 1.00 38.42 736 THR A C 1
ATOM 5636 O O . THR A 1 736 ? 52.121 20.701 27.087 1.00 40.16 736 THR A O 1
ATOM 5640 N N . TYR A 1 737 ? 52.159 20.614 24.846 1.00 38.58 737 TYR A N 1
ATOM 5641 C CA . TYR A 1 737 ? 52.751 19.284 24.748 1.00 40.23 737 TYR A CA 1
ATOM 5642 C C . TYR A 1 737 ? 54.275 19.328 24.395 1.00 42.55 737 TYR A C 1
ATOM 5643 O O . TYR A 1 737 ? 54.889 18.320 24.061 1.00 40.95 737 TYR A O 1
ATOM 5652 N N . GLU A 1 738 ? 54.876 20.510 24.439 1.00 41.54 738 GLU A N 1
ATOM 5653 C CA . GLU A 1 738 ? 56.312 20.602 24.199 1.00 44.24 738 GLU A CA 1
ATOM 5654 C C . GLU A 1 738 ? 57.079 19.877 25.328 1.00 42.02 738 GLU A C 1
ATOM 5655 O O . GLU A 1 738 ? 56.568 19.696 26.443 1.00 41.46 738 GLU A O 1
ATOM 5661 N N . HIS A 1 739 ? 58.299 19.451 25.012 1.00 43.88 739 HIS A N 1
ATOM 5662 C CA . HIS A 1 739 ? 59.112 18.664 25.963 1.00 42.16 739 HIS A CA 1
ATOM 5663 C C . HIS A 1 739 ? 59.315 19.364 27.293 1.00 41.78 739 HIS A C 1
ATOM 5664 O O . HIS A 1 739 ? 59.192 18.752 28.320 1.00 43.85 739 HIS A O 1
ATOM 5671 N N . VAL A 1 740 ? 59.617 20.664 27.253 1.00 43.08 740 VAL A N 1
ATOM 5672 C CA . VAL A 1 740 ? 59.868 21.479 28.440 1.00 43.18 740 VAL A CA 1
ATOM 5673 C C . VAL A 1 740 ? 58.984 22.738 28.353 1.00 42.30 740 VAL A C 1
ATOM 5674 O O . VAL A 1 740 ? 59.084 23.498 27.394 1.00 44.05 740 VAL A O 1
ATOM 5678 N N . ILE A 1 741 ? 58.111 22.924 29.341 1.00 41.45 741 ILE A N 1
ATOM 5679 C CA . ILE A 1 741 ? 57.157 24.028 29.368 1.00 41.09 741 ILE A CA 1
ATOM 5680 C C . ILE A 1 741 ? 57.206 24.742 30.709 1.00 41.72 741 ILE A C 1
ATOM 5681 O O . ILE A 1 741 ? 57.528 24.145 31.734 1.00 41.87 741 ILE A O 1
ATOM 5686 N N . ALA A 1 742 ? 56.921 26.036 30.665 1.00 43.94 742 ALA A N 1
ATOM 5687 C CA . ALA A 1 742 ? 56.677 26.877 31.841 1.00 45.28 742 ALA A CA 1
ATOM 5688 C C . ALA A 1 742 ? 55.195 27.178 31.883 1.00 45.32 742 ALA A C 1
ATOM 5689 O O . ALA A 1 742 ? 54.630 27.653 30.896 1.00 47.30 742 ALA A O 1
ATOM 5691 N N . SER A 1 743 ? 54.568 26.926 33.017 1.00 45.24 743 SER A N 1
ATOM 5692 C CA . SER A 1 743 ? 53.125 26.928 33.108 1.00 44.89 743 SER A CA 1
ATOM 5693 C C . SER A 1 743 ? 52.672 27.833 34.245 1.00 46.82 743 SER A C 1
ATOM 5694 O O . SER A 1 743 ? 53.248 27.773 35.334 1.00 46.24 743 SER A O 1
ATOM 5697 N N . ALA A 1 744 ? 51.638 28.648 33.990 1.00 46.16 744 ALA A N 1
ATOM 5698 C CA . ALA A 1 744 ? 51.118 29.597 34.980 1.00 47.45 744 ALA A CA 1
ATOM 5699 C C . ALA A 1 744 ? 49.848 29.068 35.598 1.00 45.00 744 ALA A C 1
ATOM 5700 O O . ALA A 1 744 ? 48.887 28.819 34.895 1.00 46.65 744 ALA A O 1
ATOM 5702 N N . PHE A 1 745 ? 49.855 28.930 36.913 1.00 46.07 745 PHE A N 1
ATOM 5703 C CA . PHE A 1 745 ? 48.712 28.434 37.683 1.00 47.55 745 PHE A CA 1
ATOM 5704 C C . PHE A 1 745 ? 48.148 29.583 38.499 1.00 50.29 745 PHE A C 1
ATOM 5705 O O . PHE A 1 745 ? 48.852 30.147 39.355 1.00 49.53 745 PHE A O 1
ATOM 5713 N N . TRP A 1 746 ? 46.892 29.927 38.255 1.00 50.45 746 TRP A N 1
ATOM 5714 C CA . TRP A 1 746 ? 46.280 31.061 38.939 1.00 53.59 746 TRP A CA 1
ATOM 5715 C C . TRP A 1 746 ? 45.173 30.595 39.865 1.00 55.20 746 TRP A C 1
ATOM 5716 O O . TRP A 1 746 ? 44.137 30.108 39.416 1.00 53.96 746 TRP A O 1
ATOM 5727 N N . ASN A 1 747 ? 45.412 30.700 41.163 1.00 55.56 747 ASN A N 1
ATOM 5728 C CA . ASN A 1 747 ? 44.354 30.515 42.125 1.00 57.36 747 ASN A CA 1
ATOM 5729 C C . ASN A 1 747 ? 43.676 31.869 42.264 1.00 58.19 747 ASN A C 1
ATOM 5730 O O . ASN A 1 747 ? 44.211 32.764 42.891 1.00 60.67 747 ASN A O 1
ATOM 5735 N N . TYR A 1 748 ? 42.511 32.027 41.651 1.00 59.90 748 TYR A N 1
ATOM 5736 C CA . TYR A 1 748 ? 41.887 33.347 41.555 1.00 64.28 748 TYR A CA 1
ATOM 5737 C C . TYR A 1 748 ? 41.039 33.728 42.761 1.00 66.25 748 TYR A C 1
ATOM 5738 O O . TYR A 1 748 ? 40.671 34.882 42.894 1.00 70.28 748 TYR A O 1
ATOM 5747 N N . THR A 1 749 ? 40.723 32.777 43.635 1.00 70.21 749 THR A N 1
ATOM 5748 C CA . THR A 1 749 ? 40.053 33.110 44.908 1.00 73.77 749 THR A CA 1
ATOM 5749 C C . THR A 1 749 ? 41.066 33.657 45.921 1.00 74.99 749 THR A C 1
ATOM 5750 O O . THR A 1 749 ? 40.784 34.643 46.614 1.00 75.02 749 THR A O 1
ATOM 5754 N N . ALA A 1 750 ? 42.233 33.008 45.999 1.00 72.88 750 ALA A N 1
ATOM 5755 C CA . ALA A 1 750 ? 43.358 33.476 46.824 1.00 71.18 750 ALA A CA 1
ATOM 5756 C C . ALA A 1 750 ? 44.233 34.516 46.099 1.00 70.16 750 ALA A C 1
ATOM 5757 O O . ALA A 1 750 ? 45.184 35.053 46.677 1.00 70.14 750 ALA A O 1
ATOM 5759 N N . ASN A 1 751 ? 43.931 34.770 44.828 1.00 68.79 751 ASN A N 1
ATOM 5760 C CA . ASN A 1 751 ? 44.698 35.706 44.012 1.00 68.84 751 ASN A CA 1
ATOM 5761 C C . ASN A 1 751 ? 46.210 35.407 43.997 1.00 65.77 751 ASN A C 1
ATOM 5762 O O . ASN A 1 751 ? 47.040 36.320 43.992 1.00 61.04 751 ASN A O 1
ATOM 5767 N N . GLU A 1 752 ? 46.545 34.120 43.965 1.00 63.15 752 GLU A N 1
ATOM 5768 C CA . GLU A 1 752 ? 47.930 33.665 43.990 1.00 63.02 752 GLU A CA 1
ATOM 5769 C C . GLU A 1 752 ? 48.357 33.126 42.618 1.00 57.54 752 GLU A C 1
ATOM 5770 O O . GLU A 1 752 ? 47.642 32.327 42.006 1.00 56.42 752 GLU A O 1
ATOM 5776 N N . LEU A 1 753 ? 49.520 33.551 42.150 1.00 52.77 753 LEU A N 1
ATOM 5777 C CA . LEU A 1 753 ? 50.123 33.017 40.928 1.00 52.24 753 LEU A CA 1
ATOM 5778 C C . LEU A 1 753 ? 51.293 32.075 41.281 1.00 51.71 753 LEU A C 1
ATOM 5779 O O . LEU A 1 753 ? 52.102 32.387 42.167 1.00 52.34 753 LEU A O 1
ATOM 5784 N N . GLU A 1 754 ? 51.338 30.918 40.607 1.00 48.93 754 GLU A N 1
ATOM 5785 C CA . GLU A 1 754 ? 52.485 30.003 40.658 1.00 49.19 754 GLU A CA 1
ATOM 5786 C C . GLU A 1 754 ? 52.927 29.719 39.247 1.00 48.11 754 GLU A C 1
ATOM 5787 O O . GLU A 1 754 ? 52.089 29.574 38.374 1.00 45.39 754 GLU A O 1
ATOM 5793 N N . ILE A 1 755 ? 54.242 29.681 39.023 1.00 47.45 755 ILE A N 1
ATOM 5794 C CA . ILE A 1 755 ? 54.790 29.219 37.754 1.00 46.11 755 ILE A CA 1
ATOM 5795 C C . ILE A 1 755 ? 55.666 27.996 38.001 1.00 46.88 755 ILE A C 1
ATOM 5796 O O . ILE A 1 755 ? 56.574 28.011 38.836 1.00 47.52 755 ILE A O 1
ATOM 5801 N N . TRP A 1 756 ? 55.363 26.931 37.273 1.00 45.13 756 TRP A N 1
ATOM 5802 C CA . TRP A 1 756 ? 56.094 25.678 37.362 1.00 43.72 756 TRP A CA 1
ATOM 5803 C C . TRP A 1 756 ? 56.696 25.357 36.025 1.00 44.69 756 TRP A C 1
ATOM 5804 O O . TRP A 1 756 ? 56.095 25.670 34.982 1.00 45.84 756 TRP A O 1
ATOM 5815 N N . VAL A 1 757 ? 57.869 24.726 36.053 1.00 45.57 757 VAL A N 1
ATOM 5816 C CA . VAL A 1 757 ? 58.493 24.192 34.854 1.00 46.09 757 VAL A CA 1
ATOM 5817 C C . VAL A 1 757 ? 58.393 22.654 34.869 1.00 46.31 757 VAL A C 1
ATOM 5818 O O . VAL A 1 757 ? 58.782 21.993 35.861 1.00 46.53 757 VAL A O 1
ATOM 5822 N N . THR A 1 758 ? 57.930 22.090 33.751 1.00 44.14 758 THR A N 1
ATOM 5823 C CA . THR A 1 758 ? 57.666 20.652 33.654 1.00 44.30 758 THR A CA 1
ATOM 5824 C C . THR A 1 758 ? 58.335 20.096 32.417 1.00 44.11 758 THR A C 1
ATOM 5825 O O . THR A 1 758 ? 58.277 20.715 31.370 1.00 44.54 758 THR A O 1
ATOM 5829 N N . SER A 1 759 ? 58.973 18.930 32.542 1.00 44.87 759 SER A N 1
ATOM 5830 C CA . SER A 1 759 ? 59.772 18.345 31.449 1.00 43.75 759 SER A CA 1
ATOM 5831 C C . SER A 1 759 ? 59.440 16.881 31.280 1.00 41.81 759 SER A C 1
ATOM 5832 O O . SER A 1 759 ? 59.342 16.179 32.274 1.00 42.67 759 SER A O 1
ATOM 5835 N N . ASP A 1 760 ? 59.286 16.409 30.040 1.00 40.27 760 ASP A N 1
ATOM 5836 C CA . ASP A 1 760 ? 59.066 14.978 29.828 1.00 41.06 760 ASP A CA 1
ATOM 5837 C C . ASP A 1 760 ? 60.321 14.177 29.416 1.00 42.44 760 ASP A C 1
ATOM 5838 O O . ASP A 1 760 ? 60.232 12.987 29.059 1.00 40.58 760 ASP A O 1
ATOM 5843 N N . LEU A 1 761 ? 61.465 14.847 29.439 1.00 42.76 761 LEU A N 1
ATOM 5844 C CA . LEU A 1 761 ? 62.723 14.230 29.042 1.00 46.61 761 LEU A CA 1
ATOM 5845 C C . LEU A 1 761 ? 63.144 13.193 30.080 1.00 45.27 761 LEU A C 1
ATOM 5846 O O . LEU A 1 761 ? 62.707 13.246 31.242 1.00 45.68 761 LEU A O 1
ATOM 5851 N N . TRP A 1 762 ? 63.981 12.252 29.655 1.00 48.22 762 TRP A N 1
ATOM 5852 C CA . TRP A 1 762 ? 64.394 11.130 30.526 1.00 50.57 762 TRP A CA 1
ATOM 5853 C C . TRP A 1 762 ? 65.703 11.406 31.286 1.00 53.06 762 TRP A C 1
ATOM 5854 O O . TRP A 1 762 ? 66.334 10.494 31.797 1.00 53.45 762 TRP A O 1
ATOM 5865 N N . GLU A 1 763 ? 66.087 12.663 31.351 1.00 54.08 763 GLU A N 1
ATOM 5866 C CA . GLU A 1 763 ? 67.257 13.110 32.116 1.00 59.43 763 GLU A CA 1
ATOM 5867 C C . GLU A 1 763 ? 66.978 14.531 32.635 1.00 57.96 763 GLU A C 1
ATOM 5868 O O . GLU A 1 763 ? 66.189 15.263 32.032 1.00 54.64 763 GLU A O 1
ATOM 5874 N N . PRO A 1 764 ? 67.599 14.908 33.761 1.00 58.70 764 PRO A N 1
ATOM 5875 C CA . PRO A 1 764 ? 67.497 16.294 34.210 1.00 58.02 764 PRO A CA 1
ATOM 5876 C C . PRO A 1 764 ? 67.910 17.301 33.133 1.00 56.50 764 PRO A C 1
ATOM 5877 O O . PRO A 1 764 ? 68.729 16.990 32.277 1.00 56.10 764 PRO A O 1
ATOM 5881 N N . VAL A 1 765 ? 67.290 18.480 33.160 1.00 57.59 765 VAL A N 1
ATOM 5882 C CA . VAL A 1 765 ? 67.719 19.621 32.352 1.00 58.66 765 VAL A CA 1
ATOM 5883 C C . VAL A 1 765 ? 67.714 20.892 33.182 1.00 57.98 765 VAL A C 1
ATOM 5884 O O . VAL A 1 765 ? 66.990 20.998 34.170 1.00 57.15 765 VAL A O 1
ATOM 5888 N N . ALA A 1 766 ? 68.537 21.844 32.760 1.00 58.96 766 ALA A N 1
ATOM 5889 C CA . ALA A 1 766 ? 68.597 23.168 33.353 1.00 58.07 766 ALA A CA 1
ATOM 5890 C C . ALA A 1 766 ? 68.251 24.196 32.285 1.00 55.68 766 ALA A C 1
ATOM 5891 O O . ALA A 1 766 ? 68.374 23.936 31.094 1.00 55.81 766 ALA A O 1
ATOM 5893 N N . GLY A 1 767 ? 67.823 25.365 32.723 1.00 55.45 767 GLY A N 1
ATOM 5894 C CA . GLY A 1 767 ? 67.519 26.450 31.799 1.00 56.82 767 GLY A CA 1
ATOM 5895 C C . GLY A 1 767 ? 67.066 27.692 32.521 1.00 56.27 767 GLY A C 1
ATOM 5896 O O . GLY A 1 767 ? 67.315 27.854 33.712 1.00 56.42 767 GLY A O 1
ATOM 5897 N N . GLU A 1 768 ? 66.381 28.569 31.799 1.00 57.14 768 GLU A N 1
ATOM 5898 C CA . GLU A 1 768 ? 65.924 29.832 32.375 1.00 57.69 768 GLU A CA 1
ATOM 5899 C C . GLU A 1 768 ? 64.600 30.223 31.782 1.00 54.35 768 GLU A C 1
ATOM 5900 O O . GLU A 1 768 ? 64.297 29.875 30.640 1.00 54.78 768 GLU A O 1
ATOM 5903 N N . VAL A 1 769 ? 63.857 31.008 32.548 1.00 54.03 769 VAL A N 1
ATOM 5904 C CA . VAL A 1 769 ? 62.614 31.580 32.085 1.00 54.14 769 VAL A CA 1
ATOM 5905 C C . VAL A 1 769 ? 62.651 33.085 32.289 1.00 53.57 769 VAL A C 1
ATOM 5906 O O . VAL A 1 769 ? 62.884 33.560 33.397 1.00 53.17 769 VAL A O 1
ATOM 5910 N N . SER A 1 770 ? 62.408 33.828 31.221 1.00 54.75 770 SER A N 1
ATOM 5911 C CA . SER A 1 770 ? 62.288 35.277 31.323 1.00 57.36 770 SER A CA 1
ATOM 5912 C C . SER A 1 770 ? 60.836 35.627 31.611 1.00 55.71 770 SER A C 1
ATOM 5913 O O . SER A 1 770 ? 59.934 35.028 31.054 1.00 53.72 770 SER A O 1
ATOM 5916 N N . LEU A 1 771 ? 60.637 36.584 32.515 1.00 57.35 771 LEU A N 1
ATOM 5917 C CA . LEU A 1 771 ? 59.323 36.969 33.017 1.00 54.06 771 LEU A CA 1
ATOM 5918 C C . LEU A 1 771 ? 59.176 38.482 32.889 1.00 56.87 771 LEU A C 1
ATOM 5919 O O . LEU A 1 771 ? 59.700 39.232 33.730 1.00 56.79 771 LEU A O 1
ATOM 5924 N N . THR A 1 772 ? 58.474 38.916 31.840 1.00 52.67 772 THR A N 1
ATOM 5925 C CA . THR A 1 772 ? 58.377 40.318 31.480 1.00 52.24 772 THR A CA 1
ATOM 5926 C C . THR A 1 772 ? 56.959 40.868 31.612 1.00 52.65 772 THR A C 1
ATOM 5927 O O . THR A 1 772 ? 56.091 40.520 30.821 1.00 52.21 772 THR A O 1
ATOM 5931 N N . TRP A 1 773 ? 56.753 41.770 32.573 1.00 52.28 773 TRP A N 1
ATOM 5932 C CA . TRP A 1 773 ? 55.462 42.412 32.777 1.00 51.92 773 TRP A CA 1
ATOM 5933 C C . TRP A 1 773 ? 55.375 43.722 31.970 1.00 53.49 773 TRP A C 1
ATOM 5934 O O . TRP A 1 773 ? 56.187 44.639 32.172 1.00 53.52 773 TRP A O 1
ATOM 5945 N N . VAL A 1 774 ? 54.393 43.801 31.065 1.00 49.84 774 VAL A N 1
ATOM 5946 C CA . VAL A 1 774 ? 54.103 45.030 30.331 1.00 49.88 774 VAL A CA 1
ATOM 5947 C C . VAL A 1 774 ? 52.625 45.383 30.466 1.00 50.41 774 VAL A C 1
ATOM 5948 O O . VAL A 1 774 ? 51.823 44.533 30.832 1.00 48.74 774 VAL A O 1
ATOM 5952 N N . ASP A 1 775 ? 52.268 46.632 30.173 1.00 49.64 775 ASP A N 1
ATOM 5953 C CA . ASP A 1 775 ? 50.852 47.011 30.005 1.00 50.55 775 ASP A CA 1
ATOM 5954 C C . ASP A 1 775 ? 50.436 46.675 28.566 1.00 48.93 775 ASP A C 1
ATOM 5955 O O . ASP A 1 775 ? 51.270 46.254 27.772 1.00 48.45 775 ASP A O 1
ATOM 5960 N N . LEU A 1 776 ? 49.173 46.877 28.223 1.00 49.97 776 LEU A N 1
ATOM 5961 C CA . LEU A 1 776 ? 48.629 46.381 26.931 1.00 51.97 776 LEU A CA 1
ATOM 5962 C C . LEU A 1 776 ? 48.961 47.275 25.720 1.00 51.07 776 LEU A C 1
ATOM 5963 O O . LEU A 1 776 ? 48.584 46.977 24.569 1.00 49.78 776 LEU A O 1
ATOM 5968 N N . LYS A 1 777 ? 49.689 48.354 25.995 1.00 52.19 777 LYS A N 1
ATOM 5969 C CA . LYS A 1 777 ? 50.382 49.134 24.976 1.00 54.98 777 LYS A CA 1
ATOM 5970 C C . LYS A 1 777 ? 51.830 48.645 24.784 1.00 55.19 777 LYS A C 1
ATOM 5971 O O . LYS A 1 777 ? 52.501 49.020 23.829 1.00 55.53 777 LYS A O 1
ATOM 5977 N N . GLY A 1 778 ? 52.314 47.812 25.697 1.00 54.12 778 GLY A N 1
ATOM 5978 C CA . GLY A 1 778 ? 53.667 47.259 25.589 1.00 55.24 778 GLY A CA 1
ATOM 5979 C C . GLY A 1 778 ? 54.754 47.974 26.392 1.00 56.27 778 GLY A C 1
ATOM 5980 O O . GLY A 1 778 ? 55.924 47.580 26.350 1.00 56.27 778 GLY A O 1
ATOM 5981 N N . LYS A 1 779 ? 54.368 48.989 27.151 1.00 55.58 779 LYS A N 1
ATOM 5982 C CA . LYS A 1 779 ? 55.300 49.690 28.021 1.00 58.33 779 LYS A CA 1
ATOM 5983 C C . LYS A 1 779 ? 55.565 48.863 29.284 1.00 56.41 779 LYS A C 1
ATOM 5984 O O . LYS A 1 779 ? 54.633 48.460 29.955 1.00 56.39 779 LYS A O 1
ATOM 5990 N N . PRO A 1 780 ? 56.834 48.645 29.640 1.00 57.31 780 PRO A N 1
ATOM 5991 C CA . PRO A 1 780 ? 57.091 47.849 30.844 1.00 56.81 780 PRO A CA 1
ATOM 5992 C C . PRO A 1 780 ? 56.403 48.407 32.069 1.00 56.36 780 PRO A C 1
ATOM 5993 O O . PRO A 1 780 ? 56.251 49.613 32.185 1.00 58.86 780 PRO A O 1
ATOM 5997 N N . ILE A 1 781 ? 55.961 47.534 32.959 1.00 56.78 781 ILE A N 1
ATOM 5998 C CA . ILE A 1 781 ? 55.399 47.951 34.240 1.00 57.59 781 ILE A CA 1
ATOM 5999 C C . ILE A 1 781 ? 56.587 48.209 35.167 1.00 59.05 781 ILE A C 1
ATOM 6000 O O . ILE A 1 781 ? 57.590 47.501 35.101 1.00 58.67 781 ILE A O 1
ATOM 6005 N N . ALA A 1 782 ? 56.478 49.240 36.005 1.00 59.62 782 ALA A N 1
ATOM 6006 C CA . ALA A 1 782 ? 57.625 49.706 36.785 1.00 60.29 782 ALA A CA 1
ATOM 6007 C C . ALA A 1 782 ? 58.146 48.619 37.718 1.00 57.88 782 ALA A C 1
ATOM 6008 O O . ALA A 1 782 ? 57.377 48.035 38.472 1.00 56.55 782 ALA A O 1
ATOM 6010 N N . ASN A 1 783 ? 59.449 48.363 37.640 1.00 58.07 783 ASN A N 1
ATOM 6011 C CA . ASN A 1 783 ? 60.129 47.347 38.452 1.00 60.77 783 ASN A CA 1
ATOM 6012 C C . ASN A 1 783 ? 59.623 45.932 38.164 1.00 61.26 783 ASN A C 1
ATOM 6013 O O . ASN A 1 783 ? 59.702 45.044 39.031 1.00 59.09 783 ASN A O 1
ATOM 6018 N N . ASN A 1 784 ? 59.124 45.735 36.939 1.00 59.72 784 ASN A N 1
ATOM 6019 C CA . ASN A 1 784 ? 58.588 44.447 36.518 1.00 58.64 784 ASN A CA 1
ATOM 6020 C C . ASN A 1 784 ? 57.517 43.945 37.486 1.00 58.44 784 ASN A C 1
ATOM 6021 O O . ASN A 1 784 ? 57.453 42.758 37.778 1.00 59.76 784 ASN A O 1
ATOM 6026 N N . ALA A 1 785 ? 56.679 44.871 37.955 1.00 58.07 785 ALA A N 1
ATOM 6027 C CA . ALA A 1 785 ? 55.621 44.609 38.924 1.00 59.42 785 ALA A CA 1
ATOM 6028 C C . ALA A 1 785 ? 56.087 43.930 40.213 1.00 59.30 785 ALA A C 1
ATOM 6029 O O . ALA A 1 785 ? 55.282 43.308 40.901 1.00 59.19 785 ALA A O 1
ATOM 6031 N N . GLY A 1 786 ? 57.364 44.083 40.546 1.00 60.65 786 GLY A N 1
ATOM 6032 C CA . GLY A 1 786 ? 57.953 43.490 41.752 1.00 61.31 786 GLY A CA 1
ATOM 6033 C C . GLY A 1 786 ? 58.420 42.056 41.555 1.00 60.28 786 GLY A C 1
ATOM 6034 O O . GLY A 1 786 ? 58.772 41.387 42.515 1.00 60.80 786 GLY A O 1
ATOM 6035 N N . MET A 1 787 ? 58.431 41.590 40.309 1.00 57.91 787 MET A N 1
ATOM 6036 C CA . MET A 1 787 ? 58.825 40.211 39.997 1.00 56.75 787 MET A CA 1
ATOM 6037 C C . MET A 1 787 ? 60.175 40.196 39.292 1.00 55.98 787 MET A C 1
ATOM 6038 O O . MET A 1 787 ? 60.487 41.092 38.513 1.00 56.15 787 MET A O 1
ATOM 6043 N N . THR A 1 788 ? 60.978 39.185 39.576 1.00 55.57 788 THR A N 1
ATOM 6044 C CA . THR A 1 788 ? 62.252 39.010 38.908 1.00 57.89 788 THR A CA 1
ATOM 6045 C C . THR A 1 788 ? 62.070 38.955 37.387 1.00 58.25 788 THR A C 1
ATOM 6046 O O . THR A 1 788 ? 61.092 38.390 36.894 1.00 56.25 788 THR A O 1
ATOM 6050 N N . LYS A 1 789 ? 63.012 39.547 36.658 1.00 58.85 789 LYS A N 1
ATOM 6051 C CA . LYS A 1 789 ? 62.971 39.570 35.194 1.00 61.24 789 LYS A CA 1
ATOM 6052 C C . LYS A 1 789 ? 63.316 38.220 34.605 1.00 60.38 789 LYS A C 1
ATOM 6053 O O . LYS A 1 789 ? 62.989 37.950 33.461 1.00 58.12 789 LYS A O 1
ATOM 6059 N N . SER A 1 790 ? 64.017 37.399 35.378 1.00 61.35 790 SER A N 1
ATOM 6060 C CA . SER A 1 790 ? 64.520 36.137 34.897 1.00 61.86 790 SER A CA 1
ATOM 6061 C C . SER A 1 790 ? 64.832 35.220 36.063 1.00 65.04 790 SER A C 1
ATOM 6062 O O . SER A 1 790 ? 65.160 35.687 37.164 1.00 64.04 790 SER A O 1
ATOM 6065 N N . THR A 1 791 ? 64.733 33.912 35.823 1.00 61.40 791 THR A N 1
ATOM 6066 C CA . THR A 1 791 ? 65.105 32.938 36.823 1.00 62.33 791 THR A CA 1
ATOM 6067 C C . THR A 1 791 ? 65.578 31.635 36.171 1.00 62.19 791 THR A C 1
ATOM 6068 O O . THR A 1 791 ? 65.043 31.216 35.135 1.00 59.50 791 THR A O 1
ATOM 6072 N N . LYS A 1 792 ? 66.601 31.031 36.775 1.00 60.67 792 LYS A N 1
ATOM 6073 C CA . LYS A 1 792 ? 67.129 29.742 36.341 1.00 61.76 792 LYS A CA 1
ATOM 6074 C C . LYS A 1 792 ? 66.352 28.619 37.021 1.00 57.91 792 LYS A C 1
ATOM 6075 O O . LYS A 1 792 ? 65.737 28.821 38.059 1.00 56.99 792 LYS A O 1
ATOM 6079 N N . PHE A 1 793 ? 66.384 27.439 36.418 1.00 57.85 793 PHE A N 1
ATOM 6080 C CA . PHE A 1 793 ? 65.724 26.253 36.987 1.00 57.25 793 PHE A CA 1
ATOM 6081 C C . PHE A 1 793 ? 66.520 24.981 36.721 1.00 56.05 793 PHE A C 1
ATOM 6082 O O . PHE A 1 793 ? 67.270 24.887 35.757 1.00 55.61 793 PHE A O 1
ATOM 6090 N N . ASN A 1 794 ? 66.341 24.013 37.609 1.00 57.22 794 ASN A N 1
ATOM 6091 C CA . ASN A 1 794 ? 66.706 22.628 37.341 1.00 57.60 794 ASN A CA 1
ATOM 6092 C C . ASN A 1 794 ? 65.477 21.772 37.527 1.00 54.60 794 ASN A C 1
ATOM 6093 O O . ASN A 1 794 ? 64.755 21.940 38.502 1.00 52.50 794 ASN A O 1
ATOM 6098 N N . VAL A 1 795 ? 65.247 20.859 36.589 1.00 53.66 795 VAL A N 1
ATOM 6099 C CA . VAL A 1 795 ? 64.089 19.977 36.648 1.00 52.18 795 VAL A CA 1
ATOM 6100 C C . VAL A 1 795 ? 64.502 18.541 36.382 1.00 51.39 795 VAL A C 1
ATOM 6101 O O . VAL A 1 795 ? 65.259 18.269 35.444 1.00 54.32 795 VAL A O 1
ATOM 6105 N N . GLY A 1 796 ? 64.008 17.630 37.215 1.00 50.13 796 GLY A N 1
ATOM 6106 C CA . GLY A 1 796 ? 64.303 16.212 37.091 1.00 50.57 796 GLY A CA 1
ATOM 6107 C C . GLY A 1 796 ? 63.718 15.564 35.841 1.00 52.23 796 GLY A C 1
ATOM 6108 O O . GLY A 1 796 ? 62.856 16.139 35.139 1.00 51.16 796 GLY A O 1
ATOM 6109 N N . ALA A 1 797 ? 64.194 14.373 35.541 1.00 48.69 797 ALA A N 1
ATOM 6110 C CA . ALA A 1 797 ? 63.633 13.587 34.468 1.00 49.08 797 ALA A CA 1
ATOM 6111 C C . ALA A 1 797 ? 62.129 13.318 34.716 1.00 46.66 797 ALA A C 1
ATOM 6112 O O . ALA A 1 797 ? 61.714 12.984 35.837 1.00 45.64 797 ALA A O 1
ATOM 6114 N N . ILE A 1 798 ? 61.333 13.452 33.659 1.00 45.44 798 ILE A N 1
ATOM 6115 C CA . ILE A 1 798 ? 59.868 13.298 33.731 1.00 44.15 798 ILE A CA 1
ATOM 6116 C C . ILE A 1 798 ? 59.318 13.867 35.048 1.00 43.36 798 ILE A C 1
ATOM 6117 O O . ILE A 1 798 ? 58.768 13.148 35.861 1.00 44.97 798 ILE A O 1
ATOM 6122 N N . ASN A 1 799 ? 59.457 15.169 35.232 1.00 43.40 799 ASN A N 1
ATOM 6123 C CA . ASN A 1 799 ? 59.234 15.778 36.532 1.00 46.03 799 ASN A CA 1
ATOM 6124 C C . ASN A 1 799 ? 58.869 17.266 36.391 1.00 44.75 799 ASN A C 1
ATOM 6125 O O . ASN A 1 799 ? 58.747 17.778 35.290 1.00 42.84 799 ASN A O 1
ATOM 6130 N N . THR A 1 800 ? 58.676 17.942 37.516 1.00 44.33 800 THR A N 1
ATOM 6131 C CA . THR A 1 800 ? 58.262 19.341 37.532 1.00 46.27 800 THR A CA 1
ATOM 6132 C C . THR A 1 800 ? 59.026 20.068 38.642 1.00 48.95 800 THR A C 1
ATOM 6133 O O . THR A 1 800 ? 59.556 19.418 39.535 1.00 48.60 800 THR A O 1
ATOM 6137 N N . THR A 1 801 ? 59.094 21.403 38.576 1.00 49.15 801 THR A N 1
ATOM 6138 C CA . THR A 1 801 ? 59.679 22.209 39.671 1.00 49.49 801 THR A CA 1
ATOM 6139 C C . THR A 1 801 ? 59.005 23.566 39.769 1.00 49.62 801 THR A C 1
ATOM 6140 O O . THR A 1 801 ? 58.747 24.198 38.753 1.00 48.10 801 THR A O 1
ATOM 6144 N N . GLN A 1 802 ? 58.722 24.022 40.986 1.00 50.26 802 GLN A N 1
ATOM 6145 C CA . GLN A 1 802 ? 58.109 25.333 41.173 1.00 51.16 802 GLN A CA 1
ATOM 6146 C C . GLN A 1 802 ? 59.163 26.456 41.176 1.00 52.62 802 GLN A C 1
ATOM 6147 O O . GLN A 1 802 ? 60.097 26.423 41.968 1.00 53.56 802 GLN A O 1
ATOM 6153 N N . ILE A 1 803 ? 59.002 27.443 40.289 1.00 53.22 803 ILE A N 1
ATOM 6154 C CA . ILE A 1 803 ? 60.012 28.499 40.112 1.00 54.32 803 ILE A CA 1
ATOM 6155 C C . ILE A 1 803 ? 59.567 29.888 40.584 1.00 54.82 803 ILE A C 1
ATOM 6156 O O . ILE A 1 803 ? 60.396 30.725 40.853 1.00 53.44 803 ILE A O 1
ATOM 6161 N N . ILE A 1 804 ? 58.260 30.127 40.664 1.00 53.28 804 ILE A N 1
ATOM 6162 C CA . ILE A 1 804 ? 57.731 31.413 41.114 1.00 53.93 804 ILE A CA 1
ATOM 6163 C C . ILE A 1 804 ? 56.480 31.184 41.958 1.00 53.89 804 ILE A C 1
ATOM 6164 O O . ILE A 1 804 ? 55.638 30.350 41.630 1.00 51.54 804 ILE A O 1
ATOM 6169 N N . THR A 1 805 ? 56.367 31.920 43.047 1.00 54.00 805 THR A N 1
ATOM 6170 C CA . THR A 1 805 ? 55.092 32.085 43.701 1.00 56.35 805 THR A CA 1
ATOM 6171 C C . THR A 1 805 ? 54.901 33.559 44.027 1.00 61.13 805 THR A C 1
ATOM 6172 O O . THR A 1 805 ? 55.852 34.218 44.449 1.00 59.98 805 THR A O 1
ATOM 6176 N N . ALA A 1 806 ? 53.684 34.074 43.813 1.00 60.28 806 ALA A N 1
ATOM 6177 C CA . ALA A 1 806 ? 53.391 35.492 44.052 1.00 57.84 806 ALA A CA 1
ATOM 6178 C C . ALA A 1 806 ? 51.920 35.764 44.300 1.00 58.31 806 ALA A C 1
ATOM 6179 O O . ALA A 1 806 ? 51.065 35.376 43.497 1.00 56.27 806 ALA A O 1
ATOM 6181 N N . ASN A 1 807 ? 51.620 36.442 45.403 1.00 58.54 807 ASN A N 1
ATOM 6182 C CA . ASN A 1 807 ? 50.289 37.002 45.604 1.00 59.90 807 ASN A CA 1
ATOM 6183 C C . ASN A 1 807 ? 50.222 38.255 44.759 1.00 62.27 807 ASN A C 1
ATOM 6184 O O . ASN A 1 807 ? 51.064 39.144 44.886 1.00 63.90 807 ASN A O 1
ATOM 6189 N N . ILE A 1 808 ? 49.231 38.332 43.885 1.00 63.19 808 ILE A N 1
ATOM 6190 C CA . ILE A 1 808 ? 49.137 39.444 42.940 1.00 66.07 808 ILE A CA 1
ATOM 6191 C C . ILE A 1 808 ? 48.968 40.811 43.638 1.00 66.09 808 ILE A C 1
ATOM 6192 O O . ILE A 1 808 ? 49.532 41.793 43.181 1.00 66.04 808 ILE A O 1
ATOM 6197 N N . GLN A 1 809 ? 48.205 40.863 44.732 1.00 68.54 809 GLN A N 1
ATOM 6198 C CA . GLN A 1 809 ? 48.033 42.103 45.521 1.00 69.48 809 GLN A CA 1
ATOM 6199 C C . GLN A 1 809 ? 49.147 42.349 46.564 1.00 71.07 809 GLN A C 1
ATOM 6200 O O . GLN A 1 809 ? 49.638 43.471 46.680 1.00 73.10 809 GLN A O 1
ATOM 6202 N N . SER A 1 810 ? 49.553 41.313 47.302 1.00 70.59 810 SER A N 1
ATOM 6203 C CA . SER A 1 810 ? 50.517 41.452 48.417 1.00 70.48 810 SER A CA 1
ATOM 6204 C C . SER A 1 810 ? 51.974 41.549 47.988 1.00 68.89 810 SER A C 1
ATOM 6205 O O . SER A 1 810 ? 52.740 42.265 48.616 1.00 69.36 810 SER A O 1
ATOM 6208 N N . ASP A 1 811 ? 52.364 40.780 46.969 1.00 66.61 811 ASP A N 1
ATOM 6209 C CA . ASP A 1 811 ? 53.779 40.652 46.548 1.00 65.49 811 ASP A CA 1
ATOM 6210 C C . ASP A 1 811 ? 54.124 41.358 45.236 1.00 64.48 811 ASP A C 1
ATOM 6211 O O . ASP A 1 811 ? 55.297 41.607 44.957 1.00 65.40 811 ASP A O 1
ATOM 6216 N N . LEU A 1 812 ? 53.128 41.636 44.411 1.00 62.34 812 LEU A N 1
ATOM 6217 C CA . LEU A 1 812 ? 53.376 42.335 43.167 1.00 60.78 812 LEU A CA 1
ATOM 6218 C C . LEU A 1 812 ? 52.777 43.715 43.266 1.00 61.61 812 LEU A C 1
ATOM 6219 O O . LEU A 1 812 ? 51.910 43.960 44.095 1.00 61.59 812 LEU A O 1
ATOM 6224 N N . LYS A 1 813 ? 53.269 44.610 42.420 1.00 62.66 813 LYS A N 1
ATOM 6225 C CA . LYS A 1 813 ? 52.725 45.955 42.295 1.00 64.99 813 LYS A CA 1
ATOM 6226 C C . LYS A 1 813 ? 52.285 46.179 40.844 1.00 61.56 813 LYS A C 1
ATOM 6227 O O . LYS A 1 813 ? 53.054 46.645 40.011 1.00 60.30 813 LYS A O 1
ATOM 6231 N N . ILE A 1 814 ? 51.038 45.825 40.558 1.00 59.02 814 ILE A N 1
ATOM 6232 C CA . ILE A 1 814 ? 50.465 46.046 39.240 1.00 57.45 814 ILE A CA 1
ATOM 6233 C C . ILE A 1 814 ? 49.476 47.208 39.360 1.00 58.77 814 ILE A C 1
ATOM 6234 O O . ILE A 1 814 ? 48.486 47.103 40.064 1.00 60.23 814 ILE A O 1
ATOM 6239 N N . PRO A 1 815 ? 49.756 48.339 38.691 1.00 60.53 815 PRO A N 1
ATOM 6240 C CA . PRO A 1 815 ? 48.890 49.515 38.838 1.00 61.12 815 PRO A CA 1
ATOM 6241 C C . PRO A 1 815 ? 47.447 49.260 38.398 1.00 60.32 815 PRO A C 1
ATOM 6242 O O . PRO A 1 815 ? 46.509 49.723 39.062 1.00 57.90 815 PRO A O 1
ATOM 6246 N N . ASP A 1 816 ? 47.292 48.529 37.290 1.00 58.29 816 ASP A N 1
ATOM 6247 C CA . ASP A 1 816 ? 45.979 48.145 36.767 1.00 56.88 816 ASP A CA 1
ATOM 6248 C C . ASP A 1 816 ? 46.015 46.724 36.183 1.00 55.59 816 ASP A C 1
ATOM 6249 O O . ASP A 1 816 ? 46.619 46.474 35.126 1.00 53.63 816 ASP A O 1
ATOM 6254 N N . THR A 1 817 ? 45.340 45.800 36.856 1.00 55.32 817 THR A N 1
ATOM 6255 C CA . THR A 1 817 ? 45.355 44.400 36.446 1.00 53.12 817 THR A CA 1
ATOM 6256 C C . THR A 1 817 ? 44.632 44.180 35.124 1.00 51.89 817 THR A C 1
ATOM 6257 O O . THR A 1 817 ? 44.892 43.182 34.440 1.00 55.08 817 THR A O 1
ATOM 6261 N N . SER A 1 818 ? 43.758 45.098 34.736 1.00 50.20 818 SER A N 1
ATOM 6262 C CA . SER A 1 818 ? 43.122 45.013 33.427 1.00 52.55 818 SER A CA 1
ATOM 6263 C C . SER A 1 818 ? 43.937 45.699 32.344 1.00 50.55 818 SER A C 1
ATOM 6264 O O . SER A 1 818 ? 43.517 45.811 31.201 1.00 53.36 818 SER A O 1
ATOM 6267 N N . ASP A 1 819 ? 45.106 46.174 32.718 1.00 52.14 819 ASP A N 1
ATOM 6268 C CA . ASP A 1 819 ? 46.049 46.775 31.781 1.00 53.44 819 ASP A CA 1
ATOM 6269 C C . ASP A 1 819 ? 47.423 46.160 32.092 1.00 52.25 819 ASP A C 1
ATOM 6270 O O . ASP A 1 819 ? 48.375 46.855 32.399 1.00 50.16 819 ASP A O 1
ATOM 6275 N N . ALA A 1 820 ? 47.475 44.817 32.058 1.00 50.84 820 ALA A N 1
ATOM 6276 C CA . ALA A 1 820 ? 48.695 44.084 32.386 1.00 47.98 820 ALA A CA 1
ATOM 6277 C C . ALA A 1 820 ? 48.759 42.696 31.765 1.00 47.00 820 ALA A C 1
ATOM 6278 O O . ALA A 1 820 ? 47.791 41.954 31.761 1.00 45.37 820 ALA A O 1
ATOM 6280 N N . VAL A 1 821 ? 49.934 42.327 31.285 1.00 46.39 821 VAL A N 1
ATOM 6281 C CA . VAL A 1 821 ? 50.165 40.964 30.838 1.00 45.09 821 VAL A CA 1
ATOM 6282 C C . VAL A 1 821 ? 51.594 40.586 31.152 1.00 44.56 821 VAL A C 1
ATOM 6283 O O . VAL A 1 821 ? 52.519 41.414 31.060 1.00 43.00 821 VAL A O 1
ATOM 6287 N N . LEU A 1 822 ? 51.765 39.316 31.518 1.00 44.01 822 LEU A N 1
ATOM 6288 C CA . LEU A 1 822 ? 53.058 38.740 31.822 1.00 43.85 822 LEU A CA 1
ATOM 6289 C C . LEU A 1 822 ? 53.442 37.816 30.693 1.00 43.49 822 LEU A C 1
ATOM 6290 O O . LEU A 1 822 ? 52.745 36.855 30.434 1.00 42.35 822 LEU A O 1
ATOM 6295 N N . VAL A 1 823 ? 54.570 38.091 30.051 1.00 44.38 823 VAL A N 1
ATOM 6296 C CA . VAL A 1 823 ? 55.037 37.297 28.925 1.00 44.62 823 VAL A CA 1
ATOM 6297 C C . VAL A 1 823 ? 56.153 36.399 29.433 1.00 45.61 823 VAL A C 1
ATOM 6298 O O . VAL A 1 823 ? 57.116 36.871 30.017 1.00 46.24 823 VAL A O 1
ATOM 6302 N N . ILE A 1 824 ? 55.970 35.092 29.222 1.00 45.84 824 ILE A N 1
ATOM 6303 C CA . ILE A 1 824 ? 56.832 34.039 29.742 1.00 46.49 824 ILE A CA 1
ATOM 6304 C C . ILE A 1 824 ? 57.579 33.335 28.608 1.00 46.90 824 ILE A C 1
ATOM 6305 O O . ILE A 1 824 ? 56.953 32.815 27.706 1.00 45.17 824 ILE A O 1
ATOM 6310 N N . GLU A 1 825 ? 58.910 33.326 28.656 1.00 48.78 825 GLU A N 1
ATOM 6311 C CA . GLU A 1 825 ? 59.718 32.571 27.698 1.00 51.17 825 GLU A CA 1
ATOM 6312 C C . GLU A 1 825 ? 60.746 31.716 28.412 1.00 52.24 825 GLU A C 1
ATOM 6313 O O . GLU A 1 825 ? 61.590 32.227 29.176 1.00 51.31 825 GLU A O 1
ATOM 6319 N N . LEU A 1 826 ? 60.668 30.419 28.117 1.00 49.86 826 LEU A N 1
ATOM 6320 C CA . LEU A 1 826 ? 61.557 29.420 28.639 1.00 49.17 826 LEU A CA 1
ATOM 6321 C C . LEU A 1 826 ? 62.573 29.014 27.589 1.00 51.35 826 LEU A C 1
ATOM 6322 O O . LEU A 1 826 ? 62.230 28.863 26.415 1.00 47.74 826 LEU A O 1
ATOM 6327 N N . THR A 1 827 ? 63.829 28.850 28.030 1.00 51.67 827 THR A N 1
ATOM 6328 C CA . THR A 1 827 ? 64.877 28.218 27.220 1.00 55.53 827 THR A CA 1
ATOM 6329 C C . THR A 1 827 ? 65.570 27.172 28.076 1.00 55.84 827 THR A C 1
ATOM 6330 O O . THR A 1 827 ? 65.771 27.380 29.272 1.00 56.49 827 THR A O 1
ATOM 6334 N N . ALA A 1 828 ? 65.910 26.047 27.459 1.00 56.06 828 ALA A N 1
ATOM 6335 C CA . ALA A 1 828 ? 66.556 24.940 28.157 1.00 56.34 828 ALA A CA 1
ATOM 6336 C C . ALA A 1 828 ? 67.396 24.149 27.191 1.00 54.65 828 ALA A C 1
ATOM 6337 O O . ALA A 1 828 ? 67.253 24.253 25.982 1.00 54.17 828 ALA A O 1
ATOM 6339 N N . HIS A 1 829 ? 68.293 23.361 27.751 1.00 58.54 829 HIS A N 1
ATOM 6340 C CA . HIS A 1 829 ? 69.226 22.570 26.957 1.00 62.30 829 HIS A CA 1
ATOM 6341 C C . HIS A 1 829 ? 69.251 21.148 27.448 1.00 59.83 829 HIS A C 1
ATOM 6342 O O . HIS A 1 829 ? 69.288 20.905 28.641 1.00 63.31 829 HIS A O 1
ATOM 6349 N N . GLY A 1 830 ? 69.217 20.208 26.523 1.00 59.45 830 GLY A N 1
ATOM 6350 C CA . GLY A 1 830 ? 69.175 18.819 26.883 1.00 57.68 830 GLY A CA 1
ATOM 6351 C C . GLY A 1 830 ? 69.096 17.912 25.672 1.00 59.67 830 GLY A C 1
ATOM 6352 O O . GLY A 1 830 ? 69.220 18.374 24.537 1.00 58.83 830 GLY A O 1
ATOM 6353 N N . LYS A 1 831 ? 68.893 16.619 25.933 1.00 59.12 831 LYS A N 1
ATOM 6354 C CA . LYS A 1 831 ? 68.902 15.600 24.905 1.00 60.62 831 LYS A CA 1
ATOM 6355 C C . LYS A 1 831 ? 67.574 14.878 24.932 1.00 57.29 831 LYS A C 1
ATOM 6356 O O . LYS A 1 831 ? 67.043 14.620 26.000 1.00 55.68 831 LYS A O 1
ATOM 6362 N N . LEU A 1 832 ? 67.062 14.551 23.755 1.00 56.83 832 LEU A N 1
ATOM 6363 C CA . LEU A 1 832 ? 65.924 13.637 23.628 1.00 57.21 832 LEU A CA 1
ATOM 6364 C C . LEU A 1 832 ? 66.400 12.232 23.952 1.00 57.58 832 LEU A C 1
ATOM 6365 O O . LEU A 1 832 ? 67.567 11.942 23.776 1.00 53.64 832 LEU A O 1
ATOM 6370 N N . PRO A 1 833 ? 65.484 11.348 24.393 1.00 56.28 833 PRO A N 1
ATOM 6371 C CA . PRO A 1 833 ? 65.880 9.957 24.635 1.00 55.60 833 PRO A CA 1
ATOM 6372 C C . PRO A 1 833 ? 66.564 9.316 23.445 1.00 56.71 833 PRO A C 1
ATOM 6373 O O . PRO A 1 833 ? 66.143 9.526 22.309 1.00 53.84 833 PRO A O 1
ATOM 6377 N N . ASN A 1 834 ? 67.638 8.564 23.723 1.00 59.95 834 ASN A N 1
ATOM 6378 C CA . ASN A 1 834 ? 68.350 7.763 22.708 1.00 61.74 834 ASN A CA 1
ATOM 6379 C C . ASN A 1 834 ? 68.920 8.565 21.543 1.00 63.89 834 ASN A C 1
ATOM 6380 O O . ASN A 1 834 ? 69.105 8.038 20.448 1.00 64.54 834 ASN A O 1
ATOM 6385 N N . ALA A 1 835 ? 69.211 9.837 21.795 1.00 66.04 835 ALA A N 1
ATOM 6386 C CA . ALA A 1 835 ? 69.808 10.702 20.794 1.00 70.13 835 ALA A CA 1
ATOM 6387 C C . ALA A 1 835 ? 71.206 10.188 20.506 1.00 74.66 835 ALA A C 1
ATOM 6388 O O . ALA A 1 835 ? 71.951 9.862 21.433 1.00 73.60 835 ALA A O 1
ATOM 6390 N N . ALA A 1 836 ? 71.542 10.077 19.227 1.00 79.33 836 ALA A N 1
ATOM 6391 C CA . ALA A 1 836 ? 72.875 9.635 18.829 1.00 88.99 836 ALA A CA 1
ATOM 6392 C C . ALA A 1 836 ? 73.887 10.738 19.088 1.00 90.14 836 ALA A C 1
ATOM 6393 O O . ALA A 1 836 ? 74.829 10.557 19.858 1.00 88.78 836 ALA A O 1
ATOM 6395 N N . SER A 1 837 ? 73.658 11.890 18.461 1.00 94.19 837 SER A N 1
ATOM 6396 C CA . SER A 1 837 ? 74.592 13.017 18.526 1.00 100.93 837 SER A CA 1
ATOM 6397 C C . SER A 1 837 ? 74.784 13.512 19.957 1.00 102.10 837 SER A C 1
ATOM 6398 O O . SER A 1 837 ? 73.858 13.493 20.757 1.00 101.33 837 SER A O 1
ATOM 6400 N N . SER A 1 838 ? 76.003 13.935 20.273 1.00 104.89 838 SER A N 1
ATOM 6401 C CA . SER A 1 838 ? 76.298 14.524 21.574 1.00 105.04 838 SER A CA 1
ATOM 6402 C C . SER A 1 838 ? 75.838 15.988 21.642 1.00 103.28 838 SER A C 1
ATOM 6403 O O . SER A 1 838 ? 75.669 16.525 22.737 1.00 100.39 838 SER A O 1
ATOM 6406 N N . LYS A 1 839 ? 75.643 16.621 20.479 1.00 104.74 839 LYS A N 1
ATOM 6407 C CA . LYS A 1 839 ? 75.217 18.029 20.402 1.00 103.53 839 LYS A CA 1
ATOM 6408 C C . LYS A 1 839 ? 73.830 18.192 21.016 1.00 97.56 839 LYS A C 1
ATOM 6409 O O . LYS A 1 839 ? 72.859 17.628 20.508 1.00 95.07 839 LYS A O 1
ATOM 6411 N N . THR A 1 840 ? 73.751 18.951 22.111 1.00 87.57 840 THR A N 1
ATOM 6412 C CA . THR A 1 840 ? 72.509 19.079 22.877 1.00 84.57 840 THR A CA 1
ATOM 6413 C C . THR A 1 840 ? 71.485 19.962 22.159 1.00 78.72 840 THR A C 1
ATOM 6414 O O . THR A 1 840 ? 71.833 20.917 21.477 1.00 79.17 840 THR A O 1
ATOM 6418 N N . THR A 1 841 ? 70.221 19.594 22.304 1.00 73.74 841 THR A N 1
ATOM 6419 C CA . THR A 1 841 ? 69.113 20.313 21.692 1.00 70.80 841 THR A CA 1
ATOM 6420 C C . THR A 1 841 ? 68.754 21.508 22.555 1.00 66.28 841 THR A C 1
ATOM 6421 O O . THR A 1 841 ? 68.873 21.463 23.778 1.00 66.17 841 THR A O 1
ATOM 6425 N N . THR A 1 842 ? 68.306 22.576 21.912 1.00 64.93 842 THR A N 1
ATOM 6426 C CA . THR A 1 842 ? 67.763 23.721 22.639 1.00 65.86 842 THR A CA 1
ATOM 6427 C C . THR A 1 842 ? 66.206 23.677 22.614 1.00 61.90 842 THR A C 1
ATOM 6428 O O . THR A 1 842 ? 65.581 23.577 21.562 1.00 58.01 842 THR A O 1
ATOM 6432 N N . PHE A 1 843 ? 65.619 23.715 23.804 1.00 59.56 843 PHE A N 1
ATOM 6433 C CA . PHE A 1 843 ? 64.165 23.692 23.987 1.00 59.78 843 PHE A CA 1
ATOM 6434 C C . PHE A 1 843 ? 63.640 25.084 24.375 1.00 58.85 843 PHE A C 1
ATOM 6435 O O . PHE A 1 843 ? 64.158 25.711 25.304 1.00 58.38 843 PHE A O 1
ATOM 6443 N N . THR A 1 844 ? 62.636 25.580 23.662 1.00 55.24 844 THR A N 1
ATOM 6444 C CA . THR A 1 844 ? 62.032 26.875 23.978 1.00 54.67 844 THR A CA 1
ATOM 6445 C C . THR A 1 844 ? 60.498 26.783 24.009 1.00 52.16 844 THR A C 1
ATOM 6446 O O . THR A 1 844 ? 59.887 26.115 23.195 1.00 50.09 844 THR A O 1
ATOM 6450 N N . HIS A 1 845 ? 59.905 27.476 24.956 1.00 49.31 845 HIS A N 1
ATOM 6451 C CA . HIS A 1 845 ? 58.467 27.481 25.155 1.00 49.67 845 HIS A CA 1
ATOM 6452 C C . HIS A 1 845 ? 58.020 28.921 25.412 1.00 49.90 845 HIS A C 1
ATOM 6453 O O . HIS A 1 845 ? 58.612 29.588 26.223 1.00 49.96 845 HIS A O 1
ATOM 6460 N N . HIS A 1 846 ? 56.974 29.355 24.724 1.00 47.50 846 HIS A N 1
ATOM 6461 C CA . HIS A 1 846 ? 56.355 30.667 24.873 1.00 47.94 846 HIS A CA 1
ATOM 6462 C C . HIS A 1 846 ? 54.997 30.518 25.549 1.00 48.56 846 HIS A C 1
ATOM 6463 O O . HIS A 1 846 ? 54.289 29.574 25.322 1.00 46.75 846 HIS A O 1
ATOM 6470 N N . ASN A 1 847 ? 54.668 31.458 26.398 1.00 46.27 847 ASN A N 1
ATOM 6471 C CA . ASN A 1 847 ? 53.437 31.412 27.161 1.00 45.80 847 ASN A CA 1
ATOM 6472 C C . ASN A 1 847 ? 53.137 32.822 27.677 1.00 46.44 847 ASN A C 1
ATOM 6473 O O . ASN A 1 847 ? 53.941 33.755 27.466 1.00 46.34 847 ASN A O 1
ATOM 6478 N N . HIS A 1 848 ? 51.979 32.997 28.303 1.00 45.20 848 HIS A N 1
ATOM 6479 C CA . HIS A 1 848 ? 51.621 34.261 28.927 1.00 44.20 848 HIS A CA 1
ATOM 6480 C C . HIS A 1 848 ? 50.704 34.073 30.135 1.00 45.06 848 HIS A C 1
ATOM 6481 O O . HIS A 1 848 ? 50.048 33.039 30.274 1.00 43.49 848 HIS A O 1
ATOM 6488 N N . PHE A 1 849 ? 50.631 35.093 30.986 1.00 44.89 849 PHE A N 1
ATOM 6489 C CA . PHE A 1 849 ? 49.677 35.116 32.080 1.00 45.14 849 PHE A CA 1
ATOM 6490 C C . PHE A 1 849 ? 48.950 36.455 32.141 1.00 48.43 849 PHE A C 1
ATOM 6491 O O . PHE A 1 849 ? 49.575 37.523 32.254 1.00 47.40 849 PHE A O 1
ATOM 6499 N N . LEU A 1 850 ? 47.634 36.382 32.083 1.00 45.86 850 LEU A N 1
ATOM 6500 C CA . LEU A 1 850 ? 46.786 37.533 32.162 1.00 48.53 850 LEU A CA 1
ATOM 6501 C C . LEU A 1 850 ? 46.098 37.507 33.527 1.00 48.94 850 LEU A C 1
ATOM 6502 O O . LEU A 1 850 ? 45.399 36.554 33.838 1.00 49.65 850 LEU A O 1
ATOM 6507 N N . PRO A 1 851 ? 46.303 38.546 34.350 1.00 49.08 851 PRO A N 1
ATOM 6508 C CA . PRO A 1 851 ? 45.778 38.611 35.727 1.00 48.96 851 PRO A CA 1
ATOM 6509 C C . PRO A 1 851 ? 44.287 38.945 35.833 1.00 48.93 851 PRO A C 1
ATOM 6510 O 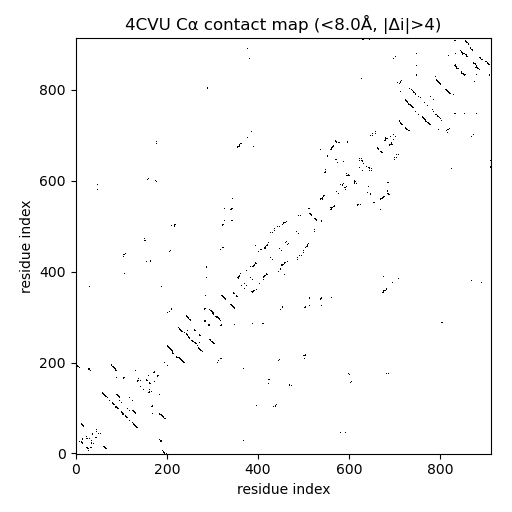O . PRO A 1 851 ? 43.753 39.058 36.930 1.00 48.45 851 PRO A O 1
ATOM 6514 N N . VAL A 1 852 ? 43.625 39.076 34.691 1.00 49.28 852 VAL A N 1
ATOM 6515 C CA . VAL A 1 852 ? 42.162 39.105 34.638 1.00 50.11 852 VAL A CA 1
ATOM 6516 C C . VAL A 1 852 ? 41.695 38.154 33.534 1.00 47.83 852 VAL A C 1
ATOM 6517 O O . VAL A 1 852 ? 42.512 37.631 32.794 1.00 47.22 852 VAL A O 1
ATOM 6521 N N . TRP A 1 853 ? 40.382 37.954 33.421 1.00 46.72 853 TRP A N 1
ATOM 6522 C CA . TRP A 1 853 ? 39.831 37.116 32.354 1.00 44.59 853 TRP A CA 1
ATOM 6523 C C . TRP A 1 853 ? 39.967 37.877 31.045 1.00 42.10 853 TRP A C 1
ATOM 6524 O O . TRP A 1 853 ? 40.013 39.109 31.041 1.00 41.24 853 TRP A O 1
ATOM 6535 N N . PRO A 1 854 ? 40.047 37.150 29.929 1.00 40.25 854 PRO A N 1
ATOM 6536 C CA . PRO A 1 854 ? 40.209 37.858 28.663 1.00 39.65 854 PRO A CA 1
ATOM 6537 C C . PRO A 1 854 ? 39.180 38.961 28.449 1.00 39.60 854 PRO A C 1
ATOM 6538 O O . PRO A 1 854 ? 39.537 40.026 27.935 1.00 42.06 854 PRO A O 1
ATOM 6542 N N . ASN A 1 855 ? 37.924 38.753 28.869 1.00 39.44 855 ASN A N 1
ATOM 6543 C CA . ASN A 1 855 ? 36.893 39.792 28.699 1.00 40.35 855 ASN A CA 1
ATOM 6544 C C . ASN A 1 855 ? 37.064 41.045 29.524 1.00 41.46 855 ASN A C 1
ATOM 6545 O O . ASN A 1 855 ? 36.328 41.994 29.336 1.00 42.63 855 ASN A O 1
ATOM 6550 N N . GLN A 1 856 ? 38.007 41.045 30.454 1.00 44.57 856 GLN A N 1
ATOM 6551 C CA . GLN A 1 856 ? 38.263 42.194 31.303 1.00 46.13 856 GLN A CA 1
ATOM 6552 C C . GLN A 1 856 ? 39.490 42.992 30.855 1.00 48.67 856 GLN A C 1
ATOM 6553 O O . GLN A 1 856 ? 39.713 44.107 31.342 1.00 48.95 856 GLN A O 1
ATOM 6559 N N . ALA A 1 857 ? 40.279 42.427 29.942 1.00 46.61 857 ALA A N 1
ATOM 6560 C CA . ALA A 1 857 ? 41.515 43.056 29.498 1.00 48.13 857 ALA A CA 1
ATOM 6561 C C . ALA A 1 857 ? 41.234 44.272 28.639 1.00 48.37 857 ALA A C 1
ATOM 6562 O O . ALA A 1 857 ? 40.530 44.182 27.629 1.00 47.64 857 ALA A O 1
ATOM 6564 N N . LYS A 1 858 ? 41.856 45.390 28.995 1.00 49.92 858 LYS A N 1
ATOM 6565 C CA . LYS A 1 858 ? 41.678 46.635 28.252 1.00 51.15 858 LYS A CA 1
ATOM 6566 C C . LYS A 1 858 ? 42.551 46.706 26.968 1.00 50.69 858 LYS A C 1
ATOM 6567 O O . LYS A 1 858 ? 43.419 47.568 26.843 1.00 51.72 858 LYS A O 1
ATOM 6573 N N . VAL A 1 859 ? 42.307 45.806 26.017 1.00 46.76 859 VAL A N 1
ATOM 6574 C CA . VAL A 1 859 ? 43.026 45.803 24.751 1.00 44.71 859 VAL A CA 1
ATOM 6575 C C . VAL A 1 859 ? 42.632 46.984 23.862 1.00 46.05 859 VAL A C 1
ATOM 6576 O O . VAL A 1 859 ? 41.480 47.455 23.872 1.00 44.36 859 VAL A O 1
ATOM 6580 N N . SER A 1 860 ? 43.600 47.454 23.089 1.00 44.62 860 SER A N 1
ATOM 6581 C CA . SER A 1 860 ? 43.362 48.500 22.136 1.00 44.42 860 SER A CA 1
ATOM 6582 C C . SER A 1 860 ? 43.781 47.955 20.782 1.00 43.25 860 SER A C 1
ATOM 6583 O O . SER A 1 860 ? 44.410 46.918 20.688 1.00 43.55 860 SER A O 1
ATOM 6586 N N . ASP A 1 861 ? 43.453 48.662 19.735 1.00 42.72 861 ASP A N 1
ATOM 6587 C CA . ASP A 1 861 ? 43.846 48.212 18.403 1.00 43.67 861 ASP A CA 1
ATOM 6588 C C . ASP A 1 861 ? 45.383 48.112 18.318 1.00 42.90 861 ASP A C 1
ATOM 6589 O O . ASP A 1 861 ? 46.079 49.133 18.325 1.00 42.69 861 ASP A O 1
ATOM 6594 N N . PRO A 1 862 ? 45.923 46.887 18.232 1.00 40.97 862 PRO A N 1
ATOM 6595 C CA . PRO A 1 862 ? 47.360 46.689 18.064 1.00 42.19 862 PRO A CA 1
ATOM 6596 C C . PRO A 1 862 ? 47.877 47.045 16.674 1.00 41.90 862 PRO A C 1
ATOM 6597 O O . PRO A 1 862 ? 49.079 47.010 16.458 1.00 43.87 862 PRO A O 1
ATOM 6601 N N . LYS A 1 863 ? 46.993 47.347 15.746 1.00 43.24 863 LYS A N 1
ATOM 6602 C CA . LYS A 1 863 ? 47.390 47.709 14.384 1.00 45.25 863 LYS A CA 1
ATOM 6603 C C . LYS A 1 863 ? 48.364 46.697 13.808 1.00 43.13 863 LYS A C 1
ATOM 6604 O O . LYS A 1 863 ? 49.533 46.987 13.627 1.00 42.77 863 LYS A O 1
ATOM 6610 N N . LEU A 1 864 ? 47.861 45.490 13.537 1.00 41.38 864 LEU A N 1
ATOM 6611 C CA . LEU A 1 864 ? 48.681 44.394 13.087 1.00 40.25 864 LEU A CA 1
ATOM 6612 C C . LEU A 1 864 ? 49.035 44.586 11.628 1.00 41.70 864 LEU A C 1
ATOM 6613 O O . LEU A 1 864 ? 48.211 45.057 10.857 1.00 42.90 864 LEU A O 1
ATOM 6618 N N . HIS A 1 865 ? 50.264 44.321 11.295 1.00 42.38 865 HIS A N 1
ATOM 6619 C CA A HIS A 1 865 ? 50.693 44.201 9.876 0.50 44.52 865 HIS A CA 1
ATOM 6620 C CA B HIS A 1 865 ? 50.684 44.198 9.866 0.50 44.43 865 HIS A CA 1
ATOM 6621 C C . HIS A 1 865 ? 51.135 42.724 9.480 1.00 44.55 865 HIS A C 1
ATOM 6622 O O . HIS A 1 865 ? 51.752 41.912 10.214 1.00 44.76 865 HIS A O 1
ATOM 6635 N N . LEU A 1 866 ? 50.730 42.379 8.273 1.00 44.76 866 LEU A N 1
ATOM 6636 C CA . LEU A 1 866 ? 50.965 41.022 7.838 1.00 43.85 866 LEU A CA 1
ATOM 6637 C C . LEU A 1 866 ? 51.509 41.070 6.431 1.00 44.49 866 LEU A C 1
ATOM 6638 O O . LEU A 1 866 ? 51.009 41.829 5.604 1.00 45.09 866 LEU A O 1
ATOM 6643 N N . SER A 1 867 ? 52.547 40.285 6.179 1.00 43.88 867 SER A N 1
ATOM 6644 C CA . SER A 1 867 ? 53.132 40.194 4.837 1.00 45.66 867 SER A CA 1
ATOM 6645 C C . SER A 1 867 ? 53.665 38.807 4.635 1.00 44.17 867 SER A C 1
ATOM 6646 O O . SER A 1 867 ? 53.901 38.075 5.605 1.00 42.67 867 SER A O 1
ATOM 6649 N N . TYR A 1 868 ? 53.861 38.450 3.376 1.00 42.77 868 TYR A N 1
ATOM 6650 C CA . TYR A 1 868 ? 54.395 37.146 3.044 1.00 43.65 868 TYR A CA 1
ATOM 6651 C C . TYR A 1 868 ? 55.652 37.267 2.190 1.00 43.80 868 TYR A C 1
ATOM 6652 O O . TYR A 1 868 ? 55.713 38.105 1.281 1.00 43.28 868 TYR A O 1
ATOM 6661 N N . ASN A 1 869 ? 56.627 36.414 2.488 1.00 43.26 869 ASN A N 1
ATOM 6662 C CA . ASN A 1 869 ? 57.909 36.412 1.771 1.00 45.13 869 ASN A CA 1
ATOM 6663 C C . ASN A 1 869 ? 57.993 35.120 0.998 1.00 44.82 869 ASN A C 1
ATOM 6664 O O . ASN A 1 869 ? 58.062 34.054 1.580 1.00 44.06 869 ASN A O 1
ATOM 6669 N N . LYS A 1 870 ? 57.967 35.221 -0.318 1.00 46.08 870 LYS A N 1
ATOM 6670 C CA . LYS A 1 870 ? 57.909 34.040 -1.170 1.00 47.13 870 LYS A CA 1
ATOM 6671 C C . LYS A 1 870 ? 59.208 33.246 -1.233 1.00 49.31 870 LYS A C 1
ATOM 6672 O O . LYS A 1 870 ? 59.212 32.091 -1.614 1.00 50.61 870 LYS A O 1
ATOM 6678 N N . SER A 1 871 ? 60.314 33.874 -0.901 1.00 49.76 871 SER A N 1
ATOM 6679 C CA . SER A 1 871 ? 61.589 33.180 -0.884 1.00 51.52 871 SER A CA 1
ATOM 6680 C C . SER A 1 871 ? 61.722 32.391 0.411 1.00 49.02 871 SER A C 1
ATOM 6681 O O . SER A 1 871 ? 62.037 31.216 0.396 1.00 49.32 871 SER A O 1
ATOM 6684 N N . THR A 1 872 ? 61.470 33.047 1.531 1.00 48.18 872 THR A N 1
ATOM 6685 C CA . THR A 1 872 ? 61.606 32.404 2.835 1.00 47.94 872 THR A CA 1
ATOM 6686 C C . THR A 1 872 ? 60.399 31.549 3.197 1.00 48.35 872 THR A C 1
ATOM 6687 O O . THR A 1 872 ? 60.465 30.756 4.121 1.00 48.01 872 THR A O 1
ATOM 6691 N N . LYS A 1 873 ? 59.298 31.754 2.473 1.00 47.87 873 LYS A N 1
ATOM 6692 C CA . LYS A 1 873 ? 58.003 31.122 2.743 1.00 48.81 873 LYS A CA 1
ATOM 6693 C C . LYS A 1 873 ? 57.500 31.370 4.165 1.00 47.04 873 LYS A C 1
ATOM 6694 O O . LYS A 1 873 ? 56.800 30.551 4.738 1.00 45.41 873 LYS A O 1
ATOM 6700 N N . LYS A 1 874 ? 57.833 32.530 4.697 1.00 45.18 874 LYS A N 1
ATOM 6701 C CA . LYS A 1 874 ? 57.400 32.938 6.010 1.00 46.12 874 LYS A CA 1
ATOM 6702 C C . LYS A 1 874 ? 56.406 34.112 5.880 1.00 46.48 874 LYS A C 1
ATOM 6703 O O . LYS A 1 874 ? 56.499 34.951 4.944 1.00 44.06 874 LYS A O 1
ATOM 6709 N N . PHE A 1 875 ? 55.451 34.138 6.817 1.00 43.49 875 PHE A N 1
ATOM 6710 C CA . PHE A 1 875 ? 54.614 35.292 7.042 1.00 41.84 875 PHE A CA 1
ATOM 6711 C C . PHE A 1 875 ? 55.292 36.081 8.137 1.00 43.07 875 PHE A C 1
ATOM 6712 O O . PHE A 1 875 ? 55.769 35.496 9.122 1.00 42.88 875 PHE A O 1
ATOM 6720 N N . THR A 1 876 ? 55.346 37.398 7.979 1.00 42.25 876 THR A N 1
ATOM 6721 C CA . THR A 1 876 ? 55.776 38.237 9.069 1.00 43.24 876 THR A CA 1
ATOM 6722 C C . THR A 1 876 ? 54.542 38.951 9.637 1.00 42.56 876 THR A C 1
ATOM 6723 O O . THR A 1 876 ? 53.780 39.542 8.899 1.00 41.36 876 THR A O 1
ATOM 6727 N N . VAL A 1 877 ? 54.420 38.891 10.958 1.00 42.44 877 VAL A N 1
ATOM 6728 C CA . VAL A 1 877 ? 53.320 39.453 11.716 1.00 44.79 877 VAL A CA 1
ATOM 6729 C C . VAL A 1 877 ? 53.887 40.482 12.678 1.00 44.88 877 VAL A C 1
ATOM 6730 O O . VAL A 1 877 ? 54.810 40.177 13.408 1.00 44.38 877 VAL A O 1
ATOM 6734 N N . GLU A 1 878 ? 53.356 41.697 12.671 1.00 45.41 878 GLU A N 1
ATOM 6735 C CA . GLU A 1 878 ? 53.872 42.746 13.540 1.00 48.24 878 GLU A CA 1
ATOM 6736 C C . GLU A 1 878 ? 52.771 43.538 14.228 1.00 45.05 878 GLU A C 1
ATOM 6737 O O . GLU A 1 878 ? 51.891 44.027 13.575 1.00 44.45 878 GLU A O 1
ATOM 6743 N N . ALA A 1 879 ? 52.822 43.631 15.555 1.00 45.16 879 ALA A N 1
ATOM 6744 C CA . ALA A 1 879 ? 51.950 44.532 16.279 1.00 47.14 879 ALA A CA 1
ATOM 6745 C C . ALA A 1 879 ? 52.621 45.924 16.311 1.00 47.92 879 ALA A C 1
ATOM 6746 O O . ALA A 1 879 ? 53.714 46.071 16.854 1.00 48.52 879 ALA A O 1
ATOM 6748 N N . THR A 1 880 ? 51.972 46.914 15.704 1.00 48.16 880 THR A N 1
ATOM 6749 C CA . THR A 1 880 ? 52.547 48.246 15.473 1.00 50.52 880 THR A CA 1
ATOM 6750 C C . THR A 1 880 ? 52.223 49.261 16.601 1.00 52.11 880 THR A C 1
ATOM 6751 O O . THR A 1 880 ? 53.039 50.140 16.911 1.00 53.42 880 THR A O 1
ATOM 6755 N N . ALA A 1 881 ? 51.063 49.131 17.236 1.00 51.39 881 ALA A N 1
ATOM 6756 C CA . ALA A 1 881 ? 50.553 50.151 18.161 1.00 51.09 881 ALA A CA 1
ATOM 6757 C C . ALA A 1 881 ? 50.441 49.699 19.608 1.00 50.92 881 ALA A C 1
ATOM 6758 O O . ALA A 1 881 ? 50.299 50.517 20.511 1.00 51.53 881 ALA A O 1
ATOM 6760 N N . GLY A 1 882 ? 50.449 48.390 19.836 1.00 49.40 882 GLY A N 1
ATOM 6761 C CA . GLY A 1 882 ? 50.340 47.871 21.189 1.00 47.18 882 GLY A CA 1
ATOM 6762 C C . GLY A 1 882 ? 50.372 46.358 21.221 1.00 46.76 882 GLY A C 1
ATOM 6763 O O . GLY A 1 882 ? 50.639 45.710 20.205 1.00 45.31 882 GLY A O 1
ATOM 6764 N N . VAL A 1 883 ? 50.102 45.799 22.389 1.00 44.25 883 VAL A N 1
ATOM 6765 C CA . VAL A 1 883 ? 50.115 44.353 22.567 1.00 43.68 883 VAL A CA 1
ATOM 6766 C C . VAL A 1 883 ? 48.895 43.725 21.920 1.00 42.60 883 VAL A C 1
ATOM 6767 O O . VAL A 1 883 ? 47.774 44.203 22.094 1.00 42.13 883 VAL A O 1
ATOM 6771 N N . SER A 1 884 ? 49.122 42.647 21.177 1.00 40.20 884 SER A N 1
ATOM 6772 C CA . SER A 1 884 ? 48.036 41.877 20.612 1.00 37.89 884 SER A CA 1
ATOM 6773 C C . SER A 1 884 ? 47.894 40.565 21.343 1.00 37.76 884 SER A C 1
ATOM 6774 O O . SER A 1 884 ? 48.868 39.832 21.447 1.00 38.54 884 SER A O 1
ATOM 6777 N N . LEU A 1 885 ? 46.694 40.244 21.831 1.00 37.16 885 LEU A N 1
ATOM 6778 C CA . LEU A 1 885 ? 46.434 38.969 22.490 1.00 36.80 885 LEU A CA 1
ATOM 6779 C C . LEU A 1 885 ? 45.709 38.016 21.551 1.00 35.87 885 LEU A C 1
ATOM 6780 O O . LEU A 1 885 ? 44.838 38.439 20.803 1.00 38.06 885 LEU A O 1
ATOM 6785 N N . TYR A 1 886 ? 46.075 36.729 21.600 1.00 33.71 886 TYR A N 1
ATOM 6786 C CA . TYR A 1 886 ? 45.413 35.671 20.867 1.00 31.80 886 TYR A CA 1
ATOM 6787 C C . TYR A 1 886 ? 45.477 36.045 19.384 1.00 31.88 886 TYR A C 1
ATOM 6788 O O . TYR A 1 886 ? 44.449 36.037 18.747 1.00 30.52 886 TYR A O 1
ATOM 6797 N N . THR A 1 887 ? 46.659 36.430 18.917 1.00 31.81 887 THR A N 1
ATOM 6798 C CA . THR A 1 887 ? 46.882 36.750 17.480 1.00 32.92 887 THR A CA 1
ATOM 6799 C C . THR A 1 887 ? 46.609 35.527 16.675 1.00 33.13 887 THR A C 1
ATOM 6800 O O . THR A 1 887 ? 47.097 34.457 17.036 1.00 32.27 887 THR A O 1
ATOM 6804 N N . TRP A 1 888 ? 45.908 35.657 15.517 1.00 34.08 888 TRP A N 1
ATOM 6805 C CA . TRP A 1 888 ? 45.317 34.498 14.898 1.00 32.87 888 TRP A CA 1
ATOM 6806 C C . TRP A 1 888 ? 45.344 34.684 13.412 1.00 33.04 888 TRP A C 1
ATOM 6807 O O . TRP A 1 888 ? 44.721 35.611 12.940 1.00 33.48 888 TRP A O 1
ATOM 6818 N N . LEU A 1 889 ? 46.026 33.776 12.731 1.00 32.45 889 LEU A N 1
ATOM 6819 C CA . LEU A 1 889 ? 46.083 33.717 11.276 1.00 34.17 889 LEU A CA 1
ATOM 6820 C C . LEU A 1 889 ? 45.070 32.733 10.816 1.00 33.82 889 LEU A C 1
ATOM 6821 O O . LEU A 1 889 ? 44.931 31.671 11.418 1.00 33.81 889 LEU A O 1
ATOM 6826 N N . THR A 1 890 ? 44.372 33.055 9.721 1.00 33.62 890 THR A N 1
ATOM 6827 C CA . THR A 1 890 ? 43.357 32.228 9.205 1.00 34.41 890 THR A CA 1
ATOM 6828 C C . THR A 1 890 ? 43.742 32.007 7.760 1.00 34.14 890 THR A C 1
ATOM 6829 O O . THR A 1 890 ? 43.824 32.982 7.061 1.00 34.27 890 THR A O 1
ATOM 6833 N N . HIS A 1 891 ? 44.014 30.757 7.365 1.00 33.94 891 HIS A N 1
ATOM 6834 C CA . HIS A 1 891 ? 44.218 30.403 5.936 1.00 34.88 891 HIS A CA 1
ATOM 6835 C C . HIS A 1 891 ? 42.867 30.247 5.228 1.00 35.59 891 HIS A C 1
ATOM 6836 O O . HIS A 1 891 ? 41.881 29.905 5.852 1.00 33.58 891 HIS A O 1
ATOM 6843 N N . PRO A 1 89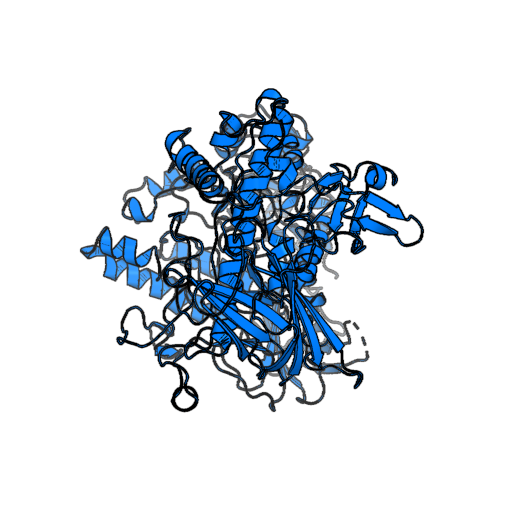2 ? 42.815 30.503 3.906 1.00 36.64 892 PRO A N 1
ATOM 6844 C CA . PRO A 1 892 ? 41.554 30.438 3.214 1.00 37.91 892 PRO A CA 1
ATOM 6845 C C . PRO A 1 892 ? 41.114 29.016 2.909 1.00 38.90 892 PRO A C 1
ATOM 6846 O O . PRO A 1 892 ? 41.856 28.059 3.134 1.00 37.95 892 PRO A O 1
ATOM 6850 N N . ALA A 1 893 ? 39.914 28.925 2.375 1.00 40.07 893 ALA A N 1
ATOM 6851 C CA . ALA A 1 893 ? 39.311 27.686 1.910 1.00 44.26 893 ALA A CA 1
ATOM 6852 C C . ALA A 1 893 ? 40.124 26.861 0.918 1.00 45.52 893 ALA A C 1
ATOM 6853 O O . ALA A 1 893 ? 40.071 25.646 0.947 1.00 51.73 893 ALA A O 1
ATOM 6855 N N . GLY A 1 894 ? 40.827 27.458 -0.010 1.00 46.56 894 GLY A N 1
ATOM 6856 C CA . GLY A 1 894 ? 41.413 26.562 -1.076 1.00 45.17 894 GLY A CA 1
ATOM 6857 C C . GLY A 1 894 ? 42.688 25.771 -0.724 1.00 44.01 894 GLY A C 1
ATOM 6858 O O . GLY A 1 894 ? 43.298 25.121 -1.600 1.00 43.66 894 GLY A O 1
ATOM 6859 N N . VAL A 1 895 ? 43.073 25.759 0.549 1.00 40.25 895 VAL A N 1
ATOM 6860 C CA . VAL A 1 895 ? 44.354 25.203 0.937 1.00 40.67 895 VAL A CA 1
ATOM 6861 C C . VAL A 1 895 ? 44.224 24.375 2.219 1.00 40.83 895 VAL A C 1
ATOM 6862 O O . VAL A 1 895 ? 43.381 24.693 3.071 1.00 36.75 895 VAL A O 1
ATOM 6866 N N . LEU A 1 896 ? 45.016 23.282 2.317 1.00 39.51 896 LEU A N 1
ATOM 6867 C CA . LEU A 1 896 ? 45.081 22.466 3.528 1.00 39.61 896 LEU A CA 1
ATOM 6868 C C . LEU A 1 896 ? 46.466 22.544 4.183 1.00 39.29 896 LEU A C 1
ATOM 6869 O O . LEU A 1 896 ? 47.459 22.550 3.483 1.00 39.68 896 LEU A O 1
ATOM 6874 N N . GLY A 1 897 ? 46.520 22.606 5.516 1.00 39.62 897 GLY A N 1
ATOM 6875 C CA . GLY A 1 897 ? 47.757 22.693 6.233 1.00 38.16 897 GLY A CA 1
ATOM 6876 C C . GLY A 1 897 ? 47.622 23.325 7.590 1.00 39.18 897 GLY A C 1
ATOM 6877 O O . GLY A 1 897 ? 46.537 23.371 8.147 1.00 38.65 897 GLY A O 1
ATOM 6878 N N . PHE A 1 898 ? 48.725 23.838 8.114 1.00 37.37 898 PHE A N 1
ATOM 6879 C CA . PHE A 1 898 ? 48.728 24.487 9.408 1.00 37.94 898 PHE A CA 1
ATOM 6880 C C . PHE A 1 898 ? 49.978 25.369 9.554 1.00 38.20 898 PHE A C 1
ATOM 6881 O O . PHE A 1 898 ? 51.023 25.079 8.976 1.00 40.80 898 PHE A O 1
ATOM 6889 N N . PHE A 1 899 ? 49.846 26.418 10.347 1.00 38.50 899 PHE A N 1
ATOM 6890 C CA . PHE A 1 899 ? 50.936 27.348 10.648 1.00 38.87 899 PHE A CA 1
ATOM 6891 C C . PHE A 1 899 ? 51.838 26.748 11.746 1.00 40.29 899 PHE A C 1
ATOM 6892 O O . PHE A 1 899 ? 51.393 25.910 12.543 1.00 36.81 899 PHE A O 1
ATOM 6900 N N . ASP A 1 900 ? 53.084 27.231 11.822 1.00 41.11 900 ASP A N 1
ATOM 6901 C CA . ASP A 1 900 ? 54.023 26.703 12.830 1.00 42.95 900 ASP A CA 1
ATOM 6902 C C . ASP A 1 900 ? 53.758 27.289 14.201 1.00 41.85 900 ASP A C 1
ATOM 6903 O O . ASP A 1 900 ? 54.325 26.856 15.193 1.00 41.50 900 ASP A O 1
ATOM 6908 N N . ASP A 1 901 ? 52.881 28.290 14.242 1.00 40.22 901 ASP A N 1
ATOM 6909 C CA . ASP A 1 901 ? 52.390 28.822 15.500 1.00 38.70 901 ASP A CA 1
ATOM 6910 C C . ASP A 1 901 ? 51.119 29.622 15.229 1.00 37.44 901 ASP A C 1
ATOM 6911 O O . ASP A 1 901 ? 50.896 30.063 14.106 1.00 35.67 901 ASP A O 1
ATOM 6916 N N . ASN A 1 902 ? 50.286 29.755 16.248 1.00 35.45 902 ASN A N 1
ATOM 6917 C CA . ASN A 1 902 ? 49.064 30.527 16.139 1.00 36.99 902 ASN A CA 1
ATOM 6918 C C . ASN A 1 902 ? 48.518 30.772 17.538 1.00 38.36 902 ASN A C 1
ATOM 6919 O O . ASN A 1 902 ? 48.944 30.096 18.478 1.00 38.93 902 ASN A O 1
ATOM 6924 N N . ALA A 1 903 ? 47.597 31.728 17.664 1.00 39.08 903 ALA A N 1
ATOM 6925 C CA . ALA A 1 903 ? 47.051 32.110 18.962 1.00 39.14 903 ALA A CA 1
ATOM 6926 C C . ALA A 1 903 ? 48.153 32.464 19.939 1.00 41.67 903 ALA A C 1
ATOM 6927 O O . ALA A 1 903 ? 48.304 31.823 20.964 1.00 41.79 903 ALA A O 1
ATOM 6929 N N . PHE A 1 904 ? 48.921 33.506 19.603 1.00 41.91 904 PHE A N 1
ATOM 6930 C CA . PHE A 1 904 ? 50.060 33.920 20.404 1.00 41.90 904 PHE A CA 1
ATOM 6931 C C . PHE A 1 904 ? 49.987 35.412 20.809 1.00 42.73 904 PHE A C 1
ATOM 6932 O O . PHE A 1 904 ? 49.225 36.214 20.248 1.00 40.59 904 PHE A O 1
ATOM 6940 N N . VAL A 1 905 ? 50.709 35.747 21.860 1.00 42.49 905 VAL A N 1
ATOM 6941 C CA . VAL A 1 905 ? 50.866 37.112 22.281 1.00 42.18 905 VAL A CA 1
ATOM 6942 C C . VAL A 1 905 ? 51.976 37.762 21.503 1.00 44.26 905 VAL A C 1
ATOM 6943 O O . VAL A 1 905 ? 52.998 37.184 21.293 1.00 43.09 905 VAL A O 1
ATOM 6947 N N . LEU A 1 906 ? 51.753 38.993 21.091 1.00 45.16 906 LEU A N 1
ATOM 6948 C CA . LEU A 1 906 ? 52.726 39.716 20.320 1.00 47.81 906 LEU A CA 1
ATOM 6949 C C . LEU A 1 906 ? 52.861 41.120 20.886 1.00 51.63 906 LEU A C 1
ATOM 6950 O O . LEU A 1 906 ? 51.862 41.764 21.104 1.00 49.02 906 LEU A O 1
ATOM 6955 N N . ARG A 1 907 ? 54.093 41.587 21.095 1.00 52.75 907 ARG A N 1
ATOM 6956 C CA . ARG A 1 907 ? 54.349 42.938 21.620 1.00 53.98 907 ARG A CA 1
ATOM 6957 C C . ARG A 1 907 ? 54.898 43.784 20.505 1.00 51.36 907 ARG A C 1
ATOM 6958 O O . ARG A 1 907 ? 55.515 43.278 19.643 1.00 51.60 907 ARG A O 1
ATOM 6966 N N . PRO A 1 908 ? 54.686 45.087 20.556 1.00 54.23 908 PRO A N 1
ATOM 6967 C CA . PRO A 1 908 ? 55.003 45.902 19.409 1.00 55.59 908 PRO A CA 1
ATOM 6968 C C . PRO A 1 908 ? 56.488 45.971 19.174 1.00 56.11 908 PRO A C 1
ATOM 6969 O O . PRO A 1 908 ? 57.263 45.859 20.120 1.00 55.30 908 PRO A O 1
ATOM 6973 N N . GLY A 1 909 ? 56.86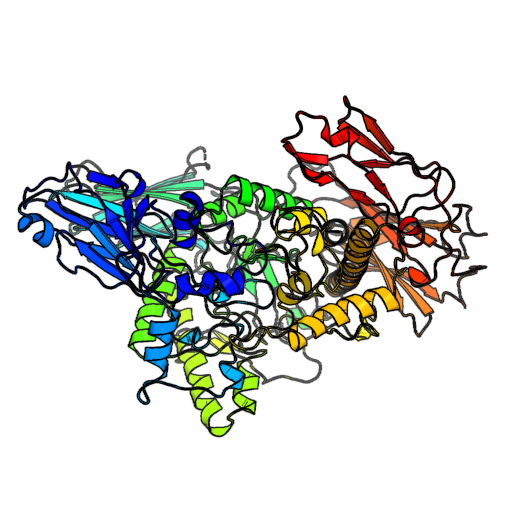4 46.101 17.904 1.00 60.91 909 GLY A N 1
ATOM 6974 C CA . GLY A 1 909 ? 58.264 46.104 17.509 1.00 66.55 909 GLY A CA 1
ATOM 6975 C C . GLY A 1 909 ? 58.818 44.702 17.335 1.00 70.50 909 GLY A C 1
ATOM 6976 O O . GLY A 1 909 ? 59.620 44.477 16.432 1.00 75.34 909 GLY A O 1
ATOM 6977 N N . GLU A 1 910 ? 58.406 43.774 18.210 1.00 70.56 910 GLU A N 1
ATOM 6978 C CA . GLU A 1 910 ? 58.739 42.362 18.080 1.00 69.12 910 GLU A CA 1
ATOM 6979 C C . GLU A 1 910 ? 58.192 41.882 16.756 1.00 67.53 910 GLU A C 1
ATOM 6980 O O . GLU A 1 910 ? 57.003 42.023 16.462 1.00 77.23 910 GLU A O 1
ATOM 6986 N N . LYS A 1 911 ? 59.063 41.316 15.951 1.00 66.39 911 LYS A N 1
ATOM 6987 C CA . LYS A 1 911 ? 58.651 40.733 14.695 1.00 68.16 911 LYS A CA 1
ATOM 6988 C C . LYS A 1 911 ? 58.616 39.200 14.891 1.00 63.52 911 LYS A C 1
ATOM 6989 O O . LYS A 1 911 ? 59.547 38.596 15.434 1.00 65.01 911 LYS A O 1
ATOM 6995 N N . LYS A 1 912 ? 57.503 38.601 14.511 1.00 57.38 912 LYS A N 1
ATOM 6996 C CA . LYS A 1 912 ? 57.367 37.165 14.511 1.00 52.50 912 LYS A CA 1
ATOM 6997 C C . LYS A 1 912 ? 57.249 36.661 13.088 1.00 47.43 912 LYS A C 1
ATOM 6998 O O . LYS A 1 912 ? 56.487 37.187 12.298 1.00 46.16 912 LYS A O 1
ATOM 7004 N N . GLU A 1 913 ? 57.994 35.612 12.796 1.00 45.24 913 GLU A N 1
ATOM 7005 C CA . GLU A 1 913 ? 57.874 34.901 11.554 1.00 46.58 913 GLU A CA 1
ATOM 7006 C C . GLU A 1 913 ? 57.079 33.614 11.788 1.00 45.27 913 GLU A C 1
ATOM 7007 O O . GLU A 1 913 ? 57.286 32.904 12.784 1.00 43.51 913 GLU A O 1
ATOM 7013 N N . VAL A 1 914 ? 56.162 33.330 10.872 1.00 42.19 914 VAL A N 1
ATOM 7014 C CA . VAL A 1 914 ? 55.322 32.124 10.972 1.00 41.64 914 VAL A CA 1
ATOM 7015 C C . VAL A 1 914 ? 55.289 31.457 9.615 1.00 40.21 914 VAL A C 1
ATOM 7016 O O . VAL A 1 914 ? 54.848 32.056 8.654 1.00 40.66 914 VAL A O 1
ATOM 7020 N N . GLY A 1 915 ? 55.793 30.228 9.536 1.00 41.22 915 GLY A N 1
ATOM 7021 C CA . GLY A 1 915 ? 55.664 29.400 8.321 1.00 41.46 915 GLY A CA 1
ATOM 7022 C C . GLY A 1 915 ? 54.388 28.559 8.327 1.00 42.09 915 GLY A C 1
ATOM 7023 O O . GLY A 1 915 ? 53.669 28.514 9.322 1.00 42.52 915 GLY A O 1
ATOM 7024 N N . PHE A 1 916 ? 54.130 27.896 7.205 1.00 41.61 916 PHE A N 1
ATOM 7025 C CA . PHE A 1 916 ? 52.939 27.090 6.989 1.00 41.79 916 PHE A CA 1
ATOM 7026 C C . PHE A 1 916 ? 53.367 25.802 6.304 1.00 42.42 916 PHE A C 1
ATOM 7027 O O . PHE A 1 916 ? 54.093 25.832 5.307 1.00 43.06 916 PHE A O 1
ATOM 7035 N N . THR A 1 917 ? 52.912 24.676 6.839 1.00 41.49 917 THR A N 1
ATOM 7036 C CA . THR A 1 917 ? 53.070 23.381 6.177 1.00 41.81 917 THR A CA 1
ATOM 7037 C C . THR A 1 917 ? 51.974 23.198 5.135 1.00 40.98 917 THR A C 1
ATOM 7038 O O . THR A 1 917 ? 50.832 22.961 5.481 1.00 39.93 917 THR A O 1
ATOM 7042 N N . LEU A 1 918 ? 52.312 23.386 3.870 1.00 41.62 918 LEU A N 1
ATOM 7043 C CA . LEU A 1 918 ? 51.346 23.306 2.796 1.00 42.96 918 LEU A CA 1
ATOM 7044 C C . LEU A 1 918 ? 51.138 21.846 2.467 1.00 43.35 918 LEU A C 1
ATOM 7045 O O . LEU A 1 918 ? 52.044 21.197 1.980 1.00 45.79 918 LEU A O 1
ATOM 7050 N N . GLN A 1 919 ? 49.947 21.325 2.738 1.00 41.97 919 GLN A N 1
ATOM 7051 C CA . GLN A 1 919 ? 49.615 19.932 2.427 1.00 43.15 919 GLN A CA 1
ATOM 7052 C C . GLN A 1 919 ? 48.931 19.814 1.088 1.00 45.53 919 GLN A C 1
ATOM 7053 O O . GLN A 1 919 ? 49.178 18.866 0.355 1.00 46.19 919 GLN A O 1
ATOM 7059 N N . GLN A 1 920 ? 48.059 20.768 0.767 1.00 44.97 920 GLN A N 1
ATOM 7060 C CA . GLN A 1 920 ? 47.429 20.783 -0.549 1.00 46.65 920 GLN A CA 1
ATOM 7061 C C . GLN A 1 920 ? 47.018 22.185 -0.918 1.00 44.24 920 GLN A C 1
ATOM 7062 O O . GLN A 1 920 ? 46.534 22.902 -0.093 1.00 43.21 920 GLN A O 1
ATOM 7068 N N . ASP A 1 921 ? 47.191 22.545 -2.179 1.00 44.85 921 ASP A N 1
ATOM 7069 C CA . ASP A 1 921 ? 46.806 23.868 -2.659 1.00 46.19 921 ASP A CA 1
ATOM 7070 C C . ASP A 1 921 ? 45.935 23.731 -3.885 1.00 45.49 921 ASP A C 1
ATOM 7071 O O . ASP A 1 921 ? 46.313 23.061 -4.808 1.00 47.38 921 ASP A O 1
ATOM 7076 N N . THR A 1 922 ? 44.777 24.368 -3.889 1.00 46.45 922 THR A N 1
ATOM 7077 C CA . THR A 1 922 ? 43.923 24.424 -5.083 1.00 47.03 922 THR A CA 1
ATOM 7078 C C . THR A 1 922 ? 43.943 25.811 -5.742 1.00 48.38 922 THR A C 1
ATOM 7079 O O . THR A 1 922 ? 43.332 25.995 -6.778 1.00 47.96 922 THR A O 1
ATOM 7083 N N . THR A 1 923 ? 44.633 26.772 -5.126 1.00 46.47 923 THR A N 1
ATOM 7084 C CA . THR A 1 923 ? 44.563 28.204 -5.525 1.00 46.26 923 THR A CA 1
ATOM 7085 C C . THR A 1 923 ? 45.718 28.637 -6.402 1.00 46.74 923 THR A C 1
ATOM 7086 O O . THR A 1 923 ? 45.904 29.817 -6.618 1.00 48.96 923 THR A O 1
ATOM 7090 N N . GLY A 1 924 ? 46.526 27.693 -6.872 1.00 47.55 924 GLY A N 1
ATOM 7091 C CA . GLY A 1 924 ? 47.715 27.988 -7.681 1.00 47.31 924 GLY A CA 1
ATOM 7092 C C . GLY A 1 924 ? 48.655 28.970 -7.025 1.00 47.90 924 GLY A C 1
ATOM 7093 O O . GLY A 1 924 ? 49.218 29.811 -7.690 1.00 47.64 924 GLY A O 1
ATOM 7094 N N . GLY A 1 925 ? 48.820 28.883 -5.704 1.00 46.09 925 GLY A N 1
ATOM 7095 C CA . GLY A 1 925 ? 49.748 29.745 -5.013 1.00 46.32 925 GLY A CA 1
ATOM 7096 C C . GLY A 1 925 ? 49.216 31.089 -4.554 1.00 45.33 925 GLY A C 1
ATOM 7097 O O . GLY A 1 925 ? 49.910 31.783 -3.834 1.00 46.19 925 GLY A O 1
ATOM 7098 N N . LYS A 1 926 ? 47.991 31.460 -4.923 1.00 45.20 926 LYS A N 1
ATOM 7099 C CA . LYS A 1 926 ? 47.450 32.773 -4.520 1.00 45.29 926 LYS A CA 1
ATOM 7100 C C . LYS A 1 926 ? 46.885 32.812 -3.106 1.00 42.85 926 LYS A C 1
ATOM 7101 O O . LYS A 1 926 ? 46.497 33.869 -2.652 1.00 41.40 926 LYS A O 1
ATOM 7107 N N . TRP A 1 927 ? 46.772 31.666 -2.456 1.00 40.70 927 TRP A N 1
ATOM 7108 C CA . TRP A 1 927 ? 46.238 31.588 -1.082 1.00 41.06 927 TRP A CA 1
ATOM 7109 C C . TRP A 1 927 ? 46.938 32.469 -0.057 1.00 43.65 927 TRP A C 1
ATOM 7110 O O . TRP A 1 927 ? 46.336 32.849 0.971 1.00 43.43 927 TRP A O 1
ATOM 7121 N N . THR A 1 928 ? 48.234 32.730 -0.284 1.00 44.54 928 THR A N 1
ATOM 7122 C CA . THR A 1 928 ? 49.054 33.539 0.640 1.00 46.20 928 THR A CA 1
ATOM 7123 C C . THR A 1 928 ? 48.525 34.969 0.749 1.00 44.48 928 THR A C 1
ATOM 7124 O O . THR A 1 928 ? 48.536 35.545 1.824 1.00 45.08 928 THR A O 1
ATOM 7128 N N . GLU A 1 929 ? 48.020 35.488 -0.364 1.00 44.24 929 GLU A N 1
ATOM 7129 C CA . GLU A 1 929 ? 47.384 36.797 -0.427 1.00 48.11 929 GLU A CA 1
ATOM 7130 C C . GLU A 1 929 ? 46.024 36.864 0.259 1.00 46.96 929 GLU A C 1
ATOM 7131 O O . GLU A 1 929 ? 45.536 37.958 0.503 1.00 45.02 929 GLU A O 1
ATOM 7137 N N . GLN A 1 930 ? 45.401 35.706 0.503 1.00 44.32 930 GLN A N 1
ATOM 7138 C CA . GLN A 1 930 ? 44.064 35.647 1.108 1.00 45.37 930 GLN A CA 1
ATOM 7139 C C . GLN A 1 930 ? 44.171 35.338 2.584 1.00 41.83 930 GLN A C 1
ATOM 7140 O O . GLN A 1 930 ? 43.175 35.306 3.275 1.00 41.90 930 GLN A O 1
ATOM 7146 N N . VAL A 1 931 ? 45.376 35.115 3.082 1.00 39.35 931 VAL A N 1
ATOM 7147 C CA . VAL A 1 931 ? 45.518 34.849 4.527 1.00 36.24 931 VAL A CA 1
ATOM 7148 C C . VAL A 1 931 ? 45.215 36.128 5.263 1.00 36.04 931 VAL A C 1
ATOM 7149 O O . VAL A 1 931 ? 45.607 37.195 4.790 1.00 34.60 931 VAL A O 1
ATOM 7153 N N . THR A 1 932 ? 44.619 36.047 6.476 1.00 33.82 932 THR A N 1
ATOM 7154 C CA . THR A 1 932 ? 44.292 37.238 7.235 1.00 33.71 932 THR A CA 1
ATOM 7155 C C . THR A 1 932 ? 44.826 37.028 8.648 1.00 32.79 932 THR A C 1
ATOM 7156 O O . THR A 1 932 ? 45.159 35.894 9.001 1.00 31.55 932 THR A O 1
ATOM 7160 N N . VAL A 1 933 ? 44.985 38.120 9.384 1.00 32.47 933 VAL A N 1
ATOM 7161 C CA . VAL A 1 933 ? 45.406 38.065 10.810 1.00 32.62 933 VAL A CA 1
ATOM 7162 C C . VAL A 1 933 ? 44.450 38.873 11.677 1.00 33.11 933 VAL A C 1
ATOM 7163 O O . VAL A 1 933 ? 43.870 39.847 11.229 1.00 32.85 933 VAL A O 1
ATOM 7167 N N . GLU A 1 934 ? 44.295 38.501 12.958 1.00 32.75 934 GLU A N 1
ATOM 7168 C CA . GLU A 1 934 ? 43.376 39.221 13.793 1.00 32.81 934 GLU A CA 1
ATOM 7169 C C . GLU A 1 934 ? 43.830 38.937 15.187 1.00 33.11 934 GLU A C 1
ATOM 7170 O O . GLU A 1 934 ? 44.771 38.173 15.361 1.00 31.70 934 GLU A O 1
ATOM 7176 N N . SER A 1 935 ? 43.159 39.577 16.144 1.00 33.09 935 SER A N 1
ATOM 7177 C CA . SER A 1 935 ? 43.434 39.353 17.586 1.00 32.66 935 SER A CA 1
ATOM 7178 C C . SER A 1 935 ? 42.171 39.461 18.430 1.00 32.53 935 SER A C 1
ATOM 7179 O O . SER A 1 935 ? 41.079 39.753 17.972 1.00 33.06 935 SER A O 1
ATOM 7182 N N . LEU A 1 936 ? 42.328 39.311 19.732 1.00 33.11 936 LEU A N 1
ATOM 7183 C CA . LEU A 1 936 ? 41.209 39.457 20.604 1.00 33.56 936 LEU A CA 1
ATOM 7184 C C . LEU A 1 936 ? 40.459 40.750 20.377 1.00 34.89 936 LEU A C 1
ATOM 7185 O O . LEU A 1 936 ? 39.207 40.790 20.470 1.00 34.76 936 LEU A O 1
ATOM 7190 N N . TRP A 1 937 ? 41.204 41.832 20.136 1.00 36.81 937 TRP A N 1
ATOM 7191 C CA . TRP A 1 937 ? 40.607 43.148 19.888 1.00 38.89 937 TRP A CA 1
ATOM 7192 C C . TRP A 1 937 ? 39.509 43.088 18.849 1.00 39.81 937 TRP A C 1
ATOM 7193 O O . TRP A 1 937 ? 38.489 43.759 18.954 1.00 39.61 937 TRP A O 1
ATOM 7204 N N . ASP A 1 938 ? 39.704 42.259 17.835 1.00 41.01 938 ASP A N 1
ATOM 7205 C CA . ASP A 1 938 ? 38.767 42.272 16.710 1.00 42.20 938 ASP A CA 1
ATOM 7206 C C . ASP A 1 938 ? 37.409 41.634 17.060 1.00 42.45 938 ASP A C 1
ATOM 7207 O O . ASP A 1 938 ? 36.436 41.898 16.383 1.00 41.61 938 ASP A O 1
ATOM 7212 N N . LEU A 1 939 ? 37.339 40.853 18.142 1.00 42.85 939 LEU A N 1
ATOM 7213 C CA . LEU A 1 939 ? 36.052 40.315 18.603 1.00 44.05 939 LEU A CA 1
ATOM 7214 C C . LEU A 1 939 ? 35.104 41.429 19.071 1.00 47.71 939 LEU A C 1
ATOM 7215 O O . LEU A 1 939 ? 33.898 41.242 19.059 1.00 50.39 939 LEU A O 1
ATOM 7220 N N . THR A 1 940 ? 35.666 42.579 19.429 1.00 48.15 940 THR A N 1
ATOM 7221 C CA . THR A 1 940 ? 34.974 43.629 20.168 1.00 48.54 940 THR A CA 1
ATOM 7222 C C . THR A 1 940 ? 34.503 44.775 19.250 1.00 49.04 940 THR A C 1
ATOM 7223 O O . THR A 1 940 ? 33.768 45.634 19.698 1.00 51.03 940 THR A O 1
ATOM 7227 N N . THR A 1 941 ? 34.919 44.784 17.982 1.00 46.79 941 THR A N 1
ATOM 7228 C CA . THR A 1 941 ? 34.561 45.828 17.035 1.00 48.15 941 THR A CA 1
ATOM 7229 C C . THR A 1 941 ? 33.271 45.503 16.249 1.00 49.81 941 THR A C 1
ATOM 7230 O O . THR A 1 941 ? 32.909 44.331 16.124 1.00 51.21 941 THR A O 1
ATOM 7234 N N . PRO A 1 942 ? 32.587 46.506 15.731 1.00 50.84 942 PRO A N 1
ATOM 7235 C CA . PRO A 1 942 ? 31.382 46.245 14.974 1.00 53.45 942 PRO A CA 1
ATOM 7236 C C . PRO A 1 942 ? 31.761 45.735 13.600 1.00 52.41 942 PRO A C 1
ATOM 7237 O O . PRO A 1 942 ? 32.930 45.901 13.238 1.00 53.50 942 PRO A O 1
#